Protein AF-A0A815R2T1-F1 (afdb_monomer)

Sequence (816 aa):
MIDSICLFLRKLRGEIQELIHELDVSPKSNQMCKLINLFTHLKQFQRIAEFSPKLVEKILEEIQKEFFEQMEDLEWKLKKLNLDFHHPDNVRLANEILQKLHSFKDLHRFLPQLKICEEQINNEFYESIKAIFDLIPQKFNLQERKVDNLRAELNRLKELQQQYESFCPSIVYLKELGYSNIDQVKNEIEQREKEHEKQNVEYLGEKNHLEKKINEPEVIIQSYGKSILFKNSKNIFGKDYDKLTDPAQQDGYSNINQVKDKMVNHRNDLEKMENHRNDLEKIHQTHLKNQNNLQKKLTNLQAIQNHYFKLIQEDSDKGNVFLNESSSNNYGNLSKKIEEITTDFNYYVQLKRQFYFNSECNASAMNCIFIYLNQFDNFIDPSIQKLAIEMNEYLKIYLNEYVKFAEKEIERYFNYLIKSKTNIFFKENLEKYLLNLLSMRKFEIVFKYSNGEKKLKHFQKKFVNFHHSIIIEIEEDKINENYVDFKSKLSLLCSLNCLDEFFIELNENETFAKSFQKYQEDFRQISKETYQLILNSISKQDFLLINSKLSYMIEVFANKRFVSHLKTNLEANLEVLIKNTKQFGNLFYENLQYKQENENLFQKLAANLDQLRIVRRQTNILNFIEKNLKISLENLANEVEQILRKKLLNLLQSIENYFKQNDFLLIEKTIEYVNYFLNQFQDYFSFKSTEHQINEMKTRISQLPKEILQQYDFIDLNKYLNDSPKYLCQQLKVVSSNGYTKYSDVYRQILEKIRTNFLSEINNVKDNRVLNRLNKMRSIRDAFYSLPDELQSVFENDIEEINQLIRKEVRMFEID

Foldseek 3Di:
DVVVLVVLVVVLVVLVVVLVVVCVVPDDPVSLVSVLVSLVSVVVVVVVCVVPPPVVVVVCVVCVVVVVVVLVVVVVVVVVPPLPLLDQVSLLSLLVVLVSLVVCVVCCVVPVSSVVSNVVSVVVLVVVLVVLVVVCCVVQVWDPVLLVVLVVVLVVLVVLLVVLCVLQVLCVLCVVVVHNDLVVLVVVLVVLVVVLVVLVVVLVVLLVVLVCLLVVVVVVVVVVVVVVVVVVPDPDDDDDPDDDDDVCPVVPHDDCVVVVVVVVVNVVSVVVSVVSVVVNVVSVVVSVVVNVVSVVVSVVSVVSSVVSVVSVVVRDPVSQVSCVVVVQNDSVSSVVVSVVSVVVSVVVVPPLDDTDGPDADPLVSLLSLLSSLVSLCPRPDVVSNVSSVVVNVSSLVVLQNVLVVLVVLLVVLVVCLVVVLDDPVSLVSNLVSLVSLVVNVVRVVSCVSNVSVVVLVVVLVVVVVVLVVLLVVLVVCVVVVVLQVNLSSLSSLVSCQSCQVSRCVPCVPRGSVVSSVVSVVVSVVVLVVLLVVLLVCLVVLVVVSVLVSVCCNVPRVNDPVSLVVSQVSNLVSLVVLLVLLLVLLVVLLVPLVDVPVNVVSLVSNVVSLVSLVSCLVRPSNLVSYDPVSNVSSVCSLVSSLVSLLVSLVVLLVVLVVCVVVVQLQSNVVSLVSSVVSCVSCVVRDPSVVCVVSNVVSVVVNVCVLVCLCVVDQLQDLLCCLVVQVQVNLVSLVVNCVVPPVSSVVSSVVNLVSNLVNLVVLLVVLVPDPLVVNVVSLVSSVSSLVSHHPVVNVVCVVSSVVSVVVSVVVVVVVVPD

pLDDT: mean 74.84, std 15.26, range [36.22, 95.62]

Radius of gyration: 73.09 Å; Cα contacts (8 Å, |Δi|>4): 529; chains: 1; bounding box: 175×119×204 Å

Mean predicted aligned error: 20.81 Å

Structure (mmCIF, N/CA/C/O backbone):
data_AF-A0A815R2T1-F1
#
_entry.id   AF-A0A815R2T1-F1
#
loop_
_atom_site.group_PDB
_atom_site.id
_atom_site.type_symbol
_atom_site.label_atom_id
_atom_site.label_alt_id
_atom_site.label_comp_id
_atom_site.label_asym_id
_atom_site.label_entity_id
_atom_site.label_seq_id
_atom_site.pdbx_PDB_ins_code
_atom_site.Cartn_x
_atom_site.Cartn_y
_atom_site.Cartn_z
_atom_site.occupancy
_atom_site.B_iso_or_equiv
_atom_site.auth_seq_id
_atom_site.auth_comp_id
_atom_site.auth_asym_id
_atom_site.auth_atom_id
_atom_site.pdbx_PDB_model_num
ATOM 1 N N . MET A 1 1 ? 36.269 -27.766 -87.206 1.00 42.69 1 MET A N 1
ATOM 2 C CA . MET A 1 1 ? 36.657 -26.888 -86.074 1.00 42.69 1 MET A CA 1
ATOM 3 C C . MET A 1 1 ? 35.861 -25.585 -86.104 1.00 42.69 1 MET A C 1
ATOM 5 O O . MET A 1 1 ? 35.136 -25.346 -85.152 1.00 42.69 1 MET A O 1
ATOM 9 N N . ILE A 1 2 ? 35.890 -24.820 -87.205 1.00 42.72 2 ILE A N 1
ATOM 10 C CA . ILE A 1 2 ? 35.067 -23.603 -87.393 1.00 42.72 2 ILE A CA 1
ATOM 11 C C . ILE A 1 2 ? 33.565 -23.884 -87.208 1.00 42.72 2 ILE A C 1
ATOM 13 O O . ILE A 1 2 ? 32.928 -23.211 -86.409 1.00 42.72 2 ILE A O 1
ATOM 17 N N . ASP A 1 3 ? 33.022 -24.945 -87.813 1.00 46.06 3 ASP A N 1
ATOM 18 C CA . ASP A 1 3 ? 31.597 -25.289 -87.644 1.00 46.06 3 ASP A CA 1
ATOM 19 C C . ASP A 1 3 ? 31.212 -25.610 -86.198 1.00 46.06 3 ASP A C 1
ATOM 21 O O . ASP A 1 3 ? 30.108 -25.296 -85.771 1.00 46.06 3 ASP A O 1
ATOM 25 N N . SER A 1 4 ? 32.137 -26.175 -85.416 1.00 46.44 4 SER A N 1
ATOM 26 C CA . SER A 1 4 ? 31.924 -26.476 -83.997 1.00 46.44 4 SER A CA 1
ATOM 27 C C . SER A 1 4 ? 31.918 -25.204 -83.143 1.00 46.44 4 SER A C 1
ATOM 29 O O . SER A 1 4 ? 31.178 -25.130 -82.166 1.00 46.44 4 SER A O 1
ATOM 31 N N . ILE A 1 5 ? 32.707 -24.197 -83.535 1.00 47.09 5 ILE A N 1
ATOM 32 C CA . ILE A 1 5 ? 32.726 -22.863 -82.919 1.00 47.09 5 ILE A CA 1
ATOM 33 C C . ILE A 1 5 ? 31.442 -22.108 -83.284 1.00 47.09 5 ILE A C 1
ATOM 35 O O . ILE A 1 5 ? 30.793 -21.551 -82.407 1.00 47.09 5 ILE A O 1
ATOM 39 N N . CYS A 1 6 ? 31.009 -22.155 -84.546 1.00 47.75 6 CYS A N 1
ATOM 40 C CA . CYS A 1 6 ? 29.745 -21.555 -84.977 1.00 47.75 6 CYS A CA 1
ATOM 41 C C . CYS A 1 6 ? 28.521 -22.228 -84.331 1.00 47.75 6 CYS A C 1
ATOM 43 O O . CYS A 1 6 ? 27.564 -21.539 -83.982 1.00 47.75 6 CYS A O 1
ATOM 45 N N . LEU A 1 7 ? 28.544 -23.552 -84.129 1.00 52.81 7 LEU A N 1
ATOM 46 C CA . LEU A 1 7 ? 27.495 -24.275 -83.398 1.00 52.81 7 LEU A CA 1
ATOM 47 C C . LEU A 1 7 ? 27.458 -23.876 -81.922 1.00 52.81 7 LEU A C 1
ATOM 49 O O . LEU A 1 7 ? 26.379 -23.641 -81.386 1.00 52.81 7 LEU A O 1
ATOM 53 N N . PHE A 1 8 ? 28.626 -23.765 -81.283 1.00 50.62 8 PHE A N 1
ATOM 54 C CA . PHE A 1 8 ? 28.740 -23.296 -79.905 1.00 50.62 8 PHE A CA 1
ATOM 55 C C . PHE A 1 8 ? 28.205 -21.866 -79.759 1.00 50.62 8 PHE A C 1
ATOM 57 O O . PHE A 1 8 ? 27.400 -21.613 -78.871 1.00 50.62 8 PHE A O 1
ATOM 64 N N . LEU A 1 9 ? 28.552 -20.963 -80.681 1.00 47.41 9 LEU A N 1
ATOM 65 C CA . LEU A 1 9 ? 28.066 -19.579 -80.702 1.00 47.41 9 LEU A CA 1
ATOM 66 C C . LEU A 1 9 ? 26.555 -19.471 -80.927 1.00 47.41 9 LEU A C 1
ATOM 68 O O . LEU A 1 9 ? 25.888 -18.694 -80.251 1.00 47.41 9 LEU A O 1
ATOM 72 N N . ARG A 1 10 ? 25.986 -20.272 -81.834 1.00 54.84 10 ARG A N 1
ATOM 73 C CA . ARG A 1 10 ? 24.527 -20.323 -82.030 1.00 54.84 10 ARG A CA 1
ATOM 74 C C . ARG A 1 10 ? 23.803 -20.879 -80.810 1.00 54.84 10 ARG A C 1
ATOM 76 O O . ARG A 1 10 ? 22.726 -20.393 -80.484 1.00 54.84 10 ARG A O 1
ATOM 83 N N . LYS A 1 11 ? 24.394 -21.869 -80.137 1.00 56.78 11 LYS A N 1
ATOM 84 C CA . LYS A 1 11 ? 23.846 -22.439 -78.905 1.00 56.78 11 LYS A CA 1
ATOM 85 C C . LYS A 1 11 ? 23.875 -21.421 -77.766 1.00 56.78 11 LYS A C 1
ATOM 87 O O . LYS A 1 11 ? 22.856 -21.215 -77.124 1.00 56.78 11 LYS A O 1
ATOM 92 N N . LEU A 1 12 ? 24.994 -20.719 -77.607 1.00 50.84 12 LEU A N 1
ATOM 93 C CA . LEU A 1 12 ? 25.162 -19.643 -76.633 1.00 50.84 12 LEU A CA 1
ATOM 94 C C . LEU A 1 12 ? 24.163 -18.505 -76.878 1.00 50.84 12 LEU A C 1
ATOM 96 O O . LEU A 1 12 ? 23.510 -18.048 -75.950 1.00 50.84 12 LEU A O 1
ATOM 100 N N . ARG A 1 13 ? 23.971 -18.110 -78.143 1.00 50.34 13 ARG A N 1
ATOM 101 C CA . ARG A 1 13 ? 22.956 -17.129 -78.552 1.00 50.34 13 ARG A CA 1
ATOM 102 C C . ARG A 1 13 ? 21.532 -17.583 -78.222 1.00 50.34 13 ARG A C 1
ATOM 104 O O . ARG A 1 13 ? 20.749 -16.781 -77.728 1.00 50.34 13 ARG A O 1
ATOM 111 N N . GLY A 1 14 ? 21.204 -18.850 -78.478 1.00 55.88 14 GLY A N 1
ATOM 112 C CA . GLY A 1 14 ? 19.902 -19.425 -78.133 1.00 55.88 14 GLY A CA 1
ATOM 113 C C . GLY A 1 14 ? 19.657 -19.443 -76.623 1.00 55.88 14 GLY A C 1
ATOM 114 O O . GLY A 1 14 ? 18.618 -18.979 -76.173 1.00 55.88 14 GLY A O 1
ATOM 115 N N . GLU A 1 15 ? 20.645 -19.884 -75.841 1.00 52.12 15 GLU A N 1
ATOM 116 C CA . GLU A 1 15 ? 20.579 -19.915 -74.373 1.00 52.12 15 GLU A CA 1
ATOM 117 C C . GLU A 1 15 ? 20.469 -18.502 -73.765 1.00 52.12 15 GLU A C 1
ATOM 119 O O . GLU A 1 15 ? 19.728 -18.309 -72.802 1.00 52.12 15 GLU A O 1
ATOM 124 N N . ILE A 1 16 ? 21.137 -17.500 -74.356 1.00 48.16 16 ILE A N 1
ATOM 125 C CA . ILE A 1 16 ? 20.976 -16.073 -74.021 1.00 48.16 16 ILE A CA 1
ATOM 126 C C . ILE A 1 16 ? 19.542 -15.603 -74.286 1.00 48.16 16 ILE A C 1
ATOM 128 O O . ILE A 1 16 ? 18.915 -15.009 -73.412 1.00 48.16 16 ILE A O 1
ATOM 132 N N . GLN A 1 17 ? 19.010 -15.860 -75.482 1.00 50.12 17 GLN A N 1
ATOM 133 C CA . GLN A 1 17 ? 17.680 -15.390 -75.882 1.00 50.12 17 GLN A CA 1
ATOM 134 C C . GLN A 1 17 ? 16.561 -16.035 -75.052 1.00 50.12 17 GLN A C 1
ATOM 136 O O . GLN A 1 17 ? 15.613 -15.357 -74.658 1.00 50.12 17 GLN A O 1
ATOM 141 N N . GLU A 1 18 ? 16.691 -17.324 -74.740 1.00 52.56 18 GLU A N 1
ATOM 142 C CA . GLU A 1 18 ? 15.740 -18.071 -73.910 1.00 52.56 18 GLU A CA 1
ATOM 143 C C . GLU A 1 18 ? 15.775 -17.589 -72.450 1.00 52.56 18 GLU A C 1
ATOM 145 O O . GLU A 1 18 ? 14.735 -17.402 -71.820 1.00 52.56 18 GLU A O 1
ATOM 150 N N . LEU A 1 19 ? 16.969 -17.279 -71.930 1.00 45.81 19 LEU A N 1
ATOM 151 C CA . LEU A 1 19 ? 17.144 -16.692 -70.604 1.00 45.81 19 LEU A CA 1
ATOM 152 C C . LEU A 1 19 ? 16.517 -15.295 -70.482 1.00 45.81 19 LEU A C 1
ATOM 154 O O . LEU A 1 19 ? 15.873 -15.001 -69.474 1.00 45.81 19 LEU A O 1
ATOM 158 N N . ILE A 1 20 ? 16.695 -14.445 -71.498 1.00 45.03 20 ILE A N 1
ATOM 159 C CA . ILE A 1 20 ? 16.103 -13.099 -71.555 1.00 45.03 20 ILE A CA 1
ATOM 160 C C . ILE A 1 20 ? 14.576 -13.190 -71.528 1.00 45.03 20 ILE A C 1
ATOM 162 O O . ILE A 1 20 ? 13.932 -12.500 -70.741 1.00 45.03 20 ILE A O 1
ATOM 166 N N . HIS A 1 21 ? 14.004 -14.087 -72.332 1.00 48.44 21 HIS A N 1
ATOM 167 C CA . HIS A 1 21 ? 12.559 -14.276 -72.394 1.00 48.44 21 HIS A CA 1
ATOM 168 C C . HIS A 1 21 ? 11.971 -14.779 -71.066 1.00 48.44 21 HIS A C 1
ATOM 170 O O . HIS A 1 21 ? 10.887 -14.366 -70.665 1.00 48.44 21 HIS A O 1
ATOM 176 N N . GLU A 1 22 ? 12.685 -15.642 -70.345 1.00 45.06 22 GLU A N 1
ATOM 177 C CA . GLU A 1 22 ? 12.240 -16.131 -69.039 1.00 45.06 22 GLU A CA 1
ATOM 178 C C . GLU A 1 22 ? 12.352 -15.066 -67.929 1.00 45.06 22 GLU A C 1
ATOM 180 O O . GLU A 1 22 ? 11.461 -14.977 -67.075 1.00 45.06 22 GLU A O 1
ATOM 185 N N . LEU A 1 23 ? 13.410 -14.243 -67.944 1.00 41.69 23 LEU A N 1
ATOM 186 C CA . LEU A 1 23 ? 13.605 -13.121 -67.009 1.00 41.69 23 LEU A CA 1
ATOM 187 C C . LEU A 1 23 ? 12.512 -12.046 -67.146 1.00 41.69 23 LEU A C 1
ATOM 189 O O . LEU A 1 23 ? 12.124 -11.454 -66.138 1.00 41.69 23 LEU A O 1
ATOM 193 N N . ASP A 1 24 ? 11.969 -11.847 -68.351 1.00 40.84 24 ASP A N 1
ATOM 194 C CA . ASP A 1 24 ? 10.828 -10.954 -68.605 1.00 40.84 24 ASP A CA 1
ATOM 195 C C . ASP A 1 24 ? 9.509 -11.451 -67.966 1.00 40.84 24 ASP A C 1
ATOM 197 O O . ASP A 1 24 ? 8.598 -10.653 -67.740 1.00 40.84 24 ASP A O 1
ATOM 201 N N . VAL A 1 25 ? 9.385 -12.751 -67.647 1.00 43.38 25 VAL A N 1
ATOM 202 C CA . VAL A 1 25 ? 8.124 -13.372 -67.184 1.00 43.38 25 VAL A CA 1
ATOM 203 C C . VAL A 1 25 ? 8.049 -13.543 -65.656 1.00 43.38 25 VAL A C 1
ATOM 205 O O . VAL A 1 25 ? 6.964 -13.407 -65.090 1.00 43.38 25 VAL A O 1
ATOM 208 N N . SER A 1 26 ? 9.156 -13.824 -64.948 1.00 40.75 26 SER A N 1
ATOM 209 C CA . SER A 1 26 ? 9.210 -13.821 -63.465 1.00 40.75 26 SER A CA 1
ATOM 210 C C . SER A 1 26 ? 10.647 -14.007 -62.946 1.00 40.75 26 SER A C 1
ATOM 212 O O . SER A 1 26 ? 11.163 -15.114 -63.090 1.00 40.75 26 SER A O 1
ATOM 214 N N . PRO A 1 27 ? 11.267 -13.015 -62.271 1.00 43.16 27 PRO A N 1
ATOM 215 C CA . PRO A 1 27 ? 12.644 -13.108 -61.783 1.00 43.16 27 PRO A CA 1
ATOM 216 C C . PRO A 1 27 ? 12.736 -14.076 -60.592 1.00 43.16 27 PRO A C 1
ATOM 218 O O . PRO A 1 27 ? 12.408 -13.726 -59.459 1.00 43.16 27 PRO A O 1
ATOM 221 N N . LYS A 1 28 ? 13.164 -15.321 -60.833 1.00 40.53 28 LYS A N 1
ATOM 222 C CA . LYS A 1 28 ? 13.415 -16.339 -59.785 1.00 40.53 28 LYS A CA 1
ATOM 223 C C . LYS A 1 28 ? 14.865 -16.835 -59.829 1.00 40.53 28 LYS A C 1
ATOM 225 O O . LYS A 1 28 ? 15.511 -16.778 -60.873 1.00 40.53 28 LYS A O 1
ATOM 230 N N . SER A 1 29 ? 15.369 -17.387 -58.716 1.00 41.31 29 SER A N 1
ATOM 231 C CA . SER A 1 29 ? 16.783 -17.795 -58.524 1.00 41.31 29 SER A CA 1
ATOM 232 C C . SER A 1 29 ? 17.366 -18.703 -59.624 1.00 41.31 29 SER A C 1
ATOM 234 O O . SER A 1 29 ? 18.567 -18.657 -59.893 1.00 41.31 29 SER A O 1
ATOM 236 N N . ASN A 1 30 ? 16.527 -19.491 -60.306 1.00 42.44 30 ASN A N 1
ATOM 237 C CA . ASN A 1 30 ? 16.948 -20.349 -61.418 1.00 42.44 30 ASN A CA 1
ATOM 238 C C . ASN A 1 30 ? 17.420 -19.567 -62.656 1.00 42.44 30 ASN A C 1
ATOM 240 O O . ASN A 1 30 ? 18.250 -20.075 -63.407 1.00 42.44 30 ASN A O 1
ATOM 244 N N . GLN A 1 31 ? 16.947 -18.338 -62.867 1.00 46.03 31 GLN A N 1
ATOM 245 C CA . GLN A 1 31 ? 17.343 -17.516 -64.016 1.00 46.03 31 GLN A CA 1
ATOM 246 C C . GLN A 1 31 ? 18.704 -16.841 -63.782 1.00 46.03 31 GLN A C 1
ATOM 248 O O . GLN A 1 31 ? 19.547 -16.803 -64.673 1.00 46.03 31 GLN A O 1
ATOM 253 N N . MET A 1 32 ? 19.010 -16.444 -62.546 1.00 45.31 32 MET A N 1
ATOM 254 C CA . MET A 1 32 ? 20.347 -15.950 -62.183 1.00 45.31 32 MET A CA 1
ATOM 255 C C . MET A 1 32 ? 21.429 -17.043 -62.296 1.00 45.31 32 MET A C 1
ATOM 257 O O . MET A 1 32 ? 22.542 -16.768 -62.741 1.00 45.31 32 MET A O 1
ATOM 261 N N . CYS A 1 33 ? 21.094 -18.312 -62.014 1.00 44.06 33 CYS A N 1
ATOM 262 C CA . CYS A 1 33 ? 21.986 -19.460 -62.251 1.00 44.06 33 CYS A CA 1
ATOM 263 C C . CYS A 1 33 ? 22.317 -19.679 -63.741 1.00 44.06 33 CYS A C 1
ATOM 265 O O . CYS A 1 33 ? 23.426 -20.094 -64.082 1.00 44.06 33 CYS A O 1
ATOM 267 N N . LYS A 1 34 ? 21.381 -19.379 -64.648 1.00 49.50 34 LYS A N 1
ATOM 268 C CA . LYS A 1 34 ? 21.619 -19.439 -66.098 1.00 49.50 34 LYS A CA 1
ATOM 269 C C . LYS A 1 34 ? 22.547 -18.305 -66.564 1.00 49.50 34 LYS A C 1
ATOM 271 O O . LYS A 1 34 ? 23.437 -18.560 -67.368 1.00 49.50 34 LYS A O 1
ATOM 276 N N . LEU A 1 35 ? 22.436 -17.110 -65.977 1.00 49.69 35 LEU A N 1
ATOM 277 C CA . LEU A 1 35 ? 23.343 -15.969 -66.199 1.00 49.69 35 LEU A CA 1
ATOM 278 C C . LEU A 1 35 ? 24.785 -16.295 -65.753 1.00 49.69 35 LEU A C 1
ATOM 280 O O . LEU A 1 35 ? 25.766 -16.075 -66.462 1.00 49.69 35 LEU A O 1
ATOM 284 N N . ILE A 1 36 ? 24.884 -16.955 -64.600 1.00 48.19 36 ILE A N 1
ATOM 285 C CA . ILE A 1 36 ? 26.086 -17.583 -64.045 1.00 48.19 36 ILE A CA 1
ATOM 286 C C . ILE A 1 36 ? 26.728 -18.567 -65.044 1.00 48.19 36 ILE A C 1
ATOM 288 O O . ILE A 1 36 ? 27.953 -18.550 -65.186 1.00 48.19 36 ILE A O 1
ATOM 292 N N . ASN A 1 37 ? 25.954 -19.416 -65.725 1.00 50.72 37 ASN A N 1
ATOM 293 C CA . ASN A 1 37 ? 26.470 -20.366 -66.725 1.00 50.72 37 ASN A CA 1
ATOM 294 C C . ASN A 1 37 ? 26.929 -19.666 -68.010 1.00 50.72 37 ASN A C 1
ATOM 296 O O . ASN A 1 37 ? 27.951 -20.029 -68.591 1.00 50.72 37 ASN A O 1
ATOM 300 N N . LEU A 1 38 ? 26.228 -18.609 -68.402 1.00 53.44 38 LEU A N 1
ATOM 301 C CA . LEU A 1 38 ? 26.529 -17.776 -69.562 1.00 53.44 38 LEU A CA 1
ATOM 302 C C . LEU A 1 38 ? 27.917 -17.132 -69.470 1.00 53.44 38 LEU A C 1
ATOM 304 O O . LEU A 1 38 ? 28.752 -17.258 -70.369 1.00 53.44 38 LEU A O 1
ATOM 308 N N . PHE A 1 39 ? 28.206 -16.547 -68.312 1.00 51.44 39 PHE A N 1
ATOM 309 C CA . PHE A 1 39 ? 29.529 -16.048 -67.961 1.00 51.44 39 PHE A CA 1
ATOM 310 C C . PHE A 1 39 ? 30.607 -17.147 -68.009 1.00 51.44 39 PHE A C 1
ATOM 312 O O . PHE A 1 39 ? 31.720 -16.932 -68.494 1.00 51.44 39 PHE A O 1
ATOM 319 N N . THR A 1 40 ? 30.289 -18.366 -67.565 1.00 51.84 40 THR A N 1
ATOM 320 C CA . THR A 1 40 ? 31.207 -19.512 -67.650 1.00 51.84 40 THR A CA 1
ATOM 321 C C . THR A 1 40 ? 31.510 -19.912 -69.099 1.00 51.84 40 THR A C 1
ATOM 323 O O . THR A 1 40 ? 32.660 -20.236 -69.411 1.00 51.84 40 THR A O 1
ATOM 326 N N . HIS A 1 41 ? 30.536 -19.826 -70.003 1.00 53.88 41 HIS A N 1
ATOM 327 C CA . HIS A 1 41 ? 30.744 -20.112 -71.421 1.00 53.88 41 HIS A CA 1
ATOM 328 C C . HIS A 1 41 ? 31.560 -19.031 -72.154 1.00 53.88 41 HIS A C 1
ATOM 330 O O . HIS A 1 41 ? 32.377 -19.369 -73.012 1.00 53.88 41 HIS A O 1
ATOM 336 N N . LEU A 1 42 ? 31.453 -17.757 -71.760 1.00 54.31 42 LEU A N 1
ATOM 337 C CA . LEU A 1 42 ? 32.324 -16.682 -72.266 1.00 54.31 42 LEU A CA 1
ATOM 338 C C . LEU A 1 42 ? 33.808 -16.923 -71.934 1.00 54.31 42 LEU A C 1
ATOM 340 O O . LEU A 1 42 ? 34.677 -16.713 -72.780 1.00 54.31 42 LEU A O 1
ATOM 344 N N . LYS A 1 43 ? 34.113 -17.475 -70.749 1.00 52.94 43 LYS A N 1
ATOM 345 C CA . LYS A 1 43 ? 35.482 -17.889 -70.374 1.00 52.94 43 LYS A CA 1
ATOM 346 C C . LYS A 1 43 ? 36.031 -19.003 -71.269 1.00 52.94 43 LYS A C 1
ATOM 348 O O . LYS A 1 43 ? 37.219 -19.031 -71.589 1.00 52.94 43 LYS A O 1
ATOM 353 N N . GLN A 1 44 ? 35.170 -19.945 -71.657 1.00 53.72 44 GLN A N 1
ATOM 354 C CA . GLN A 1 44 ? 35.525 -21.035 -72.570 1.00 53.72 44 GLN A CA 1
ATOM 355 C C . GLN A 1 44 ? 35.786 -20.506 -73.986 1.00 53.72 44 GLN A C 1
ATOM 357 O O . GLN A 1 44 ? 36.720 -20.962 -74.639 1.00 53.72 44 GLN A O 1
ATOM 362 N N . PHE A 1 45 ? 35.024 -19.501 -74.424 1.00 54.81 45 PHE A N 1
ATOM 363 C CA . PHE A 1 45 ? 35.221 -18.824 -75.705 1.00 54.81 45 PHE A CA 1
ATOM 364 C C . PHE A 1 45 ? 36.563 -18.072 -75.778 1.00 54.81 45 PHE A C 1
ATOM 366 O O . PHE A 1 45 ? 37.266 -18.149 -76.784 1.00 54.81 45 PHE A O 1
ATOM 373 N N . GLN A 1 46 ? 36.985 -17.433 -74.685 1.00 50.69 46 GLN A N 1
ATOM 374 C CA . GLN A 1 46 ? 38.270 -16.730 -74.598 1.00 50.69 46 GLN A CA 1
ATOM 375 C C . GLN A 1 46 ? 39.484 -17.665 -74.776 1.00 50.69 46 GLN A C 1
ATOM 377 O O . GLN A 1 46 ? 40.444 -17.310 -75.453 1.00 50.69 46 GLN A O 1
ATOM 382 N N . ARG A 1 47 ? 39.410 -18.902 -74.263 1.00 52.84 47 ARG A N 1
ATOM 383 C CA . ARG A 1 47 ? 40.433 -19.940 -74.509 1.00 52.84 47 ARG A CA 1
ATOM 384 C C . ARG A 1 47 ? 40.499 -20.391 -75.969 1.00 52.84 47 ARG A C 1
ATOM 386 O O . ARG A 1 47 ? 41.531 -20.883 -76.403 1.00 52.84 47 ARG A O 1
ATOM 393 N N . ILE A 1 48 ? 39.410 -20.253 -76.727 1.00 50.78 48 ILE A N 1
ATOM 394 C CA . ILE A 1 48 ? 39.357 -20.583 -78.160 1.00 50.78 48 ILE A CA 1
ATOM 395 C C . ILE A 1 48 ? 39.936 -19.428 -78.999 1.00 50.78 48 ILE A C 1
ATOM 397 O O . ILE A 1 48 ? 40.587 -19.677 -80.014 1.00 50.78 48 ILE A O 1
ATOM 401 N N . ALA A 1 49 ? 39.768 -18.177 -78.551 1.00 48.50 49 ALA A N 1
ATOM 402 C CA . ALA A 1 49 ? 40.320 -16.978 -79.191 1.00 48.50 49 ALA A CA 1
ATOM 403 C C . ALA A 1 49 ? 41.861 -16.971 -79.267 1.00 48.50 49 ALA A C 1
ATOM 405 O O . ALA A 1 49 ? 42.422 -16.471 -80.242 1.00 48.50 49 ALA A O 1
ATOM 406 N N . GLU A 1 50 ? 42.544 -17.594 -78.300 1.00 50.41 50 GLU A N 1
ATOM 407 C CA . GLU A 1 50 ? 44.009 -17.754 -78.284 1.00 50.41 50 GLU A CA 1
ATOM 408 C C . GLU A 1 50 ? 44.552 -18.596 -79.461 1.00 50.41 50 GLU A C 1
ATOM 410 O O . GLU A 1 50 ? 45.724 -18.471 -79.812 1.00 50.41 50 GLU A O 1
ATOM 415 N N . PHE A 1 51 ? 43.717 -19.412 -80.122 1.00 51.47 51 PHE A N 1
ATOM 416 C CA . PHE A 1 51 ? 44.141 -20.324 -81.195 1.00 51.47 51 PHE A CA 1
ATOM 417 C C . PHE A 1 51 ? 43.927 -19.792 -82.629 1.00 51.47 51 PHE A C 1
ATOM 419 O O . PHE A 1 51 ? 44.473 -20.375 -83.568 1.00 51.47 51 PHE A O 1
ATOM 426 N N . SER A 1 52 ? 43.160 -18.711 -82.855 1.00 51.38 52 SER A N 1
ATOM 427 C CA . SER A 1 52 ? 42.981 -18.143 -84.211 1.00 51.38 52 SER A CA 1
ATOM 428 C C . SER A 1 52 ? 42.550 -16.658 -84.222 1.00 51.38 52 SER A C 1
ATOM 430 O O . SER A 1 52 ? 41.364 -16.354 -84.322 1.00 51.38 52 SER A O 1
ATOM 432 N N . PRO A 1 53 ? 43.496 -15.701 -84.189 1.00 51.97 53 PRO A N 1
ATOM 433 C CA . PRO A 1 53 ? 43.198 -14.283 -83.932 1.00 51.97 53 PRO A CA 1
ATOM 434 C C . PRO A 1 53 ? 42.358 -13.569 -85.011 1.00 51.97 53 PRO A C 1
ATOM 436 O O . PRO A 1 53 ? 41.460 -12.797 -84.690 1.00 51.97 53 PRO A O 1
ATOM 439 N N . LYS A 1 54 ? 42.599 -13.845 -86.303 1.00 49.44 54 LYS A N 1
ATOM 440 C CA . LYS A 1 54 ? 42.037 -13.054 -87.425 1.00 49.44 54 LYS A CA 1
ATOM 441 C C . LYS A 1 54 ? 40.586 -13.380 -87.803 1.00 49.44 54 LYS A C 1
ATOM 443 O O . LYS A 1 54 ? 39.919 -12.550 -88.409 1.00 49.44 54 LYS A O 1
ATOM 448 N N . LEU A 1 55 ? 40.095 -14.584 -87.491 1.00 49.09 55 LEU A N 1
ATOM 449 C CA . LEU A 1 55 ? 38.680 -14.946 -87.689 1.00 49.09 55 LEU A CA 1
ATOM 450 C C . LEU A 1 55 ? 37.828 -14.525 -86.482 1.00 49.09 55 LEU A C 1
ATOM 452 O O . LEU A 1 55 ? 36.622 -14.319 -86.596 1.00 49.09 55 LEU A O 1
ATOM 456 N N . VAL A 1 56 ? 38.485 -14.410 -85.327 1.00 48.50 56 VAL A N 1
ATOM 457 C CA . VAL A 1 56 ? 37.878 -14.108 -84.038 1.00 48.50 56 VAL A CA 1
ATOM 458 C C . VAL A 1 56 ? 37.697 -12.605 -83.850 1.00 48.50 56 VAL A C 1
ATOM 460 O O . VAL A 1 56 ? 36.720 -12.248 -83.226 1.00 48.50 56 VAL A O 1
ATOM 463 N N . GLU A 1 57 ? 38.511 -11.724 -84.445 1.00 47.75 57 GLU A N 1
ATOM 464 C CA . GLU A 1 57 ? 38.327 -10.257 -84.367 1.00 47.75 57 GLU A CA 1
ATOM 465 C C . GLU A 1 57 ? 36.962 -9.775 -84.885 1.00 47.75 57 GLU A C 1
ATOM 467 O O . GLU A 1 57 ? 36.272 -9.037 -84.194 1.00 47.75 57 GLU A O 1
ATOM 472 N N . LYS A 1 58 ? 36.518 -10.243 -86.056 1.00 49.06 58 LYS A N 1
ATOM 473 C CA . LYS A 1 58 ? 35.244 -9.802 -86.656 1.00 49.06 58 LYS A CA 1
ATOM 474 C C . LYS A 1 58 ? 34.015 -10.354 -85.919 1.00 49.06 58 LYS A C 1
ATOM 476 O O . LYS A 1 58 ? 32.990 -9.693 -85.811 1.00 49.06 58 LYS A O 1
ATOM 481 N N . ILE A 1 59 ? 34.143 -11.576 -85.398 1.00 48.28 59 ILE A N 1
ATOM 482 C CA . ILE A 1 59 ? 33.126 -12.235 -84.568 1.00 48.28 59 ILE A CA 1
ATOM 483 C C . ILE A 1 59 ? 33.134 -11.642 -83.151 1.00 48.28 59 ILE A C 1
ATOM 485 O O . ILE A 1 59 ? 32.076 -11.497 -82.554 1.00 48.28 59 ILE A O 1
ATOM 489 N N . LEU A 1 60 ? 34.301 -11.256 -82.622 1.00 48.47 60 LEU A N 1
ATOM 490 C CA . LEU A 1 60 ? 34.443 -10.509 -81.376 1.00 48.47 60 LEU A CA 1
ATOM 491 C C . LEU A 1 60 ? 33.810 -9.137 -81.506 1.00 48.47 60 LEU A C 1
ATOM 493 O O . LEU A 1 60 ? 33.154 -8.764 -80.560 1.00 48.47 60 LEU A O 1
ATOM 497 N N . GLU A 1 61 ? 33.947 -8.418 -82.621 1.00 51.66 61 GLU A N 1
ATOM 498 C CA . GLU A 1 61 ? 33.289 -7.116 -82.820 1.00 51.66 61 GLU A CA 1
ATOM 499 C C . GLU A 1 61 ? 31.754 -7.237 -82.853 1.00 51.66 61 GLU A C 1
ATOM 501 O O . GLU A 1 61 ? 31.063 -6.435 -82.225 1.00 51.66 61 GLU A O 1
ATOM 506 N N . GLU A 1 62 ? 31.201 -8.254 -83.526 1.00 49.16 62 GLU A N 1
ATOM 507 C CA . GLU A 1 62 ? 29.748 -8.505 -83.549 1.00 49.16 62 GLU A CA 1
ATOM 508 C C . GLU A 1 62 ? 29.217 -9.000 -82.195 1.00 49.16 62 GLU A C 1
ATOM 510 O O . GLU A 1 62 ? 28.206 -8.489 -81.715 1.00 49.16 62 GLU A O 1
ATOM 515 N N . ILE A 1 63 ? 29.921 -9.933 -81.541 1.00 47.84 63 ILE A N 1
ATOM 516 C CA . ILE A 1 63 ? 29.586 -10.400 -80.188 1.00 47.84 63 ILE A CA 1
ATOM 517 C C . ILE A 1 63 ? 29.768 -9.274 -79.182 1.00 47.84 63 ILE A C 1
ATOM 519 O O . ILE A 1 63 ? 28.934 -9.134 -78.308 1.00 47.84 63 ILE A O 1
ATOM 523 N N . GLN A 1 64 ? 30.814 -8.457 -79.294 1.00 49.16 64 GLN A N 1
ATOM 524 C CA . GLN A 1 64 ? 31.016 -7.283 -78.455 1.00 49.16 64 GLN A CA 1
ATOM 525 C C . GLN A 1 64 ? 29.830 -6.347 -78.606 1.00 49.16 64 GLN A C 1
ATOM 527 O O . GLN A 1 64 ? 29.277 -5.960 -77.594 1.00 49.16 64 GLN A O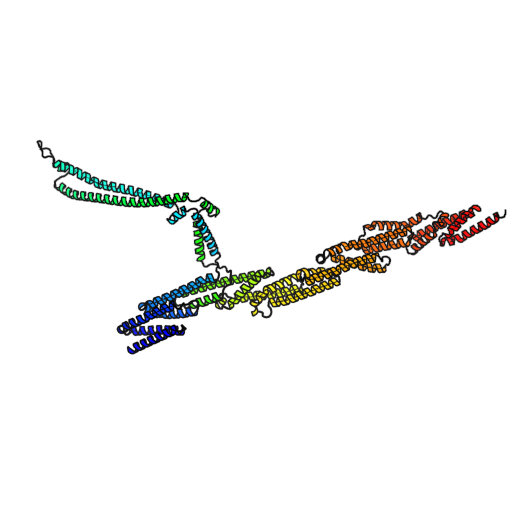 1
ATOM 532 N N . LYS A 1 65 ? 29.368 -6.055 -79.826 1.00 53.47 65 LYS A N 1
ATOM 533 C CA . LYS A 1 65 ? 28.203 -5.191 -80.056 1.00 53.47 65 LYS A CA 1
ATOM 534 C C . LYS A 1 65 ? 26.897 -5.753 -79.472 1.00 53.47 65 LYS A C 1
ATOM 536 O O . LYS A 1 65 ? 26.188 -5.020 -78.790 1.00 53.47 65 LYS A O 1
ATOM 541 N N . GLU A 1 66 ? 26.607 -7.042 -79.671 1.00 45.16 66 GLU A N 1
ATOM 542 C CA . GLU A 1 66 ? 25.405 -7.711 -79.127 1.00 45.16 66 GLU A CA 1
ATOM 543 C C . GLU A 1 66 ? 25.512 -7.900 -77.592 1.00 45.16 66 GLU A C 1
ATOM 545 O O . GLU A 1 66 ? 24.527 -7.774 -76.872 1.00 45.16 66 GLU A O 1
ATOM 550 N N . PHE A 1 67 ? 26.722 -8.117 -77.064 1.00 48.34 67 PHE A N 1
ATOM 551 C CA . PHE A 1 67 ? 27.033 -8.161 -75.631 1.00 48.34 67 PHE A CA 1
ATOM 552 C C . PHE A 1 67 ? 27.024 -6.761 -74.998 1.00 48.34 67 PHE A C 1
ATOM 554 O O . PHE A 1 67 ? 26.693 -6.646 -73.826 1.00 48.34 67 PHE A O 1
ATOM 561 N N . PHE A 1 68 ? 27.336 -5.695 -75.747 1.00 52.88 68 PHE A N 1
ATOM 562 C CA . PHE A 1 68 ? 27.299 -4.299 -75.296 1.00 52.88 68 PHE A CA 1
ATOM 563 C C . PHE A 1 68 ? 25.861 -3.818 -75.108 1.00 52.88 68 PHE A C 1
ATOM 565 O O . PHE A 1 68 ? 25.550 -3.316 -74.034 1.00 52.88 68 PHE A O 1
ATOM 572 N N . GLU A 1 69 ? 24.971 -4.055 -76.077 1.00 49.62 69 GLU A N 1
ATOM 573 C CA . GLU A 1 69 ? 23.539 -3.735 -75.933 1.00 49.62 69 GLU A CA 1
ATOM 574 C C . GLU A 1 69 ? 22.895 -4.541 -74.786 1.00 49.62 69 GLU A C 1
ATOM 576 O O . GLU A 1 69 ? 22.025 -4.041 -74.075 1.00 49.62 69 GLU A O 1
ATOM 581 N N . GLN A 1 70 ? 23.365 -5.770 -74.541 1.00 46.38 70 GLN A N 1
ATOM 582 C CA . GLN A 1 70 ? 22.859 -6.617 -73.457 1.00 46.38 70 GLN A CA 1
ATOM 583 C C . GLN A 1 70 ? 23.489 -6.348 -72.088 1.00 46.38 70 GLN A C 1
ATOM 585 O O . GLN A 1 70 ? 22.820 -6.547 -71.080 1.00 46.38 70 GLN A O 1
ATOM 590 N N . MET A 1 71 ? 24.735 -5.873 -72.019 1.00 50.31 71 MET A N 1
ATOM 591 C CA . MET A 1 71 ? 25.345 -5.373 -70.783 1.00 50.31 71 MET A CA 1
ATOM 592 C C . MET A 1 71 ? 24.757 -4.019 -70.385 1.00 50.31 71 MET A C 1
ATOM 594 O O . MET A 1 71 ? 24.586 -3.793 -69.195 1.00 50.31 71 MET A O 1
ATOM 598 N N . GLU A 1 72 ? 24.390 -3.157 -71.340 1.00 50.81 72 GLU A N 1
ATOM 599 C CA . GLU A 1 72 ? 23.632 -1.924 -71.073 1.00 50.81 72 GLU A CA 1
ATOM 600 C C . GLU A 1 72 ? 22.199 -2.229 -70.598 1.00 50.81 72 GLU A C 1
ATOM 602 O O . GLU A 1 72 ? 21.707 -1.572 -69.681 1.00 50.81 72 GLU A O 1
ATOM 607 N N . ASP A 1 73 ? 21.542 -3.266 -71.135 1.00 45.81 73 ASP A N 1
ATOM 608 C CA . ASP A 1 73 ? 20.244 -3.743 -70.628 1.00 45.81 73 ASP A CA 1
ATOM 609 C C . ASP A 1 73 ? 20.379 -4.462 -69.271 1.00 45.81 73 ASP A C 1
ATOM 611 O O . ASP A 1 73 ? 19.512 -4.313 -68.416 1.00 45.81 73 ASP A O 1
ATOM 615 N N . LEU A 1 74 ? 21.483 -5.176 -69.005 1.00 48.12 74 LEU A N 1
ATOM 616 C CA . LEU A 1 74 ? 21.804 -5.734 -67.682 1.00 48.12 74 LEU A CA 1
ATOM 617 C C . LEU A 1 74 ? 22.097 -4.618 -66.668 1.00 48.12 74 LEU A C 1
ATOM 619 O O . LEU A 1 74 ? 21.619 -4.690 -65.543 1.00 48.12 74 LEU A O 1
ATOM 623 N N . GLU A 1 75 ? 22.825 -3.571 -67.065 1.00 49.97 75 GLU A N 1
ATOM 624 C CA . GLU A 1 75 ? 23.072 -2.357 -66.278 1.00 49.97 75 GLU A CA 1
ATOM 625 C C . GLU A 1 75 ? 21.750 -1.633 -65.979 1.00 49.97 75 GLU A C 1
ATOM 627 O O . GLU A 1 75 ? 21.490 -1.243 -64.840 1.00 49.97 75 GLU A O 1
ATOM 632 N N . TRP A 1 76 ? 20.864 -1.507 -66.970 1.00 50.66 76 TRP A N 1
ATOM 633 C CA . TRP A 1 76 ? 19.541 -0.912 -66.793 1.00 50.66 76 TRP A CA 1
ATOM 634 C C . TRP A 1 76 ? 18.614 -1.785 -65.937 1.00 50.66 76 TRP A C 1
ATOM 636 O O . TRP A 1 76 ? 17.895 -1.263 -65.088 1.00 50.66 76 TRP A O 1
ATOM 646 N N . LYS A 1 77 ? 18.651 -3.113 -66.088 1.00 46.16 77 LYS A N 1
ATOM 647 C CA . LYS A 1 77 ? 17.856 -4.069 -65.301 1.00 46.16 77 LYS A CA 1
ATOM 648 C C . LYS A 1 77 ? 18.406 -4.278 -63.888 1.00 46.16 77 LYS A C 1
ATOM 650 O O . LYS A 1 77 ? 17.600 -4.528 -63.003 1.00 46.16 77 LYS A O 1
ATOM 655 N N . LEU A 1 78 ? 19.707 -4.097 -63.641 1.00 50.62 78 LEU A N 1
ATOM 656 C CA . LEU A 1 78 ? 20.303 -3.982 -62.300 1.00 50.62 78 LEU A CA 1
ATOM 657 C C . LEU A 1 78 ? 19.884 -2.676 -61.616 1.00 50.62 78 LEU A C 1
ATOM 659 O O . LEU A 1 78 ? 19.522 -2.719 -60.451 1.00 50.62 78 LEU A O 1
ATOM 663 N N . LYS A 1 79 ? 19.824 -1.555 -62.352 1.00 49.06 79 LYS A N 1
ATOM 664 C CA . LYS A 1 79 ? 19.255 -0.280 -61.866 1.00 49.06 79 LYS A CA 1
ATOM 665 C C . LYS A 1 79 ? 17.731 -0.329 -61.648 1.00 49.06 79 LYS A C 1
ATOM 667 O O . LYS A 1 79 ? 17.196 0.472 -60.888 1.00 49.06 79 LYS A O 1
ATOM 672 N N . LYS A 1 80 ? 17.009 -1.213 -62.356 1.00 41.81 80 LYS A N 1
ATOM 673 C CA . LYS A 1 80 ? 15.533 -1.348 -62.315 1.00 41.81 80 LYS A CA 1
ATOM 674 C C . LYS A 1 80 ? 15.040 -2.482 -61.413 1.00 41.81 80 LYS A C 1
ATOM 676 O O . LYS A 1 80 ? 13.904 -2.436 -60.936 1.00 41.81 80 LYS A O 1
ATOM 681 N N . LEU A 1 81 ? 15.883 -3.479 -61.141 1.00 43.97 81 LEU A N 1
ATOM 682 C CA . LEU A 1 81 ? 15.879 -4.175 -59.866 1.00 43.97 81 LEU A CA 1
ATOM 683 C C . LEU A 1 81 ? 16.094 -3.065 -58.840 1.00 43.97 81 LEU A C 1
ATOM 685 O O . LEU A 1 81 ? 17.221 -2.695 -58.555 1.00 43.97 81 LEU A O 1
ATOM 689 N N . ASN A 1 82 ? 15.013 -2.491 -58.316 1.00 40.09 82 ASN A N 1
ATOM 690 C CA . ASN A 1 82 ? 15.043 -1.894 -56.991 1.00 40.09 82 ASN A CA 1
ATOM 691 C C . ASN A 1 82 ? 15.578 -3.004 -56.088 1.00 40.09 82 ASN A C 1
ATOM 693 O O . ASN A 1 82 ? 14.789 -3.821 -55.607 1.00 40.09 82 ASN A O 1
ATOM 697 N N . LEU A 1 83 ? 16.901 -3.130 -55.963 1.00 46.31 83 LEU A N 1
ATOM 698 C CA . LEU A 1 83 ? 17.526 -4.034 -55.029 1.00 46.31 83 LEU A CA 1
ATOM 699 C C . LEU A 1 83 ? 17.137 -3.452 -53.690 1.00 46.31 83 LEU A C 1
ATOM 701 O O . LEU A 1 83 ? 17.778 -2.565 -53.137 1.00 46.31 83 LEU A O 1
ATOM 705 N N . ASP A 1 84 ? 15.994 -3.926 -53.217 1.00 47.78 84 ASP A N 1
ATOM 706 C CA . ASP A 1 84 ? 15.526 -3.761 -51.871 1.00 47.78 84 ASP A CA 1
ATOM 707 C C . ASP A 1 84 ? 16.518 -4.591 -51.053 1.00 47.78 84 ASP A C 1
ATOM 709 O O . ASP A 1 84 ? 16.266 -5.728 -50.638 1.00 47.78 84 ASP A O 1
ATOM 713 N N . PHE A 1 85 ? 17.720 -4.033 -50.876 1.00 49.53 85 PHE A N 1
ATOM 714 C CA . PHE A 1 85 ? 18.786 -4.490 -49.997 1.00 49.53 85 PHE A CA 1
ATOM 715 C C . PHE A 1 85 ? 18.320 -4.392 -48.534 1.00 49.53 85 PHE A C 1
ATOM 717 O O . PHE A 1 85 ? 19.098 -4.276 -47.607 1.00 49.53 85 PHE A O 1
ATOM 724 N N . HIS A 1 86 ? 17.018 -4.410 -48.280 1.00 50.91 86 HIS A N 1
ATOM 725 C CA . HIS A 1 86 ? 16.429 -4.710 -46.996 1.00 50.91 86 HIS A CA 1
ATOM 726 C C . HIS A 1 86 ? 16.250 -6.229 -46.811 1.00 50.91 86 HIS A C 1
ATOM 728 O O . HIS A 1 86 ? 16.094 -6.673 -45.673 1.00 50.91 86 HIS A O 1
ATOM 734 N N . HIS A 1 87 ? 16.319 -7.038 -47.886 1.00 57.97 87 HIS A N 1
ATOM 735 C CA . HIS A 1 87 ? 16.181 -8.497 -47.808 1.00 57.97 87 HIS A CA 1
ATOM 736 C C . HIS A 1 87 ? 17.540 -9.241 -47.826 1.00 57.97 87 HIS A C 1
ATOM 738 O O . HIS A 1 87 ? 18.315 -9.069 -48.771 1.00 57.97 87 HIS A O 1
ATOM 744 N N . PRO A 1 88 ? 17.830 -10.126 -46.847 1.00 62.34 88 PRO A N 1
ATOM 745 C CA . PRO A 1 88 ? 19.106 -10.853 -46.746 1.00 62.34 88 PRO A CA 1
ATOM 746 C C . PRO A 1 88 ? 19.463 -11.696 -47.983 1.00 62.34 88 PRO A C 1
ATOM 748 O O . PRO A 1 88 ? 20.624 -11.759 -48.384 1.00 62.34 88 PRO A O 1
ATOM 751 N N . ASP A 1 89 ? 18.466 -12.308 -48.627 1.00 59.88 89 ASP A N 1
ATOM 752 C CA . ASP A 1 89 ? 18.685 -13.157 -49.809 1.00 59.88 89 ASP A CA 1
ATOM 753 C C . ASP A 1 89 ? 19.217 -12.376 -51.023 1.00 59.88 89 ASP A C 1
ATOM 755 O O . ASP A 1 89 ? 19.982 -12.921 -51.822 1.00 59.88 89 ASP A O 1
ATOM 759 N N . ASN A 1 90 ? 18.877 -11.087 -51.133 1.00 62.00 90 ASN A N 1
ATOM 760 C CA . ASN A 1 90 ? 19.348 -10.226 -52.219 1.00 62.00 90 ASN A CA 1
ATOM 761 C C . ASN A 1 90 ? 20.843 -9.907 -52.066 1.00 62.00 90 ASN A C 1
ATOM 763 O O . ASN A 1 90 ? 21.564 -9.869 -53.060 1.00 62.00 90 ASN A O 1
ATOM 767 N N . VAL A 1 91 ? 21.330 -9.758 -50.826 1.00 65.25 91 VAL A N 1
ATOM 768 C CA . VAL A 1 91 ? 22.761 -9.560 -50.533 1.00 65.25 91 VAL A CA 1
ATOM 769 C C . VAL A 1 91 ? 23.571 -10.781 -50.936 1.00 65.25 91 VAL A C 1
ATOM 771 O O . VAL A 1 91 ? 24.594 -10.651 -51.609 1.00 65.25 91 VAL A O 1
ATOM 774 N N . ARG A 1 92 ? 23.105 -11.975 -50.549 1.00 64.44 92 ARG A N 1
ATOM 775 C CA . ARG A 1 92 ? 23.795 -13.230 -50.864 1.00 64.44 92 ARG A CA 1
ATOM 776 C C . ARG A 1 92 ? 23.926 -13.419 -52.373 1.00 64.44 92 ARG A C 1
ATOM 778 O O . ARG A 1 92 ? 25.013 -13.699 -52.870 1.00 64.44 92 ARG A O 1
ATOM 785 N N . LEU A 1 93 ? 22.828 -13.211 -53.094 1.00 59.56 93 LEU A N 1
ATOM 786 C CA . LEU A 1 93 ? 22.772 -13.368 -54.541 1.00 59.56 93 LEU A CA 1
ATOM 787 C C . LEU A 1 93 ? 23.653 -12.343 -55.274 1.00 59.56 93 LEU A C 1
ATOM 789 O O . LEU A 1 93 ? 24.367 -12.694 -56.210 1.00 59.56 93 LEU A O 1
ATOM 793 N N . ALA A 1 94 ? 23.661 -11.086 -54.834 1.00 63.19 94 ALA A N 1
ATOM 794 C CA . ALA A 1 94 ? 24.507 -10.073 -55.452 1.00 63.19 94 ALA A CA 1
ATOM 795 C C . ALA A 1 94 ? 26.006 -10.247 -55.107 1.00 63.19 94 ALA A C 1
ATOM 797 O O . ALA A 1 94 ? 26.853 -9.972 -55.958 1.00 63.19 94 ALA A O 1
ATOM 798 N N . ASN A 1 95 ? 26.357 -10.834 -53.953 1.00 66.38 95 ASN A N 1
ATOM 799 C CA . ASN A 1 95 ? 27.727 -11.300 -53.683 1.00 66.38 95 ASN A CA 1
ATOM 800 C C . ASN A 1 95 ? 28.150 -12.435 -54.638 1.00 66.38 95 ASN A C 1
ATOM 802 O O . ASN A 1 95 ? 29.254 -12.410 -55.173 1.00 66.38 95 ASN A O 1
ATOM 806 N N . GLU A 1 96 ? 27.275 -13.409 -54.917 1.00 62.56 96 GLU A N 1
ATOM 807 C CA . GLU A 1 96 ? 27.544 -14.479 -55.898 1.00 62.56 96 GLU A CA 1
ATOM 808 C C . GLU A 1 96 ? 27.781 -13.914 -57.320 1.00 62.56 96 GLU A C 1
ATOM 810 O O . GLU A 1 96 ? 28.659 -14.388 -58.049 1.00 62.56 96 GLU A O 1
ATOM 815 N N . ILE A 1 97 ? 27.049 -12.861 -57.709 1.00 59.56 97 ILE A N 1
ATOM 816 C CA . ILE A 1 97 ? 27.237 -12.147 -58.986 1.00 59.56 97 ILE A CA 1
ATOM 817 C C . ILE A 1 97 ? 28.585 -11.424 -59.018 1.00 59.56 97 ILE A C 1
ATOM 819 O O . ILE A 1 97 ? 29.332 -11.575 -59.985 1.00 59.56 97 ILE A O 1
ATOM 823 N N . LEU A 1 98 ? 28.937 -10.695 -57.957 1.00 65.06 98 LEU A N 1
ATOM 824 C CA . LEU A 1 98 ? 30.255 -10.071 -57.835 1.00 65.06 98 LEU A CA 1
ATOM 825 C C . LEU A 1 98 ? 31.378 -11.116 -57.853 1.00 65.06 98 LEU A C 1
ATOM 827 O O . LEU A 1 98 ? 32.400 -10.884 -58.489 1.00 65.06 98 LEU A O 1
ATOM 831 N N . GLN A 1 99 ? 31.177 -12.303 -57.265 1.00 62.88 99 GLN A N 1
ATOM 832 C CA . GLN A 1 99 ? 32.139 -13.419 -57.331 1.00 62.88 99 GLN A CA 1
ATOM 833 C C . GLN A 1 99 ? 32.392 -13.878 -58.745 1.00 62.88 99 GLN A C 1
ATOM 835 O O . GLN A 1 99 ? 33.536 -14.144 -59.133 1.00 62.88 99 GLN A O 1
ATOM 840 N N . LYS A 1 100 ? 31.339 -13.898 -59.549 1.00 55.91 100 LYS A N 1
ATOM 841 C CA . LYS A 1 100 ? 31.461 -14.181 -60.966 1.00 55.91 100 LYS A CA 1
ATOM 842 C C . LYS A 1 100 ? 32.138 -13.038 -61.709 1.00 55.91 100 LYS A C 1
ATOM 844 O O . LYS A 1 100 ? 33.122 -13.328 -62.380 1.00 55.91 100 LYS A O 1
ATOM 849 N N . LEU A 1 101 ? 31.703 -11.787 -61.557 1.00 59.81 101 LEU A N 1
ATOM 850 C CA . LEU A 1 101 ? 32.316 -10.619 -62.212 1.00 59.81 101 LEU A CA 1
ATOM 851 C C . LEU A 1 101 ? 33.815 -10.508 -61.896 1.00 59.81 101 LEU A C 1
ATOM 853 O O . LEU A 1 101 ? 34.631 -10.422 -62.811 1.00 59.81 101 LEU A O 1
ATOM 857 N N . HIS A 1 102 ? 34.195 -10.664 -60.628 1.00 59.25 102 HIS A N 1
ATOM 858 C CA . HIS A 1 102 ? 35.590 -10.637 -60.194 1.00 59.25 102 HIS A CA 1
ATOM 859 C C . HIS A 1 102 ? 36.429 -11.761 -60.825 1.00 59.25 102 HIS A C 1
ATOM 861 O O . HIS A 1 102 ? 37.614 -11.591 -61.105 1.00 59.25 102 HIS A O 1
ATOM 867 N N . SER A 1 103 ? 35.820 -12.912 -61.132 1.00 54.38 103 SER A N 1
ATOM 868 C CA . SER A 1 103 ? 36.489 -14.018 -61.835 1.00 54.38 103 SER A CA 1
ATOM 869 C C . SER A 1 103 ? 36.791 -13.739 -63.322 1.00 54.38 103 SER A C 1
ATOM 871 O O . SER A 1 103 ? 37.465 -14.557 -63.969 1.00 54.38 103 SER A O 1
ATOM 873 N N . PHE A 1 104 ? 36.313 -12.599 -63.843 1.00 51.75 104 PHE A N 1
ATOM 874 C CA . PHE A 1 104 ? 36.559 -12.054 -65.185 1.00 51.75 104 PHE A CA 1
ATOM 875 C C . PHE A 1 104 ? 37.450 -10.806 -65.176 1.00 51.75 104 PHE A C 1
ATOM 877 O O . PHE A 1 104 ? 37.542 -10.119 -66.189 1.00 51.75 104 PHE A O 1
ATOM 884 N N . LYS A 1 105 ? 38.159 -10.522 -64.078 1.00 58.09 105 LYS A N 1
ATOM 885 C CA . LYS A 1 105 ? 39.023 -9.337 -63.948 1.00 58.09 105 LYS A CA 1
ATOM 886 C C . LYS A 1 105 ? 40.042 -9.171 -65.084 1.00 58.09 105 LYS A C 1
ATOM 888 O O . LYS A 1 105 ? 40.333 -8.052 -65.501 1.00 58.09 105 LYS A O 1
ATOM 893 N N . ASP A 1 106 ? 40.524 -10.278 -65.644 1.00 48.31 106 ASP A N 1
ATOM 894 C CA . ASP A 1 106 ? 41.459 -10.294 -66.779 1.00 48.31 106 ASP A CA 1
ATOM 895 C C . ASP A 1 106 ? 40.829 -9.787 -68.094 1.00 48.31 106 ASP A C 1
ATOM 897 O O . ASP A 1 106 ? 41.531 -9.313 -68.990 1.00 48.31 106 ASP A O 1
ATOM 901 N N . LEU A 1 107 ? 39.495 -9.832 -68.208 1.00 50.75 107 LEU A N 1
ATOM 902 C CA . LEU A 1 107 ? 38.726 -9.288 -69.331 1.00 50.75 107 LEU A CA 1
ATOM 903 C C . LEU A 1 107 ? 38.464 -7.785 -69.211 1.00 50.75 107 LEU A C 1
ATOM 905 O O . LEU A 1 107 ? 38.091 -7.180 -70.212 1.00 50.75 107 LEU A O 1
ATOM 909 N N . HIS A 1 108 ? 38.718 -7.144 -68.063 1.00 58.47 108 HIS A N 1
ATOM 910 C CA . HIS A 1 108 ? 38.502 -5.696 -67.894 1.00 58.47 108 HIS A CA 1
ATOM 911 C C . HIS A 1 108 ? 39.300 -4.852 -68.895 1.00 58.47 108 HIS A C 1
ATOM 913 O O . HIS A 1 108 ? 38.887 -3.752 -69.251 1.00 58.47 108 HIS A O 1
ATOM 919 N N . ARG A 1 109 ? 40.437 -5.373 -69.379 1.00 53.50 109 ARG A N 1
ATOM 920 C CA . ARG A 1 109 ? 41.262 -4.723 -70.408 1.00 53.50 109 ARG A CA 1
ATOM 921 C C . ARG A 1 109 ? 40.597 -4.711 -71.790 1.00 53.50 109 ARG A C 1
ATOM 923 O O . ARG A 1 109 ? 40.889 -3.827 -72.587 1.00 53.50 109 ARG A O 1
ATOM 930 N N . PHE A 1 110 ? 39.736 -5.686 -72.063 1.00 49.50 110 PHE A N 1
ATOM 931 C CA . PHE A 1 110 ? 39.044 -5.860 -73.342 1.00 49.50 110 PHE A CA 1
ATOM 932 C C . PHE A 1 110 ? 37.572 -5.422 -73.279 1.00 49.50 110 PHE A C 1
ATOM 934 O O . PHE A 1 110 ? 36.992 -5.108 -74.312 1.00 49.50 110 PHE A O 1
ATOM 941 N N . LEU A 1 111 ? 36.985 -5.380 -72.077 1.00 55.34 111 LEU A N 1
ATOM 942 C CA . LEU A 1 111 ? 35.600 -4.993 -71.793 1.00 55.34 111 LEU A CA 1
ATOM 943 C C . LEU A 1 111 ? 35.544 -4.102 -70.533 1.00 55.34 111 LEU A C 1
ATOM 945 O O . LEU A 1 111 ? 35.208 -4.583 -69.445 1.00 55.34 111 LEU A O 1
ATOM 949 N N . PRO A 1 112 ? 35.879 -2.802 -70.646 1.00 60.88 112 PRO A N 1
ATOM 950 C CA . PRO A 1 112 ? 35.903 -1.869 -69.515 1.00 60.88 112 PRO A CA 1
ATOM 951 C C . PRO A 1 112 ? 34.555 -1.718 -68.791 1.00 60.88 112 PRO A C 1
ATOM 953 O O . PRO A 1 112 ? 34.530 -1.404 -67.605 1.00 60.88 112 PRO A O 1
ATOM 956 N N . GLN A 1 113 ? 33.435 -1.978 -69.469 1.00 56.03 113 GLN A N 1
ATOM 957 C CA . GLN A 1 113 ? 32.084 -1.907 -68.902 1.00 56.03 113 GLN A CA 1
ATOM 958 C C . GLN A 1 113 ? 31.848 -2.942 -67.791 1.00 56.03 113 GLN A C 1
ATOM 960 O O . GLN A 1 113 ? 31.084 -2.670 -66.871 1.00 56.03 113 GLN A O 1
ATOM 965 N N . LEU A 1 114 ? 32.544 -4.090 -67.809 1.00 57.72 114 LEU A N 1
ATOM 966 C CA . LEU A 1 114 ? 32.495 -5.058 -66.701 1.00 57.72 114 LEU A CA 1
ATOM 967 C C . LEU A 1 114 ? 33.046 -4.451 -65.406 1.00 57.72 114 LEU A C 1
ATOM 969 O O . LEU A 1 114 ? 32.472 -4.656 -64.340 1.00 57.72 114 LEU A O 1
ATOM 973 N N . LYS A 1 115 ? 34.110 -3.646 -65.520 1.00 66.69 115 LYS A N 1
ATOM 974 C CA . LYS A 1 115 ? 34.694 -2.912 -64.396 1.00 66.69 115 LYS A CA 1
ATOM 975 C C . LYS A 1 115 ? 33.745 -1.819 -63.890 1.00 66.69 115 LYS A C 1
ATOM 977 O O . LYS A 1 115 ? 33.583 -1.675 -62.687 1.00 66.69 115 LYS A O 1
ATOM 982 N N . ILE A 1 116 ? 33.088 -1.090 -64.797 1.00 66.31 116 ILE A N 1
ATOM 983 C CA . ILE A 1 116 ? 32.083 -0.072 -64.438 1.00 66.31 116 ILE A CA 1
ATOM 984 C C . ILE A 1 116 ? 30.896 -0.723 -63.710 1.00 66.31 116 ILE A C 1
ATOM 986 O O . ILE A 1 116 ? 30.450 -0.206 -62.691 1.00 66.31 116 ILE A O 1
ATOM 990 N N . CYS A 1 117 ? 30.421 -1.877 -64.184 1.00 60.09 117 CYS A N 1
ATOM 991 C CA . CYS A 1 117 ? 29.343 -2.631 -63.546 1.00 60.09 117 CYS A CA 1
ATOM 992 C C . CYS A 1 117 ? 29.745 -3.155 -62.153 1.00 60.09 117 CYS A C 1
ATOM 994 O O . CYS A 1 117 ? 28.955 -3.060 -61.218 1.00 60.09 117 CYS A O 1
ATOM 996 N N . GLU A 1 118 ? 30.969 -3.672 -61.991 1.00 66.31 118 GLU A N 1
ATOM 997 C CA . GLU A 1 118 ? 31.513 -4.087 -60.687 1.00 66.31 118 GLU A CA 1
ATOM 998 C C . GLU A 1 118 ? 31.588 -2.899 -59.707 1.00 66.31 118 GLU A C 1
ATOM 1000 O O . GLU A 1 118 ? 31.131 -3.007 -58.570 1.00 66.31 118 GLU A O 1
ATOM 1005 N N . GLU A 1 119 ? 32.096 -1.743 -60.153 1.00 72.12 119 GLU A N 1
ATOM 1006 C CA . GLU A 1 119 ? 32.180 -0.515 -59.349 1.00 72.12 119 GLU A CA 1
ATOM 1007 C C . GLU A 1 119 ? 30.793 0.033 -58.967 1.00 72.12 119 GLU A C 1
ATOM 1009 O O . GLU A 1 119 ? 30.591 0.444 -57.826 1.00 72.12 119 GLU A O 1
ATOM 1014 N N . GLN A 1 120 ? 29.816 0.010 -59.880 1.00 66.81 120 GLN A N 1
ATOM 1015 C CA . GLN A 1 120 ? 28.446 0.459 -59.605 1.00 66.81 120 GLN A CA 1
ATOM 1016 C C . GLN A 1 120 ? 27.739 -0.431 -58.575 1.00 66.81 120 GLN A C 1
ATOM 1018 O O . GLN A 1 120 ? 27.172 0.095 -57.619 1.00 66.81 120 GLN A O 1
ATOM 1023 N N . ILE A 1 121 ? 27.816 -1.761 -58.724 1.00 65.12 121 ILE A N 1
ATOM 1024 C CA . ILE A 1 121 ? 27.221 -2.702 -57.763 1.00 65.12 121 ILE A CA 1
ATOM 1025 C C . ILE A 1 121 ? 27.867 -2.515 -56.379 1.00 65.12 121 ILE A C 1
ATOM 1027 O O . ILE A 1 121 ? 27.156 -2.404 -55.382 1.00 65.12 121 ILE A O 1
ATOM 1031 N N . ASN A 1 122 ? 29.201 -2.409 -56.303 1.00 68.44 122 ASN A N 1
ATOM 1032 C CA . ASN A 1 122 ? 29.905 -2.151 -55.040 1.00 68.44 122 ASN A CA 1
ATOM 1033 C C . ASN A 1 122 ? 29.492 -0.813 -54.397 1.00 68.44 122 ASN A C 1
ATOM 1035 O O . ASN A 1 122 ? 29.283 -0.756 -53.184 1.00 68.44 122 ASN A O 1
ATOM 1039 N N . ASN A 1 123 ? 29.324 0.252 -55.189 1.00 71.56 123 ASN A N 1
ATOM 1040 C CA . ASN A 1 123 ? 28.869 1.552 -54.688 1.00 71.56 123 ASN A CA 1
ATOM 1041 C C . ASN A 1 123 ? 27.431 1.500 -54.147 1.00 71.56 123 ASN A C 1
ATOM 1043 O O . ASN A 1 123 ? 27.165 2.075 -53.092 1.00 71.56 123 ASN A O 1
ATOM 1047 N N . GLU A 1 124 ? 26.511 0.788 -54.803 1.00 66.12 124 GLU A N 1
ATOM 1048 C CA . GLU A 1 124 ? 25.149 0.618 -54.277 1.00 66.12 124 GLU A CA 1
ATOM 1049 C C . GLU A 1 124 ? 25.117 -0.176 -52.968 1.00 66.12 124 GLU A C 1
ATOM 1051 O O . GLU A 1 124 ? 24.373 0.177 -52.050 1.00 66.12 124 GLU A O 1
ATOM 1056 N N . PHE A 1 125 ? 25.954 -1.207 -52.832 1.00 66.69 125 PHE A N 1
ATOM 1057 C CA . PHE A 1 125 ? 26.107 -1.921 -51.564 1.00 66.69 125 PHE A CA 1
ATOM 1058 C C . PHE A 1 125 ? 26.647 -1.020 -50.457 1.00 66.69 125 PHE A C 1
ATOM 1060 O O . PHE A 1 125 ? 26.132 -1.046 -49.337 1.00 66.69 125 PHE A O 1
ATOM 1067 N N . TYR A 1 126 ? 27.659 -0.210 -50.769 1.00 69.31 126 TYR A N 1
ATOM 1068 C CA . TYR A 1 126 ? 28.225 0.751 -49.832 1.00 69.31 126 TYR A CA 1
ATOM 1069 C C . TYR A 1 126 ? 27.167 1.755 -49.349 1.00 69.31 126 TYR A C 1
ATOM 1071 O O . TYR A 1 126 ? 26.987 1.927 -48.141 1.00 69.31 126 TYR A O 1
ATOM 1079 N N . GLU A 1 127 ? 26.414 2.360 -50.271 1.00 69.44 127 GLU A N 1
ATOM 1080 C CA . GLU A 1 127 ? 25.341 3.302 -49.934 1.00 69.44 127 GLU A CA 1
ATOM 1081 C C . GLU A 1 127 ? 24.181 2.625 -49.189 1.00 69.44 127 GLU A C 1
ATOM 1083 O O . GLU A 1 127 ? 23.642 3.204 -48.251 1.00 69.44 127 GLU A O 1
ATOM 1088 N N . SER A 1 128 ? 23.842 1.372 -49.505 1.00 66.06 128 SER A N 1
ATOM 1089 C CA . SER A 1 128 ? 22.787 0.623 -48.802 1.00 66.06 128 SER A CA 1
ATOM 1090 C C . SER A 1 128 ? 23.168 0.284 -47.359 1.00 66.06 128 SER A C 1
ATOM 1092 O O . SER A 1 128 ? 22.368 0.453 -46.436 1.00 66.06 128 SER A O 1
ATOM 1094 N N . ILE A 1 129 ? 24.410 -0.157 -47.137 1.00 64.81 129 ILE A N 1
ATOM 1095 C CA . ILE A 1 129 ? 24.958 -0.402 -45.797 1.00 64.81 129 ILE A CA 1
ATOM 1096 C C . ILE A 1 129 ? 24.975 0.902 -44.987 1.00 64.81 129 ILE A C 1
ATOM 1098 O O . ILE A 1 129 ? 24.553 0.926 -43.827 1.00 64.81 129 ILE A O 1
ATOM 1102 N N . LYS A 1 130 ? 25.397 2.006 -45.608 1.00 67.50 130 LYS A N 1
ATOM 1103 C CA . LYS A 1 130 ? 25.420 3.336 -44.992 1.00 67.50 130 LYS A CA 1
ATOM 1104 C C . LYS A 1 130 ? 24.015 3.868 -44.683 1.00 67.50 130 LYS A C 1
ATOM 1106 O O . LYS A 1 130 ? 23.787 4.350 -43.581 1.00 67.50 130 LYS A O 1
ATOM 1111 N N . ALA A 1 131 ? 23.044 3.688 -45.573 1.00 66.81 131 ALA A N 1
ATOM 1112 C CA . ALA A 1 131 ? 21.652 4.052 -45.320 1.00 66.81 131 ALA A CA 1
ATOM 1113 C C . ALA A 1 131 ? 21.063 3.265 -44.135 1.00 66.81 131 ALA A C 1
ATOM 1115 O O . ALA A 1 131 ? 20.360 3.825 -43.294 1.00 66.81 131 ALA A O 1
ATOM 1116 N N . ILE A 1 132 ? 21.393 1.974 -44.009 1.00 63.81 132 ILE A N 1
ATOM 1117 C CA . ILE A 1 132 ? 21.017 1.171 -42.837 1.00 63.81 132 ILE A CA 1
ATOM 1118 C C . ILE A 1 132 ? 21.680 1.709 -41.566 1.00 63.81 132 ILE A C 1
ATOM 1120 O O . ILE A 1 132 ? 21.024 1.736 -40.525 1.00 63.81 132 ILE A O 1
ATOM 1124 N N . PHE A 1 133 ? 22.920 2.203 -41.644 1.00 63.72 133 PHE A N 1
ATOM 1125 C CA . PHE A 1 133 ? 23.563 2.909 -40.533 1.00 63.72 133 PHE A CA 1
ATOM 1126 C C . PHE A 1 133 ? 22.760 4.116 -40.070 1.00 63.72 133 PHE A C 1
ATOM 1128 O O . PHE A 1 133 ? 22.487 4.261 -38.882 1.00 63.72 133 PHE A O 1
ATOM 1135 N N . ASP A 1 134 ? 22.374 4.970 -41.013 1.00 63.50 134 ASP A N 1
ATOM 1136 C CA . ASP A 1 134 ? 21.715 6.241 -40.729 1.00 63.50 134 ASP A CA 1
ATOM 1137 C C . ASP A 1 134 ? 20.312 6.022 -40.133 1.00 63.50 134 ASP A C 1
ATOM 1139 O O . ASP A 1 134 ? 19.808 6.842 -39.359 1.00 63.50 134 ASP A O 1
ATOM 1143 N N . LEU A 1 135 ? 19.710 4.859 -40.407 1.00 61.81 135 LEU A N 1
ATOM 1144 C CA . LEU A 1 135 ? 18.454 4.413 -39.807 1.00 61.81 135 LEU A CA 1
ATOM 1145 C C . LEU A 1 135 ? 18.599 3.917 -38.360 1.00 61.81 135 LEU A C 1
ATOM 1147 O O . LEU A 1 135 ? 17.603 3.925 -37.633 1.00 61.81 135 LEU A O 1
ATOM 1151 N N . ILE A 1 136 ? 19.791 3.495 -37.915 1.00 60.28 136 ILE A N 1
ATOM 1152 C CA . ILE A 1 136 ? 20.010 2.986 -36.549 1.00 60.28 136 ILE A CA 1
ATOM 1153 C C . ILE A 1 136 ? 19.693 4.089 -35.513 1.00 60.28 136 ILE A C 1
ATOM 1155 O O . ILE A 1 136 ? 18.804 3.877 -34.685 1.00 60.28 136 ILE A O 1
ATOM 1159 N N . PRO A 1 137 ? 20.285 5.299 -35.552 1.00 56.25 137 PRO A N 1
ATOM 1160 C CA . PRO A 1 137 ? 19.943 6.357 -34.596 1.00 56.25 137 PRO A CA 1
ATOM 1161 C C . PRO A 1 137 ? 18.457 6.728 -34.565 1.00 56.25 137 PRO A C 1
ATOM 1163 O O . PRO A 1 137 ? 17.900 6.940 -33.486 1.00 56.25 137 PRO A O 1
ATOM 1166 N N . GLN A 1 138 ? 17.807 6.756 -35.735 1.00 58.22 138 GLN A N 1
ATOM 1167 C CA . GLN A 1 138 ? 16.398 7.132 -35.883 1.00 58.22 138 GLN A CA 1
ATOM 1168 C C . GLN A 1 138 ? 15.442 6.062 -35.339 1.00 58.22 138 GLN A C 1
ATOM 1170 O O . GLN A 1 138 ? 14.502 6.386 -34.617 1.00 58.22 138 GLN A O 1
ATOM 1175 N N . LYS A 1 139 ? 15.680 4.778 -35.645 1.00 55.22 139 LYS A N 1
ATOM 1176 C CA . LYS A 1 139 ? 14.816 3.669 -35.198 1.00 55.22 139 LYS A CA 1
ATOM 1177 C C . LYS A 1 139 ? 14.997 3.313 -33.725 1.00 55.22 139 LYS A C 1
ATOM 1179 O O . LYS A 1 139 ? 14.102 2.705 -33.141 1.00 55.22 139 LYS A O 1
ATOM 1184 N N . PHE A 1 140 ? 16.130 3.679 -33.130 1.00 54.19 140 PHE A N 1
ATOM 1185 C CA . PHE A 1 140 ? 16.501 3.264 -31.776 1.00 54.19 140 PHE A CA 1
ATOM 1186 C C . PHE A 1 140 ? 16.542 4.407 -30.750 1.00 54.19 140 PHE A C 1
ATOM 1188 O O . PHE A 1 140 ? 16.971 4.181 -29.617 1.00 54.19 140 PHE A O 1
ATOM 1195 N N . ASN A 1 141 ? 16.035 5.590 -31.132 1.00 50.22 141 ASN A N 1
ATOM 1196 C CA . ASN A 1 141 ? 15.782 6.755 -30.274 1.00 50.22 141 ASN A CA 1
ATOM 1197 C C . ASN A 1 141 ? 17.000 7.164 -29.425 1.00 50.22 141 ASN A C 1
ATOM 1199 O O . ASN A 1 141 ? 16.921 7.313 -28.204 1.00 50.22 141 ASN A O 1
ATOM 1203 N N . LEU A 1 142 ? 18.152 7.287 -30.087 1.00 52.59 142 LEU A N 1
ATOM 1204 C CA . LEU A 1 142 ? 19.413 7.663 -29.459 1.00 52.59 142 LEU A CA 1
ATOM 1205 C C . LEU A 1 142 ? 19.449 9.173 -29.193 1.00 52.59 142 LEU A C 1
ATOM 1207 O O . LEU A 1 142 ? 19.653 9.959 -30.114 1.00 52.59 142 LEU A O 1
ATOM 1211 N N . GLN A 1 143 ? 19.298 9.579 -27.932 1.00 52.09 143 GLN A N 1
ATOM 1212 C CA . GLN A 1 143 ? 19.621 10.941 -27.495 1.00 52.09 143 GLN A CA 1
ATOM 1213 C C . GLN A 1 143 ? 20.969 10.931 -26.777 1.00 52.09 143 GLN A C 1
ATOM 1215 O O . GLN A 1 143 ? 21.091 10.507 -25.623 1.00 52.09 143 GLN A O 1
ATOM 1220 N N . GLU A 1 144 ? 22.017 11.386 -27.461 1.00 55.81 144 GLU A N 1
ATOM 1221 C CA . GLU A 1 144 ? 23.288 11.681 -26.810 1.00 55.81 144 GLU A CA 1
ATOM 1222 C C . GLU A 1 144 ? 23.099 12.943 -25.954 1.00 55.81 144 GLU A C 1
ATOM 1224 O O . GLU A 1 144 ? 23.207 14.066 -26.439 1.00 55.81 144 GLU A O 1
ATOM 1229 N N . ARG A 1 145 ? 22.823 12.769 -24.652 1.00 51.38 145 ARG A N 1
ATOM 1230 C CA . ARG A 1 145 ? 22.518 13.849 -23.683 1.00 51.38 145 ARG A CA 1
ATOM 1231 C C . ARG A 1 145 ? 23.456 15.059 -23.772 1.00 51.38 145 ARG A C 1
ATOM 1233 O O . ARG A 1 145 ? 23.055 16.184 -23.492 1.00 51.38 145 ARG A O 1
ATOM 1240 N N . LYS A 1 146 ? 24.722 14.835 -24.124 1.00 59.50 146 LYS A N 1
ATOM 1241 C CA . LYS A 1 146 ? 25.717 15.899 -24.262 1.00 59.50 146 LYS A CA 1
ATOM 1242 C C . LYS A 1 146 ? 25.615 16.630 -25.604 1.00 59.50 146 LYS A C 1
ATOM 1244 O O . LYS A 1 146 ? 25.756 17.844 -25.616 1.00 59.50 146 LYS A O 1
ATOM 1249 N N . VAL A 1 147 ? 25.306 15.930 -26.692 1.00 62.66 147 VAL A N 1
ATOM 1250 C CA . VAL A 1 147 ? 25.109 16.513 -28.028 1.00 62.66 147 VAL A CA 1
ATOM 1251 C C . VAL A 1 147 ? 23.828 17.339 -28.078 1.00 62.66 147 VAL A C 1
ATOM 1253 O O . VAL A 1 147 ? 23.865 18.443 -28.607 1.00 62.66 147 VAL A O 1
ATOM 1256 N N . ASP A 1 148 ? 22.732 16.874 -27.474 1.00 61.66 148 ASP A N 1
ATOM 1257 C CA . ASP A 1 148 ? 21.476 17.638 -27.450 1.00 61.66 148 ASP A CA 1
ATOM 1258 C C . ASP A 1 148 ? 21.589 18.908 -26.599 1.00 61.66 148 ASP A C 1
ATOM 1260 O O . ASP A 1 148 ? 21.151 19.977 -27.024 1.00 61.66 148 ASP A O 1
ATOM 1264 N N . ASN A 1 149 ? 22.255 18.827 -25.443 1.00 69.00 149 ASN A N 1
ATOM 1265 C CA . ASN A 1 149 ? 22.533 20.005 -24.622 1.00 69.00 149 ASN A CA 1
ATOM 1266 C C . ASN A 1 149 ? 23.447 21.002 -25.351 1.00 69.00 149 ASN A C 1
ATOM 1268 O O . ASN A 1 149 ? 23.139 22.190 -25.383 1.00 69.00 149 ASN A O 1
ATOM 1272 N N . LEU A 1 150 ? 24.530 20.525 -25.978 1.00 74.19 150 LEU A N 1
ATOM 1273 C CA . LEU A 1 150 ? 25.434 21.374 -26.762 1.00 74.19 150 LEU A CA 1
ATOM 1274 C C . LEU A 1 150 ? 24.725 21.977 -27.984 1.00 74.19 150 LEU A C 1
ATOM 1276 O O . LEU A 1 150 ? 24.954 23.137 -28.303 1.00 74.19 150 LEU A O 1
ATOM 1280 N N . ARG A 1 151 ? 23.825 21.235 -28.643 1.00 77.88 151 ARG A N 1
ATOM 1281 C CA . ARG A 1 151 ? 23.015 21.720 -29.773 1.00 77.88 151 ARG A CA 1
ATOM 1282 C C . ARG A 1 151 ? 22.038 22.808 -29.337 1.00 77.88 151 ARG A C 1
ATOM 1284 O O . ARG A 1 151 ? 21.937 23.832 -30.007 1.00 77.88 151 ARG A O 1
ATOM 1291 N N . ALA A 1 152 ? 21.329 22.597 -28.230 1.00 77.94 152 ALA A N 1
ATOM 1292 C CA . ALA A 1 152 ? 20.406 23.583 -27.679 1.00 77.94 152 ALA A CA 1
ATOM 1293 C C . ALA A 1 152 ? 21.145 24.857 -27.241 1.00 77.94 152 ALA A C 1
ATOM 1295 O O . ALA A 1 152 ? 20.7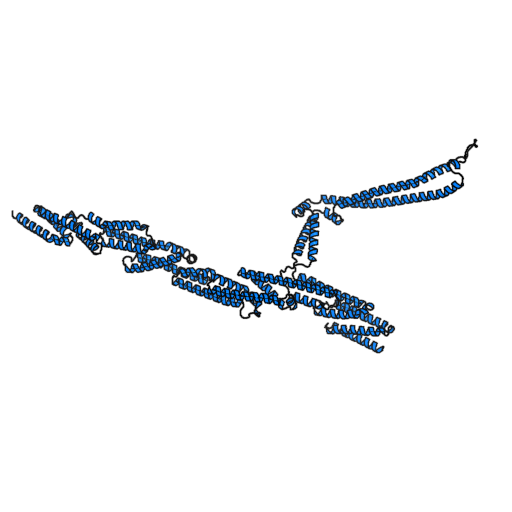05 25.963 -27.555 1.00 77.94 152 ALA A O 1
ATOM 1296 N N . GLU A 1 153 ? 22.296 24.711 -26.577 1.00 82.00 153 GLU A N 1
ATOM 1297 C CA . GLU A 1 153 ? 23.139 25.844 -26.188 1.00 82.00 153 GLU A CA 1
ATOM 1298 C C . GLU A 1 153 ? 23.689 26.587 -27.415 1.00 82.00 153 GLU A C 1
ATOM 1300 O O . GLU A 1 153 ? 23.612 27.813 -27.473 1.00 82.00 153 GLU A O 1
ATOM 1305 N N . LEU A 1 154 ? 24.157 25.866 -28.438 1.00 86.75 154 LEU A N 1
ATOM 1306 C CA . LEU A 1 154 ? 24.656 26.452 -29.682 1.00 86.75 154 LEU A CA 1
ATOM 1307 C C . LEU A 1 154 ? 23.572 27.238 -30.432 1.00 86.75 154 LEU A C 1
ATOM 1309 O O . LEU A 1 154 ? 23.836 28.344 -30.899 1.00 86.75 154 LEU A O 1
ATOM 1313 N N . ASN A 1 155 ? 22.357 26.692 -30.533 1.00 84.44 155 ASN A N 1
ATOM 1314 C CA . ASN A 1 155 ? 21.234 27.371 -31.181 1.00 84.44 155 ASN A CA 1
ATOM 1315 C C . ASN A 1 155 ? 20.869 28.661 -30.443 1.00 84.44 155 ASN A C 1
ATOM 1317 O O . ASN A 1 155 ? 20.785 29.715 -31.068 1.00 84.44 155 ASN A O 1
ATOM 1321 N N . ARG A 1 156 ? 20.767 28.604 -29.109 1.00 85.06 156 ARG A N 1
ATOM 1322 C CA . ARG A 1 156 ? 20.522 29.789 -28.278 1.00 85.06 156 ARG A CA 1
ATOM 1323 C C . ARG A 1 156 ? 21.588 30.869 -28.498 1.00 85.06 156 ARG A C 1
ATOM 1325 O O . ARG A 1 156 ? 21.258 32.046 -28.598 1.00 85.06 156 ARG A O 1
ATOM 1332 N N . LEU A 1 157 ? 22.869 30.499 -28.558 1.00 85.88 157 LEU A N 1
ATOM 1333 C CA . LEU A 1 157 ? 23.951 31.469 -28.768 1.00 85.88 157 LEU A CA 1
ATOM 1334 C C . LEU A 1 157 ? 23.927 32.079 -30.179 1.00 85.88 157 LEU A C 1
ATOM 1336 O O . LEU A 1 157 ? 24.189 33.271 -30.321 1.00 85.88 157 LEU A O 1
ATOM 1340 N N . LYS A 1 158 ? 23.564 31.301 -31.207 1.00 84.94 158 LYS A N 1
ATOM 1341 C CA . LYS A 1 158 ? 23.383 31.808 -32.579 1.00 84.94 158 LYS A CA 1
ATOM 1342 C C . LYS A 1 158 ? 22.200 32.769 -32.696 1.00 84.94 158 LYS A C 1
ATOM 1344 O O . LYS A 1 158 ? 22.309 33.775 -33.388 1.00 84.94 158 LYS A O 1
ATOM 1349 N N . GLU A 1 159 ? 21.101 32.505 -31.995 1.00 85.75 159 GLU A N 1
ATOM 1350 C CA . GLU A 1 159 ? 19.965 33.433 -31.922 1.00 85.75 159 GLU A CA 1
ATOM 1351 C C . GLU A 1 159 ? 20.362 34.755 -31.254 1.00 85.75 159 GLU A C 1
ATOM 1353 O O . GLU A 1 159 ? 20.052 35.826 -31.773 1.00 85.75 159 GLU A O 1
ATOM 1358 N N . LEU A 1 160 ? 21.118 34.697 -30.149 1.00 83.25 160 LEU A N 1
ATOM 1359 C CA . LEU A 1 160 ? 21.675 35.895 -29.508 1.00 83.25 160 LEU A CA 1
ATOM 1360 C C . LEU A 1 160 ? 22.602 36.672 -30.459 1.00 83.25 160 LEU A C 1
ATOM 1362 O O . LEU A 1 160 ? 22.560 37.902 -30.484 1.00 83.25 160 LEU A O 1
ATOM 1366 N N . GLN A 1 161 ? 23.412 35.972 -31.261 1.00 84.44 161 GLN A N 1
ATOM 1367 C CA . GLN A 1 161 ? 24.291 36.589 -32.258 1.00 84.44 161 GLN A CA 1
ATOM 1368 C C . GLN A 1 161 ? 23.490 37.331 -33.333 1.00 84.44 161 GLN A C 1
ATOM 1370 O O . GLN A 1 161 ? 23.782 38.493 -33.603 1.00 84.44 161 GLN A O 1
ATOM 1375 N N . GLN A 1 162 ? 22.455 36.697 -33.891 1.00 83.25 162 GLN A N 1
ATOM 1376 C CA . GLN A 1 162 ? 21.584 37.307 -34.901 1.00 83.25 162 GLN A CA 1
ATOM 1377 C C . GLN A 1 162 ? 20.842 38.535 -34.362 1.00 83.25 162 GLN A C 1
ATOM 1379 O O . GLN A 1 162 ? 20.742 39.553 -35.044 1.00 83.25 162 GLN A O 1
ATOM 1384 N N . GLN A 1 163 ? 20.344 38.463 -33.126 1.00 80.94 163 GLN A N 1
ATOM 1385 C CA . GLN A 1 163 ? 19.671 39.596 -32.492 1.00 80.94 163 GLN A CA 1
ATOM 1386 C C . GLN A 1 163 ? 20.635 40.766 -32.280 1.00 80.94 163 GLN A C 1
ATOM 1388 O O . GLN A 1 163 ? 20.288 41.897 -32.606 1.00 80.94 163 GLN A O 1
ATOM 1393 N N . TYR A 1 164 ? 21.863 40.516 -31.823 1.00 82.19 164 TYR A N 1
ATOM 1394 C CA . TYR A 1 164 ? 22.869 41.573 -31.714 1.00 82.19 164 TYR A CA 1
ATOM 1395 C C . TYR A 1 164 ? 23.238 42.181 -33.075 1.00 82.19 164 TYR A C 1
ATOM 1397 O O . TYR A 1 164 ? 23.259 43.401 -33.210 1.00 82.19 164 TYR A O 1
ATOM 1405 N N . GLU A 1 165 ? 23.474 41.348 -34.092 1.00 79.31 165 GLU A N 1
ATOM 1406 C CA . GLU A 1 165 ? 23.781 41.798 -35.458 1.00 79.31 165 GLU A CA 1
ATOM 1407 C C . GLU A 1 165 ? 22.662 42.680 -36.041 1.00 79.31 165 GLU A C 1
ATOM 1409 O O . GLU A 1 165 ? 22.950 43.629 -36.765 1.00 79.31 165 GLU A O 1
ATOM 1414 N N . SER A 1 166 ? 21.400 42.447 -35.656 1.00 80.50 166 SER A N 1
ATOM 1415 C CA . SER A 1 166 ? 20.272 43.307 -36.045 1.00 80.50 166 SER A CA 1
ATOM 1416 C C . SER A 1 166 ? 20.293 44.707 -35.411 1.00 80.50 166 SER A C 1
ATOM 1418 O O . SER A 1 166 ? 19.748 45.645 -35.989 1.00 80.50 166 SER A O 1
ATOM 1420 N N . PHE A 1 167 ? 20.931 44.869 -34.246 1.00 78.25 167 PHE A N 1
ATOM 1421 C CA . PHE A 1 167 ? 21.079 46.161 -33.563 1.00 78.25 167 PHE A CA 1
ATOM 1422 C C . PHE A 1 167 ? 22.335 46.935 -33.984 1.00 78.25 167 PHE A C 1
ATOM 1424 O O . PHE A 1 167 ? 22.417 48.133 -33.696 1.00 78.25 167 PHE A O 1
ATOM 1431 N N . CYS A 1 168 ? 23.294 46.256 -34.626 1.00 79.44 168 CYS A N 1
ATOM 1432 C CA . CYS A 1 168 ? 24.607 46.790 -34.994 1.00 79.44 168 CYS A CA 1
ATOM 1433 C C . CYS A 1 168 ? 24.971 46.461 -36.462 1.00 79.44 168 CYS A C 1
ATOM 1435 O O . CYS A 1 168 ? 25.916 45.697 -36.708 1.00 79.44 168 CYS A O 1
ATOM 1437 N N . PRO A 1 169 ? 24.241 47.013 -37.455 1.00 79.69 169 PRO A N 1
ATOM 1438 C CA . PRO A 1 169 ? 24.500 46.794 -38.883 1.00 79.69 169 PRO A CA 1
ATOM 1439 C C . PRO A 1 169 ? 25.919 47.181 -39.331 1.00 79.69 169 PRO A C 1
ATOM 1441 O O . PRO A 1 169 ? 26.425 46.618 -40.306 1.00 79.69 169 PRO A O 1
ATOM 1444 N N . SER A 1 170 ? 26.602 48.083 -38.617 1.00 79.38 170 SER A N 1
ATOM 1445 C CA . SER A 1 170 ? 27.993 48.453 -38.917 1.00 79.38 170 SER A CA 1
ATOM 1446 C C . SER A 1 170 ? 28.962 47.258 -38.860 1.00 79.38 170 SER A C 1
ATOM 1448 O O . SER A 1 170 ? 29.872 47.143 -39.687 1.00 79.38 170 SER A O 1
ATOM 1450 N N . ILE A 1 171 ? 28.744 46.328 -37.924 1.00 77.50 171 ILE A N 1
ATOM 1451 C CA . ILE A 1 171 ? 29.572 45.129 -37.735 1.00 77.50 171 ILE A CA 1
ATOM 1452 C C . ILE A 1 171 ? 29.304 44.114 -38.850 1.00 77.50 171 ILE A C 1
ATOM 1454 O O . ILE A 1 171 ? 30.241 43.499 -39.364 1.00 77.50 171 ILE A O 1
ATOM 1458 N N . VAL A 1 172 ? 28.040 43.970 -39.259 1.00 81.19 172 VAL A N 1
ATOM 1459 C CA . VAL A 1 172 ? 27.637 43.097 -40.374 1.00 81.19 172 VAL A CA 1
ATOM 1460 C C . VAL A 1 172 ? 28.309 43.551 -41.669 1.00 81.19 172 VAL A C 1
ATOM 1462 O O . VAL A 1 172 ? 28.934 42.743 -42.354 1.00 81.19 172 VAL A O 1
ATOM 1465 N N . TYR A 1 173 ? 28.274 44.856 -41.944 1.00 83.50 173 TYR A N 1
ATOM 1466 C CA . TYR A 1 173 ? 28.889 45.453 -43.128 1.00 83.50 173 TYR A CA 1
ATOM 1467 C C . TYR A 1 173 ? 30.396 45.160 -43.247 1.00 83.50 173 TYR A C 1
ATOM 1469 O O . TYR A 1 173 ? 30.872 44.774 -44.315 1.00 83.50 173 TYR A O 1
ATOM 1477 N N . LEU A 1 174 ? 31.168 45.288 -42.158 1.00 82.06 174 LEU A N 1
ATOM 1478 C CA . LEU A 1 174 ? 32.603 44.965 -42.191 1.00 82.06 174 LEU A CA 1
ATOM 1479 C C . LEU A 1 174 ? 32.861 43.480 -42.466 1.00 82.06 174 LEU A C 1
ATOM 1481 O O . LEU A 1 174 ? 33.772 43.143 -43.225 1.00 82.06 174 LEU A O 1
ATOM 1485 N N . LYS A 1 175 ? 32.043 42.602 -41.881 1.00 78.38 175 LYS A N 1
ATOM 1486 C CA . LYS A 1 175 ? 32.171 41.150 -42.021 1.00 78.38 175 LYS A CA 1
ATOM 1487 C C . LYS A 1 175 ? 31.881 40.684 -43.446 1.00 78.38 175 LYS A C 1
ATOM 1489 O O . LYS A 1 175 ? 32.619 39.848 -43.961 1.00 78.38 175 LYS A O 1
ATOM 1494 N N . GLU A 1 176 ? 30.860 41.240 -44.098 1.00 82.75 176 GLU A N 1
ATOM 1495 C CA . GLU A 1 176 ? 30.557 40.960 -45.512 1.00 82.75 176 GLU A CA 1
ATOM 1496 C C . GLU A 1 176 ? 31.713 41.351 -46.440 1.00 82.75 176 GLU A C 1
ATOM 1498 O O . GLU A 1 176 ? 31.960 40.691 -47.449 1.00 82.75 176 GLU A O 1
ATOM 1503 N N . LEU A 1 177 ? 32.471 42.382 -46.063 1.00 82.56 177 LEU A N 1
ATOM 1504 C CA . LEU A 1 177 ? 33.669 42.825 -46.773 1.00 82.56 177 LEU A CA 1
ATOM 1505 C C . LEU A 1 177 ? 34.948 42.072 -46.364 1.00 82.56 177 LEU A C 1
ATOM 1507 O O . LEU A 1 177 ? 36.020 42.374 -46.883 1.00 82.56 177 LEU A O 1
ATOM 1511 N N . GLY A 1 178 ? 34.846 41.082 -45.471 1.00 80.31 178 GLY A N 1
ATOM 1512 C CA . GLY A 1 178 ? 35.961 40.235 -45.040 1.00 80.31 178 GLY A CA 1
ATOM 1513 C C . GLY A 1 178 ? 36.835 40.820 -43.926 1.00 80.31 178 GLY A C 1
ATOM 1514 O O . GLY A 1 178 ? 37.892 40.260 -43.642 1.00 80.31 178 GLY A O 1
ATOM 1515 N N . TYR A 1 179 ? 36.411 41.906 -43.275 1.00 80.62 179 TYR A N 1
ATOM 1516 C CA . TYR A 1 179 ? 37.138 42.542 -42.174 1.00 80.62 179 TYR A CA 1
ATOM 1517 C C . TYR A 1 179 ? 36.548 42.152 -40.817 1.00 80.62 179 TYR A C 1
ATOM 1519 O O . TYR A 1 179 ? 35.335 42.180 -40.616 1.00 80.62 179 TYR A O 1
ATOM 1527 N N . SER A 1 180 ? 37.402 41.824 -39.843 1.00 71.81 180 SER A N 1
ATOM 1528 C CA . SER A 1 180 ? 36.947 41.464 -38.492 1.00 71.81 180 SER A CA 1
ATOM 1529 C C . SER A 1 180 ? 36.665 42.678 -37.604 1.00 71.81 180 SER A C 1
ATOM 1531 O O . SER A 1 180 ? 35.934 42.562 -36.625 1.00 71.81 180 SER A O 1
ATOM 1533 N N . ASN A 1 181 ? 37.280 43.831 -37.895 1.00 77.56 181 ASN A N 1
ATOM 1534 C CA . ASN A 1 181 ? 37.033 45.104 -37.213 1.00 77.56 181 ASN A CA 1
ATOM 1535 C C . ASN A 1 181 ? 37.527 46.295 -38.056 1.00 77.56 181 ASN A C 1
ATOM 1537 O O . ASN A 1 181 ? 38.256 46.128 -39.034 1.00 77.56 181 ASN A O 1
ATOM 1541 N N . ILE A 1 182 ? 37.150 47.510 -37.651 1.00 82.94 182 ILE A N 1
ATOM 1542 C CA . ILE A 1 182 ? 37.527 48.744 -38.356 1.00 82.94 182 ILE A CA 1
ATOM 1543 C C . ILE A 1 182 ? 39.025 49.059 -38.274 1.00 82.94 182 ILE A C 1
ATOM 1545 O O . ILE A 1 182 ? 39.559 49.750 -39.141 1.00 82.94 182 ILE A O 1
ATOM 1549 N N . ASP A 1 183 ? 39.720 48.556 -37.255 1.00 82.12 183 ASP A N 1
ATOM 1550 C CA . ASP A 1 183 ? 41.146 48.822 -37.081 1.00 82.12 183 ASP A CA 1
ATOM 1551 C C . ASP A 1 183 ? 41.984 48.092 -38.135 1.00 82.12 183 ASP A C 1
ATOM 1553 O O . ASP A 1 183 ? 43.004 48.620 -38.566 1.00 82.12 183 ASP A O 1
ATOM 1557 N N . GLN A 1 184 ? 41.523 46.946 -38.652 1.00 83.25 184 GLN A N 1
ATOM 1558 C CA . GLN A 1 184 ? 42.134 46.315 -39.827 1.00 83.25 184 GLN A CA 1
ATOM 1559 C C . GLN A 1 184 ? 42.066 47.216 -41.062 1.00 83.25 184 GLN A C 1
ATOM 1561 O O . GLN A 1 184 ? 43.080 47.413 -41.725 1.00 83.25 184 GLN A O 1
ATOM 1566 N N . VAL A 1 185 ? 40.904 47.819 -41.331 1.00 86.12 185 VAL A N 1
ATOM 1567 C CA . VAL A 1 185 ? 40.733 48.749 -42.459 1.00 86.12 185 VAL A CA 1
ATOM 1568 C C . VAL A 1 185 ? 41.625 49.982 -42.277 1.00 86.12 185 VAL A C 1
ATOM 1570 O O . VAL A 1 185 ? 42.280 50.408 -43.223 1.00 86.12 185 VAL A O 1
ATOM 1573 N N . LYS A 1 186 ? 41.713 50.531 -41.056 1.00 85.12 186 LYS A N 1
ATOM 1574 C CA . LYS A 1 186 ? 42.610 51.658 -40.739 1.00 85.12 186 LYS A CA 1
ATOM 1575 C C . LYS A 1 186 ? 44.080 51.309 -40.950 1.00 85.12 186 LYS A C 1
ATOM 1577 O O . LYS A 1 186 ? 44.793 52.072 -41.591 1.00 85.12 186 LYS A O 1
ATOM 1582 N N . ASN A 1 187 ? 44.519 50.156 -40.452 1.00 87.25 187 ASN A N 1
ATOM 1583 C CA . ASN A 1 187 ? 45.897 49.701 -40.612 1.00 87.25 187 ASN A CA 1
ATOM 1584 C C . ASN A 1 187 ? 46.240 49.476 -42.089 1.00 87.25 187 ASN A C 1
ATOM 1586 O O . ASN A 1 187 ? 47.335 49.832 -42.520 1.00 87.25 187 ASN A O 1
ATOM 1590 N N . GLU A 1 188 ? 45.307 48.933 -42.878 1.00 86.50 188 GLU A N 1
ATOM 1591 C CA . GLU A 1 188 ? 45.483 48.819 -44.326 1.00 86.50 188 GLU A CA 1
ATOM 1592 C C . GLU A 1 188 ? 45.586 50.192 -44.995 1.00 86.50 188 GLU A C 1
ATOM 1594 O O . GLU A 1 188 ? 46.467 50.377 -45.832 1.00 86.50 188 GLU A O 1
ATOM 1599 N N . ILE A 1 189 ? 44.756 51.169 -44.612 1.00 86.00 189 ILE A N 1
ATOM 1600 C CA . ILE A 1 189 ? 44.868 52.550 -45.109 1.00 86.00 189 ILE A CA 1
ATOM 1601 C C . ILE A 1 189 ? 46.257 53.116 -44.791 1.00 86.00 189 ILE A C 1
ATOM 1603 O O . ILE A 1 189 ? 46.970 53.506 -45.714 1.00 86.00 189 ILE A O 1
ATOM 1607 N N . GLU A 1 190 ? 46.688 53.078 -43.528 1.00 86.19 190 GLU A N 1
ATOM 1608 C CA . GLU A 1 190 ? 47.998 53.598 -43.113 1.00 86.19 190 GLU A CA 1
ATOM 1609 C C . GLU A 1 190 ? 49.161 52.903 -43.833 1.00 86.19 190 GLU A C 1
ATOM 1611 O O . GLU A 1 190 ? 50.143 53.539 -44.224 1.00 86.19 190 GLU A O 1
ATOM 1616 N N . GLN A 1 191 ? 49.081 51.582 -44.012 1.00 87.06 191 GLN A N 1
ATOM 1617 C CA . GLN A 1 191 ? 50.105 50.829 -44.727 1.00 87.06 191 GLN A CA 1
ATOM 1618 C C . GLN A 1 191 ? 50.185 51.269 -46.192 1.00 87.06 191 GLN A C 1
ATOM 1620 O O . GLN A 1 191 ? 51.283 51.466 -46.716 1.00 87.06 191 GLN A O 1
ATOM 1625 N N . ARG A 1 192 ? 49.037 51.456 -46.851 1.00 83.75 192 ARG A N 1
ATOM 1626 C CA . ARG A 1 192 ? 48.972 51.898 -48.249 1.00 83.75 192 ARG A CA 1
ATOM 1627 C C . ARG A 1 192 ? 49.404 53.353 -48.424 1.00 83.75 192 ARG A C 1
ATOM 1629 O O . ARG A 1 192 ? 50.048 53.658 -49.424 1.00 83.75 192 ARG A O 1
ATOM 1636 N N . GLU A 1 193 ? 49.123 54.227 -47.461 1.00 83.38 193 GLU A N 1
ATOM 1637 C CA . GLU A 1 193 ? 49.628 55.607 -47.443 1.00 83.38 193 GLU A CA 1
ATOM 1638 C C . GLU A 1 193 ? 51.159 55.633 -47.327 1.00 83.38 193 GLU A C 1
ATOM 1640 O O . GLU A 1 193 ? 51.828 56.298 -48.119 1.00 83.38 193 GLU A O 1
ATOM 1645 N N . LYS A 1 194 ? 51.739 54.813 -46.440 1.00 84.06 194 LYS A N 1
ATOM 1646 C CA . LYS A 1 194 ? 53.202 54.653 -46.330 1.00 84.06 194 LYS A CA 1
ATOM 1647 C C . LYS A 1 194 ? 53.827 54.068 -47.598 1.00 84.06 194 LYS A C 1
ATOM 1649 O O . LYS A 1 194 ? 54.924 54.469 -47.983 1.00 84.06 194 LYS A O 1
ATOM 1654 N N . GLU A 1 195 ? 53.167 53.109 -48.249 1.00 81.69 195 GLU A N 1
ATOM 1655 C CA . GLU A 1 195 ? 53.599 52.580 -49.552 1.00 81.69 195 GLU A CA 1
ATOM 1656 C C . GLU A 1 195 ? 53.590 53.675 -50.627 1.00 81.69 195 GLU A C 1
ATOM 1658 O O . GLU A 1 195 ? 54.548 53.785 -51.392 1.00 81.69 195 GLU A O 1
ATOM 1663 N N . HIS A 1 196 ? 52.552 54.515 -50.653 1.00 80.25 196 HIS A N 1
ATOM 1664 C CA . HIS A 1 196 ? 52.441 55.640 -51.580 1.00 80.25 196 HIS A CA 1
ATOM 1665 C C . HIS A 1 196 ? 53.556 56.680 -51.360 1.00 80.25 196 HIS A C 1
ATOM 1667 O O . HIS A 1 196 ? 54.196 57.111 -52.319 1.00 80.25 196 HIS A O 1
ATOM 1673 N N . GLU A 1 197 ? 53.864 57.034 -50.109 1.00 79.38 197 GLU A N 1
ATOM 1674 C CA . GLU A 1 197 ? 54.984 57.929 -49.783 1.00 79.38 197 GLU A CA 1
ATOM 1675 C C . GLU A 1 197 ? 56.341 57.346 -50.194 1.00 79.38 197 GLU A C 1
ATOM 1677 O O . GLU A 1 197 ? 57.144 58.036 -50.827 1.00 79.38 197 GLU A O 1
ATOM 1682 N N . LYS A 1 198 ? 56.593 56.065 -49.895 1.00 82.00 198 LYS A N 1
ATOM 1683 C CA . LYS A 1 198 ? 57.844 55.391 -50.278 1.00 82.00 198 LYS A CA 1
ATOM 1684 C C . LYS A 1 198 ? 58.043 55.360 -51.790 1.00 82.00 198 LYS A C 1
ATOM 1686 O O . LYS A 1 198 ? 59.134 55.685 -52.249 1.00 82.00 198 LYS A O 1
ATOM 1691 N N . GLN A 1 199 ? 57.000 55.030 -52.555 1.00 78.06 199 GLN A N 1
ATOM 1692 C CA . GLN A 1 199 ? 57.079 55.013 -54.018 1.00 78.06 199 GLN A CA 1
ATOM 1693 C C . GLN A 1 199 ? 57.370 56.397 -54.604 1.00 78.06 199 GLN A C 1
ATOM 1695 O O . GLN A 1 199 ? 58.102 56.496 -55.586 1.00 78.06 199 GLN A O 1
ATOM 1700 N N . ASN A 1 200 ? 56.839 57.466 -54.004 1.00 78.94 200 ASN A N 1
ATOM 1701 C CA . ASN A 1 200 ? 57.144 58.833 -54.433 1.00 78.94 200 ASN A CA 1
ATOM 1702 C C . ASN A 1 200 ? 58.610 59.200 -54.168 1.00 78.94 200 ASN A C 1
ATOM 1704 O O . ASN A 1 200 ? 59.251 59.816 -55.019 1.00 78.94 200 ASN A O 1
ATOM 1708 N N . VAL A 1 201 ? 59.158 58.808 -53.013 1.00 79.75 201 VAL A N 1
ATOM 1709 C CA . VAL A 1 201 ? 60.570 59.047 -52.671 1.00 79.75 201 VAL A CA 1
ATOM 1710 C C . VAL A 1 201 ? 61.506 58.261 -53.593 1.00 79.75 201 VAL A C 1
ATOM 1712 O O . VAL A 1 201 ? 62.481 58.822 -54.092 1.00 79.75 201 VAL A O 1
ATOM 1715 N N . GLU A 1 202 ? 61.202 56.988 -53.848 1.00 78.88 202 GLU A N 1
ATOM 1716 C CA . GLU A 1 202 ? 61.980 56.118 -54.736 1.00 78.88 202 GLU A CA 1
ATOM 1717 C C . GLU A 1 202 ? 61.971 56.643 -56.178 1.00 78.88 202 GLU A C 1
ATOM 1719 O O . GLU A 1 202 ? 63.036 56.846 -56.764 1.00 78.88 202 GLU A O 1
ATOM 1724 N N . TYR A 1 203 ? 60.791 57.003 -56.700 1.00 81.69 203 TYR A N 1
ATOM 1725 C CA . TYR A 1 203 ? 60.657 57.636 -58.012 1.00 81.69 203 TYR A CA 1
ATOM 1726 C C . TYR A 1 203 ? 61.450 58.946 -58.111 1.00 81.69 203 TYR A C 1
ATOM 1728 O O . TYR A 1 203 ? 62.165 59.150 -59.089 1.00 81.69 203 TYR A O 1
ATOM 1736 N N . LEU A 1 204 ? 61.373 59.830 -57.108 1.00 80.06 204 LEU A N 1
ATOM 1737 C CA . LEU A 1 204 ? 62.158 61.071 -57.083 1.00 80.06 204 LEU A CA 1
ATOM 1738 C C . LEU A 1 204 ? 63.668 60.793 -57.071 1.00 80.06 204 LEU A C 1
ATOM 1740 O O . LEU A 1 204 ? 64.422 61.498 -57.740 1.00 80.06 204 LEU A O 1
ATOM 1744 N N . GLY A 1 205 ? 64.115 59.768 -56.342 1.00 78.44 205 GLY A N 1
ATOM 1745 C CA . GLY A 1 205 ? 65.512 59.338 -56.309 1.00 78.44 205 GLY A CA 1
ATOM 1746 C C . GLY A 1 205 ? 66.011 58.846 -57.669 1.00 78.44 205 GLY A C 1
ATOM 1747 O O . GLY A 1 205 ? 67.033 59.332 -58.163 1.00 78.44 205 GLY A O 1
ATOM 1748 N N . GLU A 1 206 ? 65.269 57.934 -58.300 1.00 77.19 206 GLU A N 1
ATOM 1749 C CA . GLU A 1 206 ? 65.594 57.392 -59.625 1.00 77.19 206 GLU A CA 1
ATOM 1750 C C . GLU A 1 206 ? 65.525 58.461 -60.717 1.00 77.19 206 GLU A C 1
ATOM 1752 O O . GLU A 1 206 ? 66.447 58.570 -61.532 1.00 77.19 206 GLU A O 1
ATOM 1757 N N . LYS A 1 207 ? 64.484 59.304 -60.689 1.00 80.12 207 LYS A N 1
ATOM 1758 C CA . LYS A 1 207 ? 64.315 60.447 -61.590 1.00 80.12 207 LYS A CA 1
ATOM 1759 C C . LYS A 1 207 ? 65.511 61.388 -61.499 1.00 80.12 207 LYS A C 1
ATOM 1761 O O . LYS A 1 207 ? 66.141 61.654 -62.515 1.00 80.12 207 LYS A O 1
ATOM 1766 N N . ASN A 1 208 ? 65.875 61.834 -60.296 1.00 79.94 208 ASN A N 1
ATOM 1767 C CA . ASN A 1 208 ? 67.001 62.751 -60.095 1.00 79.94 208 ASN A CA 1
ATOM 1768 C C . ASN A 1 208 ? 68.337 62.138 -60.546 1.00 79.94 208 ASN A C 1
ATOM 1770 O O . ASN A 1 208 ? 69.206 62.838 -61.068 1.00 79.94 208 ASN A O 1
ATOM 1774 N N . HIS A 1 209 ? 68.531 60.835 -60.331 1.00 79.38 209 HIS A N 1
ATOM 1775 C CA . HIS A 1 209 ? 69.741 60.132 -60.752 1.00 79.38 209 HIS A CA 1
ATOM 1776 C C . HIS A 1 209 ? 69.837 60.017 -62.283 1.00 79.38 209 HIS A C 1
ATOM 1778 O O . HIS A 1 209 ? 70.898 60.280 -62.851 1.00 79.38 209 HIS A O 1
ATOM 1784 N N . LEU A 1 210 ? 68.740 59.667 -62.960 1.00 77.44 210 LEU A N 1
ATOM 1785 C CA . LEU A 1 210 ? 68.684 59.620 -64.422 1.00 77.44 210 LEU A CA 1
ATOM 1786 C C . LEU A 1 210 ? 68.777 61.021 -65.042 1.00 77.44 210 LEU A C 1
ATOM 1788 O O . LEU A 1 210 ? 69.520 61.198 -66.000 1.00 77.44 210 LEU A O 1
ATOM 1792 N N . GLU A 1 211 ? 68.131 62.034 -64.459 1.00 76.25 211 GLU A N 1
ATOM 1793 C CA . GLU A 1 211 ? 68.261 63.433 -64.886 1.00 76.25 211 GLU A CA 1
ATOM 1794 C C . GLU A 1 211 ? 69.701 63.939 -64.762 1.00 76.25 211 GLU A C 1
ATOM 1796 O O . GLU A 1 211 ? 70.189 64.595 -65.677 1.00 76.25 211 GLU A O 1
ATOM 1801 N N . LYS A 1 212 ? 70.438 63.591 -63.696 1.00 77.81 212 LYS A N 1
ATOM 1802 C CA . LYS A 1 212 ? 71.881 63.887 -63.605 1.00 77.81 212 LYS A CA 1
ATOM 1803 C C . LYS A 1 212 ? 72.679 63.222 -64.728 1.00 77.81 212 LYS A C 1
ATOM 1805 O O . LYS A 1 212 ? 73.496 63.890 -65.355 1.00 77.81 212 LYS A O 1
ATOM 1810 N N . LYS A 1 213 ? 72.406 61.943 -65.013 1.00 73.25 213 LYS A N 1
ATOM 1811 C CA . LYS A 1 213 ? 73.053 61.191 -66.104 1.00 73.25 213 LYS A CA 1
ATOM 1812 C C . LYS A 1 213 ? 72.704 61.711 -67.500 1.00 73.25 213 LYS A C 1
ATOM 1814 O O . LYS A 1 213 ? 73.488 61.510 -68.419 1.00 73.25 213 LYS A O 1
ATOM 1819 N N . ILE A 1 214 ? 71.554 62.365 -67.664 1.00 73.06 214 ILE A N 1
ATOM 1820 C CA . ILE A 1 214 ? 71.167 63.071 -68.894 1.00 73.06 214 ILE A CA 1
ATOM 1821 C C . ILE A 1 214 ? 71.875 64.435 -68.959 1.00 73.06 214 ILE A C 1
ATOM 1823 O O . ILE A 1 214 ? 72.465 64.771 -69.981 1.00 73.06 214 ILE A O 1
ATOM 1827 N N . ASN A 1 215 ? 71.876 65.196 -67.862 1.00 70.75 215 ASN A N 1
ATOM 1828 C CA . ASN A 1 215 ? 72.411 66.558 -67.813 1.00 70.75 215 ASN A CA 1
ATOM 1829 C C . ASN A 1 215 ? 73.945 66.618 -67.939 1.00 70.75 215 ASN A C 1
ATOM 1831 O O . ASN A 1 215 ? 74.463 67.551 -68.549 1.00 70.75 215 ASN A O 1
ATOM 1835 N N . GLU A 1 216 ? 74.685 65.651 -67.385 1.00 66.31 216 GLU A N 1
ATOM 1836 C CA . GLU A 1 216 ? 76.157 65.609 -67.454 1.00 66.31 216 GLU A CA 1
ATOM 1837 C C . GLU A 1 216 ? 76.691 65.599 -68.906 1.00 66.31 216 GLU A C 1
ATOM 1839 O O . GLU A 1 216 ? 77.472 66.492 -69.254 1.00 66.31 216 GLU A O 1
ATOM 1844 N N . PRO A 1 217 ? 76.258 64.680 -69.794 1.00 62.28 217 PRO A N 1
ATOM 1845 C CA . PRO A 1 217 ? 76.622 64.739 -71.205 1.00 62.28 217 PRO A CA 1
ATOM 1846 C C . PRO A 1 217 ? 75.977 65.922 -71.948 1.00 62.28 217 PRO A C 1
ATOM 1848 O O . PRO A 1 217 ? 76.604 66.459 -72.858 1.00 62.28 217 PRO A O 1
ATOM 1851 N N . GLU A 1 218 ? 74.782 66.393 -71.563 1.00 62.59 218 GLU A N 1
ATOM 1852 C CA . GLU A 1 218 ? 74.113 67.543 -72.203 1.00 62.59 218 GLU A CA 1
ATOM 1853 C C . GLU A 1 218 ? 74.900 68.856 -72.030 1.00 62.59 218 GLU A C 1
ATOM 1855 O O . GLU A 1 218 ? 75.045 69.625 -72.982 1.00 62.59 218 GLU A O 1
ATOM 1860 N N . VAL A 1 219 ? 75.499 69.085 -70.855 1.00 60.66 219 VAL A N 1
ATOM 1861 C CA . VAL A 1 219 ? 76.398 70.228 -70.590 1.00 60.66 219 VAL A CA 1
ATOM 1862 C C . VAL A 1 219 ? 77.679 70.136 -71.434 1.00 60.66 219 VAL A C 1
ATOM 1864 O O . VAL A 1 219 ? 78.156 71.144 -71.970 1.00 60.66 219 VAL A O 1
ATOM 1867 N N . ILE A 1 220 ? 78.216 68.927 -71.623 1.00 58.12 220 ILE A N 1
ATOM 1868 C CA . ILE A 1 220 ? 79.378 68.672 -72.490 1.00 58.12 220 ILE A CA 1
ATOM 1869 C C . ILE A 1 220 ? 79.015 68.923 -73.968 1.00 58.12 220 ILE A C 1
ATOM 1871 O O . ILE A 1 220 ? 79.758 69.599 -74.678 1.00 58.12 220 ILE A O 1
ATOM 1875 N N . ILE A 1 221 ? 77.839 68.480 -74.425 1.00 60.31 221 ILE A N 1
ATOM 1876 C CA . ILE A 1 221 ? 77.326 68.732 -75.785 1.00 60.31 221 ILE A CA 1
ATOM 1877 C C . ILE A 1 221 ? 77.111 70.234 -76.026 1.00 60.31 221 ILE A C 1
ATOM 1879 O O . ILE A 1 221 ? 77.545 70.770 -77.047 1.00 60.31 221 ILE A O 1
ATOM 1883 N N . GLN A 1 222 ? 76.464 70.943 -75.095 1.00 58.22 222 GLN A N 1
ATOM 1884 C CA . GLN A 1 222 ? 76.183 72.377 -75.231 1.00 58.22 222 GLN A CA 1
ATOM 1885 C C . GLN A 1 222 ? 77.455 73.237 -75.197 1.00 58.22 222 GLN A C 1
ATOM 1887 O O . GLN A 1 222 ? 77.544 74.230 -75.925 1.00 58.22 222 GLN A O 1
ATOM 1892 N N . SER A 1 223 ? 78.449 72.867 -74.383 1.00 54.53 223 SER A N 1
ATOM 1893 C CA . SER A 1 223 ? 79.758 73.533 -74.373 1.00 54.53 223 SER A CA 1
ATOM 1894 C C . SER A 1 223 ? 80.522 73.307 -75.684 1.00 54.53 223 SER A C 1
ATOM 1896 O O . SER A 1 223 ? 81.026 74.272 -76.253 1.00 54.53 223 SER A O 1
ATOM 1898 N N . TYR A 1 224 ? 80.488 72.094 -76.249 1.00 55.94 224 TYR A N 1
ATOM 1899 C CA . TYR A 1 224 ? 81.079 71.786 -77.558 1.00 55.94 224 TYR A CA 1
ATOM 1900 C C . TYR A 1 224 ? 80.364 72.492 -78.727 1.00 55.94 224 TYR A C 1
ATOM 1902 O O . TYR A 1 224 ? 81.008 73.008 -79.643 1.00 55.94 224 TYR A O 1
ATOM 1910 N N . GLY A 1 225 ? 79.030 72.592 -78.679 1.00 55.62 225 GLY A N 1
ATOM 1911 C CA . GLY A 1 225 ? 78.232 73.356 -79.643 1.00 55.62 225 GLY A CA 1
ATOM 1912 C C . GLY A 1 225 ? 78.595 74.845 -79.660 1.00 55.62 225 GLY A C 1
ATOM 1913 O O . GLY A 1 225 ? 78.692 75.444 -80.733 1.00 55.62 225 GLY A O 1
ATOM 1914 N N . LYS A 1 226 ? 78.894 75.430 -78.489 1.00 53.00 226 LYS A N 1
ATOM 1915 C CA . LYS A 1 226 ? 79.435 76.797 -78.381 1.00 53.00 226 LYS A CA 1
ATOM 1916 C C . LYS A 1 226 ? 80.846 76.912 -78.979 1.00 53.00 226 LYS A C 1
ATOM 1918 O O . LYS A 1 226 ? 81.114 77.904 -79.655 1.00 53.00 226 LYS A O 1
ATOM 1923 N N . SER A 1 227 ? 81.706 75.901 -78.823 1.00 49.06 227 SER A N 1
ATOM 1924 C CA . SER A 1 227 ? 83.056 75.864 -79.418 1.00 49.06 227 SER A CA 1
ATOM 1925 C C . SER A 1 227 ? 83.046 75.740 -80.952 1.00 49.06 227 SER A C 1
ATOM 1927 O O . SER A 1 227 ? 83.851 76.378 -81.630 1.00 49.06 227 SER A O 1
ATOM 1929 N N . ILE A 1 228 ? 82.107 74.978 -81.530 1.00 50.06 228 ILE A N 1
ATOM 1930 C CA . ILE A 1 228 ? 81.920 74.876 -82.992 1.00 50.06 228 ILE A CA 1
ATOM 1931 C C . ILE A 1 228 ? 81.318 76.165 -83.571 1.00 50.06 228 ILE A C 1
ATOM 1933 O O . ILE A 1 228 ? 81.763 76.631 -84.623 1.00 50.06 228 ILE A O 1
ATOM 1937 N N . LEU A 1 229 ? 80.350 76.782 -82.884 1.00 46.31 229 LEU A N 1
ATOM 1938 C CA . LEU A 1 229 ? 79.756 78.053 -83.317 1.00 46.31 229 LEU A CA 1
ATOM 1939 C C . LEU A 1 229 ? 80.778 79.203 -83.314 1.00 46.31 229 LEU A C 1
ATOM 1941 O O . LEU A 1 229 ? 80.742 80.032 -84.220 1.00 46.31 229 LEU A O 1
ATOM 1945 N N . PHE A 1 230 ? 81.758 79.193 -82.401 1.00 46.38 230 PHE A N 1
ATOM 1946 C CA . PHE A 1 230 ? 82.866 80.160 -82.395 1.00 46.38 230 PHE A CA 1
ATOM 1947 C C . PHE A 1 230 ? 83.828 80.007 -83.591 1.00 46.38 230 PHE A C 1
ATOM 1949 O O . PHE A 1 230 ? 84.471 80.978 -83.993 1.00 46.38 230 PHE A O 1
ATOM 1956 N N . LYS A 1 231 ? 83.911 78.812 -84.200 1.00 45.09 231 LYS A N 1
ATOM 1957 C CA . LYS A 1 231 ? 84.753 78.538 -85.382 1.00 45.09 231 LYS A CA 1
ATOM 1958 C C . LYS A 1 231 ? 84.098 78.973 -86.701 1.00 45.09 231 LYS A C 1
ATOM 1960 O O . LYS A 1 231 ? 84.808 79.278 -87.654 1.00 45.09 231 LYS A O 1
ATOM 1965 N N . ASN A 1 232 ? 82.767 79.081 -86.743 1.00 43.50 232 ASN A N 1
ATOM 1966 C CA . ASN A 1 232 ? 82.034 79.608 -87.902 1.00 43.50 232 ASN A CA 1
ATOM 1967 C C . ASN A 1 232 ? 81.861 81.139 -87.872 1.00 43.50 232 ASN A C 1
ATOM 1969 O O . ASN A 1 232 ? 81.460 81.729 -88.873 1.00 43.50 232 ASN A O 1
ATOM 1973 N N . SER A 1 233 ? 82.218 81.802 -86.767 1.00 42.69 233 SER A N 1
ATOM 1974 C CA . SER A 1 233 ? 82.146 83.258 -86.607 1.00 42.69 233 SER A CA 1
ATOM 1975 C C . SER A 1 233 ? 83.533 83.902 -86.451 1.00 42.69 233 SER A C 1
ATOM 1977 O O . SER A 1 233 ? 83.805 84.538 -85.437 1.00 42.69 233 SER A O 1
ATOM 1979 N N . LYS A 1 234 ? 84.434 83.731 -87.431 1.00 38.25 234 LYS A N 1
ATOM 1980 C CA . LYS A 1 234 ? 85.606 84.615 -87.645 1.00 38.25 234 LYS A CA 1
ATOM 1981 C C . LYS A 1 234 ? 86.191 84.496 -89.066 1.00 38.25 234 LYS A C 1
ATOM 1983 O O . LYS A 1 234 ? 87.389 84.344 -89.261 1.00 38.25 234 LYS A O 1
ATOM 1988 N N . ASN A 1 235 ? 85.335 84.644 -90.077 1.00 40.56 235 ASN A N 1
ATOM 1989 C CA . ASN A 1 235 ? 85.722 85.410 -91.264 1.00 40.56 235 ASN A CA 1
ATOM 1990 C C . ASN A 1 235 ? 85.433 86.873 -90.921 1.00 40.56 235 ASN A C 1
ATOM 1992 O O . ASN A 1 235 ? 84.263 87.218 -90.825 1.00 40.56 235 ASN A O 1
ATOM 1996 N N . ILE A 1 236 ? 86.479 87.662 -90.647 1.00 41.03 236 ILE A N 1
ATOM 1997 C CA . ILE A 1 236 ? 86.628 89.126 -90.828 1.00 41.03 236 ILE A CA 1
ATOM 1998 C C . ILE A 1 236 ? 87.825 89.581 -89.954 1.00 41.03 236 ILE A C 1
ATOM 2000 O O . ILE A 1 236 ? 87.703 89.700 -88.741 1.00 41.03 236 ILE A O 1
ATOM 2004 N N . PHE A 1 237 ? 88.988 89.708 -90.622 1.00 37.25 237 PHE A N 1
ATOM 2005 C CA . PHE A 1 237 ? 90.126 90.655 -90.481 1.00 37.25 237 PHE A CA 1
ATOM 2006 C C . PHE A 1 237 ? 90.545 91.174 -89.076 1.00 37.25 237 PHE A C 1
ATOM 2008 O O . PHE A 1 237 ? 89.708 91.600 -88.301 1.00 37.25 237 PHE A O 1
ATOM 2015 N N . GLY A 1 238 ? 91.817 91.316 -88.674 1.00 36.22 238 GLY A N 1
ATOM 2016 C CA . GLY A 1 238 ? 93.140 91.158 -89.291 1.00 36.22 238 GLY A CA 1
ATOM 2017 C C . GLY A 1 238 ? 94.238 91.725 -88.350 1.00 36.22 238 GLY A C 1
ATOM 2018 O O . GLY A 1 238 ? 93.926 92.539 -87.489 1.00 36.22 238 GLY A O 1
ATOM 2019 N N . LYS A 1 239 ? 95.500 91.308 -88.575 1.00 41.97 239 LYS A N 1
ATOM 2020 C CA . LYS A 1 239 ? 96.794 91.814 -88.032 1.00 41.97 239 LYS A CA 1
ATOM 2021 C C . LYS A 1 239 ? 97.105 91.609 -86.530 1.00 41.97 239 LYS A C 1
ATOM 2023 O O . LYS A 1 239 ? 96.848 92.492 -85.730 1.00 41.97 239 LYS A O 1
ATOM 2028 N N . ASP A 1 240 ? 97.680 90.438 -86.211 1.00 37.91 240 ASP A N 1
ATOM 2029 C CA . ASP A 1 240 ? 98.770 90.173 -85.228 1.00 37.91 240 ASP A CA 1
ATOM 2030 C C . ASP A 1 240 ? 98.886 88.648 -84.998 1.00 37.91 240 ASP A C 1
ATOM 2032 O O . ASP A 1 240 ? 98.512 88.097 -83.964 1.00 37.91 240 ASP A O 1
ATOM 2036 N N . TYR A 1 241 ? 99.332 87.929 -86.034 1.00 45.53 241 TYR A N 1
ATOM 2037 C CA . TYR A 1 241 ? 99.166 86.474 -86.181 1.00 45.53 241 TYR A CA 1
ATOM 2038 C C . TYR A 1 241 ? 100.435 85.656 -85.872 1.00 45.53 241 TYR A C 1
ATOM 2040 O O . TYR A 1 241 ? 100.743 84.728 -86.604 1.00 45.53 241 TYR A O 1
ATOM 2048 N N . ASP A 1 242 ? 101.146 85.967 -84.780 1.00 38.94 242 ASP A N 1
ATOM 2049 C CA . ASP A 1 242 ? 102.316 85.177 -84.321 1.00 38.94 242 ASP A CA 1
ATOM 2050 C C . ASP A 1 242 ? 102.260 84.758 -82.835 1.00 38.94 242 ASP A C 1
ATOM 2052 O O . ASP A 1 242 ? 103.254 84.332 -82.248 1.00 38.94 242 ASP A O 1
ATOM 2056 N N . LYS A 1 243 ? 101.082 84.820 -82.198 1.00 48.06 243 LYS A N 1
ATOM 2057 C CA . LYS A 1 243 ? 100.861 84.290 -80.837 1.00 48.06 243 LYS A CA 1
ATOM 2058 C C . LYS A 1 243 ? 99.456 83.709 -80.654 1.00 48.06 243 LYS A C 1
ATOM 2060 O O . LYS A 1 243 ? 98.693 84.208 -79.835 1.00 48.06 243 LYS A O 1
ATOM 2065 N N . LEU A 1 244 ? 99.103 82.654 -81.387 1.00 41.53 244 LEU A N 1
ATOM 2066 C CA . LEU A 1 244 ? 97.932 81.830 -81.061 1.00 41.53 244 LEU A CA 1
ATOM 2067 C C . LEU A 1 244 ? 98.263 80.349 -81.270 1.00 41.53 244 LEU A C 1
ATOM 2069 O O . LEU A 1 244 ? 98.413 79.872 -82.391 1.00 41.53 244 LEU A O 1
ATOM 2073 N N . THR A 1 245 ? 98.410 79.653 -80.146 1.00 42.91 245 THR A N 1
ATOM 2074 C CA . THR A 1 245 ? 98.442 78.197 -80.008 1.00 42.91 245 THR A CA 1
ATOM 2075 C C . THR A 1 245 ? 97.215 77.569 -80.674 1.00 42.91 245 THR A C 1
ATOM 2077 O O . THR A 1 245 ? 96.123 78.135 -80.620 1.00 42.91 245 THR A O 1
ATOM 2080 N N . ASP A 1 246 ? 97.397 76.401 -81.295 1.00 44.91 246 ASP A N 1
ATOM 2081 C CA . ASP A 1 246 ? 96.325 75.609 -81.909 1.00 44.91 246 ASP A CA 1
ATOM 2082 C C . ASP A 1 246 ? 95.133 75.477 -80.930 1.00 44.91 246 ASP A C 1
ATOM 2084 O O . ASP A 1 246 ? 95.324 74.981 -79.815 1.00 44.91 246 ASP A O 1
ATOM 2088 N N . PRO A 1 247 ? 93.908 75.909 -81.287 1.00 49.03 247 PRO A N 1
ATOM 2089 C CA . PRO A 1 247 ? 92.742 75.840 -80.403 1.00 49.03 247 PRO A CA 1
ATOM 2090 C C . PRO A 1 247 ? 92.405 74.415 -79.943 1.00 49.03 247 PRO A C 1
ATOM 2092 O O . PRO A 1 247 ? 91.740 74.245 -78.927 1.00 49.03 247 PRO A O 1
ATOM 2095 N N . ALA A 1 248 ? 92.888 73.381 -80.645 1.00 49.12 248 ALA A N 1
ATOM 2096 C CA . ALA A 1 248 ? 92.779 71.999 -80.180 1.00 49.12 248 ALA A CA 1
ATOM 2097 C C . ALA A 1 248 ? 93.619 71.730 -78.913 1.00 49.12 248 ALA A C 1
ATOM 2099 O O . ALA A 1 248 ? 93.201 70.940 -78.069 1.00 49.12 248 ALA A O 1
ATOM 2100 N N . GLN A 1 249 ? 94.746 72.425 -78.726 1.00 51.62 249 GLN A N 1
ATOM 2101 C CA . GLN A 1 249 ? 95.591 72.298 -77.534 1.00 51.62 249 GLN A CA 1
ATOM 2102 C C . GLN A 1 249 ? 95.075 73.111 -76.335 1.00 51.62 249 GLN A C 1
ATOM 2104 O O . GLN A 1 249 ? 95.356 72.730 -75.200 1.00 51.62 249 GLN A O 1
ATOM 2109 N N . GLN A 1 250 ? 94.298 74.184 -76.546 1.00 50.38 250 GLN A N 1
ATOM 2110 C CA . GLN A 1 250 ? 93.726 74.984 -75.446 1.00 50.38 250 GLN A CA 1
ATOM 2111 C C . GLN A 1 250 ? 92.605 74.263 -74.677 1.00 50.38 250 GLN A C 1
ATOM 2113 O O . GLN A 1 250 ? 92.458 74.508 -73.484 1.00 50.38 250 GLN A O 1
ATOM 2118 N N . ASP A 1 251 ? 91.915 73.307 -75.304 1.00 50.44 251 ASP A N 1
ATOM 2119 C CA . ASP A 1 251 ? 90.956 72.408 -74.637 1.00 50.44 251 ASP A CA 1
ATOM 2120 C C . ASP A 1 251 ? 91.567 71.024 -74.299 1.00 50.44 251 ASP A C 1
ATOM 2122 O O . ASP A 1 251 ? 90.849 70.070 -73.991 1.00 50.44 251 ASP A O 1
ATOM 2126 N N . GLY A 1 252 ? 92.903 70.901 -74.339 1.00 54.00 252 GLY A N 1
ATOM 2127 C CA . GLY A 1 252 ? 93.645 69.721 -73.874 1.00 54.00 252 GLY A CA 1
ATOM 2128 C C . GLY A 1 252 ? 93.815 68.571 -74.878 1.00 54.00 252 GLY A C 1
ATOM 2129 O O . GLY A 1 252 ? 94.200 67.475 -74.467 1.00 54.00 252 GLY A O 1
ATOM 2130 N N . TYR A 1 253 ? 93.567 68.776 -76.178 1.00 54.34 253 TYR A N 1
ATOM 2131 C CA . TYR A 1 253 ? 93.704 67.732 -77.206 1.00 54.34 253 TYR A CA 1
ATOM 2132 C C . TYR A 1 253 ? 94.999 67.847 -78.011 1.00 54.34 253 TYR A C 1
ATOM 2134 O O . TYR A 1 253 ? 95.481 68.929 -78.334 1.00 54.34 253 TYR A O 1
ATOM 2142 N N . SER A 1 254 ? 95.567 66.696 -78.366 1.00 50.75 254 SER A N 1
ATOM 2143 C CA . SER A 1 254 ? 96.882 66.591 -79.007 1.00 50.75 254 SER A CA 1
ATOM 2144 C C . SER A 1 254 ? 96.824 66.539 -80.543 1.00 50.75 254 SER A C 1
ATOM 2146 O O . SER A 1 254 ? 97.825 66.871 -81.170 1.00 50.75 254 SER A O 1
ATOM 2148 N N . ASN A 1 255 ? 95.707 66.114 -81.171 1.00 53.31 255 ASN A N 1
ATOM 2149 C CA . ASN A 1 255 ? 95.514 66.128 -82.638 1.00 53.31 255 ASN A CA 1
ATOM 2150 C C . ASN A 1 255 ? 94.036 65.954 -83.086 1.00 53.31 255 ASN A C 1
ATOM 2152 O O . ASN A 1 255 ? 93.149 65.668 -82.283 1.00 53.31 255 ASN A O 1
ATOM 2156 N N . ILE A 1 256 ? 93.779 66.053 -84.400 1.00 49.38 256 ILE A N 1
ATOM 2157 C CA . ILE A 1 256 ? 92.440 65.947 -85.020 1.00 49.38 256 ILE A CA 1
ATOM 2158 C C . ILE A 1 256 ? 91.851 64.520 -85.069 1.00 49.38 256 ILE A C 1
ATOM 2160 O O . ILE A 1 256 ? 90.645 64.358 -85.250 1.00 49.38 256 ILE A O 1
ATOM 2164 N N . ASN A 1 257 ? 92.661 63.476 -84.873 1.00 54.56 257 ASN A N 1
ATOM 2165 C CA . ASN A 1 257 ? 92.175 62.095 -84.765 1.00 54.56 257 ASN A CA 1
ATOM 2166 C C . ASN A 1 257 ? 91.557 61.823 -83.382 1.00 54.56 257 ASN A C 1
ATOM 2168 O O . ASN A 1 257 ? 90.541 61.139 -83.315 1.00 54.56 257 ASN A O 1
ATOM 2172 N N . GLN A 1 258 ? 92.034 62.474 -82.310 1.00 58.22 258 GLN A N 1
ATOM 2173 C CA . GLN A 1 258 ? 91.347 62.463 -81.004 1.00 58.22 258 GLN A CA 1
ATOM 2174 C C . GLN A 1 258 ? 89.948 63.101 -81.066 1.00 58.22 258 GLN A C 1
ATOM 2176 O O . GLN A 1 258 ? 89.059 62.719 -80.309 1.00 58.22 258 GLN A O 1
ATOM 2181 N N . VAL A 1 259 ? 89.720 64.037 -81.995 1.00 53.81 259 VAL A N 1
ATOM 2182 C CA . VAL A 1 259 ? 88.395 64.632 -82.243 1.00 53.81 259 VAL A CA 1
ATOM 2183 C C . VAL A 1 259 ? 87.450 63.630 -82.922 1.00 53.81 259 VAL A C 1
ATOM 2185 O O . VAL A 1 259 ? 86.269 63.575 -82.584 1.00 53.81 259 VAL A O 1
ATOM 2188 N N . LYS A 1 260 ? 87.959 62.787 -83.831 1.00 53.03 260 LYS A N 1
ATOM 2189 C CA . LYS A 1 260 ? 87.181 61.712 -84.475 1.00 53.03 260 LYS A CA 1
ATOM 2190 C C . LYS A 1 260 ? 86.875 60.550 -83.525 1.00 53.03 260 LYS A C 1
ATOM 2192 O O . LYS A 1 260 ? 85.733 60.096 -83.500 1.00 53.03 260 LYS A O 1
ATOM 2197 N N . ASP A 1 261 ? 87.830 60.140 -82.693 1.00 58.88 261 ASP A N 1
ATOM 2198 C CA . ASP A 1 261 ? 87.596 59.122 -81.656 1.00 58.88 261 ASP A CA 1
ATOM 2199 C C . ASP A 1 261 ? 86.589 59.616 -80.605 1.00 58.88 261 ASP A C 1
ATOM 2201 O O . 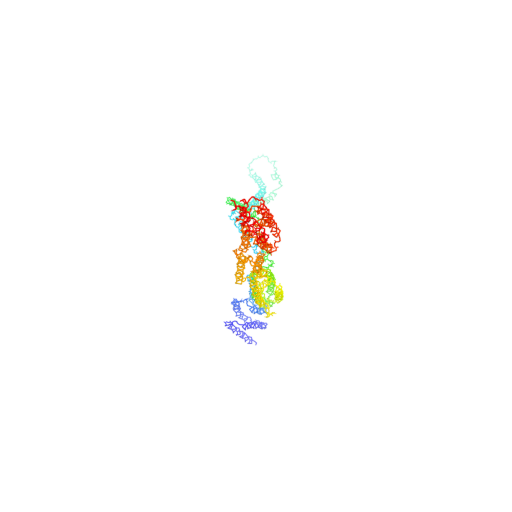ASP A 1 261 ? 85.722 58.865 -80.153 1.00 58.88 261 ASP A O 1
ATOM 2205 N N . LYS A 1 262 ? 86.604 60.918 -80.283 1.00 57.03 262 LYS A N 1
ATOM 2206 C CA . LYS A 1 262 ? 85.556 61.533 -79.461 1.00 57.03 262 LYS A CA 1
ATOM 2207 C C . LYS A 1 262 ? 84.203 61.646 -80.163 1.00 57.03 262 LYS A C 1
ATOM 2209 O O . LYS A 1 262 ? 83.208 61.487 -79.474 1.00 57.03 262 LYS A O 1
ATOM 2214 N N . MET A 1 263 ? 84.122 61.838 -81.484 1.00 54.53 263 MET A N 1
ATOM 2215 C CA . MET A 1 263 ? 82.846 61.812 -82.229 1.00 54.53 263 MET A CA 1
ATOM 2216 C C . MET A 1 263 ? 82.158 60.439 -82.195 1.00 54.53 263 MET A C 1
ATOM 2218 O O . MET A 1 263 ? 80.934 60.374 -82.082 1.00 54.53 263 MET A O 1
ATOM 2222 N N . VAL A 1 264 ? 82.926 59.347 -82.264 1.00 60.28 264 VAL A N 1
ATOM 2223 C CA . VAL A 1 264 ? 82.390 57.981 -82.117 1.00 60.28 264 VAL A CA 1
ATOM 2224 C C . VAL A 1 264 ? 81.882 57.755 -80.690 1.00 60.28 264 VAL A C 1
ATOM 2226 O O . VAL A 1 264 ? 80.775 57.249 -80.510 1.00 60.28 264 VAL A O 1
ATOM 2229 N N . ASN A 1 265 ? 82.618 58.232 -79.681 1.00 60.06 265 ASN A N 1
ATOM 2230 C CA . ASN A 1 265 ? 82.134 58.242 -78.298 1.00 60.06 265 ASN A CA 1
ATOM 2231 C C . ASN A 1 265 ? 80.893 59.143 -78.119 1.00 60.06 265 ASN A C 1
ATOM 2233 O O . ASN A 1 265 ? 79.979 58.779 -77.391 1.00 60.06 265 ASN A O 1
ATOM 2237 N N . HIS A 1 266 ? 80.782 60.247 -78.863 1.00 62.28 266 HIS A N 1
ATOM 2238 C CA . HIS A 1 266 ? 79.665 61.192 -78.778 1.00 62.28 266 HIS A CA 1
ATOM 2239 C C . HIS A 1 266 ? 78.337 60.624 -79.281 1.00 62.28 266 HIS A C 1
ATOM 2241 O O . HIS A 1 266 ? 77.286 60.912 -78.713 1.00 62.28 266 HIS A O 1
ATOM 2247 N N . ARG A 1 267 ? 78.380 59.823 -80.354 1.00 61.44 267 ARG A N 1
ATOM 2248 C CA . ARG A 1 267 ? 77.192 59.149 -80.891 1.00 61.44 267 ARG A CA 1
ATOM 2249 C C . ARG A 1 267 ? 76.680 58.099 -79.908 1.00 61.44 267 ARG A C 1
ATOM 2251 O O . ARG A 1 267 ? 75.482 58.040 -79.665 1.00 61.44 267 ARG A O 1
ATOM 2258 N N . ASN A 1 268 ? 77.604 57.371 -79.280 1.00 66.06 268 ASN A N 1
ATOM 2259 C CA . ASN A 1 268 ? 77.291 56.430 -78.209 1.00 66.06 268 ASN A CA 1
ATOM 2260 C C . ASN A 1 268 ? 76.731 57.145 -76.967 1.00 66.06 268 ASN A C 1
ATOM 2262 O O . ASN A 1 268 ? 75.849 56.607 -76.309 1.00 66.06 268 ASN A O 1
ATOM 2266 N N . ASP A 1 269 ? 77.209 58.348 -76.640 1.00 66.56 269 ASP A N 1
ATOM 2267 C CA . ASP A 1 269 ? 76.714 59.118 -75.492 1.00 66.56 269 ASP A CA 1
ATOM 2268 C C . ASP A 1 269 ? 75.340 59.760 -75.753 1.00 66.56 269 ASP A C 1
ATOM 2270 O O . ASP A 1 269 ? 74.500 59.768 -74.858 1.00 66.56 269 ASP A O 1
ATOM 2274 N N . LEU A 1 270 ? 75.063 60.217 -76.981 1.00 66.06 270 LEU A N 1
ATOM 2275 C CA . LEU A 1 270 ? 73.725 60.658 -77.402 1.00 66.06 270 LEU A CA 1
ATOM 2276 C C . LEU A 1 270 ? 72.720 59.502 -77.395 1.00 66.06 270 LEU A C 1
ATOM 2278 O O . LEU A 1 270 ? 71.630 59.648 -76.852 1.00 66.06 270 LEU A O 1
ATOM 2282 N N . GLU A 1 271 ? 73.102 58.344 -77.934 1.00 71.88 271 GLU A N 1
ATOM 2283 C CA . GLU A 1 271 ? 72.267 57.141 -77.913 1.00 71.88 271 GLU A CA 1
ATOM 2284 C C . GLU A 1 271 ? 72.010 56.670 -76.471 1.00 71.88 271 GLU A C 1
ATOM 2286 O O . GLU A 1 271 ? 70.886 56.317 -76.120 1.00 71.88 271 GLU A O 1
ATOM 2291 N N . LYS A 1 272 ? 73.009 56.753 -75.579 1.00 73.75 272 LYS A N 1
ATOM 2292 C CA . LYS A 1 272 ? 72.821 56.516 -74.136 1.00 73.75 272 LYS A CA 1
ATOM 2293 C C . LYS A 1 272 ? 71.902 57.546 -73.482 1.00 73.75 272 LYS A C 1
ATOM 2295 O O . LYS A 1 272 ? 71.064 57.150 -72.681 1.00 73.75 272 LYS A O 1
ATOM 2300 N N . MET A 1 273 ? 72.023 58.836 -73.801 1.00 74.00 273 MET A N 1
ATOM 2301 C CA . MET A 1 273 ? 71.117 59.873 -73.288 1.00 74.00 273 MET A CA 1
ATOM 2302 C C . MET A 1 273 ? 69.676 59.645 -73.739 1.00 74.00 273 MET A C 1
ATOM 2304 O O . MET A 1 273 ? 68.758 59.787 -72.936 1.00 74.00 273 MET A O 1
ATOM 2308 N N . GLU A 1 274 ? 69.468 59.301 -75.008 1.00 76.25 274 GLU A N 1
ATOM 2309 C CA . GLU A 1 274 ? 68.143 59.034 -75.565 1.00 76.25 274 GLU A CA 1
ATOM 2310 C C . GLU A 1 274 ? 67.543 57.760 -74.957 1.00 76.25 274 GLU A C 1
ATOM 2312 O O . GLU A 1 274 ? 66.385 57.764 -74.543 1.00 76.25 274 GLU A O 1
ATOM 2317 N N . ASN A 1 275 ? 68.359 56.722 -74.747 1.00 79.44 275 ASN A N 1
ATOM 2318 C CA . ASN A 1 275 ? 67.972 55.547 -73.966 1.00 79.44 275 ASN A CA 1
ATOM 2319 C C . ASN A 1 275 ? 67.622 55.910 -72.513 1.00 79.44 275 ASN A C 1
ATOM 2321 O O . ASN A 1 275 ? 66.578 55.490 -72.029 1.00 79.44 275 ASN A O 1
ATOM 2325 N N . HIS A 1 276 ? 68.406 56.755 -71.836 1.00 80.00 276 HIS A N 1
ATOM 2326 C CA . HIS A 1 276 ? 68.099 57.217 -70.478 1.00 80.00 276 HIS A CA 1
ATOM 2327 C C . HIS A 1 276 ? 66.843 58.098 -70.406 1.00 80.00 276 HIS A C 1
ATOM 2329 O O . HIS A 1 276 ? 66.110 58.014 -69.422 1.00 80.00 276 HIS A O 1
ATOM 2335 N N . ARG A 1 277 ? 66.554 58.910 -71.433 1.00 79.69 277 ARG A N 1
ATOM 2336 C CA . ARG A 1 277 ? 65.294 59.667 -71.546 1.00 79.69 277 ARG A CA 1
ATOM 2337 C C . ARG A 1 277 ? 64.104 58.728 -71.736 1.00 79.69 277 ARG A C 1
ATOM 2339 O O . ARG A 1 277 ? 63.113 58.872 -71.027 1.00 79.69 277 ARG A O 1
ATOM 2346 N N . ASN A 1 278 ? 64.233 57.732 -72.611 1.00 82.25 278 ASN A N 1
ATOM 2347 C CA . ASN A 1 278 ? 63.212 56.701 -72.810 1.00 82.25 278 ASN A CA 1
ATOM 2348 C C . ASN A 1 278 ? 62.990 55.864 -71.538 1.00 82.25 278 ASN A C 1
ATOM 2350 O O . ASN A 1 278 ? 61.851 55.533 -71.206 1.00 82.25 278 ASN A O 1
ATOM 2354 N N . ASP A 1 279 ? 64.053 55.543 -70.798 1.00 80.31 279 ASP A N 1
ATOM 2355 C CA . ASP A 1 279 ? 63.968 54.845 -69.513 1.00 80.31 279 ASP A CA 1
ATOM 2356 C C . ASP A 1 279 ? 63.279 55.714 -68.452 1.00 80.31 279 ASP A C 1
ATOM 2358 O O . ASP A 1 279 ? 62.403 55.225 -67.739 1.00 80.31 279 ASP A O 1
ATOM 2362 N N . LEU A 1 280 ? 63.593 57.013 -68.386 1.00 80.44 280 LEU A N 1
ATOM 2363 C CA . LEU A 1 280 ? 62.928 57.961 -67.488 1.00 80.44 280 LEU A CA 1
ATOM 2364 C C . LEU A 1 280 ? 61.433 58.100 -67.813 1.00 80.44 280 LEU A C 1
ATOM 2366 O O . LEU A 1 280 ? 60.606 58.135 -66.901 1.00 80.44 280 LEU A O 1
ATOM 2370 N N . GLU A 1 281 ? 61.067 58.128 -69.095 1.00 81.44 281 GLU A N 1
ATOM 2371 C CA . GLU A 1 281 ? 59.671 58.182 -69.532 1.00 81.44 281 GLU A CA 1
ATOM 2372 C C . GLU A 1 281 ? 58.919 56.886 -69.188 1.00 81.44 281 GLU A C 1
ATOM 2374 O O . GLU A 1 281 ? 57.811 56.938 -68.648 1.00 81.44 281 GLU A O 1
ATOM 2379 N N . LYS A 1 282 ? 59.544 55.717 -69.387 1.00 82.88 282 LYS A N 1
ATOM 2380 C CA . LYS A 1 282 ? 58.988 54.422 -68.957 1.00 82.88 282 LYS A CA 1
ATOM 2381 C C . LYS A 1 282 ? 58.808 54.342 -67.443 1.00 82.88 282 LYS A C 1
ATOM 2383 O O . LYS A 1 282 ? 57.762 53.879 -66.981 1.00 82.88 282 LYS A O 1
ATOM 2388 N N . ILE A 1 283 ? 59.789 54.799 -66.665 1.00 81.31 283 ILE A N 1
ATOM 2389 C CA . ILE A 1 283 ? 59.706 54.847 -65.198 1.00 81.31 283 ILE A CA 1
ATOM 2390 C C . ILE A 1 283 ? 58.582 55.797 -64.770 1.00 81.31 283 ILE A C 1
ATOM 2392 O O . ILE A 1 283 ? 57.768 55.431 -63.925 1.00 81.31 283 ILE A O 1
ATOM 2396 N N . HIS A 1 284 ? 58.453 56.968 -65.402 1.00 80.75 284 HIS A N 1
ATOM 2397 C CA . HIS A 1 284 ? 57.377 57.917 -65.113 1.00 80.75 284 HIS A CA 1
ATOM 2398 C C . HIS A 1 284 ? 55.984 57.346 -65.419 1.00 80.75 284 HIS A C 1
ATOM 2400 O O . HIS A 1 284 ? 55.091 57.421 -64.574 1.00 80.75 284 HIS A O 1
ATOM 2406 N N . GLN A 1 285 ? 55.796 56.714 -66.582 1.00 82.00 285 GLN A N 1
ATOM 2407 C CA . GLN A 1 285 ? 54.528 56.067 -66.941 1.00 82.00 285 GLN A CA 1
ATOM 2408 C C . GLN A 1 285 ? 54.188 54.906 -65.992 1.00 82.00 285 GLN A C 1
ATOM 2410 O O . GLN A 1 285 ? 53.031 54.738 -65.596 1.00 82.00 285 GLN A O 1
ATOM 2415 N N . THR A 1 286 ? 55.193 54.126 -65.586 1.00 81.56 286 THR A N 1
ATOM 2416 C CA . THR A 1 286 ? 55.028 53.026 -64.624 1.00 81.56 286 THR A CA 1
ATOM 2417 C C . THR A 1 286 ? 54.648 53.554 -63.241 1.00 81.56 286 THR A C 1
ATOM 2419 O O . THR A 1 286 ? 53.708 53.044 -62.629 1.00 81.56 286 THR A O 1
ATOM 2422 N N . HIS A 1 287 ? 55.306 54.618 -62.778 1.00 82.19 287 HIS A N 1
ATOM 2423 C CA . HIS A 1 287 ? 54.994 55.279 -61.515 1.00 82.19 287 HIS A CA 1
ATOM 2424 C C . HIS A 1 287 ? 53.568 55.849 -61.511 1.00 82.19 287 HIS A C 1
ATOM 2426 O O . HIS A 1 287 ? 52.801 55.520 -60.615 1.00 82.19 287 HIS A O 1
ATOM 2432 N N . LEU A 1 288 ? 53.154 56.581 -62.553 1.00 82.69 288 LEU A N 1
ATOM 2433 C CA . LEU A 1 288 ? 51.780 57.092 -62.703 1.00 82.69 288 LEU A CA 1
ATOM 2434 C C . LEU A 1 288 ? 50.729 55.976 -62.671 1.00 82.69 288 LEU A C 1
ATOM 2436 O O . LEU A 1 288 ? 49.676 56.112 -62.045 1.00 82.69 288 LEU A O 1
ATOM 2440 N N . LYS A 1 289 ? 50.997 54.848 -63.340 1.00 83.50 289 LYS A N 1
ATOM 2441 C CA . LYS A 1 289 ? 50.094 53.690 -63.333 1.00 83.50 289 LYS A CA 1
ATOM 2442 C C . LYS A 1 289 ? 49.989 53.070 -61.937 1.00 83.50 289 LYS A C 1
ATOM 2444 O O . LYS A 1 289 ? 48.883 52.756 -61.494 1.00 83.50 289 LYS A O 1
ATOM 2449 N N . ASN A 1 290 ? 51.113 52.920 -61.238 1.00 82.31 290 ASN A N 1
ATOM 2450 C CA . ASN A 1 290 ? 51.152 52.392 -59.874 1.00 82.31 290 ASN A CA 1
ATOM 2451 C C . ASN A 1 290 ? 50.471 53.339 -58.880 1.00 82.31 290 ASN A C 1
ATOM 2453 O O . ASN A 1 290 ? 49.645 52.887 -58.087 1.00 82.31 290 ASN A O 1
ATOM 2457 N N . GLN A 1 291 ? 50.722 54.641 -59.000 1.00 82.88 291 GLN A N 1
ATOM 2458 C CA . GLN A 1 291 ? 50.109 55.688 -58.192 1.00 82.88 291 GLN A CA 1
ATOM 2459 C C . GLN A 1 291 ? 48.588 55.697 -58.363 1.00 82.88 291 GLN A C 1
ATOM 2461 O O . GLN A 1 291 ? 47.857 55.631 -57.381 1.00 82.88 291 GLN A O 1
ATOM 2466 N N . ASN A 1 292 ? 48.091 55.666 -59.603 1.00 82.81 292 ASN A N 1
ATOM 2467 C CA . ASN A 1 292 ? 46.654 55.608 -59.878 1.00 82.81 292 ASN A CA 1
ATOM 2468 C C . ASN A 1 292 ? 45.999 54.333 -59.322 1.00 82.81 292 ASN A C 1
ATOM 2470 O O . ASN A 1 292 ? 44.870 54.375 -58.830 1.00 82.81 292 ASN A O 1
ATOM 2474 N N . ASN A 1 293 ? 46.692 53.192 -59.380 1.00 83.62 293 ASN A N 1
ATOM 2475 C CA . ASN A 1 293 ? 46.193 51.939 -58.812 1.00 83.62 293 ASN A CA 1
ATOM 2476 C C . ASN A 1 293 ? 46.148 51.971 -57.277 1.00 83.62 293 ASN A C 1
ATOM 2478 O O . ASN A 1 293 ? 45.166 51.512 -56.691 1.00 83.62 293 ASN A O 1
ATOM 2482 N N . LEU A 1 294 ? 47.179 52.513 -56.626 1.00 84.69 294 LEU A N 1
ATOM 2483 C CA . LEU A 1 294 ? 47.211 52.707 -55.174 1.00 84.69 294 LEU A CA 1
ATOM 2484 C C . LEU A 1 294 ? 46.145 53.705 -54.724 1.00 84.69 294 LEU A C 1
ATOM 2486 O O . LEU A 1 294 ? 45.404 53.403 -53.794 1.00 84.69 294 LEU A O 1
ATOM 2490 N N . GLN A 1 295 ? 45.990 54.823 -55.436 1.00 82.94 295 GLN A N 1
ATOM 2491 C CA . GLN A 1 295 ? 44.985 55.837 -55.132 1.00 82.94 295 GLN A CA 1
ATOM 2492 C C . GLN A 1 295 ? 43.569 55.266 -55.216 1.00 82.94 295 GLN A C 1
ATOM 2494 O O . GLN A 1 295 ? 42.779 55.471 -54.301 1.00 82.94 295 GLN A O 1
ATOM 2499 N N . LYS A 1 296 ? 43.252 54.477 -56.255 1.00 85.69 296 LYS A N 1
ATOM 2500 C CA . LYS A 1 296 ? 41.956 53.783 -56.359 1.00 85.69 296 LYS A CA 1
ATOM 2501 C C . LYS A 1 296 ? 41.702 52.848 -55.175 1.00 85.69 296 LYS A C 1
ATOM 2503 O O . LYS A 1 296 ? 40.602 52.842 -54.631 1.00 85.69 296 LYS A O 1
ATOM 2508 N N . LYS A 1 297 ? 42.709 52.073 -54.757 1.00 85.25 297 LYS A N 1
ATOM 2509 C CA . LYS A 1 297 ? 42.594 51.177 -53.592 1.00 85.25 297 LYS A CA 1
ATOM 2510 C C . LYS A 1 297 ? 42.403 51.957 -52.289 1.00 85.25 297 LYS A C 1
ATOM 2512 O O . LYS A 1 297 ? 41.533 51.594 -51.507 1.00 85.25 297 LYS A O 1
ATOM 2517 N N . LEU A 1 298 ? 43.155 53.039 -52.092 1.00 87.50 298 LEU A N 1
ATOM 2518 C CA . LEU A 1 298 ? 43.010 53.939 -50.945 1.00 87.50 298 LEU A CA 1
ATOM 2519 C C . LEU A 1 298 ? 41.624 54.581 -50.905 1.00 87.50 298 LEU A C 1
ATOM 2521 O O . LEU A 1 298 ? 40.970 54.536 -49.871 1.00 87.50 298 LEU A O 1
ATOM 2525 N N . THR A 1 299 ? 41.132 55.095 -52.035 1.00 86.06 299 THR A N 1
ATOM 2526 C CA . THR A 1 299 ? 39.783 55.677 -52.128 1.00 86.06 299 THR A CA 1
ATOM 2527 C C . THR A 1 299 ? 38.707 54.644 -51.791 1.00 86.06 299 THR A C 1
ATOM 2529 O O . THR A 1 299 ? 37.757 54.968 -51.085 1.00 86.06 299 THR A O 1
ATOM 2532 N N . ASN A 1 300 ? 38.869 53.389 -52.224 1.00 86.94 300 ASN A N 1
ATOM 2533 C CA . ASN A 1 300 ? 37.948 52.310 -51.863 1.00 86.94 300 ASN A CA 1
ATOM 2534 C C . ASN A 1 300 ? 37.979 52.000 -50.357 1.00 86.94 300 ASN A C 1
ATOM 2536 O O . ASN A 1 300 ? 36.922 51.921 -49.738 1.00 86.94 300 ASN A O 1
ATOM 2540 N N . LEU A 1 301 ? 39.162 51.867 -49.747 1.00 88.44 301 LEU A N 1
ATOM 2541 C CA . LEU A 1 301 ? 39.291 51.619 -48.304 1.00 88.44 301 LEU A CA 1
ATOM 2542 C C . LEU A 1 301 ? 38.733 52.784 -47.470 1.00 88.44 301 LEU A C 1
ATOM 2544 O O . LEU A 1 301 ? 38.009 52.565 -46.500 1.00 88.44 301 LEU A O 1
ATOM 2548 N N . GLN A 1 302 ? 38.995 54.024 -47.887 1.00 86.94 302 GLN A N 1
ATOM 2549 C CA . GLN A 1 302 ? 38.431 55.227 -47.270 1.00 86.94 302 GLN A CA 1
ATOM 2550 C C . GLN A 1 302 ? 36.905 55.284 -47.435 1.00 86.94 302 GLN A C 1
ATOM 2552 O O . GLN A 1 302 ? 36.200 55.684 -46.512 1.00 86.94 302 GLN A O 1
ATOM 2557 N N . ALA A 1 303 ? 36.361 54.843 -48.574 1.00 86.56 303 ALA A N 1
ATOM 2558 C CA . ALA A 1 303 ? 34.916 54.728 -48.766 1.00 86.56 303 ALA A CA 1
ATOM 2559 C C . ALA A 1 303 ? 34.297 53.681 -47.825 1.00 86.56 303 ALA A C 1
ATOM 2561 O O . ALA A 1 303 ? 33.264 53.962 -47.216 1.00 86.56 303 ALA A O 1
ATOM 2562 N N . ILE A 1 304 ? 34.949 52.524 -47.644 1.00 87.44 304 ILE A N 1
ATOM 2563 C CA . ILE A 1 304 ? 34.529 51.493 -46.681 1.00 87.44 304 ILE A CA 1
ATOM 2564 C C . ILE A 1 304 ? 34.511 52.068 -45.263 1.00 87.44 304 ILE A C 1
ATOM 2566 O O . ILE A 1 304 ? 33.497 51.973 -44.574 1.00 87.44 304 ILE A O 1
ATOM 2570 N N . GLN A 1 305 ? 35.599 52.722 -44.856 1.00 85.75 305 GLN A N 1
ATOM 2571 C CA . GLN A 1 305 ? 35.728 53.356 -43.548 1.00 85.75 305 GLN A CA 1
ATOM 2572 C C . GLN A 1 305 ? 34.650 54.427 -43.316 1.00 85.75 305 GLN A C 1
ATOM 2574 O O . GLN A 1 305 ? 34.006 54.448 -42.268 1.00 85.75 305 GLN A O 1
ATOM 2579 N N . ASN A 1 306 ? 34.410 55.293 -44.301 1.00 85.75 306 ASN A N 1
ATOM 2580 C CA . ASN A 1 306 ? 33.397 56.343 -44.211 1.00 85.75 306 ASN A CA 1
ATOM 2581 C C . ASN A 1 306 ? 31.976 55.776 -44.142 1.00 85.75 306 ASN A C 1
ATOM 2583 O O . ASN A 1 306 ? 31.141 56.314 -43.417 1.00 85.75 306 ASN A O 1
ATOM 2587 N N . HIS A 1 307 ? 31.685 54.703 -44.881 1.00 84.00 307 HIS A N 1
ATOM 2588 C CA . HIS A 1 307 ? 30.379 54.051 -44.817 1.00 84.00 307 HIS A CA 1
ATOM 2589 C C . HIS A 1 307 ? 30.156 53.380 -43.457 1.00 84.00 307 HIS A C 1
ATOM 2591 O O . HIS A 1 307 ? 29.105 53.568 -42.852 1.00 84.00 307 HIS A O 1
ATOM 2597 N N . TYR A 1 308 ? 31.176 52.708 -42.922 1.00 87.00 308 TYR A N 1
ATOM 2598 C CA . TYR A 1 308 ? 31.139 52.144 -41.575 1.00 87.00 308 TYR A CA 1
ATOM 2599 C C . TYR A 1 308 ? 30.857 53.208 -40.502 1.00 87.00 308 TYR A C 1
ATOM 2601 O O . TYR A 1 308 ? 29.993 53.012 -39.653 1.00 87.00 308 TYR A O 1
ATOM 2609 N N . PHE A 1 309 ? 31.521 54.369 -40.562 1.00 82.06 309 PHE A N 1
ATOM 2610 C CA . PHE A 1 309 ? 31.269 55.450 -39.603 1.00 82.06 309 PHE A CA 1
ATOM 2611 C C . PHE A 1 309 ? 29.871 56.067 -39.718 1.00 82.06 309 PHE A C 1
ATOM 2613 O O . PHE A 1 309 ? 29.352 56.547 -38.714 1.00 82.06 309 PHE A O 1
ATOM 2620 N N . LYS A 1 310 ? 29.248 56.038 -40.903 1.00 82.69 310 LYS A N 1
ATOM 2621 C CA . LYS A 1 310 ? 27.833 56.410 -41.050 1.00 82.69 310 LYS A CA 1
ATOM 2622 C C . LYS A 1 310 ? 26.919 55.390 -40.375 1.00 82.69 310 LYS A C 1
ATOM 2624 O O . LYS A 1 310 ? 26.048 55.791 -39.619 1.00 82.69 310 LYS A O 1
ATOM 2629 N N . LEU A 1 311 ? 27.168 54.095 -40.577 1.00 81.62 311 LEU A N 1
ATOM 2630 C CA . LEU A 1 311 ? 26.384 53.025 -39.951 1.00 81.62 311 LEU A CA 1
ATOM 2631 C C . LEU A 1 311 ? 26.512 53.022 -38.420 1.00 81.62 311 LEU A C 1
ATOM 2633 O O . LEU A 1 311 ? 25.521 52.810 -37.740 1.00 81.62 311 LEU A O 1
ATOM 2637 N N . ILE A 1 312 ? 27.683 53.357 -37.860 1.00 80.19 312 ILE A N 1
ATOM 2638 C CA . ILE A 1 312 ? 27.844 53.526 -36.401 1.00 80.19 312 ILE A CA 1
ATOM 2639 C C . ILE A 1 312 ? 26.884 54.578 -35.831 1.00 80.19 312 ILE A C 1
ATOM 2641 O O . ILE A 1 312 ? 26.425 54.438 -34.703 1.00 80.19 312 ILE A O 1
ATOM 2645 N N . GLN A 1 313 ? 26.595 55.648 -36.576 1.00 75.31 313 GLN A N 1
ATOM 2646 C CA . GLN A 1 313 ? 25.659 56.680 -36.114 1.00 75.31 313 GLN A CA 1
ATOM 2647 C C . GLN A 1 313 ? 24.207 56.178 -36.094 1.00 75.31 313 GLN A C 1
ATOM 2649 O O . GLN A 1 313 ? 23.369 56.777 -35.422 1.00 75.31 313 GLN A O 1
ATOM 2654 N N . GLU A 1 314 ? 23.920 55.098 -36.823 1.00 70.38 314 GLU A N 1
ATOM 2655 C CA . GLU A 1 314 ? 22.623 54.420 -36.888 1.00 70.38 314 GLU A CA 1
ATOM 2656 C C . GLU A 1 314 ? 22.542 53.213 -35.930 1.00 70.38 314 GLU A C 1
ATOM 2658 O O . GLU A 1 314 ? 21.439 52.764 -35.607 1.00 70.38 314 GLU A O 1
ATOM 2663 N N . ASP A 1 315 ? 23.683 52.706 -35.444 1.00 77.81 315 ASP A N 1
ATOM 2664 C CA . ASP A 1 315 ? 23.741 51.637 -34.447 1.00 77.81 315 ASP A CA 1
ATOM 2665 C C . ASP A 1 315 ? 23.074 52.083 -33.136 1.00 77.81 315 ASP A C 1
ATOM 2667 O O . ASP A 1 315 ? 23.242 53.205 -32.655 1.00 77.81 315 ASP A O 1
ATOM 2671 N N . SER A 1 316 ? 22.325 51.174 -32.512 1.00 66.81 316 SER A N 1
ATOM 2672 C CA . SER A 1 316 ? 21.647 51.477 -31.250 1.00 66.81 316 SER A CA 1
ATOM 2673 C C . SER A 1 316 ? 22.483 51.068 -30.034 1.00 66.81 316 SER A C 1
ATOM 2675 O O . SER A 1 316 ? 22.980 49.942 -29.963 1.00 66.81 316 SER A O 1
ATOM 2677 N N . ASP A 1 317 ? 22.511 51.908 -28.992 1.00 66.31 317 ASP A N 1
ATOM 2678 C CA . ASP A 1 317 ? 23.104 51.559 -27.684 1.00 66.31 317 ASP A CA 1
ATOM 2679 C C . ASP A 1 317 ? 22.483 50.290 -27.064 1.00 66.31 317 ASP A C 1
ATOM 2681 O O . ASP A 1 317 ? 23.085 49.622 -26.218 1.00 66.31 317 ASP A O 1
ATOM 2685 N N . LYS A 1 318 ? 21.281 49.913 -27.526 1.00 67.25 318 LYS A N 1
ATOM 2686 C CA . LYS A 1 318 ? 20.560 48.704 -27.115 1.00 67.25 318 LYS A CA 1
ATOM 2687 C C . LYS A 1 318 ? 21.348 47.424 -27.387 1.00 67.25 318 LYS A C 1
ATOM 2689 O O . LYS A 1 318 ? 21.204 46.490 -26.609 1.00 67.25 318 LYS A O 1
ATOM 2694 N N . GLY A 1 319 ? 22.197 47.373 -28.418 1.00 65.00 319 GLY A N 1
ATOM 2695 C CA . GLY A 1 319 ? 23.008 46.186 -28.715 1.00 65.00 319 GLY A CA 1
ATOM 2696 C C . GLY A 1 319 ? 23.987 45.840 -27.585 1.00 65.00 319 GLY A C 1
ATOM 2697 O O . GLY A 1 319 ? 24.074 44.689 -27.151 1.00 65.00 319 GLY A O 1
ATOM 2698 N N . ASN A 1 320 ? 24.686 46.840 -27.041 1.00 66.00 320 ASN A N 1
ATOM 2699 C CA . ASN A 1 320 ? 25.630 46.637 -25.935 1.00 66.00 320 ASN A CA 1
ATOM 2700 C C . ASN A 1 320 ? 24.916 46.365 -24.603 1.00 66.00 320 ASN A C 1
ATOM 2702 O O . ASN A 1 320 ? 25.382 45.544 -23.812 1.00 66.00 320 ASN A O 1
ATOM 2706 N N . VAL A 1 321 ? 23.759 46.996 -24.370 1.00 69.94 321 VAL A N 1
ATOM 2707 C CA . VAL A 1 321 ? 22.896 46.689 -23.216 1.00 69.94 321 VAL A CA 1
ATOM 2708 C C . VAL A 1 321 ? 22.399 45.238 -23.285 1.00 69.94 321 VAL A C 1
ATOM 2710 O O . VAL A 1 321 ? 22.532 44.499 -22.312 1.00 69.94 321 VAL A O 1
ATOM 2713 N N . PHE A 1 322 ? 21.948 44.791 -24.459 1.00 75.69 322 PHE A N 1
ATOM 2714 C CA . PHE A 1 322 ? 21.459 43.434 -24.708 1.00 75.69 322 PHE A CA 1
ATOM 2715 C C . PHE A 1 322 ? 22.511 42.347 -24.430 1.00 75.69 322 PHE A C 1
ATOM 2717 O O . PHE A 1 322 ? 22.203 41.339 -23.790 1.00 75.69 322 PHE A O 1
ATOM 2724 N N . LEU A 1 323 ? 23.769 42.537 -24.849 1.00 68.38 323 LEU A N 1
ATOM 2725 C CA . LEU A 1 323 ? 24.840 41.565 -24.569 1.00 68.38 323 LEU A CA 1
ATOM 2726 C C . LEU A 1 323 ? 25.251 41.516 -23.092 1.00 68.38 323 LEU A C 1
ATOM 2728 O O . LEU A 1 323 ? 25.620 40.441 -22.602 1.00 68.38 323 LEU A O 1
ATOM 2732 N N . ASN A 1 324 ? 25.181 42.649 -22.389 1.00 68.75 324 ASN A N 1
ATOM 2733 C CA . ASN A 1 324 ? 25.459 42.724 -20.955 1.00 68.75 324 ASN A CA 1
ATOM 2734 C C . ASN A 1 324 ? 24.353 42.045 -20.133 1.00 68.75 324 ASN A C 1
ATOM 2736 O O . ASN A 1 324 ? 24.659 41.248 -19.248 1.00 68.75 324 ASN A O 1
ATOM 2740 N N . GLU A 1 325 ? 23.081 42.268 -20.475 1.00 69.62 325 GLU A N 1
ATOM 2741 C CA . GLU A 1 325 ? 21.939 41.556 -19.876 1.00 69.62 325 GLU A CA 1
ATOM 2742 C C . GLU A 1 325 ? 21.975 40.049 -20.187 1.00 69.62 325 GLU A C 1
ATOM 2744 O O . GLU A 1 325 ? 21.648 39.216 -19.341 1.00 69.62 325 GLU A O 1
ATOM 2749 N N . SER A 1 326 ? 22.472 39.678 -21.371 1.00 64.62 326 SER A N 1
ATOM 2750 C CA . SER A 1 326 ? 22.631 38.287 -21.816 1.00 64.62 326 SER A CA 1
ATOM 2751 C C . SER A 1 326 ? 23.928 37.618 -21.334 1.00 64.62 326 SER A C 1
ATOM 2753 O O . SER A 1 326 ? 24.277 36.545 -21.830 1.00 64.62 326 SER A O 1
ATOM 2755 N N . SER A 1 327 ? 24.640 38.210 -20.361 1.00 63.62 327 SER A N 1
ATOM 2756 C CA . SER A 1 327 ? 25.860 37.685 -19.704 1.00 63.62 327 SER A CA 1
ATOM 2757 C C . SER A 1 327 ? 27.042 37.328 -20.627 1.00 63.62 327 SER A C 1
ATOM 2759 O O . SER A 1 327 ? 27.929 36.565 -20.243 1.00 63.62 327 SER A O 1
ATOM 2761 N N . SER A 1 328 ? 27.096 37.895 -21.838 1.00 67.12 328 SER A N 1
ATOM 2762 C CA . SER A 1 328 ? 28.178 37.638 -22.808 1.00 67.12 328 SER A CA 1
ATOM 2763 C C . SER A 1 328 ? 29.299 38.689 -22.772 1.00 67.12 328 SER A C 1
ATOM 2765 O O . SER A 1 328 ? 30.354 38.470 -23.362 1.00 67.12 328 SER A O 1
ATOM 2767 N N . ASN A 1 329 ? 29.121 39.791 -22.030 1.00 60.72 329 ASN A N 1
ATOM 2768 C CA . ASN A 1 329 ? 30.039 40.929 -21.825 1.00 60.72 329 ASN A CA 1
ATOM 2769 C C . ASN A 1 329 ? 30.465 41.702 -23.095 1.00 60.72 329 ASN A C 1
ATOM 2771 O O . ASN A 1 329 ? 30.648 42.911 -23.023 1.00 60.72 329 ASN A O 1
ATOM 2775 N N . ASN A 1 330 ? 30.654 41.045 -24.245 1.00 72.44 330 ASN A N 1
ATOM 2776 C CA . ASN A 1 330 ? 30.858 41.645 -25.565 1.00 72.44 330 ASN A CA 1
ATOM 2777 C C . ASN A 1 330 ? 30.642 40.608 -26.692 1.00 72.44 330 ASN A C 1
ATOM 2779 O O . ASN A 1 330 ? 30.557 39.400 -26.458 1.00 72.44 330 ASN A O 1
ATOM 2783 N N . TYR A 1 331 ? 30.572 41.085 -27.937 1.00 72.44 331 TYR A N 1
ATOM 2784 C CA . TYR A 1 331 ? 30.316 40.240 -29.110 1.00 72.44 331 TYR A CA 1
ATOM 2785 C C . TYR A 1 331 ? 31.473 39.273 -29.437 1.00 72.44 331 TYR A C 1
ATOM 2787 O O . TYR A 1 331 ? 31.246 38.164 -29.925 1.00 72.44 331 TYR A O 1
ATOM 2795 N N . GLY A 1 332 ? 32.718 39.654 -29.125 1.00 70.62 332 GLY A N 1
ATOM 2796 C CA . GLY A 1 332 ? 33.896 38.799 -29.320 1.00 70.62 332 GLY A CA 1
ATOM 2797 C C . GLY A 1 332 ? 33.858 37.532 -28.459 1.00 70.62 332 GLY A C 1
ATOM 2798 O O . GLY A 1 332 ? 34.123 36.437 -28.951 1.00 70.62 332 GLY A O 1
ATOM 2799 N N . ASN A 1 333 ? 33.445 37.659 -27.197 1.00 77.12 333 ASN A N 1
ATOM 2800 C CA . ASN A 1 333 ? 33.241 36.531 -26.289 1.00 77.12 333 ASN A CA 1
ATOM 2801 C C . ASN A 1 333 ? 32.094 35.628 -26.752 1.00 77.12 333 ASN A C 1
ATOM 2803 O O . ASN A 1 333 ? 32.224 34.407 -26.684 1.00 77.12 333 ASN A O 1
ATOM 2807 N N . LEU A 1 334 ? 30.994 36.209 -27.248 1.00 80.69 334 LEU A N 1
ATOM 2808 C CA . LEU A 1 334 ? 29.881 35.444 -27.815 1.00 80.69 334 LEU A CA 1
ATOM 2809 C C . LEU A 1 334 ? 30.346 34.599 -29.011 1.00 80.69 334 LEU A C 1
ATOM 2811 O O . LEU A 1 334 ? 30.106 33.394 -29.038 1.00 80.69 334 LEU A O 1
ATOM 2815 N N . SER A 1 335 ? 31.070 35.211 -29.953 1.00 79.06 335 SER A N 1
ATOM 2816 C CA . SER A 1 335 ? 31.596 34.525 -31.142 1.00 79.06 335 SER A CA 1
ATOM 2817 C C . SER A 1 335 ? 32.572 33.406 -30.772 1.00 79.06 335 SER A C 1
ATOM 2819 O O . SER A 1 335 ? 32.449 32.288 -31.269 1.00 79.06 335 SER A O 1
ATOM 2821 N N . LYS A 1 336 ? 33.484 33.666 -29.828 1.00 83.31 336 LYS A N 1
ATOM 2822 C CA . LYS A 1 336 ? 34.438 32.665 -29.338 1.00 83.31 336 LYS A CA 1
ATOM 2823 C C . LYS A 1 336 ? 33.743 31.497 -28.633 1.00 83.31 336 LYS A C 1
ATOM 2825 O O . LYS A 1 336 ? 34.081 30.345 -28.878 1.00 83.31 336 LYS A O 1
ATOM 2830 N N . LYS A 1 337 ? 32.728 31.771 -27.806 1.00 83.75 337 LYS A N 1
ATOM 2831 C CA . LYS A 1 337 ? 31.954 30.731 -27.113 1.00 83.75 337 LYS A CA 1
ATOM 2832 C C . LYS A 1 337 ? 31.159 29.857 -28.089 1.00 83.75 337 LYS A C 1
ATOM 2834 O O . LYS A 1 337 ? 31.072 28.647 -27.891 1.00 83.75 337 LYS A O 1
ATOM 2839 N N . ILE A 1 338 ? 30.610 30.448 -29.156 1.00 84.56 338 ILE A N 1
ATOM 2840 C CA . ILE A 1 338 ? 29.982 29.699 -30.258 1.00 84.56 338 ILE A CA 1
ATOM 2841 C C . ILE A 1 338 ? 31.001 28.750 -30.901 1.00 84.56 338 ILE A C 1
ATOM 2843 O O . ILE A 1 338 ? 30.678 27.589 -31.146 1.00 84.56 338 ILE A O 1
ATOM 2847 N N . GLU A 1 339 ? 32.224 29.213 -31.148 1.00 84.25 339 GLU A N 1
ATOM 2848 C CA . GLU A 1 339 ? 33.294 28.428 -31.772 1.00 84.25 339 GLU A CA 1
ATOM 2849 C C . GLU A 1 339 ? 33.787 27.280 -30.868 1.00 84.25 339 GLU A C 1
ATOM 2851 O O . GLU A 1 339 ? 33.911 26.138 -31.320 1.00 84.25 339 GLU A O 1
ATOM 2856 N N . GLU A 1 340 ? 33.966 27.543 -29.571 1.00 85.50 340 GLU A N 1
ATOM 2857 C CA . GLU A 1 340 ? 34.322 26.544 -28.552 1.00 85.50 340 GLU A CA 1
ATOM 2858 C C . GLU A 1 340 ? 33.251 25.445 -28.441 1.00 85.50 340 GLU A C 1
ATOM 2860 O O . GLU A 1 340 ? 33.563 24.260 -28.567 1.00 85.50 340 GLU A O 1
ATOM 2865 N N . ILE A 1 341 ? 31.973 25.820 -28.301 1.00 84.25 341 ILE A N 1
ATOM 2866 C CA . ILE A 1 341 ? 30.859 24.859 -28.219 1.00 84.25 341 ILE A CA 1
ATOM 2867 C C . ILE A 1 341 ? 30.683 24.098 -29.533 1.00 84.25 341 ILE A C 1
ATOM 2869 O O . ILE A 1 341 ? 30.363 22.913 -29.505 1.00 84.25 341 ILE A O 1
ATOM 2873 N N . THR A 1 342 ? 30.910 24.736 -30.685 1.00 82.25 342 THR A N 1
ATOM 2874 C CA . THR A 1 342 ? 30.879 24.057 -31.992 1.00 82.25 342 THR A CA 1
ATOM 2875 C C . THR A 1 342 ? 31.984 23.006 -32.084 1.00 82.25 342 THR A C 1
ATOM 2877 O O . THR A 1 342 ? 31.743 21.895 -32.557 1.00 82.25 342 THR A O 1
ATOM 2880 N N . THR A 1 343 ? 33.182 23.329 -31.597 1.00 81.62 343 THR A N 1
ATOM 2881 C CA . THR A 1 343 ? 34.322 22.406 -31.564 1.00 81.62 343 THR A CA 1
ATOM 2882 C C . THR A 1 343 ? 34.040 21.220 -30.647 1.00 81.62 343 THR A C 1
ATOM 2884 O O . THR A 1 343 ? 34.205 20.074 -31.066 1.00 81.62 343 THR A O 1
ATOM 2887 N N . ASP A 1 344 ? 33.526 21.476 -29.442 1.00 72.56 344 ASP A N 1
ATOM 2888 C CA . ASP A 1 344 ? 33.099 20.430 -28.515 1.00 72.56 344 ASP A CA 1
ATOM 2889 C C . ASP A 1 344 ? 31.984 19.575 -29.124 1.00 72.56 344 ASP A C 1
ATOM 2891 O O . ASP A 1 344 ? 32.104 18.353 -29.167 1.00 72.56 344 ASP A O 1
ATOM 2895 N N . PHE A 1 345 ? 30.923 20.184 -29.654 1.00 73.38 345 PHE A N 1
ATOM 2896 C CA . PHE A 1 345 ? 29.831 19.480 -30.327 1.00 73.38 345 PHE A CA 1
ATOM 2897 C C . PHE A 1 345 ? 30.364 18.527 -31.404 1.00 73.38 345 PHE A C 1
ATOM 2899 O O . PHE A 1 345 ? 30.050 17.337 -31.374 1.00 73.38 345 PHE A O 1
ATOM 2906 N N . ASN A 1 346 ? 31.247 19.009 -32.283 1.00 72.44 346 ASN A N 1
ATOM 2907 C CA . ASN A 1 346 ? 31.867 18.197 -33.330 1.00 72.44 346 ASN A CA 1
ATOM 2908 C C . ASN A 1 346 ? 32.736 17.065 -32.754 1.00 72.44 346 ASN A C 1
ATOM 2910 O O . ASN A 1 346 ? 32.674 15.935 -33.234 1.00 72.44 346 ASN A O 1
ATOM 2914 N N . TYR A 1 347 ? 33.500 17.331 -31.695 1.00 67.75 347 TYR A N 1
ATOM 2915 C CA . TYR A 1 347 ? 34.320 16.334 -31.002 1.00 67.75 347 TYR A CA 1
ATOM 2916 C C . TYR A 1 347 ? 33.482 15.238 -30.320 1.00 67.75 347 TYR A C 1
ATOM 2918 O O . TYR A 1 347 ? 33.831 14.057 -30.371 1.00 67.75 347 TYR A O 1
ATOM 2926 N N . TYR A 1 348 ? 32.358 15.594 -29.690 1.00 58.72 348 TYR A N 1
ATOM 2927 C CA . TYR A 1 348 ? 31.446 14.630 -29.063 1.00 58.72 348 TYR A CA 1
ATOM 2928 C C . TYR A 1 348 ? 30.716 13.783 -30.111 1.00 58.72 348 TYR A C 1
ATOM 2930 O O . TYR A 1 348 ? 30.681 12.564 -29.946 1.00 58.72 348 TYR A O 1
ATOM 2938 N N . VAL A 1 349 ? 30.268 14.395 -31.213 1.00 60.19 349 VAL A N 1
ATOM 2939 C CA . VAL A 1 349 ? 29.713 13.699 -32.389 1.00 60.19 349 VAL A CA 1
ATOM 2940 C C . VAL A 1 349 ? 30.719 12.701 -32.985 1.00 60.19 349 VAL A C 1
ATOM 2942 O O . VAL A 1 349 ? 30.332 11.625 -33.434 1.00 60.19 349 VAL A O 1
ATOM 2945 N N . GLN A 1 350 ? 32.021 13.004 -32.945 1.00 56.53 350 GLN A N 1
ATOM 2946 C CA . GLN A 1 350 ? 33.076 12.114 -33.449 1.00 56.53 350 GLN A CA 1
ATOM 2947 C C . GLN A 1 350 ? 33.415 10.931 -32.522 1.00 56.53 350 GLN A C 1
ATOM 2949 O O . GLN A 1 350 ? 33.955 9.931 -32.992 1.00 56.53 350 GLN A O 1
ATOM 2954 N N . LEU A 1 351 ? 33.117 11.000 -31.219 1.00 51.72 351 LEU A N 1
ATOM 2955 C CA . LEU A 1 351 ? 33.656 10.060 -30.223 1.00 51.72 351 LEU A CA 1
ATOM 2956 C C . LEU A 1 351 ? 32.768 8.865 -29.842 1.00 51.72 351 LEU A C 1
ATOM 2958 O O . LEU A 1 351 ? 33.141 8.170 -28.902 1.00 51.72 351 LEU A O 1
ATOM 2962 N N . LYS A 1 352 ? 31.645 8.604 -30.535 1.00 52.41 352 LYS A N 1
ATOM 2963 C CA . LYS A 1 352 ? 30.703 7.474 -30.300 1.00 52.41 352 LYS A CA 1
ATOM 2964 C C . LYS A 1 352 ? 30.553 7.115 -28.806 1.00 52.41 352 LYS A C 1
ATOM 2966 O O . LYS A 1 352 ? 31.211 6.208 -28.292 1.00 52.41 352 LYS A O 1
ATOM 2971 N N . ARG A 1 353 ? 29.703 7.860 -28.089 1.00 51.06 353 ARG A N 1
ATOM 2972 C CA . ARG A 1 353 ? 29.631 7.869 -26.615 1.00 51.06 353 ARG A CA 1
ATOM 2973 C C . ARG A 1 353 ? 28.299 7.356 -26.053 1.00 51.06 353 ARG A C 1
ATOM 2975 O O . ARG A 1 353 ? 27.315 7.205 -26.757 1.00 51.06 353 ARG A O 1
ATOM 2982 N N . GLN A 1 354 ? 28.337 7.118 -24.738 1.00 47.94 354 GLN A N 1
ATOM 2983 C CA . GLN A 1 354 ? 27.258 6.785 -23.795 1.00 47.94 354 GLN A CA 1
ATOM 2984 C C . GLN A 1 354 ? 25.832 7.133 -24.261 1.00 47.94 354 GLN A C 1
ATOM 2986 O O . GLN A 1 354 ? 25.492 8.300 -24.455 1.00 47.94 354 GLN A O 1
ATOM 2991 N N . PHE A 1 355 ? 24.990 6.104 -24.334 1.00 53.56 355 PHE A N 1
ATOM 2992 C CA . PHE A 1 355 ? 23.602 6.187 -24.780 1.00 53.56 355 PHE A CA 1
ATOM 2993 C C . PHE A 1 355 ? 22.630 6.473 -23.619 1.00 53.56 355 PHE A C 1
ATOM 2995 O O . PHE A 1 355 ? 22.856 6.037 -22.488 1.00 53.56 355 PHE A O 1
ATOM 3002 N N . TYR A 1 356 ? 21.525 7.172 -23.900 1.00 51.19 356 TYR A N 1
ATOM 3003 C CA . TYR A 1 356 ? 20.364 7.281 -23.011 1.00 51.19 356 TYR A CA 1
ATOM 3004 C C . TYR A 1 356 ? 19.146 6.654 -23.695 1.00 51.19 356 TYR A C 1
ATOM 3006 O O . TYR A 1 356 ? 18.881 6.936 -24.862 1.00 51.19 356 TYR A O 1
ATOM 3014 N N . PHE A 1 357 ? 18.430 5.787 -22.977 1.00 60.22 357 PHE A N 1
ATOM 3015 C CA . PHE A 1 357 ? 17.304 5.020 -23.506 1.00 60.22 357 PHE A CA 1
ATOM 3016 C C . PHE A 1 357 ? 16.001 5.509 -22.865 1.00 60.22 357 PHE A C 1
ATOM 3018 O O . PHE A 1 357 ? 15.830 5.414 -21.653 1.00 60.22 357 PHE A O 1
ATOM 3025 N N . ASN A 1 358 ? 15.082 6.019 -23.689 1.00 52.47 358 ASN A N 1
ATOM 3026 C CA . ASN A 1 358 ? 13.754 6.490 -23.261 1.00 52.47 358 ASN A CA 1
ATOM 3027 C C . ASN A 1 358 ? 12.608 5.569 -23.696 1.00 52.47 358 ASN A C 1
ATOM 3029 O O . ASN A 1 358 ? 11.457 5.766 -23.307 1.00 52.47 358 ASN A O 1
ATOM 3033 N N . SER A 1 359 ? 12.905 4.580 -24.534 1.00 57.09 359 SER A N 1
ATOM 3034 C CA . SER A 1 359 ? 11.914 3.728 -25.181 1.00 57.09 359 SER A CA 1
ATOM 3035 C C . SER A 1 359 ? 12.375 2.277 -25.246 1.00 57.09 359 SER A C 1
ATOM 3037 O O . SER A 1 359 ? 13.499 1.929 -24.885 1.00 57.09 359 SER A O 1
ATOM 3039 N N . GLU A 1 360 ? 11.461 1.416 -25.677 1.00 66.69 360 GLU A N 1
ATOM 3040 C CA . GLU A 1 360 ? 11.705 -0.012 -25.843 1.00 66.69 360 GLU A CA 1
ATOM 3041 C C . GLU A 1 360 ? 12.714 -0.276 -26.958 1.00 66.69 360 GLU A C 1
ATOM 3043 O O . GLU A 1 360 ? 12.751 0.431 -27.968 1.00 66.69 360 GLU A O 1
ATOM 3048 N N . CYS A 1 361 ? 13.520 -1.321 -26.781 1.00 72.50 361 CYS A N 1
ATOM 3049 C CA . CYS A 1 361 ? 14.349 -1.843 -27.853 1.00 72.50 361 CYS A CA 1
ATOM 3050 C C . CYS A 1 361 ? 13.462 -2.620 -28.829 1.00 72.50 361 CYS A C 1
ATOM 3052 O O . CYS A 1 361 ? 12.845 -3.621 -28.460 1.00 72.50 361 CYS A O 1
ATOM 3054 N N . ASN A 1 362 ? 13.427 -2.195 -30.093 1.00 73.94 362 ASN A N 1
ATOM 3055 C CA . ASN A 1 362 ? 12.781 -2.966 -31.147 1.00 73.94 362 ASN A CA 1
ATOM 3056 C C . ASN A 1 362 ? 13.685 -4.141 -31.559 1.00 73.94 362 ASN A C 1
ATOM 3058 O O . ASN A 1 362 ? 14.440 -4.066 -32.533 1.00 73.94 362 ASN A O 1
ATOM 3062 N N . ALA A 1 363 ? 13.607 -5.231 -30.790 1.00 75.75 363 ALA A N 1
ATOM 3063 C CA . ALA A 1 363 ? 14.406 -6.436 -31.000 1.00 75.75 363 ALA A CA 1
ATOM 3064 C C . ALA A 1 363 ? 14.190 -7.053 -32.392 1.00 75.75 363 ALA A C 1
ATOM 3066 O O . ALA A 1 363 ? 15.137 -7.571 -32.980 1.00 75.75 363 ALA A O 1
ATOM 3067 N N . SER A 1 364 ? 12.984 -6.927 -32.960 1.00 76.38 364 SER A N 1
ATOM 3068 C CA . SER A 1 364 ? 12.694 -7.376 -34.327 1.00 76.38 364 SER A CA 1
ATOM 3069 C C . SER A 1 364 ? 13.512 -6.605 -35.354 1.00 76.38 364 SER A C 1
ATOM 3071 O O . SER A 1 364 ? 14.143 -7.210 -36.216 1.00 76.38 364 SER A O 1
ATOM 3073 N N . ALA A 1 365 ? 13.526 -5.273 -35.254 1.00 73.62 365 ALA A N 1
ATOM 3074 C CA . ALA A 1 365 ? 14.292 -4.431 -36.163 1.00 73.62 365 ALA A CA 1
ATOM 3075 C C . ALA A 1 365 ? 15.796 -4.716 -36.049 1.00 73.62 365 ALA A C 1
ATOM 3077 O O . ALA A 1 365 ? 16.461 -4.857 -37.072 1.00 73.62 365 ALA A O 1
ATOM 3078 N N . MET A 1 366 ? 16.325 -4.873 -34.829 1.00 76.94 366 MET A N 1
ATOM 3079 C CA . MET A 1 366 ? 17.733 -5.247 -34.638 1.00 76.94 366 MET A CA 1
ATOM 3080 C C . MET A 1 366 ? 18.057 -6.606 -35.221 1.00 76.94 366 MET A C 1
ATOM 3082 O O . MET A 1 366 ? 19.091 -6.754 -35.859 1.00 76.94 366 MET A O 1
ATOM 3086 N N . ASN A 1 367 ? 17.187 -7.594 -35.022 1.00 80.75 367 ASN A N 1
ATOM 3087 C CA . ASN A 1 367 ? 17.401 -8.926 -35.559 1.00 80.75 367 ASN A CA 1
ATOM 3088 C C . ASN A 1 367 ? 17.465 -8.900 -37.087 1.00 80.75 367 ASN A C 1
ATOM 3090 O O . ASN A 1 367 ? 18.372 -9.493 -37.658 1.00 80.75 367 ASN A O 1
ATOM 3094 N N . CYS A 1 368 ? 16.569 -8.158 -37.744 1.00 75.88 368 CYS A N 1
ATOM 3095 C CA . CYS A 1 368 ? 16.627 -7.977 -39.193 1.00 75.88 368 CYS A CA 1
ATOM 3096 C C . CYS A 1 368 ? 17.946 -7.329 -39.636 1.00 75.88 368 CYS A C 1
ATOM 3098 O O . CYS A 1 368 ? 18.563 -7.810 -40.582 1.00 75.88 368 CYS A O 1
ATOM 3100 N N . ILE A 1 369 ? 18.409 -6.289 -38.933 1.00 77.00 369 ILE A N 1
ATOM 3101 C CA . ILE A 1 369 ? 19.674 -5.616 -39.262 1.00 77.00 369 ILE A CA 1
ATOM 3102 C C . ILE A 1 369 ? 20.874 -6.549 -39.031 1.00 77.00 369 ILE A C 1
ATOM 3104 O O . ILE A 1 369 ? 21.750 -6.619 -39.884 1.00 77.00 369 ILE A O 1
ATOM 3108 N N . PHE A 1 370 ? 20.906 -7.311 -37.934 1.00 81.12 370 PHE A N 1
ATOM 3109 C CA . PHE A 1 370 ? 21.959 -8.300 -37.690 1.00 81.12 370 PHE A CA 1
ATOM 3110 C C . PHE A 1 370 ? 21.974 -9.398 -38.759 1.00 81.12 370 PHE A C 1
ATOM 3112 O O . PHE A 1 370 ? 23.039 -9.728 -39.269 1.00 81.12 370 PHE A O 1
ATOM 3119 N N . ILE A 1 371 ? 20.811 -9.958 -39.122 1.00 78.50 371 ILE A N 1
ATOM 3120 C CA . ILE A 1 371 ? 20.715 -10.967 -40.192 1.00 78.50 371 ILE A CA 1
ATOM 3121 C C . ILE A 1 371 ? 21.251 -10.390 -41.501 1.00 78.50 371 ILE A C 1
ATOM 3123 O O . ILE A 1 371 ? 22.008 -11.070 -42.190 1.00 78.50 371 ILE A O 1
ATOM 3127 N N . TYR A 1 372 ? 20.865 -9.153 -41.819 1.00 75.12 372 TYR A N 1
ATOM 3128 C CA . TYR A 1 372 ? 21.300 -8.449 -43.016 1.00 75.12 372 TYR A CA 1
ATOM 3129 C C . TYR A 1 372 ? 22.820 -8.234 -43.040 1.00 75.12 372 TYR A C 1
ATOM 3131 O O . TYR A 1 372 ? 23.477 -8.656 -43.987 1.00 75.12 372 TYR A O 1
ATOM 3139 N N . LEU A 1 373 ? 23.397 -7.650 -41.984 1.00 77.62 373 LEU A N 1
ATOM 3140 C CA . LEU A 1 373 ? 24.834 -7.371 -41.904 1.00 77.62 373 LEU A CA 1
ATOM 3141 C C . LEU A 1 373 ? 25.682 -8.651 -41.896 1.00 77.62 373 LEU A C 1
ATOM 3143 O O . LEU A 1 373 ? 26.730 -8.687 -42.531 1.00 77.62 373 LEU A O 1
ATOM 3147 N N . ASN A 1 374 ? 25.209 -9.726 -41.260 1.00 79.88 374 ASN A N 1
ATOM 3148 C CA . ASN A 1 374 ? 25.905 -11.017 -41.261 1.00 79.88 374 ASN A CA 1
ATOM 3149 C C . ASN A 1 374 ? 25.996 -11.656 -42.662 1.00 79.88 374 ASN A C 1
ATOM 3151 O O . ASN A 1 374 ? 26.865 -12.495 -42.886 1.00 79.88 374 ASN A O 1
ATOM 3155 N N . GLN A 1 375 ? 25.152 -11.271 -43.633 1.00 75.75 375 GLN A N 1
ATOM 3156 C CA . GLN A 1 375 ? 25.315 -11.750 -45.018 1.00 75.75 375 GLN A CA 1
ATOM 3157 C C . GLN A 1 375 ? 26.599 -11.222 -45.680 1.00 75.75 375 GLN A C 1
ATOM 3159 O O . GLN A 1 375 ? 27.058 -11.801 -46.666 1.00 75.75 375 GLN A O 1
ATOM 3164 N N . PHE A 1 376 ? 27.205 -10.162 -45.134 1.00 75.19 376 PHE A N 1
ATOM 3165 C CA . PHE A 1 376 ? 28.432 -9.560 -45.655 1.00 75.19 376 PHE A CA 1
ATOM 3166 C C . PHE A 1 376 ? 29.717 -10.170 -45.082 1.00 75.19 376 PHE A C 1
ATOM 3168 O O . PHE A 1 376 ? 30.802 -9.817 -45.540 1.00 75.19 376 PHE A O 1
ATOM 3175 N N . ASP A 1 377 ? 29.628 -11.125 -44.147 1.00 68.88 377 ASP A N 1
ATOM 3176 C CA . ASP A 1 377 ? 30.805 -11.778 -43.553 1.00 68.88 377 ASP A CA 1
ATOM 3177 C C . ASP A 1 377 ? 31.698 -12.459 -44.610 1.00 68.88 377 ASP A C 1
ATOM 3179 O O . ASP A 1 377 ? 32.906 -12.567 -44.414 1.00 68.88 377 ASP A O 1
ATOM 3183 N N . ASN A 1 378 ? 31.125 -12.869 -45.750 1.00 67.88 378 ASN A N 1
ATOM 3184 C CA . ASN A 1 378 ? 31.822 -13.510 -46.874 1.00 67.88 378 ASN A CA 1
ATOM 3185 C C . ASN A 1 378 ? 31.780 -12.675 -48.169 1.00 67.88 378 ASN A C 1
ATOM 3187 O O . ASN A 1 378 ? 31.834 -13.229 -49.272 1.00 67.88 378 ASN A O 1
ATOM 3191 N N . PHE A 1 379 ? 31.596 -11.358 -48.059 1.00 75.50 379 PHE A N 1
ATOM 3192 C CA . PHE A 1 379 ? 31.554 -10.472 -49.220 1.00 75.50 379 PHE A CA 1
ATOM 3193 C C . PHE A 1 379 ? 32.937 -10.335 -49.869 1.00 75.50 379 PHE A C 1
ATOM 3195 O O . PHE A 1 379 ? 33.940 -10.325 -49.159 1.00 75.50 379 PHE A O 1
ATOM 3202 N N . ILE A 1 380 ? 33.016 -10.238 -51.204 1.00 69.06 380 ILE A N 1
ATOM 3203 C CA . ILE A 1 380 ? 34.329 -10.134 -51.874 1.00 69.06 380 ILE A CA 1
ATOM 3204 C C . ILE A 1 380 ? 35.063 -8.855 -51.530 1.00 69.06 380 ILE A C 1
ATOM 3206 O O . ILE A 1 380 ? 36.273 -8.904 -51.317 1.00 69.06 380 ILE A O 1
ATOM 3210 N N . ASP A 1 381 ? 34.372 -7.715 -51.568 1.00 73.88 381 ASP A N 1
ATOM 3211 C CA . ASP A 1 381 ? 35.020 -6.431 -51.339 1.00 73.88 381 ASP A CA 1
ATOM 3212 C C . ASP A 1 381 ? 35.424 -6.316 -49.856 1.00 73.88 381 ASP A C 1
ATOM 3214 O O . ASP A 1 381 ? 34.544 -6.237 -48.985 1.00 73.88 381 ASP A O 1
ATOM 3218 N N . PRO A 1 382 ? 36.735 -6.263 -49.542 1.00 75.94 382 PRO A N 1
ATOM 3219 C CA . PRO A 1 382 ? 37.207 -6.189 -48.162 1.00 75.94 382 PRO A CA 1
ATOM 3220 C C . PRO A 1 382 ? 36.750 -4.915 -47.438 1.00 75.94 382 PRO A C 1
ATOM 3222 O O . PRO A 1 382 ? 36.643 -4.902 -46.213 1.00 75.94 382 PRO A O 1
ATOM 3225 N N . SER A 1 383 ? 36.484 -3.834 -48.175 1.00 74.31 383 SER A N 1
ATOM 3226 C CA . SER A 1 383 ? 36.040 -2.546 -47.630 1.00 74.31 383 SER A CA 1
ATOM 3227 C C . SER A 1 383 ? 34.597 -2.633 -47.140 1.00 74.31 383 SER A C 1
ATOM 3229 O O . SER A 1 383 ? 34.284 -2.155 -46.050 1.00 74.31 383 SER A O 1
ATOM 3231 N N . ILE A 1 384 ? 33.737 -3.301 -47.914 1.00 72.62 384 ILE A N 1
ATOM 3232 C CA . ILE A 1 384 ? 32.332 -3.562 -47.572 1.00 72.62 384 ILE A CA 1
ATOM 3233 C C . ILE A 1 384 ? 32.251 -4.545 -46.399 1.00 72.62 384 ILE A C 1
ATOM 3235 O O . ILE A 1 384 ? 31.523 -4.298 -45.437 1.00 72.62 384 ILE A O 1
ATOM 3239 N N . GLN A 1 385 ? 33.061 -5.608 -46.423 1.00 79.62 385 GLN A N 1
ATOM 3240 C CA . GLN A 1 385 ? 33.170 -6.566 -45.319 1.00 79.62 385 GLN A CA 1
ATOM 3241 C C . GLN A 1 385 ? 33.607 -5.874 -44.017 1.00 79.62 385 GLN A C 1
ATOM 3243 O O . GLN A 1 385 ? 32.982 -6.050 -42.971 1.00 79.62 385 GLN A O 1
ATOM 3248 N N . LYS A 1 386 ? 34.651 -5.036 -44.076 1.00 80.25 386 LYS A N 1
ATOM 3249 C CA . LYS A 1 386 ? 35.133 -4.271 -42.920 1.00 80.25 386 LYS A CA 1
ATOM 3250 C C . LYS A 1 386 ? 34.050 -3.343 -42.362 1.00 80.25 386 LYS A C 1
ATOM 3252 O O . LYS A 1 386 ? 33.852 -3.321 -41.149 1.00 80.25 386 LYS A O 1
ATOM 3257 N N . LEU A 1 387 ? 33.329 -2.629 -43.229 1.00 73.38 387 LEU A N 1
ATOM 3258 C CA . LEU A 1 387 ? 32.234 -1.744 -42.824 1.00 73.38 387 LEU A CA 1
ATOM 3259 C C . LEU A 1 387 ? 31.107 -2.522 -42.124 1.00 73.38 387 LEU A C 1
ATOM 3261 O O . LEU A 1 387 ? 30.662 -2.121 -41.049 1.00 73.38 387 LEU A O 1
ATOM 3265 N N . ALA A 1 388 ? 30.692 -3.666 -42.676 1.00 77.19 388 ALA A N 1
ATOM 3266 C CA . ALA A 1 388 ? 29.669 -4.516 -42.069 1.00 77.19 388 ALA A CA 1
ATOM 3267 C C . ALA A 1 388 ? 30.099 -5.074 -40.698 1.00 77.19 388 ALA A C 1
ATOM 3269 O O . ALA A 1 388 ? 29.302 -5.070 -39.757 1.00 77.19 388 ALA A O 1
ATOM 3270 N N . ILE A 1 389 ? 31.365 -5.485 -40.547 1.00 81.50 389 ILE A N 1
ATOM 3271 C CA . ILE A 1 389 ? 31.931 -5.930 -39.261 1.00 81.50 389 ILE A CA 1
ATOM 3272 C C . ILE A 1 389 ? 31.900 -4.795 -38.229 1.00 81.50 389 ILE A C 1
ATOM 3274 O O . ILE A 1 389 ? 31.423 -4.994 -37.110 1.00 81.50 389 ILE A O 1
ATOM 3278 N N . GLU A 1 390 ? 32.365 -3.596 -38.594 1.00 78.19 390 GLU A N 1
ATOM 3279 C CA . GLU A 1 390 ? 32.353 -2.422 -37.710 1.00 78.19 390 GLU A CA 1
ATOM 3280 C C . GLU A 1 390 ? 30.929 -2.063 -37.252 1.00 78.19 390 GLU A C 1
ATOM 3282 O O . GLU A 1 390 ? 30.705 -1.696 -36.093 1.00 78.19 390 GLU A O 1
ATOM 3287 N N . MET A 1 391 ? 29.944 -2.213 -38.137 1.00 75.62 391 MET A N 1
ATOM 3288 C CA . MET A 1 391 ? 28.534 -1.979 -37.827 1.00 75.62 391 MET A CA 1
ATOM 3289 C C . MET A 1 391 ? 27.929 -3.047 -36.929 1.00 75.62 391 MET A C 1
ATOM 3291 O O . MET A 1 391 ? 27.197 -2.720 -35.993 1.00 75.62 391 MET A O 1
ATOM 3295 N N . ASN A 1 392 ? 28.260 -4.313 -37.173 1.00 80.69 392 ASN A N 1
ATOM 3296 C CA . ASN A 1 392 ? 27.865 -5.414 -36.309 1.00 80.69 392 ASN A CA 1
ATOM 3297 C C . ASN A 1 392 ? 28.403 -5.215 -34.886 1.00 80.69 392 ASN A C 1
ATOM 3299 O O . ASN A 1 392 ? 27.660 -5.390 -33.920 1.00 80.69 392 ASN A O 1
ATOM 3303 N N . GLU A 1 393 ? 29.661 -4.792 -34.734 1.00 81.62 393 GLU A N 1
ATOM 3304 C CA . GLU A 1 393 ? 30.226 -4.446 -33.424 1.00 81.62 393 GLU A CA 1
ATOM 3305 C C . GLU A 1 393 ? 29.506 -3.254 -32.778 1.00 81.62 393 GLU A C 1
ATOM 3307 O O . GLU A 1 393 ? 29.176 -3.301 -31.591 1.00 81.62 393 GLU A O 1
ATOM 3312 N N . TYR A 1 394 ? 29.166 -2.218 -33.550 1.00 76.06 394 TYR A N 1
ATOM 3313 C CA . TYR A 1 394 ? 28.394 -1.083 -33.037 1.00 76.06 394 TYR A CA 1
ATOM 3314 C C . TYR A 1 394 ? 27.012 -1.502 -32.503 1.00 76.06 394 TYR A C 1
ATOM 3316 O O . TYR A 1 394 ? 26.629 -1.106 -31.399 1.00 76.06 394 TYR A O 1
ATOM 3324 N N . LEU A 1 395 ? 26.285 -2.356 -33.231 1.00 78.38 395 LEU A N 1
ATOM 3325 C CA . LEU A 1 395 ? 24.990 -2.889 -32.793 1.00 78.38 395 LEU A CA 1
ATOM 3326 C C . LEU A 1 395 ? 25.111 -3.788 -31.558 1.00 78.38 395 LEU A C 1
ATOM 3328 O O . LEU A 1 395 ? 24.260 -3.724 -30.669 1.00 78.38 395 LEU A O 1
ATOM 3332 N N . LYS A 1 396 ? 26.174 -4.598 -31.459 1.00 82.38 396 LYS A N 1
ATOM 3333 C CA . LYS A 1 396 ? 26.456 -5.397 -30.253 1.00 82.38 396 LYS A CA 1
ATOM 3334 C C . LYS A 1 396 ? 26.689 -4.503 -29.037 1.00 82.38 396 LYS A C 1
ATOM 3336 O O . LYS A 1 396 ? 26.155 -4.787 -27.965 1.00 82.38 396 LYS A O 1
ATOM 3341 N N . ILE A 1 397 ? 27.462 -3.424 -29.185 1.00 78.38 397 ILE A N 1
ATOM 3342 C CA . ILE A 1 397 ? 27.698 -2.450 -28.108 1.00 78.38 397 ILE A CA 1
ATOM 3343 C C . ILE A 1 397 ? 26.378 -1.795 -27.691 1.00 78.38 397 ILE A C 1
ATOM 3345 O O . ILE A 1 397 ? 26.073 -1.770 -26.499 1.00 78.38 397 ILE A O 1
ATOM 3349 N N . TYR A 1 398 ? 25.571 -1.334 -28.654 1.00 76.06 398 TYR A N 1
ATOM 3350 C CA . TYR A 1 398 ? 24.246 -0.770 -28.387 1.00 76.06 398 TYR A CA 1
ATOM 3351 C C . TYR A 1 398 ? 23.386 -1.742 -27.570 1.00 76.06 398 TYR A C 1
ATOM 3353 O O . TYR A 1 398 ? 22.851 -1.378 -26.522 1.00 76.06 398 TYR A O 1
ATOM 3361 N N . LEU A 1 399 ? 23.267 -2.990 -28.036 1.00 80.12 399 LEU A N 1
ATOM 3362 C CA . LEU A 1 399 ? 22.400 -3.988 -27.420 1.00 80.12 399 LEU A CA 1
ATOM 3363 C C . LEU A 1 399 ? 22.845 -4.282 -25.987 1.00 80.12 399 LEU A C 1
ATOM 3365 O O . LEU A 1 399 ? 22.017 -4.340 -25.080 1.00 80.12 399 LEU A O 1
ATOM 3369 N N . ASN A 1 400 ? 24.155 -4.399 -25.768 1.00 81.50 400 ASN A N 1
ATOM 3370 C CA . ASN A 1 400 ? 24.722 -4.583 -24.438 1.00 81.50 400 ASN A CA 1
ATOM 3371 C C . ASN A 1 400 ? 24.415 -3.408 -23.499 1.00 81.50 400 ASN A C 1
ATOM 3373 O O . ASN A 1 400 ? 24.078 -3.635 -22.336 1.00 81.50 400 ASN A O 1
ATOM 3377 N N . GLU A 1 401 ? 24.511 -2.163 -23.968 1.00 77.69 401 GLU A N 1
ATOM 3378 C CA . GLU A 1 401 ? 24.172 -0.987 -23.157 1.00 77.69 401 GLU A CA 1
ATOM 3379 C C . GLU A 1 401 ? 22.669 -0.899 -22.861 1.00 77.69 401 GLU A C 1
ATOM 3381 O O . GLU A 1 401 ? 22.293 -0.608 -21.723 1.00 77.69 401 GLU A O 1
ATOM 3386 N N . TYR A 1 402 ? 21.806 -1.238 -23.825 1.00 79.56 402 TYR A N 1
ATOM 3387 C CA . TYR A 1 402 ? 20.361 -1.310 -23.594 1.00 79.56 402 TYR A CA 1
ATOM 3388 C C . TYR A 1 402 ? 20.010 -2.367 -22.543 1.00 79.56 402 TYR A C 1
ATOM 3390 O O . TYR A 1 402 ? 19.235 -2.099 -21.628 1.00 79.56 402 TYR A O 1
ATOM 3398 N N . VAL A 1 403 ? 20.602 -3.561 -22.628 1.00 83.50 403 VAL A N 1
ATOM 3399 C CA . VAL A 1 403 ? 20.352 -4.651 -21.671 1.00 83.50 403 VAL A CA 1
ATOM 3400 C C . VAL A 1 403 ? 20.795 -4.246 -20.264 1.00 83.50 403 VAL A C 1
ATOM 3402 O O . VAL A 1 403 ? 20.044 -4.436 -19.309 1.00 83.50 403 VAL A O 1
ATOM 3405 N N . LYS A 1 404 ? 21.963 -3.603 -20.120 1.00 83.62 404 LYS A N 1
ATOM 3406 C CA . LYS A 1 404 ? 22.416 -3.039 -18.833 1.00 83.62 404 LYS A CA 1
ATOM 3407 C C . LYS A 1 404 ? 21.458 -1.976 -18.295 1.00 83.62 404 LYS A C 1
ATOM 3409 O O . LYS A 1 404 ? 21.256 -1.893 -17.084 1.00 83.62 404 LYS A O 1
ATOM 3414 N N . PHE A 1 405 ? 20.910 -1.132 -19.166 1.00 83.38 405 PHE A N 1
ATOM 3415 C CA . PHE A 1 405 ? 19.905 -0.145 -18.786 1.00 83.38 405 PHE A CA 1
ATOM 3416 C C . PHE A 1 405 ? 18.615 -0.821 -18.307 1.00 83.38 405 PHE A C 1
ATOM 3418 O O . PHE A 1 405 ? 18.175 -0.546 -17.193 1.00 83.38 405 PHE A O 1
ATOM 3425 N N . ALA A 1 406 ? 18.062 -1.749 -19.091 1.00 84.75 406 ALA A N 1
ATOM 3426 C CA . ALA A 1 406 ? 16.852 -2.488 -18.745 1.00 84.75 406 ALA A CA 1
ATOM 3427 C C . ALA A 1 406 ? 17.012 -3.234 -17.412 1.00 84.75 406 ALA A C 1
ATOM 3429 O O . ALA A 1 406 ? 16.117 -3.196 -16.577 1.00 84.75 406 ALA A O 1
ATOM 3430 N N . GLU A 1 407 ? 18.177 -3.837 -17.160 1.00 88.12 407 GLU A N 1
ATOM 3431 C CA . GLU A 1 407 ? 18.503 -4.461 -15.874 1.00 88.12 407 GLU A CA 1
ATOM 3432 C C . GLU A 1 407 ? 18.415 -3.486 -1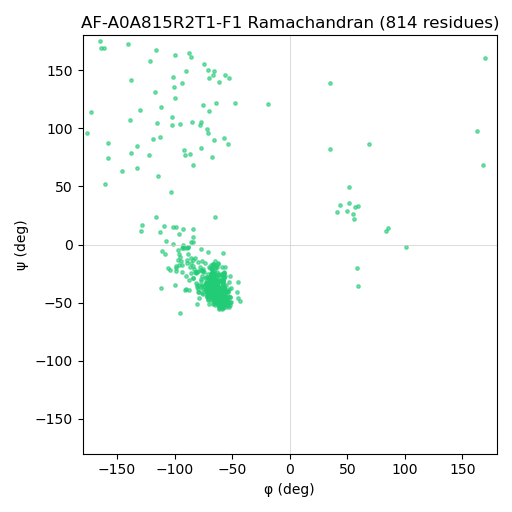4.704 1.00 88.12 407 GLU A C 1
ATOM 3434 O O . GLU A 1 407 ? 17.752 -3.775 -13.708 1.00 88.12 407 GLU A O 1
ATOM 3439 N N . LYS A 1 408 ? 19.059 -2.321 -14.829 1.00 87.69 408 LYS A N 1
ATOM 3440 C CA . LYS A 1 408 ? 19.018 -1.283 -13.793 1.00 87.69 408 LYS A CA 1
ATOM 3441 C C . LYS A 1 408 ? 17.597 -0.791 -13.556 1.00 87.69 408 LYS A C 1
ATOM 3443 O O . LYS A 1 408 ? 17.222 -0.574 -12.407 1.00 87.69 408 LYS A O 1
ATOM 3448 N N . GLU A 1 409 ? 16.811 -0.629 -14.614 1.00 87.44 409 GLU A N 1
ATOM 3449 C CA . GLU A 1 409 ? 15.414 -0.215 -14.515 1.00 87.44 409 GLU A CA 1
ATOM 3450 C C . GLU A 1 409 ? 14.549 -1.282 -13.839 1.00 87.44 409 GLU A C 1
ATOM 3452 O O . GLU A 1 409 ? 13.818 -0.959 -12.905 1.00 87.44 409 GLU A O 1
ATOM 3457 N N . ILE A 1 410 ? 14.691 -2.558 -14.209 1.00 90.12 410 ILE A N 1
ATOM 3458 C CA . ILE A 1 410 ? 14.012 -3.684 -13.547 1.00 90.12 410 ILE A CA 1
ATOM 3459 C C . ILE A 1 410 ? 14.344 -3.701 -12.055 1.00 90.12 410 ILE A C 1
ATOM 3461 O O . ILE A 1 410 ? 13.439 -3.764 -11.223 1.00 90.12 410 ILE A O 1
ATOM 3465 N N . GLU A 1 411 ? 15.623 -3.596 -11.686 1.00 91.19 411 GLU A N 1
ATOM 3466 C CA . GLU A 1 411 ? 16.020 -3.554 -10.276 1.00 91.19 411 GLU A CA 1
ATOM 3467 C C . GLU A 1 411 ? 15.459 -2.335 -9.549 1.00 91.19 411 GLU A C 1
ATOM 3469 O O . GLU A 1 411 ? 14.976 -2.452 -8.420 1.00 91.19 411 GLU A O 1
ATOM 3474 N N . ARG A 1 412 ? 15.498 -1.168 -10.192 1.00 89.25 412 ARG A N 1
ATOM 3475 C CA . ARG A 1 412 ? 14.976 0.082 -9.648 1.00 89.25 412 ARG A CA 1
ATOM 3476 C C . ARG A 1 412 ? 13.480 -0.029 -9.364 1.00 89.25 412 ARG A C 1
ATOM 3478 O O . ARG A 1 412 ? 13.064 0.221 -8.233 1.00 89.25 412 ARG A O 1
ATOM 3485 N N . TYR A 1 413 ? 12.683 -0.435 -10.350 1.00 89.38 413 TYR A N 1
ATOM 3486 C CA . TYR A 1 413 ? 11.234 -0.564 -10.201 1.00 89.38 413 TYR A CA 1
ATOM 3487 C C . TYR A 1 413 ? 10.844 -1.671 -9.227 1.00 89.38 413 TYR A C 1
ATOM 3489 O O . TYR A 1 413 ? 9.950 -1.460 -8.410 1.00 89.38 413 TYR A O 1
ATOM 3497 N N . PHE A 1 414 ? 11.552 -2.801 -9.230 1.00 88.88 414 PHE A N 1
ATOM 3498 C CA . PHE A 1 414 ? 11.340 -3.861 -8.248 1.00 88.88 414 PHE A CA 1
ATOM 3499 C C . PHE A 1 414 ? 11.590 -3.374 -6.815 1.00 88.88 414 PHE A C 1
ATOM 3501 O O . PHE A 1 414 ? 10.733 -3.524 -5.944 1.00 88.88 414 PHE A O 1
ATOM 3508 N N . ASN A 1 415 ? 12.720 -2.706 -6.573 1.00 88.75 415 ASN A N 1
ATOM 3509 C CA . ASN A 1 415 ? 13.043 -2.156 -5.257 1.00 88.75 415 ASN A CA 1
ATOM 3510 C C . ASN A 1 415 ? 12.036 -1.083 -4.818 1.00 88.75 415 ASN A C 1
ATOM 3512 O O . ASN A 1 415 ? 11.695 -0.999 -3.636 1.00 88.75 415 ASN A O 1
ATOM 3516 N N . TYR A 1 416 ? 11.541 -0.264 -5.751 1.00 86.56 416 TYR A N 1
ATOM 3517 C CA . TYR A 1 416 ? 10.486 0.699 -5.449 1.00 86.56 416 TYR A CA 1
ATOM 3518 C C . TYR A 1 416 ? 9.150 0.030 -5.144 1.00 86.56 416 TYR A C 1
ATOM 3520 O O . TYR A 1 416 ? 8.478 0.478 -4.219 1.00 86.56 416 TYR A O 1
ATOM 3528 N N . LEU A 1 417 ? 8.761 -1.034 -5.848 1.00 82.94 417 LEU A N 1
ATOM 3529 C CA . LEU A 1 417 ? 7.533 -1.780 -5.554 1.00 82.94 417 LEU A CA 1
ATOM 3530 C C . LEU A 1 417 ? 7.567 -2.386 -4.151 1.00 82.94 417 LEU A C 1
ATOM 3532 O O . LEU A 1 417 ? 6.608 -2.220 -3.401 1.00 82.94 417 LEU A O 1
ATOM 3536 N N . ILE A 1 418 ? 8.698 -2.980 -3.760 1.00 83.06 418 ILE A N 1
ATOM 3537 C CA . ILE A 1 418 ? 8.884 -3.522 -2.407 1.00 83.06 418 ILE A CA 1
ATOM 3538 C C . ILE A 1 418 ? 8.751 -2.417 -1.346 1.00 83.06 418 ILE A C 1
ATOM 3540 O O . ILE A 1 418 ? 8.109 -2.620 -0.319 1.00 83.06 418 ILE A O 1
ATOM 3544 N N . LYS A 1 419 ? 9.322 -1.228 -1.588 1.00 80.56 419 LYS A N 1
ATOM 3545 C CA . LYS A 1 419 ? 9.315 -0.120 -0.614 1.00 80.56 419 LYS A CA 1
ATOM 3546 C C . LYS A 1 419 ? 8.006 0.673 -0.564 1.00 80.56 419 LYS A C 1
ATOM 3548 O O . LYS A 1 419 ? 7.609 1.118 0.506 1.00 80.56 419 LYS A O 1
ATOM 3553 N N . SER A 1 420 ? 7.364 0.903 -1.709 1.00 66.00 420 SER A N 1
ATOM 3554 C CA . SER A 1 420 ? 6.223 1.829 -1.847 1.00 66.00 420 SER A CA 1
ATOM 3555 C C . SER A 1 420 ? 4.851 1.169 -1.679 1.00 66.00 420 SER A C 1
ATOM 3557 O O . SER A 1 420 ? 3.839 1.863 -1.726 1.00 66.00 420 SER A O 1
ATOM 3559 N N . LYS A 1 421 ? 4.815 -0.148 -1.444 1.00 61.22 421 LYS A N 1
ATOM 3560 C CA . LYS A 1 421 ? 3.646 -0.989 -1.125 1.00 61.22 421 LYS A CA 1
ATOM 3561 C C . LYS A 1 421 ? 2.496 -1.022 -2.149 1.00 61.22 421 LYS A C 1
ATOM 3563 O O . LYS A 1 421 ? 1.796 -2.022 -2.134 1.00 61.22 421 LYS A O 1
ATOM 3568 N N . THR A 1 422 ? 2.331 -0.057 -3.062 1.00 59.12 422 THR A N 1
ATOM 3569 C CA . THR A 1 422 ? 1.403 -0.099 -4.220 1.00 59.12 422 THR A CA 1
ATOM 3570 C C . THR A 1 422 ? 1.567 1.148 -5.100 1.00 59.12 422 THR A C 1
ATOM 3572 O O . THR A 1 422 ? 0.943 2.176 -4.834 1.00 59.12 422 THR A O 1
ATOM 3575 N N . ASN A 1 423 ? 2.353 1.091 -6.175 1.00 68.81 423 ASN A N 1
ATOM 3576 C CA . ASN A 1 423 ? 2.320 2.138 -7.201 1.00 68.81 423 ASN A CA 1
ATOM 3577 C C . ASN A 1 423 ? 2.175 1.506 -8.588 1.00 68.81 423 ASN A C 1
ATOM 3579 O O . ASN A 1 423 ? 3.070 0.797 -9.051 1.00 68.81 423 ASN A O 1
ATOM 3583 N N . ILE A 1 424 ? 1.042 1.793 -9.236 1.00 73.75 424 ILE A N 1
ATOM 3584 C CA . ILE A 1 424 ? 0.683 1.307 -10.576 1.00 73.75 424 ILE A CA 1
ATOM 3585 C C . ILE A 1 424 ? 1.781 1.656 -11.587 1.00 73.75 424 ILE A C 1
ATOM 3587 O O . ILE A 1 424 ? 2.186 0.802 -12.367 1.00 73.75 424 ILE A O 1
ATOM 3591 N N . PHE A 1 425 ? 2.363 2.855 -11.488 1.00 77.19 425 PHE A N 1
ATOM 3592 C CA . PHE A 1 425 ? 3.438 3.292 -12.376 1.00 77.19 425 PHE A CA 1
ATOM 3593 C C . PHE A 1 425 ? 4.673 2.382 -12.302 1.00 77.19 425 PHE A C 1
ATOM 3595 O O . PHE A 1 425 ? 5.278 2.062 -13.323 1.00 77.19 425 PHE A O 1
ATOM 3602 N N . PHE A 1 426 ? 5.075 1.947 -11.103 1.00 82.44 426 PHE A N 1
ATOM 3603 C CA . PHE A 1 426 ? 6.231 1.056 -10.967 1.00 82.44 426 PHE A CA 1
ATOM 3604 C C . PHE A 1 426 ? 5.914 -0.359 -11.453 1.00 82.44 426 PHE A C 1
ATOM 3606 O O . PHE A 1 426 ? 6.787 -1.004 -12.027 1.00 82.44 426 PHE A O 1
ATOM 3613 N N . LYS A 1 427 ? 4.668 -0.812 -11.263 1.00 83.56 427 LYS A N 1
ATOM 3614 C CA . LYS A 1 427 ? 4.180 -2.106 -11.749 1.00 83.56 427 LYS A CA 1
ATOM 3615 C C . LYS A 1 427 ? 4.240 -2.190 -13.276 1.00 83.56 427 LYS A C 1
ATOM 3617 O O . LYS A 1 427 ? 4.885 -3.093 -13.798 1.00 83.56 427 LYS A O 1
ATOM 3622 N N . GLU A 1 428 ? 3.621 -1.235 -13.967 1.00 84.00 428 GLU A N 1
ATOM 3623 C CA . GLU A 1 428 ? 3.543 -1.212 -15.434 1.00 84.00 428 GLU A CA 1
ATOM 3624 C C . GLU A 1 428 ? 4.930 -1.113 -16.075 1.00 84.00 428 GLU A C 1
ATOM 3626 O O . GLU A 1 428 ? 5.226 -1.814 -17.039 1.00 84.00 428 GLU A O 1
ATOM 3631 N N . ASN A 1 429 ? 5.820 -0.286 -15.517 1.00 84.06 429 ASN A N 1
ATOM 3632 C CA . ASN A 1 429 ? 7.183 -0.181 -16.034 1.00 84.06 429 ASN A CA 1
ATOM 3633 C C . ASN A 1 429 ? 7.998 -1.457 -15.787 1.00 84.06 429 ASN A C 1
ATOM 3635 O O . ASN A 1 429 ? 8.726 -1.883 -16.681 1.00 84.06 429 ASN A O 1
ATOM 3639 N N . LEU A 1 430 ? 7.881 -2.085 -14.610 1.00 88.62 430 LEU A N 1
ATOM 3640 C CA . LEU A 1 430 ? 8.564 -3.352 -14.338 1.00 88.62 430 LEU A CA 1
ATOM 3641 C C . LEU A 1 430 ? 8.125 -4.439 -15.330 1.00 88.62 430 LEU A C 1
ATOM 3643 O O . LEU A 1 430 ? 8.974 -5.091 -15.936 1.00 88.62 430 LEU A O 1
ATOM 3647 N N . GLU A 1 431 ? 6.813 -4.592 -15.518 1.00 87.06 431 GLU A N 1
ATOM 3648 C CA . GLU A 1 431 ? 6.215 -5.530 -16.473 1.00 87.06 431 GLU A CA 1
ATOM 3649 C C . GLU A 1 431 ? 6.708 -5.260 -17.897 1.00 87.06 431 GLU A C 1
ATOM 3651 O O . GLU A 1 431 ? 7.237 -6.157 -18.552 1.00 87.06 431 GLU A O 1
ATOM 3656 N N . LYS A 1 432 ? 6.659 -3.998 -18.334 1.00 85.94 432 LYS A N 1
ATOM 3657 C CA . LYS A 1 432 ? 7.158 -3.556 -19.638 1.00 85.94 432 LYS A CA 1
ATOM 3658 C C . LYS A 1 432 ? 8.604 -3.995 -19.894 1.00 85.94 432 LYS A C 1
ATOM 3660 O O . LYS A 1 432 ? 8.898 -4.587 -20.931 1.00 85.94 432 LYS A O 1
ATOM 3665 N N . TYR A 1 433 ? 9.535 -3.721 -18.978 1.00 86.44 433 TYR A N 1
ATOM 3666 C CA . TYR A 1 433 ? 10.946 -4.081 -19.186 1.00 86.44 433 TYR A CA 1
ATOM 3667 C C . TYR A 1 433 ? 11.191 -5.595 -19.144 1.00 86.44 433 TYR A C 1
ATOM 3669 O O . TYR A 1 433 ? 12.021 -6.097 -19.903 1.00 86.44 433 TYR A O 1
ATOM 3677 N N . LEU A 1 434 ? 10.456 -6.334 -18.311 1.00 87.00 434 LEU A N 1
ATOM 3678 C CA . LEU A 1 434 ? 10.556 -7.793 -18.250 1.00 87.00 434 LEU A CA 1
ATOM 3679 C C . LEU A 1 434 ? 9.994 -8.467 -19.504 1.00 87.00 434 LEU A C 1
ATOM 3681 O O . LEU A 1 434 ? 10.651 -9.346 -20.063 1.00 87.00 434 LEU A O 1
ATOM 3685 N N . LEU A 1 435 ? 8.842 -8.012 -20.002 1.00 84.69 435 LEU A N 1
ATOM 3686 C CA . LEU A 1 435 ? 8.273 -8.486 -21.265 1.00 84.69 435 LEU A CA 1
ATOM 3687 C C . LEU A 1 435 ? 9.177 -8.146 -22.452 1.00 84.69 435 LEU A C 1
ATOM 3689 O O . LEU A 1 435 ? 9.311 -8.961 -23.362 1.00 84.69 435 LEU A O 1
ATOM 3693 N N . ASN A 1 436 ? 9.862 -7.000 -22.428 1.00 82.50 436 ASN A N 1
ATOM 3694 C CA . ASN A 1 436 ? 10.866 -6.665 -23.439 1.00 82.50 436 ASN A CA 1
ATOM 3695 C C . ASN A 1 436 ? 12.063 -7.628 -23.420 1.00 82.50 436 ASN A C 1
ATOM 3697 O O . ASN A 1 436 ? 12.490 -8.086 -24.478 1.00 82.50 436 ASN A O 1
ATOM 3701 N N . LEU A 1 437 ? 12.584 -8.000 -22.244 1.00 85.19 437 LEU A N 1
ATOM 3702 C CA . LEU A 1 437 ? 13.634 -9.025 -22.156 1.00 85.19 437 LEU A CA 1
ATOM 3703 C C . LEU A 1 437 ? 13.142 -10.403 -22.620 1.00 85.19 437 LEU A C 1
ATOM 3705 O O . LEU A 1 437 ? 13.883 -11.132 -23.277 1.00 85.19 437 LEU A O 1
ATOM 3709 N N . LEU A 1 438 ? 11.899 -10.763 -22.294 1.00 84.44 438 LEU A N 1
ATOM 3710 C CA . LEU A 1 438 ? 11.307 -12.036 -22.702 1.00 84.44 438 LEU A CA 1
ATOM 3711 C C . LEU A 1 438 ? 11.063 -12.084 -24.217 1.00 84.44 438 LEU A C 1
ATOM 3713 O O . LEU A 1 438 ? 11.356 -13.090 -24.862 1.00 84.44 438 LEU A O 1
ATOM 3717 N N . SER A 1 439 ? 10.578 -10.991 -24.811 1.00 82.44 439 SER A N 1
ATOM 3718 C CA . SER A 1 439 ? 10.289 -10.905 -26.246 1.00 82.44 439 SER A CA 1
ATOM 3719 C C . SER A 1 439 ? 11.551 -11.015 -27.103 1.00 82.44 439 SER A C 1
ATOM 3721 O O . SER A 1 439 ? 11.487 -11.587 -28.193 1.00 82.44 439 SER A O 1
ATOM 3723 N N . MET A 1 440 ? 12.713 -10.581 -26.590 1.00 85.56 440 MET A N 1
ATOM 3724 C CA . MET A 1 440 ? 14.011 -10.784 -27.246 1.00 85.56 440 MET A CA 1
ATOM 3725 C C . MET A 1 440 ? 14.318 -12.259 -27.513 1.00 85.56 440 MET A C 1
ATOM 3727 O O . MET A 1 440 ? 14.998 -12.550 -28.491 1.00 85.56 440 MET A O 1
ATOM 3731 N N . ARG A 1 441 ? 13.787 -13.197 -26.715 1.00 85.38 441 ARG A N 1
ATOM 3732 C CA . ARG A 1 441 ? 13.978 -14.646 -26.913 1.00 85.38 441 ARG A CA 1
ATOM 3733 C C . ARG A 1 441 ? 13.456 -15.142 -28.264 1.00 85.38 441 ARG A C 1
ATOM 3735 O O . ARG A 1 441 ? 13.972 -16.126 -28.780 1.00 85.38 441 ARG A O 1
ATOM 3742 N N . LYS A 1 442 ? 12.482 -14.445 -28.867 1.00 84.69 442 LYS A N 1
ATOM 3743 C CA . LYS A 1 442 ? 11.976 -14.741 -30.222 1.00 84.69 442 LYS A CA 1
ATOM 3744 C C . LYS A 1 442 ? 13.020 -14.488 -31.318 1.00 84.69 442 LYS A C 1
ATOM 3746 O O . LYS A 1 442 ? 12.852 -14.963 -32.435 1.00 84.69 442 LYS A O 1
ATOM 3751 N N . PHE A 1 443 ? 14.075 -13.735 -31.011 1.00 86.06 443 PHE A N 1
ATOM 3752 C CA . PHE A 1 443 ? 15.084 -13.277 -31.958 1.00 86.06 443 PHE A CA 1
ATOM 3753 C C . PHE A 1 443 ? 16.458 -13.833 -31.572 1.00 86.06 443 PHE A C 1
ATOM 3755 O O . PHE A 1 443 ? 17.193 -13.219 -30.801 1.00 86.06 443 PHE A O 1
ATOM 3762 N N . GLU A 1 444 ? 16.806 -15.005 -32.106 1.00 84.25 444 GLU A N 1
ATOM 3763 C CA . GLU A 1 444 ? 17.971 -15.798 -31.680 1.00 84.25 444 GLU A CA 1
ATOM 3764 C C . GLU A 1 444 ? 19.286 -15.002 -31.645 1.00 84.25 444 GLU A C 1
ATOM 3766 O O . GLU A 1 444 ? 20.026 -15.072 -30.662 1.00 84.25 444 GLU A O 1
ATOM 3771 N N . ILE A 1 445 ? 19.566 -14.201 -32.678 1.00 83.31 445 ILE A N 1
ATOM 3772 C CA . ILE A 1 445 ? 20.824 -13.448 -32.784 1.00 83.31 445 ILE A CA 1
ATOM 3773 C C . ILE A 1 445 ? 20.901 -12.361 -31.707 1.00 83.31 445 ILE A C 1
ATOM 3775 O O . ILE A 1 445 ? 21.905 -12.249 -30.999 1.00 83.31 445 ILE A O 1
ATOM 3779 N N . VAL A 1 446 ? 19.818 -11.598 -31.538 1.00 84.56 446 VAL A N 1
ATOM 3780 C CA . VAL A 1 446 ? 19.705 -10.570 -30.494 1.00 84.56 446 VAL A CA 1
ATOM 3781 C C . VAL A 1 446 ? 19.811 -11.213 -29.112 1.00 84.56 446 VAL A C 1
ATOM 3783 O O . VAL A 1 446 ? 20.575 -10.750 -28.270 1.00 84.56 446 VAL A O 1
ATOM 3786 N N . PHE A 1 447 ? 19.102 -12.316 -28.882 1.00 87.31 447 PHE A N 1
ATOM 3787 C CA . PHE A 1 447 ? 19.100 -13.020 -27.603 1.00 87.31 447 PHE A CA 1
ATOM 3788 C C . PHE A 1 447 ? 20.474 -13.590 -27.229 1.00 87.31 447 PHE A C 1
ATOM 3790 O O . PHE A 1 447 ? 20.891 -13.534 -26.069 1.00 87.31 447 PHE A O 1
ATOM 3797 N N . LYS A 1 448 ? 21.208 -14.102 -28.221 1.00 86.19 448 LYS A N 1
ATOM 3798 C CA . LYS A 1 448 ? 22.577 -14.590 -28.051 1.00 86.19 448 LYS A CA 1
ATOM 3799 C C . LYS A 1 448 ? 23.529 -13.452 -27.685 1.00 86.19 448 LYS A C 1
ATOM 3801 O O . LYS A 1 448 ? 24.259 -13.573 -26.702 1.00 86.19 448 LYS A O 1
ATOM 3806 N N . TYR A 1 449 ? 23.518 -12.346 -28.433 1.00 83.75 449 TYR A N 1
ATOM 3807 C CA . TYR A 1 449 ? 24.437 -11.230 -28.184 1.00 83.75 449 TYR A CA 1
ATOM 3808 C C . TYR A 1 449 ? 24.141 -10.465 -26.892 1.00 83.75 449 TYR A C 1
ATOM 3810 O O . TYR A 1 449 ? 25.074 -9.968 -26.267 1.00 83.75 449 TYR A O 1
ATOM 3818 N N . SER A 1 450 ? 22.884 -10.421 -26.447 1.00 82.94 450 SER A N 1
ATOM 3819 C CA . SER A 1 450 ? 22.504 -9.810 -25.168 1.00 82.94 450 SER A CA 1
ATOM 3820 C C . SER A 1 450 ? 22.821 -10.670 -23.940 1.00 82.94 450 SER A C 1
ATOM 3822 O O . SER A 1 450 ? 22.593 -10.229 -22.813 1.00 82.94 450 SER A O 1
ATOM 3824 N N . ASN A 1 451 ? 23.323 -11.901 -24.116 1.00 85.81 451 ASN A N 1
ATOM 3825 C CA . ASN A 1 451 ? 23.350 -12.923 -23.063 1.00 85.81 451 ASN A CA 1
ATOM 3826 C C . ASN A 1 451 ? 21.967 -13.127 -22.408 1.00 85.81 451 ASN A C 1
ATOM 3828 O O . ASN A 1 451 ? 21.879 -13.380 -21.199 1.00 85.81 451 ASN A O 1
ATOM 3832 N N . GLY A 1 452 ? 20.895 -13.015 -23.201 1.00 85.31 452 GLY A N 1
ATOM 3833 C CA . GLY A 1 452 ? 19.515 -12.977 -22.722 1.00 85.31 452 GLY A CA 1
ATOM 3834 C C . GLY A 1 452 ? 19.158 -14.160 -21.824 1.00 85.31 452 GLY A C 1
ATOM 3835 O O . GLY A 1 452 ? 18.576 -13.960 -20.764 1.00 85.31 452 GLY A O 1
ATOM 3836 N N . GLU A 1 453 ? 19.618 -15.370 -22.153 1.00 87.50 453 GLU A N 1
ATOM 3837 C CA . GLU A 1 453 ? 19.360 -16.587 -21.365 1.00 87.50 453 GLU A CA 1
ATOM 3838 C C . GLU A 1 453 ? 19.869 -16.478 -19.920 1.00 87.50 453 GLU A C 1
ATOM 3840 O O . GLU A 1 453 ? 19.172 -16.815 -18.961 1.00 87.50 453 GLU A O 1
ATOM 3845 N N . LYS A 1 454 ? 21.094 -15.966 -19.739 1.00 89.50 454 LYS A N 1
ATOM 3846 C CA . LYS A 1 454 ? 21.694 -15.792 -18.410 1.00 89.50 454 LYS A CA 1
ATOM 3847 C C . LYS A 1 454 ? 20.929 -14.743 -17.601 1.00 89.50 454 LYS A C 1
ATOM 3849 O O . LYS A 1 454 ? 20.772 -14.902 -16.390 1.00 89.50 454 LYS A O 1
ATOM 3854 N N . LYS A 1 455 ? 20.475 -13.673 -18.258 1.00 87.50 455 LYS A N 1
ATOM 3855 C CA . LYS A 1 455 ? 19.766 -12.557 -17.620 1.00 87.50 455 LYS A CA 1
ATOM 3856 C C . LYS A 1 455 ? 18.325 -12.914 -17.267 1.00 87.50 455 LYS A C 1
ATOM 3858 O O . LYS A 1 455 ? 17.916 -12.657 -16.136 1.00 87.50 455 LYS A O 1
ATOM 3863 N N . LEU A 1 456 ? 17.606 -13.596 -18.160 1.00 85.88 456 LEU A N 1
ATOM 3864 C CA . LEU A 1 456 ? 16.281 -14.149 -17.876 1.00 85.88 456 LEU A CA 1
ATOM 3865 C C . LEU A 1 456 ? 16.335 -15.087 -16.668 1.00 85.88 456 LEU A C 1
ATOM 3867 O O . LEU A 1 456 ? 15.644 -14.834 -15.684 1.00 85.88 456 LEU A O 1
ATOM 3871 N N . LYS A 1 457 ? 17.241 -16.078 -16.666 1.00 87.06 457 LYS A N 1
ATOM 3872 C CA . LYS A 1 457 ? 17.409 -16.999 -15.526 1.00 87.06 457 LYS A CA 1
ATOM 3873 C C . LYS A 1 457 ? 17.740 -16.285 -14.218 1.00 87.06 457 LYS A C 1
ATOM 3875 O O . LYS A 1 457 ? 17.254 -16.684 -13.161 1.00 87.06 457 LYS A O 1
ATOM 3880 N N . HIS A 1 458 ? 18.567 -15.239 -14.269 1.00 89.69 458 HIS A N 1
ATOM 3881 C CA . HIS A 1 458 ? 18.897 -14.442 -13.088 1.00 89.69 458 HIS A CA 1
ATOM 3882 C C . HIS A 1 458 ? 17.650 -13.792 -12.473 1.00 89.69 458 HIS A C 1
ATOM 3884 O O . HIS A 1 458 ? 17.399 -13.973 -11.279 1.00 89.69 458 HIS A O 1
ATOM 3890 N N . PHE A 1 459 ? 16.858 -13.074 -13.274 1.00 88.81 459 PHE A N 1
ATOM 3891 C CA . PHE A 1 459 ? 15.654 -12.401 -12.782 1.00 88.81 459 PHE A CA 1
ATOM 3892 C C . PHE A 1 459 ? 14.563 -13.381 -12.377 1.00 88.81 459 PHE A C 1
ATOM 3894 O O . PHE A 1 459 ? 13.974 -13.222 -11.313 1.00 88.81 459 PHE A O 1
ATOM 3901 N N . GLN A 1 460 ? 14.351 -14.434 -13.161 1.00 86.88 460 GLN A N 1
ATOM 3902 C CA . GLN A 1 460 ? 13.415 -15.494 -12.821 1.00 86.88 460 GLN A CA 1
ATOM 3903 C C . GLN A 1 460 ? 13.734 -16.110 -11.450 1.00 86.88 460 GLN A C 1
ATOM 3905 O O . GLN A 1 460 ? 12.869 -16.152 -10.579 1.00 86.88 460 GLN A O 1
ATOM 3910 N N . LYS A 1 461 ? 14.997 -16.486 -11.197 1.00 87.69 461 LYS A N 1
ATOM 3911 C CA . LYS A 1 461 ? 15.421 -16.997 -9.883 1.00 87.69 461 LYS A CA 1
ATOM 3912 C C . LYS A 1 461 ? 15.217 -15.969 -8.766 1.00 87.69 461 LYS A C 1
ATOM 3914 O O . LYS A 1 461 ? 14.796 -16.331 -7.672 1.00 87.69 461 LYS A O 1
ATOM 3919 N N . LYS A 1 462 ? 15.507 -14.690 -9.026 1.00 88.81 462 LYS A N 1
ATOM 3920 C CA . LYS A 1 462 ? 15.319 -13.596 -8.058 1.00 88.81 462 LYS A CA 1
ATOM 3921 C C . LYS A 1 462 ? 13.847 -13.444 -7.660 1.00 88.81 462 LYS A C 1
ATOM 3923 O O . LYS A 1 462 ? 13.562 -13.375 -6.468 1.00 88.81 462 LYS A O 1
ATOM 3928 N N . PHE A 1 463 ? 12.927 -13.436 -8.626 1.00 88.38 463 PHE A N 1
ATOM 3929 C CA . PHE A 1 463 ? 11.491 -13.311 -8.358 1.00 88.38 463 PHE A CA 1
ATOM 3930 C C . PHE A 1 463 ? 10.906 -14.557 -7.695 1.00 88.38 463 PHE A C 1
ATOM 3932 O O . PHE A 1 463 ? 10.134 -14.409 -6.754 1.00 88.38 463 PHE A O 1
ATOM 3939 N N . VAL A 1 464 ? 11.326 -15.760 -8.100 1.00 87.25 464 VAL A N 1
ATOM 3940 C CA . VAL A 1 464 ? 10.918 -17.012 -7.441 1.00 87.25 464 VAL A CA 1
ATOM 3941 C C . VAL A 1 464 ? 11.379 -17.034 -5.984 1.00 87.25 464 VAL A C 1
ATOM 3943 O O . VAL A 1 464 ? 10.575 -17.291 -5.093 1.00 87.25 464 VAL A O 1
ATOM 3946 N N . ASN A 1 465 ? 12.641 -16.698 -5.704 1.00 88.75 465 ASN A N 1
ATOM 3947 C CA . ASN A 1 465 ? 13.141 -16.623 -4.327 1.00 88.75 465 ASN A CA 1
ATOM 3948 C C . ASN A 1 465 ? 12.372 -15.586 -3.494 1.00 88.75 465 ASN A C 1
ATOM 3950 O O . ASN A 1 465 ? 12.076 -15.825 -2.326 1.00 88.75 465 ASN A O 1
ATOM 3954 N N . PHE A 1 466 ? 12.040 -14.440 -4.094 1.00 90.00 466 PHE A N 1
ATOM 3955 C CA . PHE A 1 466 ? 11.252 -13.408 -3.428 1.00 90.00 466 PHE A CA 1
ATOM 3956 C C . PHE A 1 466 ? 9.816 -13.869 -3.139 1.00 90.00 466 PHE A C 1
ATOM 3958 O O . PHE A 1 466 ? 9.318 -13.633 -2.043 1.00 90.00 466 PHE A O 1
ATOM 3965 N N . HIS A 1 467 ? 9.175 -14.564 -4.085 1.00 89.25 467 HIS A N 1
ATOM 3966 C CA . HIS A 1 467 ? 7.849 -15.169 -3.911 1.00 89.25 467 HIS A CA 1
ATOM 3967 C C . HIS A 1 467 ? 7.825 -16.173 -2.749 1.00 89.25 467 HIS A C 1
ATOM 3969 O O . HIS A 1 467 ? 6.941 -16.105 -1.902 1.00 89.25 467 HIS A O 1
ATOM 3975 N N . HIS A 1 468 ? 8.845 -17.025 -2.632 1.00 89.50 468 HIS A N 1
ATOM 3976 C CA . HIS A 1 468 ? 8.964 -17.941 -1.494 1.00 89.50 468 HIS A CA 1
ATOM 3977 C C . HIS A 1 468 ? 9.146 -17.190 -0.166 1.00 89.50 468 HIS A C 1
ATOM 3979 O O . HIS A 1 468 ? 8.470 -17.506 0.811 1.00 89.50 468 HIS A O 1
ATOM 3985 N N . SER A 1 469 ? 10.016 -16.171 -0.131 1.00 92.06 469 SER A N 1
ATOM 3986 C CA . SER A 1 469 ? 10.246 -15.352 1.073 1.00 92.06 469 SER A CA 1
ATOM 3987 C C . SER A 1 469 ? 8.962 -14.681 1.550 1.00 92.06 469 SER A C 1
ATOM 3989 O O . SER A 1 469 ? 8.600 -14.800 2.716 1.00 92.06 469 SER A O 1
ATOM 3991 N N . ILE A 1 470 ? 8.229 -14.026 0.642 1.00 92.06 470 ILE A N 1
ATOM 3992 C CA . ILE A 1 470 ? 7.010 -13.302 1.013 1.00 92.06 470 ILE A CA 1
ATOM 3993 C C . ILE A 1 470 ? 5.893 -14.248 1.468 1.00 92.06 470 ILE A C 1
ATOM 3995 O O . ILE A 1 470 ? 5.100 -13.871 2.323 1.00 92.06 470 ILE A O 1
ATOM 3999 N N . ILE A 1 471 ? 5.831 -15.476 0.940 1.00 92.62 471 ILE A N 1
ATOM 4000 C CA . ILE A 1 471 ? 4.881 -16.493 1.407 1.00 92.62 471 ILE A CA 1
ATOM 4001 C C . ILE A 1 471 ? 5.188 -16.904 2.848 1.00 92.62 471 ILE A C 1
ATOM 4003 O O . ILE A 1 471 ? 4.277 -16.900 3.673 1.00 92.62 471 ILE A O 1
ATOM 4007 N N . ILE A 1 472 ? 6.452 -17.215 3.159 1.00 94.00 472 ILE A N 1
ATOM 4008 C CA . ILE A 1 472 ? 6.879 -17.560 4.527 1.00 94.00 472 ILE A CA 1
ATOM 4009 C C . ILE A 1 472 ? 6.525 -16.416 5.479 1.00 94.00 472 ILE A C 1
ATOM 4011 O O . ILE A 1 472 ? 5.868 -16.625 6.493 1.00 94.00 472 ILE A O 1
ATOM 4015 N N . GLU A 1 473 ? 6.874 -15.192 5.093 1.00 94.44 473 GLU A N 1
ATOM 4016 C CA . GLU A 1 473 ? 6.592 -13.987 5.864 1.00 94.44 473 GLU A CA 1
ATOM 4017 C C . GLU A 1 473 ? 5.088 -13.715 6.062 1.00 94.44 473 GLU A C 1
ATOM 4019 O O . GLU A 1 473 ? 4.706 -13.129 7.074 1.00 94.44 473 GLU A O 1
ATOM 4024 N N . ILE A 1 474 ? 4.228 -14.087 5.105 1.00 94.44 474 ILE A N 1
ATOM 4025 C CA . ILE A 1 474 ? 2.766 -13.981 5.239 1.00 94.44 474 ILE A CA 1
ATOM 4026 C C . ILE A 1 474 ? 2.234 -15.020 6.227 1.00 94.44 474 ILE A C 1
ATOM 4028 O O . ILE A 1 474 ? 1.388 -14.687 7.056 1.00 94.44 474 ILE A O 1
ATOM 4032 N N . GLU A 1 475 ? 2.706 -16.266 6.152 1.00 94.38 475 GLU A N 1
ATOM 4033 C CA . GLU A 1 475 ? 2.297 -17.318 7.091 1.00 94.38 475 GLU A CA 1
ATOM 4034 C C . GLU A 1 475 ? 2.750 -16.984 8.521 1.00 94.38 475 GLU A C 1
ATOM 4036 O O . GLU A 1 475 ? 1.977 -17.141 9.465 1.00 94.38 475 GLU A O 1
ATOM 4041 N N . GLU A 1 476 ? 3.957 -16.439 8.691 1.00 95.50 476 GLU A N 1
ATOM 4042 C CA . GLU A 1 476 ? 4.448 -15.952 9.985 1.00 95.50 476 GLU A CA 1
ATOM 4043 C C . GLU A 1 476 ? 3.596 -14.799 10.531 1.00 95.50 476 GLU A C 1
ATOM 4045 O O . GLU A 1 476 ? 3.179 -14.843 11.690 1.00 95.50 476 GLU A O 1
ATOM 4050 N N . ASP A 1 477 ? 3.284 -13.786 9.714 1.00 94.31 477 ASP A N 1
ATOM 4051 C CA . ASP A 1 477 ? 2.415 -12.678 10.134 1.00 94.31 477 ASP A CA 1
ATOM 4052 C C . ASP A 1 477 ? 1.013 -13.166 10.512 1.00 94.31 477 ASP A C 1
ATOM 4054 O O . ASP A 1 477 ? 0.409 -12.655 11.456 1.00 94.31 477 ASP A O 1
ATOM 4058 N N . LYS A 1 478 ? 0.490 -14.161 9.787 1.00 92.25 478 LYS A N 1
ATOM 4059 C CA . LYS A 1 478 ? -0.801 -14.790 10.075 1.00 92.25 478 LYS A CA 1
ATOM 4060 C C . LYS A 1 478 ? -0.777 -15.507 11.427 1.00 92.25 478 LYS A C 1
ATOM 4062 O O . LYS A 1 478 ? -1.690 -15.296 12.221 1.00 92.25 478 LYS A O 1
ATOM 4067 N N . ILE A 1 479 ? 0.254 -16.312 11.702 1.00 92.81 479 ILE A N 1
ATOM 4068 C CA . ILE A 1 479 ? 0.424 -17.035 12.978 1.00 92.81 479 ILE A CA 1
ATOM 4069 C C . ILE A 1 479 ? 0.588 -16.057 14.149 1.00 92.81 479 ILE A C 1
ATOM 4071 O O . ILE A 1 479 ? 0.006 -16.266 15.211 1.00 92.81 479 ILE A O 1
ATOM 4075 N N . ASN A 1 480 ? 1.342 -14.975 13.950 1.00 92.88 480 ASN A N 1
ATOM 4076 C CA . ASN A 1 480 ? 1.627 -13.973 14.979 1.00 92.88 480 ASN A CA 1
ATOM 4077 C C . ASN A 1 480 ? 0.527 -12.900 15.130 1.00 92.88 480 ASN A C 1
ATOM 4079 O O . ASN A 1 480 ? 0.722 -11.926 15.854 1.00 92.88 480 ASN A O 1
ATOM 4083 N N . GLU A 1 481 ? -0.608 -13.043 14.437 1.00 89.06 481 GLU A N 1
ATOM 4084 C CA . GLU A 1 481 ? -1.708 -12.065 14.389 1.00 89.06 481 GLU A CA 1
ATOM 4085 C C . GLU A 1 481 ? -1.285 -10.637 13.955 1.00 89.06 481 GLU A C 1
ATOM 4087 O O . GLU A 1 481 ? -1.951 -9.645 14.273 1.00 89.06 481 GLU A O 1
ATOM 4092 N N . ASN A 1 482 ? -0.198 -10.499 13.185 1.00 91.19 482 ASN A N 1
ATOM 4093 C CA . ASN A 1 482 ? 0.276 -9.218 12.654 1.00 91.19 482 ASN A CA 1
ATOM 4094 C C . ASN A 1 482 ? -0.448 -8.845 11.348 1.00 91.19 482 ASN A C 1
ATOM 4096 O O . ASN A 1 482 ? 0.112 -8.812 10.250 1.00 91.19 482 ASN A O 1
ATOM 4100 N N . TYR A 1 483 ? -1.742 -8.547 11.464 1.00 90.56 483 TYR A N 1
ATOM 4101 C CA . TYR A 1 483 ? -2.609 -8.342 10.300 1.00 90.56 483 TYR A CA 1
ATOM 4102 C C . TYR A 1 483 ? -2.281 -7.092 9.464 1.00 90.56 483 TYR A C 1
ATOM 4104 O O . TYR A 1 483 ? -2.676 -7.018 8.297 1.00 90.56 483 TYR A O 1
ATOM 4112 N N . VAL A 1 484 ? -1.573 -6.110 10.034 1.00 89.62 484 VAL A N 1
ATOM 4113 C CA . VAL A 1 484 ? -1.126 -4.904 9.313 1.00 89.62 484 VAL A CA 1
ATOM 4114 C C . VAL A 1 484 ? -0.099 -5.283 8.247 1.00 89.62 484 VAL A C 1
ATOM 4116 O O . VAL A 1 484 ? -0.267 -4.936 7.071 1.00 89.62 484 VAL A O 1
ATOM 4119 N N . ASP A 1 485 ? 0.934 -6.027 8.642 1.00 90.44 485 ASP A N 1
ATOM 4120 C CA . ASP A 1 485 ? 1.983 -6.468 7.725 1.00 90.44 485 ASP A CA 1
ATOM 4121 C C . ASP A 1 485 ? 1.479 -7.554 6.774 1.00 90.44 485 ASP A C 1
ATOM 4123 O O . ASP A 1 485 ? 1.764 -7.473 5.575 1.00 90.44 485 ASP A O 1
ATOM 4127 N N . PHE A 1 486 ? 0.587 -8.438 7.238 1.00 92.25 486 PHE A N 1
ATOM 4128 C CA . PHE A 1 486 ? -0.105 -9.381 6.359 1.00 92.25 486 PHE A CA 1
ATOM 4129 C C . PHE A 1 486 ? -0.841 -8.636 5.227 1.00 92.25 486 PHE A C 1
ATOM 4131 O O . PHE A 1 486 ? -0.586 -8.884 4.045 1.00 92.25 486 PHE A O 1
ATOM 4138 N N . LYS A 1 487 ? -1.695 -7.648 5.538 1.00 90.50 487 LYS A N 1
ATOM 4139 C CA . LYS A 1 487 ? -2.408 -6.864 4.509 1.00 90.50 487 LYS A CA 1
ATOM 4140 C C . LYS A 1 487 ? -1.445 -6.176 3.537 1.00 90.50 487 LYS A C 1
ATOM 4142 O O . LYS A 1 487 ? -1.696 -6.132 2.331 1.00 90.50 487 LYS A O 1
ATOM 4147 N N . SER A 1 488 ? -0.347 -5.635 4.057 1.00 89.06 488 SER A N 1
ATOM 4148 C CA . SER A 1 488 ? 0.697 -5.002 3.254 1.00 89.06 488 SER A CA 1
ATOM 4149 C C . SER A 1 488 ? 1.338 -5.983 2.266 1.00 89.06 488 SER A C 1
ATOM 4151 O O . SER A 1 488 ? 1.442 -5.675 1.079 1.00 89.06 488 SER A O 1
ATOM 4153 N N . LYS A 1 489 ? 1.758 -7.162 2.733 1.00 90.75 489 LYS A N 1
ATOM 4154 C CA . LYS A 1 489 ? 2.375 -8.203 1.898 1.00 90.75 489 LYS A CA 1
ATOM 4155 C C . LYS A 1 489 ? 1.380 -8.783 0.891 1.00 90.75 489 LYS A C 1
ATOM 4157 O O . LYS A 1 489 ? 1.741 -9.006 -0.260 1.00 90.75 489 LYS A O 1
ATOM 4162 N N . LEU A 1 490 ? 0.105 -8.911 1.264 1.00 91.19 490 LEU A N 1
ATOM 4163 C CA . LEU A 1 490 ? -0.972 -9.285 0.346 1.00 91.19 490 LEU A CA 1
ATOM 4164 C C . LEU A 1 490 ? -1.127 -8.264 -0.798 1.00 91.19 490 LEU A C 1
ATOM 4166 O O . LEU A 1 490 ? -1.299 -8.635 -1.958 1.00 91.19 490 LEU A O 1
ATOM 4170 N N . SER A 1 491 ? -1.021 -6.970 -0.494 1.00 88.94 491 SER A N 1
ATOM 4171 C CA . SER A 1 491 ? -1.048 -5.908 -1.506 1.00 88.94 491 SER A CA 1
ATOM 4172 C C . SER A 1 491 ? 0.180 -5.932 -2.426 1.00 88.94 491 SER A C 1
ATOM 4174 O O . SER A 1 491 ? 0.076 -5.659 -3.628 1.00 88.94 491 SER A O 1
ATOM 4176 N N . LEU A 1 492 ? 1.341 -6.306 -1.880 1.00 89.12 492 LEU A N 1
ATOM 4177 C CA . LEU A 1 492 ? 2.561 -6.515 -2.653 1.00 89.12 492 LEU A CA 1
ATOM 4178 C C . LEU A 1 492 ? 2.435 -7.726 -3.588 1.00 89.12 492 LEU A C 1
ATOM 4180 O O . LEU A 1 492 ? 2.751 -7.585 -4.766 1.00 89.12 492 LEU A O 1
ATOM 4184 N N . LEU A 1 493 ? 1.893 -8.859 -3.117 1.00 89.50 493 LEU A N 1
ATOM 4185 C CA . LEU A 1 493 ? 1.574 -10.011 -3.972 1.00 89.50 493 LEU A CA 1
ATOM 4186 C C . LEU A 1 493 ? 0.698 -9.581 -5.154 1.00 89.50 493 LEU A C 1
ATOM 4188 O O . LEU A 1 493 ? 1.094 -9.770 -6.296 1.00 89.50 493 LEU A O 1
ATOM 4192 N N . CYS A 1 494 ? -0.417 -8.889 -4.891 1.00 88.62 494 CYS A N 1
ATOM 4193 C CA . CYS A 1 494 ? -1.310 -8.367 -5.935 1.00 88.62 494 CYS A CA 1
ATOM 4194 C C . CYS A 1 494 ? -0.583 -7.498 -6.975 1.00 88.62 494 CYS A C 1
ATOM 4196 O O . CYS A 1 494 ? -0.844 -7.575 -8.181 1.00 88.62 494 CYS A O 1
ATOM 4198 N N . SER A 1 495 ? 0.344 -6.659 -6.506 1.00 85.62 495 SER A N 1
ATOM 4199 C CA . SER A 1 495 ? 1.136 -5.783 -7.371 1.00 85.62 495 SER A CA 1
ATOM 4200 C C . SER A 1 495 ? 2.087 -6.576 -8.268 1.00 85.62 495 SER A C 1
ATOM 4202 O O . SER A 1 495 ? 2.308 -6.171 -9.404 1.00 85.62 495 SER A O 1
ATOM 4204 N N . LEU A 1 496 ? 2.600 -7.710 -7.789 1.00 87.50 496 LEU A N 1
ATOM 4205 C CA . LEU A 1 496 ? 3.547 -8.570 -8.499 1.00 87.50 496 LEU A CA 1
ATOM 4206 C C . LEU A 1 496 ? 2.881 -9.637 -9.380 1.00 87.50 496 LEU A C 1
ATOM 4208 O O . LEU A 1 496 ? 3.585 -10.315 -10.116 1.00 87.50 496 LEU A O 1
ATOM 4212 N N . ASN A 1 497 ? 1.548 -9.741 -9.404 1.00 87.25 497 ASN A N 1
ATOM 4213 C CA . ASN A 1 497 ? 0.830 -10.656 -10.306 1.00 87.25 497 ASN A CA 1
ATOM 4214 C C . ASN A 1 497 ? 1.142 -10.431 -11.798 1.00 87.25 497 ASN A C 1
ATOM 4216 O O . ASN A 1 497 ? 1.011 -11.359 -12.585 1.00 87.25 497 ASN A O 1
ATOM 4220 N N . CYS A 1 498 ? 1.564 -9.225 -12.204 1.00 79.06 498 CYS A N 1
ATOM 4221 C CA . CYS A 1 498 ? 2.013 -8.982 -13.585 1.00 79.06 498 CYS A CA 1
ATOM 4222 C C . CYS A 1 498 ? 3.286 -9.753 -13.953 1.00 79.06 498 CYS A C 1
ATOM 4224 O O . CYS A 1 498 ? 3.607 -9.904 -15.126 1.00 79.06 498 CYS A O 1
ATOM 4226 N N . LEU A 1 499 ? 4.031 -10.232 -12.957 1.00 85.50 499 LEU A N 1
ATOM 4227 C CA . LEU A 1 499 ? 5.243 -10.999 -13.185 1.00 85.50 499 LEU A CA 1
ATOM 4228 C C . LEU A 1 499 ? 4.948 -12.449 -13.541 1.00 85.50 499 LEU A C 1
ATOM 4230 O O . LEU A 1 499 ? 5.862 -13.114 -14.015 1.00 85.50 499 LEU A O 1
ATOM 4234 N N . ASP A 1 500 ? 3.721 -12.935 -13.320 1.00 84.75 500 ASP A N 1
ATOM 4235 C CA . ASP A 1 500 ? 3.369 -14.346 -13.498 1.00 84.75 500 ASP A CA 1
ATOM 4236 C C . ASP A 1 500 ? 3.793 -14.840 -14.888 1.00 84.75 500 ASP A C 1
ATOM 4238 O O . ASP A 1 500 ? 4.554 -15.801 -14.985 1.00 84.75 500 ASP A O 1
ATOM 4242 N N . GLU A 1 501 ? 3.448 -14.108 -15.954 1.00 78.00 501 GLU A N 1
ATOM 4243 C CA . GLU A 1 501 ? 3.813 -14.459 -17.336 1.00 78.00 501 GLU A CA 1
ATOM 4244 C C . GLU A 1 501 ? 5.324 -14.615 -17.571 1.00 78.00 501 GLU A C 1
ATOM 4246 O O . GLU A 1 501 ? 5.748 -15.407 -18.412 1.00 78.00 501 GLU A O 1
ATOM 4251 N N . PHE A 1 502 ? 6.156 -13.902 -16.810 1.00 78.06 502 PHE A N 1
ATOM 4252 C CA . PHE A 1 502 ? 7.607 -13.909 -16.976 1.00 78.06 502 PHE A CA 1
ATOM 4253 C C . PHE A 1 502 ? 8.286 -15.185 -16.438 1.00 78.06 502 PHE A C 1
ATOM 4255 O O . PHE A 1 502 ? 9.396 -15.521 -16.868 1.00 78.06 502 PHE A O 1
ATOM 4262 N N . PHE A 1 503 ? 7.658 -15.910 -15.505 1.00 76.44 503 PHE A N 1
ATOM 4263 C CA . PHE A 1 503 ? 8.253 -17.103 -14.879 1.00 76.44 503 PHE A CA 1
ATOM 4264 C C . PHE A 1 503 ? 7.359 -18.354 -14.887 1.00 76.44 503 PHE A C 1
ATOM 4266 O O . PHE A 1 503 ? 7.741 -19.346 -14.263 1.00 76.44 503 PHE A O 1
ATOM 4273 N N . ILE A 1 504 ? 6.244 -18.359 -15.636 1.00 68.94 504 ILE A N 1
ATOM 4274 C CA . ILE A 1 504 ? 5.368 -19.540 -15.825 1.00 68.94 504 ILE A CA 1
ATOM 4275 C C . ILE A 1 504 ? 6.171 -20.818 -16.126 1.00 68.94 504 ILE A C 1
ATOM 4277 O O . ILE A 1 504 ? 5.880 -21.859 -15.546 1.00 68.94 504 ILE A O 1
ATOM 4281 N N . GLU A 1 505 ? 7.222 -20.738 -16.954 1.00 65.69 505 GLU A N 1
ATOM 4282 C CA . GLU A 1 505 ? 8.055 -21.894 -17.345 1.00 65.69 505 GLU A CA 1
ATOM 4283 C C . GLU A 1 505 ? 8.795 -22.580 -16.180 1.00 65.69 505 GLU A C 1
ATOM 4285 O O . GLU A 1 505 ? 9.293 -23.692 -16.342 1.00 65.69 505 GLU A O 1
ATOM 4290 N N . LEU A 1 506 ? 8.906 -21.936 -15.015 1.00 65.50 506 LEU A N 1
ATOM 4291 C CA . LEU A 1 506 ? 9.640 -22.468 -13.862 1.00 65.50 506 LEU A CA 1
ATOM 4292 C C . LEU A 1 506 ? 8.738 -22.985 -12.744 1.00 65.50 506 LEU A C 1
ATOM 4294 O O . LEU A 1 506 ? 9.224 -23.741 -11.905 1.00 65.50 506 LEU A O 1
ATOM 4298 N N . ASN A 1 507 ? 7.472 -22.560 -12.685 1.00 62.41 507 ASN A N 1
ATOM 4299 C CA . ASN A 1 507 ? 6.591 -22.921 -11.577 1.00 62.41 507 ASN A CA 1
ATOM 4300 C C . ASN A 1 507 ? 5.101 -22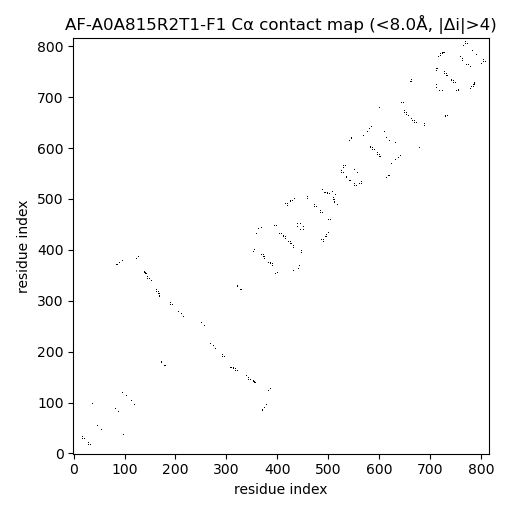.807 -11.966 1.00 62.41 507 ASN A C 1
ATOM 4302 O O . ASN A 1 507 ? 4.401 -21.887 -11.548 1.00 62.41 507 ASN A O 1
ATOM 4306 N N . GLU A 1 508 ? 4.589 -23.756 -12.760 1.00 59.12 508 GLU A N 1
ATOM 4307 C CA . GLU A 1 508 ? 3.195 -23.762 -13.261 1.00 59.12 508 GLU A CA 1
ATOM 4308 C C . GLU A 1 508 ? 2.127 -23.727 -12.139 1.00 59.12 508 GLU A C 1
ATOM 4310 O O . GLU A 1 508 ? 0.987 -23.275 -12.327 1.00 59.12 508 GLU A O 1
ATOM 4315 N N . ASN A 1 509 ? 2.493 -24.169 -10.933 1.00 63.69 509 ASN A N 1
ATOM 4316 C CA . ASN A 1 509 ? 1.552 -24.351 -9.831 1.00 63.69 509 ASN A CA 1
ATOM 4317 C C . ASN A 1 509 ? 1.519 -23.202 -8.816 1.00 63.69 509 ASN A C 1
ATOM 4319 O O . ASN A 1 509 ? 0.500 -23.048 -8.144 1.00 63.69 509 ASN A O 1
ATOM 4323 N N . GLU A 1 510 ? 2.542 -22.350 -8.759 1.00 73.62 510 GLU A N 1
ATOM 4324 C CA . GLU A 1 510 ? 2.699 -21.346 -7.699 1.00 73.62 510 GLU A CA 1
ATOM 4325 C C . GLU A 1 510 ? 3.045 -19.970 -8.277 1.00 73.62 510 GLU A C 1
ATOM 4327 O O . GLU A 1 510 ? 4.204 -19.571 -8.366 1.00 73.62 510 GLU A O 1
ATOM 4332 N N . THR A 1 511 ? 2.008 -19.235 -8.679 1.00 86.56 511 THR A N 1
ATOM 4333 C CA . THR A 1 511 ? 2.134 -17.870 -9.202 1.00 86.56 511 THR A CA 1
ATOM 4334 C C . THR A 1 511 ? 1.797 -16.827 -8.129 1.00 86.56 511 THR A C 1
ATOM 4336 O O . THR A 1 511 ? 1.169 -17.156 -7.114 1.00 86.56 511 THR A O 1
ATOM 4339 N N . PHE A 1 512 ? 2.183 -15.559 -8.318 1.00 89.12 512 PHE A N 1
ATOM 4340 C CA . PHE A 1 512 ? 1.797 -14.483 -7.396 1.00 89.12 512 PHE A CA 1
ATOM 4341 C C . PHE A 1 512 ? 0.272 -14.352 -7.340 1.00 89.12 512 PHE A C 1
ATOM 4343 O O . PHE A 1 512 ? -0.275 -14.213 -6.244 1.00 89.12 512 PHE A O 1
ATOM 4350 N N . ALA A 1 513 ? -0.429 -14.493 -8.476 1.00 89.56 513 ALA A N 1
ATOM 4351 C CA . ALA A 1 513 ? -1.887 -14.390 -8.516 1.00 89.56 513 ALA A CA 1
ATOM 4352 C C . ALA A 1 513 ? -2.589 -15.490 -7.715 1.00 89.56 513 ALA A C 1
ATOM 4354 O O . ALA A 1 513 ? -3.510 -15.188 -6.953 1.00 89.56 513 ALA A O 1
ATOM 4355 N N . LYS A 1 514 ? -2.140 -16.746 -7.839 1.00 90.38 514 LYS A N 1
ATOM 4356 C CA . LYS A 1 514 ? -2.686 -17.868 -7.060 1.00 90.38 514 LYS A CA 1
ATOM 4357 C C . LYS A 1 514 ? -2.451 -17.668 -5.561 1.00 90.38 514 LYS A C 1
ATOM 4359 O O . LYS A 1 514 ? -3.389 -17.793 -4.773 1.00 90.38 514 LYS A O 1
ATOM 4364 N N . SER A 1 515 ? -1.232 -17.288 -5.169 1.00 91.56 515 SER A N 1
ATOM 4365 C CA . SER A 1 515 ? -0.912 -16.994 -3.767 1.00 91.56 515 SER A CA 1
ATOM 4366 C C . SER A 1 515 ? -1.738 -15.823 -3.235 1.00 91.56 515 SER A C 1
ATOM 4368 O O . SER A 1 515 ? -2.309 -15.916 -2.151 1.00 91.56 515 SER A O 1
ATOM 4370 N N . PHE A 1 516 ? -1.879 -14.743 -4.009 1.00 93.62 516 PHE A N 1
ATOM 4371 C CA . PHE A 1 516 ? -2.724 -13.608 -3.648 1.00 93.62 516 PHE A CA 1
ATOM 4372 C C . PHE A 1 516 ? -4.178 -14.029 -3.417 1.00 93.62 516 PHE A C 1
ATOM 4374 O O . PHE A 1 516 ? -4.760 -13.624 -2.418 1.00 93.62 516 PHE A O 1
ATOM 4381 N N . GLN A 1 517 ? -4.762 -14.846 -4.299 1.00 93.44 517 GLN A N 1
ATOM 4382 C CA . GLN A 1 517 ? -6.138 -15.328 -4.143 1.00 93.44 517 GLN A CA 1
ATOM 4383 C C . GLN A 1 517 ? -6.309 -16.149 -2.861 1.00 93.44 517 GLN A C 1
ATOM 4385 O O . GLN A 1 517 ? -7.166 -15.810 -2.045 1.00 93.44 517 GLN A O 1
ATOM 4390 N N . LYS A 1 518 ? -5.443 -17.147 -2.637 1.00 93.75 518 LYS A N 1
ATOM 4391 C CA . LYS A 1 518 ? -5.440 -17.969 -1.415 1.00 93.75 518 LYS A CA 1
ATOM 4392 C C . LYS A 1 518 ? -5.387 -17.094 -0.159 1.00 93.75 518 LYS A C 1
ATOM 4394 O O . LYS A 1 518 ? -6.245 -17.182 0.715 1.00 93.75 518 LYS A O 1
ATOM 4399 N N . TYR A 1 519 ? -4.403 -16.201 -0.079 1.00 94.69 519 TYR A N 1
ATOM 4400 C CA . TYR A 1 519 ? -4.206 -15.374 1.109 1.00 94.69 519 TYR A CA 1
ATOM 4401 C C . TYR A 1 519 ? -5.237 -14.250 1.252 1.00 94.69 519 TYR A C 1
ATOM 4403 O O . TYR A 1 519 ? -5.505 -13.794 2.363 1.00 94.69 519 TYR A O 1
ATOM 4411 N N . GLN A 1 520 ? -5.863 -13.814 0.157 1.00 94.50 520 GLN A N 1
ATOM 4412 C CA . GLN A 1 520 ? -7.002 -12.904 0.207 1.00 94.50 520 GLN A CA 1
ATOM 4413 C C . GLN A 1 520 ? -8.227 -13.589 0.820 1.00 94.50 520 GLN A C 1
ATOM 4415 O O . GLN A 1 520 ? -8.953 -12.951 1.587 1.00 94.50 520 GLN A O 1
ATOM 4420 N N . GLU A 1 521 ? -8.475 -14.856 0.492 1.00 94.38 521 GLU A N 1
ATOM 4421 C CA . GLU A 1 521 ? -9.543 -15.646 1.106 1.00 94.38 521 GLU A CA 1
ATOM 4422 C C . GLU A 1 521 ? -9.286 -15.862 2.598 1.00 94.38 521 GLU A C 1
ATOM 4424 O O . GLU A 1 521 ? -10.168 -15.555 3.403 1.00 94.38 521 GLU A O 1
ATOM 4429 N N . ASP A 1 522 ? -8.064 -16.245 2.974 1.00 93.62 522 ASP A N 1
ATOM 4430 C CA . ASP A 1 522 ? -7.651 -16.347 4.379 1.00 93.62 522 ASP A CA 1
ATOM 4431 C C . ASP A 1 522 ? -7.879 -15.027 5.128 1.00 93.62 522 ASP A C 1
ATOM 4433 O O . ASP A 1 522 ? -8.518 -14.999 6.179 1.00 93.62 522 ASP A O 1
ATOM 4437 N N . PHE A 1 523 ? -7.426 -13.902 4.569 1.00 93.56 523 PHE A N 1
ATOM 4438 C CA . PHE A 1 523 ? -7.593 -12.586 5.188 1.00 93.56 523 PHE A CA 1
ATOM 4439 C C . PHE A 1 523 ? -9.075 -12.199 5.352 1.00 93.56 523 PHE A C 1
ATOM 4441 O O . PHE A 1 523 ? -9.468 -11.617 6.368 1.00 93.56 523 PHE A O 1
ATOM 4448 N N . ARG A 1 524 ? -9.932 -12.545 4.380 1.00 91.56 524 ARG A N 1
ATOM 4449 C CA . ARG A 1 524 ? -11.391 -12.347 4.480 1.00 91.56 524 ARG A CA 1
ATOM 4450 C C . ARG A 1 524 ? -12.010 -13.224 5.564 1.00 91.56 524 ARG A C 1
ATOM 4452 O O . ARG A 1 524 ? -12.890 -12.747 6.283 1.00 91.56 524 ARG A O 1
ATOM 4459 N N . GLN A 1 525 ? -11.569 -14.471 5.685 1.00 93.56 525 GLN A N 1
ATOM 4460 C CA . GLN A 1 525 ? -12.057 -15.395 6.701 1.00 93.56 525 GLN A CA 1
ATOM 4461 C C . GLN A 1 525 ? -11.671 -14.917 8.108 1.00 93.56 525 GLN A C 1
ATOM 4463 O O . GLN A 1 525 ? -12.550 -14.784 8.957 1.00 93.56 525 GLN A O 1
ATOM 4468 N N . ILE A 1 526 ? -10.416 -14.509 8.317 1.00 92.31 526 ILE A N 1
ATOM 4469 C CA . ILE A 1 526 ? -9.947 -13.916 9.582 1.00 92.31 526 ILE A CA 1
ATOM 4470 C C . ILE A 1 526 ? -10.741 -12.647 9.925 1.00 92.31 526 ILE A C 1
ATOM 4472 O O . ILE A 1 526 ? -11.154 -12.451 11.071 1.00 92.31 526 ILE A O 1
ATOM 4476 N N . SER A 1 527 ? -11.011 -11.787 8.935 1.00 92.44 527 SER A N 1
ATOM 4477 C CA . SER A 1 527 ? -11.852 -10.598 9.128 1.00 92.44 527 SER A CA 1
ATOM 4478 C C . SER A 1 527 ? -13.258 -10.965 9.609 1.00 92.44 527 SER A C 1
ATOM 4480 O O . SER A 1 527 ? -13.792 -10.323 10.515 1.00 92.44 527 SER A O 1
ATOM 4482 N N . LYS A 1 528 ? -13.860 -12.004 9.020 1.00 93.31 528 LYS A N 1
ATOM 4483 C CA . LYS A 1 528 ? -15.193 -12.495 9.385 1.00 93.31 528 LYS A CA 1
ATOM 4484 C C . LYS A 1 528 ? -15.209 -13.099 10.790 1.00 93.31 528 LYS A C 1
ATOM 4486 O O . LYS A 1 528 ? -16.132 -12.812 11.549 1.00 93.31 528 LYS A O 1
ATOM 4491 N N . GLU A 1 529 ? -14.203 -13.888 11.143 1.00 93.25 529 GLU A N 1
ATOM 4492 C CA . GLU A 1 529 ? -14.050 -14.478 12.478 1.00 93.25 529 GLU A CA 1
ATOM 4493 C C . GLU A 1 529 ? -13.839 -13.399 13.544 1.00 93.25 529 GLU A C 1
ATOM 4495 O O . GLU A 1 529 ? -14.524 -13.399 14.564 1.00 93.25 529 GLU A O 1
ATOM 4500 N N . THR A 1 530 ? -12.982 -12.410 13.271 1.00 93.12 530 THR A N 1
ATOM 4501 C CA . THR A 1 530 ? -12.761 -11.255 14.159 1.00 93.12 530 THR A CA 1
ATOM 4502 C C . THR A 1 530 ? -14.046 -10.446 14.341 1.00 93.12 530 THR A C 1
ATOM 4504 O O . THR A 1 530 ? -14.399 -10.073 15.460 1.00 93.12 530 THR A O 1
ATOM 4507 N N . TYR A 1 531 ? -14.794 -10.214 13.259 1.00 94.75 531 TYR A N 1
ATOM 4508 C CA . TYR A 1 531 ? -16.105 -9.572 13.314 1.00 94.75 531 TYR A CA 1
ATOM 4509 C C . TYR A 1 531 ? -17.091 -10.346 14.208 1.00 94.75 531 TYR A C 1
ATOM 4511 O O . TYR A 1 531 ? -17.733 -9.747 15.072 1.00 94.75 531 TYR A O 1
ATOM 4519 N N . GLN A 1 532 ? -17.194 -11.668 14.036 1.00 95.19 532 GLN A N 1
ATOM 4520 C CA . GLN A 1 532 ? -18.069 -12.519 14.850 1.00 95.19 532 GLN A CA 1
ATOM 4521 C C . GLN A 1 532 ? -17.640 -12.549 16.320 1.00 95.19 532 GLN A C 1
ATOM 4523 O O . GLN A 1 532 ? -18.495 -12.500 17.204 1.00 95.19 532 GLN A O 1
ATOM 4528 N N . LEU A 1 533 ? -16.333 -12.580 16.588 1.00 94.94 533 LEU A N 1
ATOM 4529 C CA . LEU A 1 533 ? -15.781 -12.504 17.936 1.00 94.94 533 LEU A CA 1
ATOM 4530 C C . LEU A 1 533 ? -16.211 -11.206 18.623 1.00 94.94 533 LEU A C 1
ATOM 4532 O O . LEU A 1 533 ? -16.780 -11.265 19.709 1.00 94.94 533 LEU A O 1
ATOM 4536 N N . ILE A 1 534 ? -16.020 -10.052 17.973 1.00 95.19 534 ILE A N 1
ATOM 4537 C CA . ILE A 1 534 ? -16.413 -8.755 18.543 1.00 95.19 534 ILE A CA 1
ATOM 4538 C C . ILE A 1 534 ? -17.926 -8.698 18.762 1.00 95.19 534 ILE A C 1
ATOM 4540 O O . ILE A 1 534 ? -18.367 -8.250 19.817 1.00 95.19 534 ILE A O 1
ATOM 4544 N N . LEU A 1 535 ? -18.731 -9.176 17.808 1.00 94.38 535 LEU A N 1
ATOM 4545 C CA . LEU A 1 535 ? -20.189 -9.198 17.950 1.00 94.38 535 LEU A CA 1
ATOM 4546 C C . LEU A 1 535 ? -20.631 -10.042 19.158 1.00 94.38 535 LEU A C 1
ATOM 4548 O O . LEU A 1 535 ? -21.468 -9.609 19.951 1.00 94.38 535 LEU A O 1
ATOM 4552 N N . ASN A 1 536 ? -20.022 -11.214 19.346 1.00 95.62 536 ASN A N 1
ATOM 4553 C CA . ASN A 1 536 ? -20.264 -12.057 20.513 1.00 95.62 536 ASN A CA 1
ATOM 4554 C C . ASN A 1 536 ? -19.808 -11.368 21.809 1.00 95.62 536 ASN A C 1
ATOM 4556 O O . ASN A 1 536 ? -20.527 -11.414 22.807 1.00 95.62 536 ASN A O 1
ATOM 4560 N N . SER A 1 537 ? -18.663 -10.684 21.804 1.00 95.06 537 SER A N 1
ATOM 4561 C CA . SER A 1 537 ? -18.179 -9.916 22.956 1.00 95.06 537 SER A CA 1
ATOM 4562 C C . SER A 1 537 ? -19.094 -8.745 23.309 1.00 95.06 537 SER A C 1
ATOM 4564 O O . SER A 1 537 ? -19.301 -8.499 24.493 1.00 95.06 537 SER A O 1
ATOM 4566 N N . ILE A 1 538 ? -19.715 -8.079 22.324 1.00 94.25 538 ILE A N 1
ATOM 4567 C CA . ILE A 1 538 ? -20.754 -7.059 22.563 1.00 94.25 538 ILE A CA 1
ATOM 4568 C C . ILE A 1 538 ? -21.929 -7.681 23.320 1.00 94.25 538 ILE A C 1
ATOM 4570 O O . ILE A 1 538 ? -22.361 -7.139 24.334 1.00 94.25 538 ILE A O 1
ATOM 4574 N N . SER A 1 539 ? -22.413 -8.849 22.883 1.00 91.12 539 SER A N 1
ATOM 4575 C CA . SER A 1 539 ? -23.528 -9.528 23.560 1.00 91.12 539 SER A CA 1
ATOM 4576 C C . SER A 1 539 ? -23.195 -9.951 24.999 1.00 91.12 539 SER A C 1
ATOM 4578 O O . SER A 1 539 ? -24.062 -9.898 25.867 1.00 91.12 539 SER A O 1
ATOM 4580 N N . LYS A 1 540 ? -21.932 -10.314 25.260 1.00 92.25 540 LYS A N 1
ATOM 4581 C CA . LYS A 1 540 ? -21.420 -10.716 26.580 1.00 92.25 540 LYS A CA 1
ATOM 4582 C C . LYS A 1 540 ? -20.908 -9.551 27.434 1.00 92.25 540 LYS A C 1
ATOM 4584 O O . LYS A 1 540 ? -20.498 -9.792 28.563 1.00 92.25 540 LYS A O 1
ATOM 4589 N N . GLN A 1 541 ? -20.920 -8.324 26.908 1.00 91.56 541 GLN A N 1
ATOM 4590 C CA . GLN A 1 541 ? -20.394 -7.124 27.569 1.00 91.56 541 GLN A CA 1
ATOM 4591 C C . GLN A 1 541 ? -18.896 -7.209 27.930 1.00 91.56 541 GLN A C 1
ATOM 4593 O O . GLN A 1 541 ? -18.449 -6.636 28.918 1.00 91.56 541 GLN A O 1
ATOM 4598 N N . ASP A 1 542 ? -18.089 -7.895 27.115 1.00 93.62 542 ASP A N 1
ATOM 4599 C CA . ASP A 1 542 ? -16.629 -7.943 27.287 1.00 93.62 542 ASP A CA 1
ATOM 4600 C C . ASP A 1 542 ? -15.955 -6.758 26.578 1.00 93.62 542 ASP A C 1
ATOM 4602 O O . ASP A 1 542 ? -15.415 -6.861 25.471 1.00 93.62 542 ASP A O 1
ATOM 4606 N N . PHE A 1 543 ? -16.017 -5.588 27.216 1.00 92.94 543 PHE A N 1
ATOM 4607 C CA . PHE A 1 543 ? -15.513 -4.338 26.641 1.00 92.94 543 PHE A CA 1
ATOM 4608 C C . PHE A 1 543 ? -13.987 -4.271 26.516 1.00 92.94 543 PHE A C 1
ATOM 4610 O O . PHE A 1 543 ? -13.482 -3.496 25.702 1.00 92.94 543 PHE A O 1
ATOM 4617 N N . LEU A 1 544 ? -13.238 -5.088 27.262 1.00 90.88 544 LEU A N 1
ATOM 4618 C CA . LEU A 1 544 ? -11.782 -5.163 27.116 1.00 90.88 544 LEU A CA 1
ATOM 4619 C C . LEU A 1 544 ? -11.407 -5.852 25.800 1.00 90.88 544 LEU A C 1
ATOM 4621 O O . LEU A 1 544 ? -10.595 -5.319 25.040 1.00 90.88 544 LEU A O 1
ATOM 4625 N N . LEU A 1 545 ? -12.043 -6.989 25.498 1.00 92.38 545 LEU A N 1
ATOM 4626 C CA . LEU A 1 545 ? -11.825 -7.713 24.246 1.00 92.38 545 LEU A CA 1
ATOM 4627 C C . LEU A 1 545 ? -12.338 -6.930 23.029 1.00 92.38 545 LEU A C 1
ATOM 4629 O O . LEU A 1 545 ? -11.683 -6.905 21.987 1.00 92.38 545 LEU A O 1
ATOM 4633 N N . ILE A 1 546 ? -13.476 -6.238 23.163 1.00 93.75 546 ILE A N 1
ATOM 4634 C CA . ILE A 1 546 ? -13.963 -5.332 22.111 1.00 93.75 546 ILE A CA 1
ATOM 4635 C C . ILE A 1 546 ? -12.903 -4.268 21.828 1.00 93.75 546 ILE A C 1
ATOM 4637 O O . ILE A 1 546 ? -12.510 -4.099 20.678 1.00 93.75 546 ILE A O 1
ATOM 4641 N N . ASN A 1 547 ? -12.397 -3.578 22.855 1.00 91.44 547 ASN A N 1
ATOM 4642 C CA . ASN A 1 547 ? -11.425 -2.504 22.661 1.00 91.44 547 ASN A CA 1
ATOM 4643 C C . ASN A 1 547 ? -10.133 -2.980 21.979 1.00 91.44 547 ASN A C 1
ATOM 4645 O O . ASN A 1 547 ? -9.604 -2.259 21.129 1.00 91.44 547 ASN A O 1
ATOM 4649 N N . SER A 1 548 ? -9.641 -4.175 22.326 1.00 89.94 548 SER A N 1
ATOM 4650 C CA . SER A 1 548 ? -8.397 -4.717 21.764 1.00 89.94 548 SER A CA 1
ATOM 4651 C C . SER A 1 548 ? -8.533 -5.179 20.311 1.00 89.94 548 SER A C 1
ATOM 4653 O O . SER A 1 548 ? -7.572 -5.067 19.554 1.00 89.94 548 SER A O 1
ATOM 4655 N N . LYS A 1 549 ? -9.708 -5.671 19.892 1.00 90.50 549 LYS A N 1
ATOM 4656 C CA . LYS A 1 549 ? -9.923 -6.187 18.526 1.00 90.50 549 LYS A CA 1
ATOM 4657 C C . LYS A 1 549 ? -10.590 -5.189 17.571 1.00 90.50 549 LYS A C 1
ATOM 4659 O O . LYS A 1 549 ? -10.466 -5.332 16.354 1.00 90.50 549 LYS A O 1
ATOM 4664 N N . LEU A 1 550 ? -11.267 -4.160 18.085 1.00 90.25 550 LEU A N 1
ATOM 4665 C CA . LEU A 1 550 ? -11.991 -3.175 17.273 1.00 90.25 550 LEU A CA 1
ATOM 4666 C C . LEU A 1 550 ? -11.068 -2.341 16.368 1.00 90.25 550 LEU A C 1
ATOM 4668 O O . LEU A 1 550 ? -11.449 -2.038 15.237 1.00 90.25 550 LEU A O 1
ATOM 4672 N N . SER A 1 551 ? -9.850 -2.025 16.817 1.00 86.75 551 SER A N 1
ATOM 4673 C CA . SER A 1 551 ? -8.850 -1.307 16.010 1.00 86.75 551 SER A CA 1
ATOM 4674 C C . SER A 1 551 ? -8.524 -2.055 14.715 1.00 86.75 551 SER A C 1
ATOM 4676 O O . SER A 1 551 ? -8.572 -1.460 13.641 1.00 86.75 551 SER A O 1
ATOM 4678 N N . TYR A 1 552 ? -8.320 -3.378 14.769 1.00 87.38 552 TYR A N 1
ATOM 4679 C CA . TYR A 1 552 ? -8.085 -4.192 13.569 1.00 87.38 552 TYR A CA 1
ATOM 4680 C C . TYR A 1 552 ? -9.263 -4.144 12.588 1.00 87.38 552 TYR A C 1
ATOM 4682 O O . TYR A 1 552 ? -9.061 -4.053 11.377 1.00 87.38 552 TYR A O 1
ATOM 4690 N N . MET A 1 553 ? -10.504 -4.157 13.082 1.00 89.44 553 MET A N 1
ATOM 4691 C CA . MET A 1 553 ? -11.684 -4.040 12.217 1.00 89.44 553 MET A CA 1
ATOM 4692 C C . MET A 1 553 ? -11.760 -2.699 11.489 1.00 89.44 553 MET A C 1
ATOM 4694 O O . MET A 1 553 ? -12.171 -2.665 10.327 1.00 89.44 553 MET A O 1
ATOM 4698 N N . ILE A 1 554 ? -11.364 -1.614 12.153 1.00 85.88 554 ILE A N 1
ATOM 4699 C CA . ILE A 1 554 ? -11.429 -0.255 11.607 1.00 85.88 554 ILE A CA 1
ATOM 4700 C C . ILE A 1 554 ? -10.245 0.013 10.671 1.00 85.88 554 ILE A C 1
ATOM 4702 O O . ILE A 1 554 ? -10.446 0.439 9.535 1.00 85.88 554 ILE A O 1
ATOM 4706 N N . GLU A 1 555 ? -9.023 -0.255 11.128 1.00 85.56 555 GLU A N 1
ATOM 4707 C CA . GLU A 1 555 ? -7.787 0.173 10.465 1.00 85.56 555 GLU A CA 1
ATOM 4708 C C . GLU A 1 555 ? -7.279 -0.858 9.449 1.00 85.56 555 GLU A C 1
ATOM 4710 O O . GLU A 1 555 ? -6.821 -0.507 8.358 1.00 85.56 555 GLU A O 1
ATOM 4715 N N . VAL A 1 556 ? -7.398 -2.149 9.771 1.00 85.44 556 VAL A N 1
ATOM 4716 C CA . VAL A 1 556 ? -6.827 -3.229 8.959 1.00 85.44 556 VAL A CA 1
ATOM 4717 C C . VAL A 1 556 ? -7.862 -3.802 7.999 1.00 85.44 556 VAL A C 1
ATOM 4719 O O . VAL A 1 556 ? -7.679 -3.729 6.783 1.00 85.44 556 VAL A O 1
ATOM 4722 N N . PHE A 1 557 ? -8.982 -4.318 8.501 1.00 87.88 557 PHE A N 1
ATOM 4723 C CA . PHE A 1 557 ? -9.995 -4.954 7.654 1.00 87.88 557 PHE A CA 1
ATOM 4724 C C . PHE A 1 557 ? -10.888 -3.942 6.919 1.00 87.88 557 PHE A C 1
ATOM 4726 O O . PHE A 1 557 ? -11.266 -4.184 5.773 1.00 87.88 557 PHE A O 1
ATOM 4733 N N . ALA A 1 558 ? -11.202 -2.806 7.553 1.00 81.12 558 ALA A N 1
ATOM 4734 C CA . ALA A 1 558 ? -11.907 -1.650 6.986 1.00 81.12 558 ALA A CA 1
ATOM 4735 C C . ALA A 1 558 ? -13.216 -1.969 6.220 1.00 81.12 558 ALA A C 1
ATOM 4737 O O . ALA A 1 558 ? -13.623 -1.240 5.309 1.00 81.12 558 ALA A O 1
ATOM 4738 N N . ASN A 1 559 ? -13.918 -3.051 6.574 1.00 86.44 559 ASN A N 1
ATOM 4739 C CA . ASN A 1 559 ? -15.181 -3.406 5.930 1.00 86.44 559 ASN A CA 1
ATOM 4740 C C . ASN A 1 559 ? -16.321 -2.532 6.471 1.00 86.44 559 ASN A C 1
ATOM 4742 O O . ASN A 1 559 ? -16.857 -2.793 7.548 1.00 86.44 559 ASN A O 1
ATOM 4746 N N . LYS A 1 560 ? -16.737 -1.527 5.690 1.00 87.50 560 LYS A N 1
ATOM 4747 C CA . LYS A 1 560 ? -17.776 -0.555 6.080 1.00 87.50 560 LYS A CA 1
ATOM 4748 C C . LYS A 1 560 ? -19.070 -1.199 6.593 1.00 87.50 560 LYS A C 1
ATOM 4750 O O . LYS A 1 560 ? -19.660 -0.674 7.531 1.00 87.50 560 LYS A O 1
ATOM 4755 N N . ARG A 1 561 ? -19.506 -2.330 6.018 1.00 89.88 561 ARG A N 1
ATOM 4756 C CA . ARG A 1 561 ? -20.733 -3.021 6.459 1.00 89.88 561 ARG A CA 1
ATOM 4757 C C . ARG A 1 561 ? -20.560 -3.634 7.847 1.00 89.88 561 ARG A C 1
ATOM 4759 O O . ARG A 1 561 ? -21.410 -3.425 8.706 1.00 89.88 561 ARG A O 1
ATOM 4766 N N . PHE A 1 562 ? -19.457 -4.349 8.077 1.00 92.19 562 PHE A N 1
ATOM 4767 C CA . PHE A 1 562 ? -19.159 -4.937 9.388 1.00 92.19 562 PHE A CA 1
ATOM 4768 C C . PHE A 1 562 ? -18.960 -3.860 10.446 1.00 92.19 562 PHE A C 1
ATOM 4770 O O . PHE A 1 562 ? -19.558 -3.940 11.512 1.00 92.19 562 PHE A O 1
ATOM 4777 N N . VAL A 1 563 ? -18.189 -2.822 10.125 1.00 90.88 563 VAL A N 1
ATOM 4778 C CA . VAL A 1 563 ? -17.930 -1.696 11.025 1.00 90.88 563 VAL A CA 1
ATOM 4779 C C . VAL A 1 563 ? -19.237 -0.991 11.404 1.00 90.88 563 VAL A C 1
ATOM 4781 O O . VAL A 1 563 ? -19.513 -0.827 12.587 1.00 90.88 563 VAL A O 1
ATOM 4784 N N . SER A 1 564 ? -20.096 -0.657 10.435 1.00 91.56 564 SER A N 1
ATOM 4785 C CA . SER A 1 564 ? -21.398 -0.040 10.725 1.00 91.56 564 SER A CA 1
ATOM 4786 C C . SER A 1 564 ? -22.272 -0.928 11.611 1.00 91.56 564 SER A C 1
ATOM 4788 O O . SER A 1 564 ? -22.896 -0.434 12.542 1.00 91.56 564 SER A O 1
ATOM 4790 N N . HIS A 1 565 ? -22.309 -2.236 11.348 1.00 94.06 565 HIS A N 1
ATOM 4791 C CA . HIS A 1 565 ? -23.133 -3.158 12.122 1.00 94.06 565 HIS A CA 1
ATOM 4792 C C . HIS A 1 565 ? -22.602 -3.356 13.553 1.00 94.06 565 HIS A C 1
ATOM 4794 O O . HIS A 1 565 ? -23.390 -3.394 14.497 1.00 94.06 565 HIS A O 1
ATOM 4800 N N . LEU A 1 566 ? -21.279 -3.437 13.738 1.00 94.75 566 LEU A N 1
ATOM 4801 C CA . LEU A 1 566 ? -20.662 -3.463 15.069 1.00 94.75 566 LEU A CA 1
ATOM 4802 C C . LEU A 1 566 ? -20.964 -2.181 15.845 1.00 94.75 566 LEU A C 1
ATOM 4804 O O . LEU A 1 566 ? -21.278 -2.267 17.028 1.00 94.75 566 LEU A O 1
ATOM 4808 N N . LYS A 1 567 ? -20.919 -1.018 15.180 1.00 94.38 567 LYS A N 1
ATOM 4809 C CA . LYS A 1 567 ? -21.253 0.273 15.791 1.00 94.38 567 LYS A CA 1
ATOM 4810 C C . LYS A 1 567 ? -22.678 0.264 16.334 1.00 94.38 567 LYS A C 1
ATOM 4812 O O . LYS A 1 567 ? -22.861 0.440 17.531 1.00 94.38 567 LYS A O 1
ATOM 4817 N N . THR A 1 568 ? -23.660 -0.054 15.491 1.00 94.44 568 THR A N 1
ATOM 4818 C CA . THR A 1 568 ? -25.073 -0.088 15.895 1.00 94.44 568 THR A CA 1
ATOM 4819 C C . THR A 1 568 ? -25.330 -1.059 17.051 1.00 94.44 568 THR A C 1
ATOM 4821 O O . THR A 1 568 ? -26.049 -0.716 17.983 1.00 94.44 568 THR A O 1
ATOM 4824 N N . ASN A 1 569 ? -24.730 -2.256 17.036 1.00 94.94 569 ASN A N 1
ATOM 4825 C CA . ASN A 1 569 ? -24.908 -3.214 18.136 1.00 94.94 569 ASN A CA 1
ATOM 4826 C C . ASN A 1 569 ? -24.232 -2.759 19.429 1.00 94.94 569 ASN A C 1
ATOM 4828 O O . ASN A 1 569 ? -24.798 -2.943 20.505 1.00 94.94 569 ASN A O 1
ATOM 4832 N N . LEU A 1 570 ? -23.028 -2.187 19.339 1.00 95.06 570 LEU A N 1
ATOM 4833 C CA . LEU A 1 570 ? -22.325 -1.669 20.507 1.00 95.06 570 LEU A CA 1
ATOM 4834 C C . LEU A 1 570 ? -23.107 -0.514 21.135 1.00 95.06 570 LEU A C 1
ATOM 4836 O O . LEU A 1 570 ? -23.293 -0.500 22.347 1.00 95.06 570 LEU A O 1
ATOM 4840 N N . GLU A 1 571 ? -23.601 0.413 20.317 1.00 94.81 571 GLU A N 1
ATOM 4841 C CA . GLU A 1 571 ? -24.408 1.548 20.766 1.00 94.81 571 GLU A CA 1
ATOM 4842 C C . GLU A 1 571 ? -25.707 1.082 21.419 1.00 94.81 571 GLU A C 1
ATOM 4844 O O . GLU A 1 571 ? -25.968 1.453 22.559 1.00 94.81 571 GLU A O 1
ATOM 4849 N N . ALA A 1 572 ? -26.457 0.182 20.776 1.00 94.06 572 ALA A N 1
ATOM 4850 C CA . ALA A 1 572 ? -27.681 -0.371 21.351 1.00 94.06 572 ALA A CA 1
ATOM 4851 C C . ALA A 1 572 ? -27.423 -1.105 22.681 1.00 94.06 572 ALA A C 1
ATOM 4853 O O . ALA A 1 572 ? -28.186 -0.958 23.637 1.00 94.06 572 ALA A O 1
ATOM 4854 N N . ASN A 1 573 ? -26.336 -1.880 22.780 1.00 95.00 573 ASN A N 1
ATOM 4855 C CA . ASN A 1 573 ? -25.985 -2.577 24.018 1.00 95.00 573 ASN A CA 1
ATOM 4856 C C . ASN A 1 573 ? -25.618 -1.592 25.140 1.00 95.00 573 ASN A C 1
ATOM 4858 O O . ASN A 1 573 ? -26.091 -1.738 26.268 1.00 95.00 573 ASN A O 1
ATOM 4862 N N . LEU A 1 574 ? -24.836 -0.557 24.823 1.00 94.94 574 LEU A N 1
ATOM 4863 C CA . LEU A 1 574 ? -24.483 0.503 25.765 1.00 94.94 574 LEU A CA 1
ATOM 4864 C C . LEU A 1 574 ? -25.709 1.315 26.194 1.00 94.94 574 LEU A C 1
ATOM 4866 O O . LEU A 1 574 ? -25.845 1.608 27.376 1.00 94.94 574 LEU A O 1
ATOM 4870 N N . GLU A 1 575 ? -26.630 1.637 25.289 1.00 93.62 575 GLU A N 1
ATOM 4871 C CA . GLU A 1 575 ? -27.891 2.309 25.621 1.00 93.62 575 GLU A CA 1
ATOM 4872 C C . GLU A 1 575 ? -28.746 1.477 26.579 1.00 93.62 575 GLU A C 1
ATOM 4874 O O . GLU A 1 575 ? -29.257 2.006 27.570 1.00 93.62 575 GLU A O 1
ATOM 4879 N N . VAL A 1 576 ? -28.859 0.166 26.337 1.00 93.56 576 VAL A N 1
ATOM 4880 C CA . VAL A 1 576 ? -29.541 -0.762 27.250 1.00 93.56 576 VAL A CA 1
ATOM 4881 C C . VAL A 1 576 ? -28.835 -0.801 28.604 1.00 93.56 576 VAL A C 1
ATOM 4883 O O . VAL A 1 576 ? -29.503 -0.721 29.634 1.00 93.56 576 VAL A O 1
ATOM 4886 N N . LEU A 1 577 ? -27.501 -0.860 28.633 1.00 93.50 577 LEU A N 1
ATOM 4887 C CA . LEU A 1 577 ? -26.724 -0.847 29.874 1.00 93.50 577 LEU A CA 1
ATOM 4888 C C . LEU A 1 577 ? -26.928 0.459 30.657 1.00 93.50 577 LEU A C 1
ATOM 4890 O O . LEU A 1 577 ? -27.194 0.418 31.859 1.00 93.50 577 LEU A O 1
ATOM 4894 N N . ILE A 1 578 ? -26.893 1.613 29.986 1.00 92.75 578 ILE A N 1
ATOM 4895 C CA . ILE A 1 578 ? -27.174 2.933 30.569 1.00 92.75 578 ILE A CA 1
ATOM 4896 C C . ILE A 1 578 ? -28.597 2.963 31.136 1.00 92.75 578 ILE A C 1
ATOM 4898 O O . ILE A 1 578 ? -28.796 3.332 32.295 1.00 92.75 578 ILE A O 1
ATOM 4902 N N . LYS A 1 579 ? -29.593 2.547 30.346 1.00 92.94 579 LYS A N 1
ATOM 4903 C CA . LYS A 1 579 ? -31.003 2.533 30.751 1.00 92.94 579 LYS A CA 1
ATOM 4904 C C . LYS A 1 579 ? -31.232 1.625 31.956 1.00 92.94 579 LYS A C 1
ATOM 4906 O O . LYS A 1 579 ? -31.861 2.059 32.918 1.00 92.94 579 LYS A O 1
ATOM 4911 N N . ASN A 1 580 ? -30.680 0.414 31.937 1.00 92.50 580 ASN A N 1
ATOM 4912 C CA . ASN A 1 580 ? -30.778 -0.538 33.042 1.00 92.50 580 ASN A CA 1
ATOM 4913 C C . ASN A 1 580 ? -30.108 0.010 34.304 1.00 92.50 580 ASN A C 1
ATOM 4915 O O . ASN A 1 580 ? -30.667 -0.112 35.385 1.00 92.50 580 ASN A O 1
ATOM 4919 N N . THR A 1 581 ? -28.959 0.680 34.178 1.00 91.81 581 THR A N 1
ATOM 4920 C CA . THR A 1 581 ? -28.288 1.347 35.308 1.00 91.81 581 THR A CA 1
ATOM 4921 C C . THR A 1 581 ? -29.183 2.415 35.939 1.00 91.81 581 THR A C 1
ATOM 4923 O O . THR A 1 581 ? -29.369 2.416 37.154 1.00 91.81 581 THR A O 1
ATOM 4926 N N . LYS A 1 582 ? -29.808 3.283 35.128 1.00 89.75 582 LYS A N 1
ATOM 4927 C CA . LYS A 1 582 ? -30.763 4.290 35.629 1.00 89.75 582 LYS A CA 1
ATOM 4928 C C . LYS A 1 582 ? -31.986 3.635 36.274 1.00 89.75 582 LYS A C 1
ATOM 4930 O O . LYS A 1 582 ? -32.415 4.054 37.345 1.00 89.75 582 LYS A O 1
ATOM 4935 N N . GLN A 1 583 ? -32.529 2.591 35.647 1.00 89.69 583 GLN A N 1
ATOM 4936 C CA . GLN A 1 583 ? -33.680 1.855 36.163 1.00 89.69 583 GLN A CA 1
ATOM 4937 C C . GLN A 1 583 ? -33.364 1.166 37.493 1.00 89.69 583 GLN A C 1
ATOM 4939 O O . GLN A 1 583 ? -34.169 1.262 38.409 1.00 89.69 583 GLN A O 1
ATOM 4944 N N . PHE A 1 584 ? -32.204 0.522 37.637 1.00 88.50 584 PHE A N 1
ATOM 4945 C CA . PHE A 1 584 ? -31.787 -0.071 38.907 1.00 88.50 584 PHE A CA 1
ATOM 4946 C C . PHE A 1 584 ? -31.544 0.994 39.973 1.00 88.50 584 PHE A C 1
ATOM 4948 O O . PHE A 1 584 ? -31.965 0.788 41.103 1.00 88.50 584 PHE A O 1
ATOM 4955 N N . GLY A 1 585 ? -30.982 2.157 39.624 1.00 85.44 585 GLY A N 1
ATOM 4956 C CA . GLY A 1 585 ? -30.910 3.302 40.538 1.00 85.44 585 GLY A CA 1
ATOM 4957 C C . GLY A 1 585 ? -32.290 3.760 41.034 1.00 85.44 585 GLY 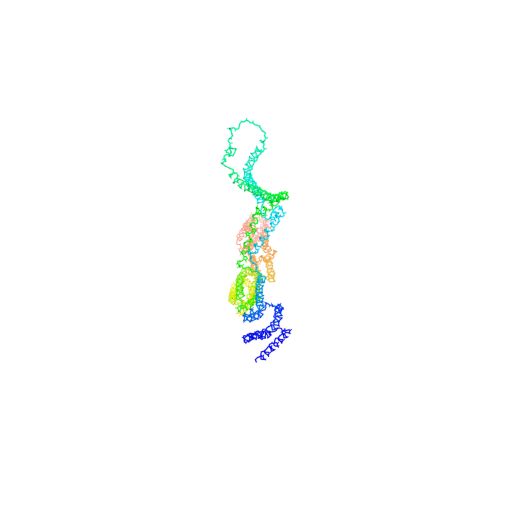A C 1
ATOM 4958 O O . GLY A 1 585 ? -32.467 3.994 42.228 1.00 85.44 585 GLY A O 1
ATOM 4959 N N . ASN A 1 586 ? -33.289 3.821 40.146 1.00 84.44 586 ASN A N 1
ATOM 4960 C CA . ASN A 1 586 ? -34.671 4.176 40.498 1.00 84.44 586 ASN A CA 1
ATOM 4961 C C . ASN A 1 586 ? -35.393 3.077 41.302 1.00 84.44 586 ASN A C 1
ATOM 4963 O O . ASN A 1 586 ? -36.057 3.372 42.286 1.00 84.44 586 ASN A O 1
ATOM 4967 N N . LEU A 1 587 ? -35.244 1.802 40.939 1.00 83.56 587 LEU A N 1
ATOM 4968 C CA . LEU A 1 587 ? -35.838 0.690 41.695 1.00 83.56 587 LEU A CA 1
ATOM 4969 C C . LEU A 1 587 ? -35.217 0.570 43.087 1.00 83.56 587 LEU A C 1
ATOM 4971 O O . LEU A 1 587 ? -35.913 0.317 44.067 1.00 83.56 587 LEU A O 1
ATOM 4975 N N . PHE A 1 588 ? -33.910 0.806 43.186 1.00 77.00 588 PHE A N 1
ATOM 4976 C CA . PHE A 1 588 ? -33.223 0.906 44.464 1.00 77.00 588 PHE A CA 1
ATOM 4977 C C . PHE A 1 588 ? -33.753 2.097 45.283 1.00 77.00 588 PHE A C 1
ATOM 4979 O O . PHE A 1 588 ? -33.958 1.979 46.489 1.00 77.00 588 PHE A O 1
ATOM 4986 N N . TYR A 1 589 ? -34.063 3.227 44.633 1.00 70.94 589 TYR A N 1
ATOM 4987 C CA . TYR A 1 589 ? -34.768 4.350 45.260 1.00 70.94 589 TYR A CA 1
ATOM 4988 C C . TYR A 1 589 ? -36.153 3.935 45.802 1.00 70.94 589 TYR A C 1
ATOM 4990 O O . TYR A 1 589 ? -36.548 4.401 46.872 1.00 70.94 589 TYR A O 1
ATOM 4998 N N . GLU A 1 590 ? -36.899 3.067 45.123 1.00 71.00 590 GLU A N 1
ATOM 4999 C CA . GLU A 1 590 ? -38.261 2.669 45.516 1.00 71.00 590 GLU A CA 1
ATOM 5000 C C . GLU A 1 590 ? -38.294 1.609 46.638 1.00 71.00 590 GLU A C 1
ATOM 5002 O O . GLU A 1 590 ? -39.062 1.768 47.587 1.00 71.00 590 GLU A O 1
ATOM 5007 N N . ASN A 1 591 ? -37.410 0.602 46.610 1.00 64.56 591 ASN A N 1
ATOM 5008 C CA . ASN A 1 591 ? -37.523 -0.631 47.420 1.00 64.56 591 ASN A CA 1
ATOM 5009 C C . ASN A 1 591 ? -36.635 -0.702 48.680 1.00 64.56 591 ASN A C 1
ATOM 5011 O O . ASN A 1 591 ? -36.494 -1.755 49.308 1.00 64.56 591 ASN A O 1
ATOM 5015 N N . LEU A 1 592 ? -36.082 0.430 49.120 1.00 59.94 592 LEU A N 1
ATOM 5016 C CA . LEU A 1 592 ? -35.120 0.517 50.232 1.00 59.94 592 LEU A CA 1
ATOM 5017 C C . LEU A 1 592 ? -35.593 -0.035 51.601 1.00 59.94 592 LEU A C 1
ATOM 5019 O O . LEU A 1 592 ? -34.787 -0.157 52.519 1.00 59.94 592 LEU A O 1
ATOM 5023 N N . GLN A 1 593 ? -36.867 -0.411 51.750 1.00 55.66 593 GLN A N 1
ATOM 5024 C CA . GLN A 1 593 ? -37.434 -0.974 52.983 1.00 55.66 593 GLN A CA 1
ATOM 5025 C C . GLN A 1 593 ? -37.218 -2.499 53.144 1.00 55.66 593 GLN A C 1
ATOM 5027 O O . GLN A 1 593 ? -37.374 -3.010 54.254 1.00 55.66 593 GLN A O 1
ATOM 5032 N N . TYR A 1 594 ? -36.799 -3.226 52.094 1.00 58.97 594 TYR A N 1
ATOM 5033 C CA . TYR A 1 594 ? -36.640 -4.693 52.106 1.00 58.97 594 TYR A CA 1
ATOM 5034 C C . TYR A 1 594 ? -35.172 -5.136 51.932 1.00 58.97 594 TYR A C 1
ATOM 5036 O O . TYR A 1 594 ? -34.625 -5.102 50.832 1.00 58.97 594 TYR A O 1
ATOM 5044 N N . LYS A 1 595 ? -34.507 -5.586 53.012 1.00 60.72 595 LYS A N 1
ATOM 5045 C CA . LYS A 1 595 ? -33.053 -5.898 53.019 1.00 60.72 595 LYS A CA 1
ATOM 5046 C C . LYS A 1 595 ? -32.579 -6.842 51.897 1.00 60.72 595 LYS A C 1
ATOM 5048 O O . LYS A 1 595 ? -31.563 -6.549 51.279 1.00 60.72 595 LYS A O 1
ATOM 5053 N N . GLN A 1 596 ? -33.286 -7.942 51.625 1.00 62.03 596 GLN A N 1
ATOM 5054 C CA . GLN A 1 596 ? -32.826 -8.969 50.670 1.00 62.03 596 GLN A CA 1
ATOM 5055 C C . GLN A 1 596 ? -32.963 -8.551 49.197 1.00 62.03 596 GLN A C 1
ATOM 5057 O O . GLN A 1 596 ? -32.079 -8.827 48.389 1.00 62.03 596 GLN A O 1
ATOM 5062 N N . GLU A 1 597 ? -34.041 -7.855 48.829 1.00 63.56 597 GLU A N 1
ATOM 5063 C CA . GLU A 1 597 ? -34.231 -7.373 47.453 1.00 63.56 597 GLU A CA 1
ATOM 5064 C C . GLU A 1 597 ? -33.243 -6.250 47.106 1.00 63.56 597 GLU A C 1
ATOM 5066 O O . GLU A 1 597 ? -32.751 -6.173 45.977 1.00 63.56 597 GLU A O 1
ATOM 5071 N N . ASN A 1 598 ? -32.876 -5.436 48.101 1.00 69.25 598 ASN A N 1
ATOM 5072 C CA . ASN A 1 598 ? -31.888 -4.370 47.952 1.00 69.25 598 ASN A CA 1
ATOM 5073 C C . ASN A 1 598 ? -30.476 -4.887 47.677 1.00 69.25 598 ASN A C 1
ATOM 5075 O O . ASN A 1 598 ? -29.748 -4.257 46.916 1.00 69.25 598 ASN A O 1
ATOM 5079 N N . GLU A 1 599 ? -30.089 -6.033 48.235 1.00 73.75 599 GLU A N 1
ATOM 5080 C CA . GLU A 1 599 ? -28.758 -6.602 48.005 1.00 73.75 599 GLU A CA 1
ATOM 5081 C C . GLU A 1 599 ? -28.579 -7.055 46.545 1.00 73.75 599 GLU A C 1
ATOM 5083 O O . GLU A 1 599 ? -27.572 -6.747 45.909 1.00 73.75 599 GLU A O 1
ATOM 5088 N N . ASN A 1 600 ? -29.602 -7.687 45.962 1.00 81.94 600 ASN A N 1
ATOM 5089 C CA . ASN A 1 600 ? -29.598 -8.090 44.552 1.00 81.94 600 ASN A CA 1
ATOM 5090 C C . ASN A 1 600 ? -29.619 -6.872 43.605 1.00 81.94 600 ASN A C 1
ATOM 5092 O O . ASN A 1 600 ? -28.882 -6.822 42.618 1.00 81.94 600 ASN A O 1
ATOM 5096 N N . LEU A 1 601 ? -30.440 -5.858 43.908 1.00 82.44 601 LEU A N 1
ATOM 5097 C CA . LEU A 1 601 ? -30.475 -4.613 43.131 1.00 82.44 601 LEU A CA 1
ATOM 5098 C C . LEU A 1 601 ? -29.144 -3.856 43.202 1.00 82.44 601 LEU A C 1
ATOM 5100 O O . LEU A 1 601 ? -28.681 -3.352 42.177 1.00 82.44 601 LEU A O 1
ATOM 5104 N N . PHE A 1 602 ? -28.509 -3.823 44.375 1.00 81.81 602 PHE A N 1
ATOM 5105 C CA . PHE A 1 602 ? -27.181 -3.246 44.549 1.00 81.81 602 PHE A CA 1
ATOM 5106 C C . PHE A 1 602 ? -26.139 -3.970 43.695 1.00 81.81 602 PHE A C 1
ATOM 5108 O O . PHE A 1 602 ? -25.450 -3.320 42.914 1.00 81.81 602 PHE A O 1
ATOM 5115 N N . GLN A 1 603 ? -26.063 -5.303 43.774 1.00 84.31 603 GLN A N 1
ATOM 5116 C CA . GLN A 1 603 ? -25.104 -6.088 42.989 1.00 84.31 603 GLN A CA 1
ATOM 5117 C C . GLN A 1 603 ? -25.256 -5.839 41.482 1.00 84.31 603 GLN A C 1
ATOM 5119 O O . GLN A 1 603 ? -24.260 -5.655 40.783 1.00 84.31 603 GLN A O 1
ATOM 5124 N N . LYS A 1 604 ? -26.496 -5.762 40.977 1.00 88.12 604 LYS A N 1
ATOM 5125 C CA . LYS A 1 604 ? -26.774 -5.434 39.567 1.00 88.12 604 LYS A CA 1
ATOM 5126 C C . LYS A 1 604 ? -26.342 -4.016 39.196 1.00 88.12 604 LYS A C 1
ATOM 5128 O O . LYS A 1 604 ? -25.768 -3.811 38.128 1.00 88.12 604 LYS A O 1
ATOM 5133 N N . LEU A 1 605 ? -26.617 -3.037 40.057 1.00 88.31 605 LEU A N 1
ATOM 5134 C CA . LEU A 1 605 ? -26.224 -1.649 39.825 1.00 88.31 605 LEU A CA 1
ATOM 5135 C C . LEU A 1 605 ? -24.697 -1.486 39.846 1.00 88.31 605 LEU A C 1
ATOM 5137 O O . LEU A 1 605 ? -24.146 -0.864 38.941 1.00 88.31 605 LEU A O 1
ATOM 5141 N N . ALA A 1 606 ? -24.023 -2.081 40.830 1.00 86.06 606 ALA A N 1
ATOM 5142 C CA . ALA A 1 606 ? -22.570 -2.086 40.963 1.00 86.06 606 ALA A CA 1
ATOM 5143 C C . ALA A 1 606 ? -21.895 -2.726 39.740 1.00 86.06 606 ALA A C 1
ATOM 5145 O O . ALA A 1 606 ? -21.053 -2.095 39.104 1.00 86.06 606 ALA A O 1
ATOM 5146 N N . ALA A 1 607 ? -22.351 -3.916 39.328 1.00 88.69 607 ALA A N 1
ATOM 5147 C CA . ALA A 1 607 ? -21.835 -4.595 38.140 1.00 88.69 607 ALA A CA 1
ATOM 5148 C C . ALA A 1 607 ? -21.960 -3.729 36.873 1.00 88.69 607 ALA A C 1
ATOM 5150 O O . ALA A 1 607 ? -21.013 -3.629 36.091 1.00 88.69 607 ALA A O 1
ATOM 5151 N N . ASN A 1 608 ? -23.096 -3.049 36.681 1.00 91.56 608 ASN A N 1
ATOM 5152 C CA . ASN A 1 608 ? -23.254 -2.138 35.550 1.00 91.56 608 ASN A CA 1
ATOM 5153 C C . ASN A 1 608 ? -22.303 -0.934 35.634 1.00 91.56 608 ASN A C 1
ATOM 5155 O O . ASN A 1 608 ? -21.710 -0.555 34.622 1.00 91.56 608 ASN A O 1
ATOM 5159 N N . LEU A 1 609 ? -22.163 -0.318 36.813 1.00 88.62 609 LEU A N 1
ATOM 5160 C CA . LEU A 1 609 ? -21.268 0.823 37.020 1.00 88.62 609 LEU A CA 1
ATOM 5161 C C . LEU A 1 609 ? -19.807 0.450 36.735 1.00 88.62 609 LEU A C 1
ATOM 5163 O O . LEU A 1 609 ? -19.099 1.235 36.101 1.00 88.62 609 LEU A O 1
ATOM 5167 N N . ASP A 1 610 ? -19.379 -0.753 37.117 1.00 88.75 610 ASP A N 1
ATOM 5168 C CA . ASP A 1 610 ? -18.049 -1.276 36.800 1.00 88.75 610 ASP A CA 1
ATOM 5169 C C . ASP A 1 610 ? -17.844 -1.472 35.295 1.00 88.75 610 ASP A C 1
ATOM 5171 O O . ASP A 1 610 ? -16.844 -1.007 34.740 1.00 88.75 610 ASP A O 1
ATOM 5175 N N . GLN A 1 611 ? -18.813 -2.076 34.602 1.00 90.44 611 GLN A N 1
ATOM 5176 C CA . GLN A 1 611 ? -18.761 -2.237 33.146 1.00 90.44 611 GLN A CA 1
ATOM 5177 C C . GLN A 1 611 ? -18.672 -0.883 32.425 1.00 90.44 611 GLN A C 1
ATOM 5179 O O . GLN A 1 611 ? -17.828 -0.672 31.551 1.00 90.44 611 GLN A O 1
ATOM 5184 N N . LEU A 1 612 ? -19.482 0.088 32.844 1.00 89.69 612 LEU A N 1
ATOM 5185 C CA . LEU A 1 612 ? -19.468 1.444 32.295 1.00 89.69 612 LEU A CA 1
ATOM 5186 C C . LEU A 1 612 ? -18.157 2.178 32.603 1.00 89.69 612 LEU A C 1
ATOM 5188 O O . LEU A 1 612 ? -17.643 2.924 31.766 1.00 89.69 612 LEU A O 1
ATOM 5192 N N . ARG A 1 613 ? -17.570 1.947 33.781 1.00 87.25 613 ARG A N 1
ATOM 5193 C CA . ARG A 1 613 ? -16.247 2.463 34.145 1.00 87.25 613 ARG A CA 1
ATOM 5194 C C . ARG A 1 613 ? -15.147 1.869 33.263 1.00 87.25 613 ARG A C 1
ATOM 5196 O O . ARG A 1 613 ? -14.232 2.609 32.896 1.00 87.25 613 ARG A O 1
ATOM 5203 N N . ILE A 1 614 ? -15.229 0.585 32.897 1.00 89.88 614 ILE A N 1
ATOM 5204 C CA . ILE A 1 614 ? -14.319 -0.035 31.920 1.00 89.88 614 ILE A CA 1
ATOM 5205 C C . ILE A 1 614 ? -14.460 0.674 30.573 1.00 89.88 614 ILE A C 1
ATOM 5207 O O . ILE A 1 614 ? -13.458 1.173 30.063 1.00 89.88 614 ILE A O 1
ATOM 5211 N N . VAL A 1 615 ? -15.683 0.801 30.043 1.00 91.81 615 VAL A N 1
ATOM 5212 C CA . VAL A 1 615 ? -15.970 1.472 28.758 1.00 91.81 615 VAL A CA 1
ATOM 5213 C C . VAL A 1 615 ? -15.391 2.887 28.716 1.00 91.81 615 VAL A C 1
ATOM 5215 O O . VAL A 1 615 ? -14.713 3.247 27.757 1.00 91.81 615 VAL A O 1
ATOM 5218 N N . ARG A 1 616 ? -15.571 3.675 29.784 1.00 88.69 616 ARG A N 1
ATOM 5219 C CA . ARG A 1 616 ? -15.047 5.052 29.888 1.00 88.69 616 ARG A CA 1
ATOM 5220 C C . ARG A 1 616 ? -13.519 5.153 29.842 1.00 88.69 616 ARG A C 1
ATOM 5222 O O . ARG A 1 616 ? -12.998 6.243 29.627 1.00 88.69 616 ARG A O 1
ATOM 5229 N N . ARG A 1 617 ? -12.796 4.054 30.064 1.00 88.31 617 ARG A N 1
ATOM 5230 C CA . ARG A 1 617 ? -11.327 3.998 29.977 1.00 88.31 617 ARG A CA 1
ATOM 5231 C C . ARG A 1 617 ? -10.829 3.503 28.618 1.00 88.31 617 ARG A C 1
ATOM 5233 O O . ARG A 1 617 ? -9.636 3.601 28.353 1.00 88.31 617 ARG A O 1
ATOM 5240 N N . GLN A 1 618 ? -11.714 2.986 27.766 1.00 90.50 618 GLN A N 1
ATOM 5241 C CA . GLN A 1 618 ? -11.361 2.383 26.483 1.00 90.50 618 GLN A CA 1
ATOM 5242 C C . GLN A 1 618 ? -11.489 3.393 25.333 1.00 90.50 618 GLN A C 1
ATOM 5244 O O . GLN A 1 618 ? -12.585 3.696 24.858 1.00 90.50 618 GLN A O 1
ATOM 5249 N N . THR A 1 619 ? -10.356 3.911 24.858 1.00 87.19 619 THR A N 1
ATOM 5250 C CA . THR A 1 619 ? -10.297 4.955 23.820 1.00 87.19 619 THR A CA 1
ATOM 5251 C C . THR A 1 619 ? -10.890 4.517 22.484 1.00 87.19 619 THR A C 1
ATOM 5253 O O . THR A 1 619 ? -11.615 5.302 21.873 1.00 87.19 619 THR A O 1
ATOM 5256 N N . ASN A 1 620 ? -10.644 3.280 22.037 1.00 88.06 620 ASN A N 1
ATOM 5257 C CA . ASN A 1 620 ? -11.153 2.815 20.742 1.00 88.06 620 ASN A CA 1
ATOM 5258 C C . ASN A 1 620 ? -12.680 2.736 20.761 1.00 88.06 620 ASN A C 1
ATOM 5260 O O . ASN A 1 620 ? -13.319 3.147 19.800 1.00 88.06 620 ASN A O 1
ATOM 5264 N N . ILE A 1 621 ? -13.269 2.285 21.874 1.00 91.75 621 ILE A N 1
ATOM 5265 C CA . ILE A 1 621 ? -14.727 2.259 22.052 1.00 91.75 621 ILE A CA 1
ATOM 5266 C C . ILE A 1 621 ? -15.299 3.681 22.061 1.00 91.75 621 ILE A C 1
ATOM 5268 O O . ILE A 1 621 ? -16.235 3.965 21.317 1.00 91.75 621 ILE A O 1
ATOM 5272 N N . LEU A 1 622 ? -14.725 4.591 22.855 1.00 90.56 622 LEU A N 1
ATOM 5273 C CA . LEU A 1 622 ? -15.220 5.969 22.962 1.00 90.56 622 LEU A CA 1
ATOM 5274 C C . LEU A 1 622 ? -15.126 6.758 21.651 1.00 90.56 622 LEU A C 1
ATOM 5276 O O . LEU A 1 622 ? -15.953 7.635 21.415 1.00 90.56 622 LEU A O 1
ATOM 5280 N N . ASN A 1 623 ? -14.123 6.470 20.821 1.00 89.81 623 ASN A N 1
ATOM 5281 C CA . ASN A 1 623 ? -13.973 7.085 19.502 1.00 89.81 623 ASN A CA 1
ATOM 5282 C C . ASN A 1 623 ? -14.909 6.469 18.454 1.00 89.81 623 ASN A C 1
ATOM 5284 O O . ASN A 1 623 ? -15.150 7.081 17.415 1.00 89.81 623 ASN A O 1
ATOM 5288 N N . PHE A 1 624 ? -15.414 5.262 18.706 1.00 91.38 624 PHE A N 1
ATOM 5289 C CA . PHE A 1 624 ? -16.246 4.522 17.766 1.00 91.38 624 PHE A CA 1
ATOM 5290 C C . PHE A 1 624 ? -17.739 4.854 17.870 1.00 91.38 624 PHE A C 1
ATOM 5292 O O . PHE A 1 624 ? -18.459 4.793 16.872 1.00 91.38 624 PHE A O 1
ATOM 5299 N N . ILE A 1 625 ? -18.195 5.213 19.069 1.00 92.88 625 ILE A N 1
ATOM 5300 C CA . ILE A 1 625 ? -19.592 5.554 19.350 1.00 92.88 625 ILE A CA 1
ATOM 5301 C C . ILE A 1 625 ? -19.912 7.023 19.061 1.00 92.88 625 ILE A C 1
ATOM 5303 O O . ILE A 1 625 ? -19.038 7.891 19.008 1.00 92.88 625 ILE A O 1
ATOM 5307 N N . GLU A 1 626 ? -21.197 7.324 18.913 1.00 92.19 626 GLU A N 1
ATOM 5308 C CA . GLU A 1 626 ? -21.673 8.687 18.713 1.00 92.19 626 GLU A CA 1
ATOM 5309 C C . GLU A 1 626 ? -21.454 9.617 19.909 1.00 92.19 626 GLU A C 1
ATOM 5311 O O . GLU A 1 626 ? -21.520 9.242 21.084 1.00 92.19 626 GLU A O 1
ATOM 5316 N N . LYS A 1 627 ? -21.269 10.904 19.587 1.00 91.44 627 LYS A N 1
ATOM 5317 C CA . LYS A 1 627 ? -21.017 11.971 20.562 1.00 91.44 627 LYS A CA 1
ATOM 5318 C C . LYS A 1 627 ? -22.111 12.061 21.633 1.00 91.44 627 LYS A C 1
ATOM 5320 O O . LYS A 1 627 ? -21.795 12.284 22.797 1.00 91.44 627 LYS A O 1
ATOM 5325 N N . ASN A 1 628 ? -23.377 11.865 21.265 1.00 91.25 628 ASN A N 1
ATOM 5326 C CA . ASN A 1 628 ? -24.502 11.940 22.204 1.00 91.25 628 ASN A CA 1
ATOM 5327 C C . ASN A 1 628 ? -24.470 10.802 23.234 1.00 91.25 628 ASN A C 1
ATOM 5329 O O . ASN A 1 628 ? -24.698 11.030 24.426 1.00 91.25 628 ASN A O 1
ATOM 5333 N N . LEU A 1 629 ? -24.131 9.587 22.794 1.00 91.94 629 LEU A N 1
ATOM 5334 C CA . LEU A 1 629 ? -23.983 8.439 23.682 1.00 91.94 629 LEU A CA 1
ATOM 5335 C C . LEU A 1 629 ? -22.771 8.612 24.602 1.00 91.94 629 LEU A C 1
ATOM 5337 O O . LEU A 1 629 ? -22.864 8.350 25.800 1.00 91.94 629 LEU A O 1
ATOM 5341 N N . LYS A 1 630 ? -21.663 9.143 24.073 1.00 91.50 630 LYS A N 1
ATOM 5342 C CA . LYS A 1 630 ? -20.481 9.499 24.867 1.00 91.50 630 LYS A CA 1
ATOM 5343 C C . LYS A 1 630 ? -20.812 10.490 25.991 1.00 91.50 630 LYS A C 1
ATOM 5345 O O . LYS A 1 630 ? -20.462 10.232 27.138 1.00 91.50 630 LYS A O 1
ATOM 5350 N N . ILE A 1 631 ? -21.542 11.567 25.687 1.00 89.31 631 ILE A N 1
ATOM 5351 C CA . ILE A 1 631 ? -22.004 12.539 26.696 1.00 89.31 631 ILE A CA 1
ATOM 5352 C C . ILE A 1 631 ? -22.886 11.848 27.747 1.00 89.31 631 ILE A C 1
ATOM 5354 O O . ILE A 1 631 ? -22.736 12.086 28.945 1.00 89.31 631 ILE A O 1
ATOM 5358 N N . SER A 1 632 ? -23.777 10.951 27.314 1.00 88.81 632 SER A N 1
ATOM 5359 C CA . SER A 1 632 ? -24.642 10.190 28.224 1.00 88.81 632 SER A CA 1
ATOM 5360 C C . SER A 1 632 ? -23.838 9.286 29.168 1.00 88.81 632 SER A C 1
ATOM 5362 O O . SER A 1 632 ? -24.138 9.234 30.358 1.00 88.81 632 SER A O 1
ATOM 5364 N N . LEU A 1 633 ? -22.787 8.619 28.678 1.00 89.50 633 LEU A N 1
ATOM 5365 C CA . LEU A 1 633 ? -21.874 7.804 29.492 1.00 89.50 633 LEU A CA 1
ATOM 5366 C C . LEU A 1 633 ? -21.084 8.640 30.507 1.00 89.50 633 LEU A C 1
ATOM 5368 O O . LEU A 1 633 ? -20.878 8.209 31.643 1.00 89.50 633 LEU A O 1
ATOM 5372 N N . GLU A 1 634 ? -20.629 9.826 30.103 1.00 86.75 634 GLU A N 1
ATOM 5373 C CA . GLU A 1 634 ? -19.882 10.743 30.967 1.00 86.75 634 GLU A CA 1
ATOM 5374 C C . GLU A 1 634 ? -20.760 11.294 32.103 1.00 86.75 634 GLU A C 1
ATOM 5376 O O . GLU A 1 634 ? -20.302 11.358 33.247 1.00 86.75 634 GLU A O 1
ATOM 5381 N N . ASN A 1 635 ? -22.028 11.605 31.811 1.00 89.31 635 ASN A N 1
ATOM 5382 C CA . ASN A 1 635 ? -22.984 12.164 32.771 1.00 89.31 635 ASN A CA 1
ATOM 5383 C C . ASN A 1 635 ? -23.679 11.118 33.655 1.00 89.31 635 ASN A C 1
ATOM 5385 O O . ASN A 1 635 ? -24.161 11.464 34.733 1.00 89.31 635 ASN A O 1
ATOM 5389 N N . LEU A 1 636 ? -23.714 9.846 33.244 1.00 88.94 636 LEU A N 1
ATOM 5390 C CA . LEU A 1 636 ? -24.486 8.802 33.923 1.00 88.94 636 LEU A CA 1
ATOM 5391 C C . LEU A 1 636 ? -24.146 8.656 35.412 1.00 88.94 636 LEU A C 1
ATOM 5393 O O . LEU A 1 636 ? -25.051 8.489 36.225 1.00 88.94 636 LEU A O 1
ATOM 5397 N N . ALA A 1 637 ? -22.864 8.740 35.777 1.00 84.81 637 ALA A N 1
ATOM 5398 C CA . ALA A 1 637 ? -22.449 8.648 37.178 1.00 84.81 637 ALA A CA 1
ATOM 5399 C C . ALA A 1 637 ? -23.094 9.758 38.025 1.00 84.81 637 ALA A C 1
ATOM 5401 O O . ALA A 1 637 ? -23.651 9.475 39.081 1.00 84.81 637 ALA A O 1
ATOM 5402 N N . ASN A 1 638 ? -23.107 10.993 37.516 1.00 87.31 638 ASN A N 1
ATOM 5403 C CA . ASN A 1 638 ? -23.725 12.129 38.196 1.00 87.31 638 ASN A CA 1
ATOM 5404 C C . ASN A 1 638 ? -25.250 11.977 38.276 1.00 87.31 638 ASN A C 1
ATOM 5406 O O . ASN A 1 638 ? -25.850 12.319 39.290 1.00 87.31 638 ASN A O 1
ATOM 5410 N N . GLU A 1 639 ? -25.892 11.466 37.223 1.00 89.25 639 GLU A N 1
ATOM 5411 C CA . GLU A 1 639 ? -27.341 11.231 37.222 1.00 89.25 639 GLU A CA 1
ATOM 5412 C C . GLU A 1 639 ? -27.752 10.175 38.257 1.00 89.25 639 GLU A C 1
ATOM 5414 O O . GLU A 1 639 ? -28.692 10.392 39.023 1.00 89.25 639 GLU A O 1
ATOM 5419 N N . VAL A 1 640 ? -27.024 9.055 38.324 1.00 88.19 640 VAL A N 1
ATOM 5420 C CA . VAL A 1 640 ? -27.260 8.000 39.323 1.00 88.19 640 VAL A CA 1
ATOM 5421 C C . VAL A 1 640 ? -26.974 8.524 40.729 1.00 88.19 640 VAL A C 1
ATOM 5423 O O . VAL A 1 640 ? -27.802 8.334 41.619 1.00 88.19 640 VAL A O 1
ATOM 5426 N N . GLU A 1 641 ? -25.872 9.256 40.927 1.00 87.88 641 GLU A N 1
ATOM 5427 C CA . GLU A 1 641 ? -25.566 9.901 42.209 1.00 87.88 641 GLU A CA 1
ATOM 5428 C C . GLU A 1 641 ? -26.700 10.839 42.644 1.00 87.88 641 GLU A C 1
ATOM 5430 O O . GLU A 1 641 ? -27.094 10.823 43.807 1.00 87.88 641 GLU A O 1
ATOM 5435 N N . GLN A 1 642 ? -27.281 11.624 41.731 1.00 88.31 642 GLN A N 1
ATOM 5436 C CA . GLN A 1 642 ? -28.402 12.514 42.044 1.00 88.31 642 GLN A CA 1
ATOM 5437 C C . GLN A 1 642 ? -29.674 11.757 42.446 1.00 88.31 642 GLN A C 1
ATOM 5439 O O . GLN A 1 642 ? -30.347 12.180 43.390 1.00 88.31 642 GLN A O 1
ATOM 5444 N N . ILE A 1 643 ? -30.010 10.658 41.761 1.00 86.81 643 ILE A N 1
ATOM 5445 C CA . ILE A 1 643 ? -31.153 9.793 42.113 1.00 86.81 643 ILE A CA 1
ATOM 5446 C C . ILE A 1 643 ? -30.963 9.245 43.533 1.00 86.81 643 ILE A C 1
ATOM 5448 O O . ILE A 1 643 ? -31.831 9.402 44.397 1.00 86.81 643 ILE A O 1
ATOM 5452 N N . LEU A 1 644 ? -29.786 8.675 43.787 1.00 86.25 644 LEU A N 1
ATOM 5453 C CA . LEU A 1 644 ? -29.398 8.095 45.069 1.00 86.25 644 LEU A CA 1
ATOM 5454 C C . LEU A 1 644 ? -29.364 9.149 46.191 1.00 86.25 644 LEU A C 1
ATOM 5456 O O . LEU A 1 644 ? -29.926 8.938 47.267 1.00 86.25 644 LEU A O 1
ATOM 5460 N N . ARG A 1 645 ? -28.804 10.332 45.921 1.00 86.94 645 ARG A N 1
ATOM 5461 C CA . ARG A 1 645 ? -28.744 11.462 46.858 1.00 86.94 645 ARG A CA 1
ATOM 5462 C C . ARG A 1 645 ? -30.131 11.971 47.240 1.00 86.94 645 ARG A C 1
ATOM 5464 O O . ARG A 1 645 ? -30.377 12.222 48.418 1.00 86.94 645 ARG A O 1
ATOM 5471 N N . LYS A 1 646 ? -31.046 12.133 46.278 1.00 85.62 646 LYS A N 1
ATOM 5472 C CA . LYS A 1 646 ? -32.430 12.548 46.571 1.00 85.62 646 LYS A CA 1
ATOM 5473 C C . LYS A 1 646 ? -33.107 11.569 47.529 1.00 85.62 646 LYS A C 1
ATOM 5475 O O . LYS A 1 646 ? -33.822 12.003 48.428 1.00 85.62 646 LYS A O 1
ATOM 5480 N N . LYS A 1 647 ? -32.849 10.264 47.392 1.00 80.69 647 LYS A N 1
ATOM 5481 C CA . LYS A 1 647 ? -33.386 9.283 48.342 1.00 80.69 647 LYS A CA 1
ATOM 5482 C C . LYS A 1 647 ? -32.797 9.436 49.731 1.00 80.69 647 LYS A C 1
ATOM 5484 O O . LYS A 1 647 ? -33.542 9.391 50.704 1.00 80.69 647 LYS A O 1
ATOM 5489 N N . LEU A 1 648 ? -31.481 9.612 49.811 1.00 85.69 648 LEU A N 1
ATOM 5490 C CA . LEU A 1 648 ? -30.771 9.796 51.071 1.00 85.69 648 LEU A CA 1
ATOM 5491 C C . LEU A 1 648 ? -31.344 10.989 51.846 1.00 85.69 648 LEU A C 1
ATOM 5493 O O . LEU A 1 648 ? -31.656 10.863 53.024 1.00 85.69 648 LEU A O 1
ATOM 5497 N N . LEU A 1 649 ? -31.588 12.106 51.155 1.00 86.44 649 LEU A N 1
ATOM 5498 C CA . LEU A 1 649 ? -32.266 13.278 51.714 1.00 86.44 649 LEU A CA 1
ATOM 5499 C C . LEU A 1 649 ? -33.676 12.950 52.231 1.00 86.44 649 LEU A C 1
ATOM 5501 O O . LEU A 1 649 ? -34.018 13.329 53.347 1.00 86.44 649 LEU A O 1
ATOM 5505 N N . ASN A 1 650 ? -34.473 12.192 51.473 1.00 84.44 650 ASN A N 1
ATOM 5506 C CA . ASN A 1 650 ? -35.813 11.777 51.907 1.00 84.44 650 ASN A CA 1
ATOM 5507 C C . ASN A 1 650 ? -35.783 10.851 53.135 1.00 84.44 650 ASN A C 1
ATOM 5509 O O . ASN A 1 650 ? -36.668 10.932 53.987 1.00 84.44 650 ASN A O 1
ATOM 5513 N N . LEU A 1 651 ? -34.776 9.977 53.248 1.00 85.50 651 LEU A N 1
ATOM 5514 C CA . LEU A 1 651 ? -34.571 9.152 54.443 1.00 85.50 651 LEU A CA 1
ATOM 5515 C C . LEU A 1 651 ? -34.232 10.028 55.651 1.00 85.50 651 LEU A C 1
ATOM 5517 O O . LEU A 1 651 ? -34.852 9.869 56.697 1.00 85.50 651 LEU A O 1
ATOM 5521 N N . LEU A 1 652 ? -33.327 11.000 55.498 1.00 87.56 652 LEU A N 1
ATOM 5522 C CA . LEU A 1 652 ? -32.988 11.949 56.566 1.00 87.56 652 LEU A CA 1
ATOM 5523 C C . LEU A 1 652 ? -34.208 12.775 57.007 1.00 87.56 652 LEU A C 1
ATOM 5525 O O . LEU A 1 652 ? -34.442 12.937 58.200 1.00 87.56 652 LEU A O 1
ATOM 5529 N N . GLN A 1 653 ? -35.043 13.216 56.066 1.00 87.31 653 GLN A N 1
ATOM 5530 C CA . GLN A 1 653 ? -36.287 13.924 56.377 1.00 87.31 653 GLN A CA 1
ATOM 5531 C C . GLN A 1 653 ? -37.330 13.016 57.051 1.00 87.31 653 GLN A C 1
ATOM 5533 O O . GLN A 1 653 ? -38.103 13.462 57.898 1.00 87.31 653 GLN A O 1
ATOM 5538 N N . SER A 1 654 ? -37.346 11.723 56.717 1.00 86.12 654 SER A N 1
ATOM 5539 C CA . SER A 1 654 ? -38.197 10.748 57.409 1.00 86.12 654 SER A CA 1
ATOM 5540 C C . SER A 1 654 ? -37.763 10.587 58.865 1.00 86.12 654 SER A C 1
ATOM 5542 O O . SER A 1 654 ? -38.615 10.608 59.748 1.00 86.12 654 SER A O 1
ATOM 5544 N N . ILE A 1 655 ? -36.450 10.536 59.127 1.00 87.81 655 ILE A N 1
ATOM 5545 C CA . ILE A 1 655 ? -35.901 10.546 60.488 1.00 87.81 655 ILE A CA 1
ATOM 5546 C C . ILE A 1 655 ? -36.406 11.786 61.245 1.00 87.81 655 ILE A C 1
ATOM 5548 O O . ILE A 1 655 ? -36.931 11.639 62.345 1.00 87.81 655 ILE A O 1
ATOM 5552 N N . GLU A 1 656 ? -36.341 12.989 60.660 1.00 86.38 656 GLU A N 1
ATOM 5553 C CA . GLU A 1 656 ? -36.884 14.213 61.286 1.00 86.38 656 GLU A CA 1
ATOM 5554 C C . GLU A 1 656 ? -38.375 14.125 61.628 1.00 86.38 656 GLU A C 1
ATOM 5556 O O . GLU A 1 656 ? -38.812 14.645 62.657 1.00 86.38 656 GLU A O 1
ATOM 5561 N N . ASN A 1 657 ? -39.175 13.484 60.777 1.00 87.69 657 ASN A N 1
ATOM 5562 C CA . ASN A 1 657 ? -40.594 13.280 61.053 1.00 87.69 657 ASN A CA 1
ATOM 5563 C C . ASN A 1 657 ? -40.806 12.284 62.200 1.00 87.69 657 ASN A C 1
ATOM 5565 O O . ASN A 1 657 ? -41.650 12.534 63.060 1.00 87.69 657 ASN A O 1
ATOM 5569 N N . TYR A 1 658 ? -40.006 11.217 62.272 1.00 87.94 658 TYR A N 1
ATOM 5570 C CA . TYR A 1 658 ? -40.043 10.268 63.387 1.00 87.94 658 TYR A CA 1
ATOM 5571 C C . TYR A 1 658 ? -39.614 10.909 64.713 1.00 87.94 658 TYR A C 1
ATOM 5573 O O . TYR A 1 658 ? -40.227 10.632 65.743 1.00 87.94 658 TYR A O 1
ATOM 5581 N N . PHE A 1 659 ? -38.654 11.846 64.689 1.00 84.12 659 PHE A N 1
ATOM 5582 C CA . PHE A 1 659 ? -38.323 12.686 65.848 1.00 84.12 659 PHE A CA 1
ATOM 5583 C C . PHE A 1 659 ? -39.551 13.447 66.369 1.00 84.12 659 PHE A C 1
ATOM 5585 O O . PHE A 1 659 ? -39.785 13.471 67.572 1.00 84.12 659 PHE A O 1
ATOM 5592 N N . LYS A 1 660 ? -40.372 14.034 65.484 1.00 83.62 660 LYS A N 1
ATOM 5593 C CA . LYS A 1 660 ? -41.597 14.762 65.880 1.00 83.62 660 LYS A CA 1
ATOM 5594 C C . LYS A 1 660 ? -42.688 13.847 66.444 1.00 83.62 660 LYS A C 1
ATOM 5596 O O . LYS A 1 660 ? -43.536 14.312 67.196 1.00 83.62 660 LYS A O 1
ATOM 5601 N N . GLN A 1 661 ? -42.685 12.572 66.059 1.00 83.31 661 GLN A N 1
ATOM 5602 C CA . GLN A 1 661 ? -43.670 11.569 66.475 1.00 83.31 661 GLN A CA 1
ATOM 5603 C C . GLN A 1 661 ? -43.230 10.753 67.703 1.00 83.31 661 GLN A C 1
ATOM 5605 O O . GLN A 1 661 ? -44.005 9.929 68.187 1.00 83.31 661 GLN A O 1
ATOM 5610 N N . ASN A 1 662 ? -42.015 10.982 68.218 1.00 80.81 662 ASN A N 1
ATOM 5611 C CA . ASN A 1 662 ? -41.385 10.176 69.269 1.00 80.81 662 ASN A CA 1
ATOM 5612 C C . ASN A 1 662 ? -41.271 8.673 68.914 1.00 80.81 662 ASN A C 1
ATOM 5614 O O . ASN A 1 662 ? -41.342 7.821 69.799 1.00 80.81 662 ASN A O 1
ATOM 5618 N N . ASP A 1 663 ? -41.088 8.332 67.631 1.00 86.00 663 ASP A N 1
ATOM 5619 C CA . ASP A 1 663 ? -40.897 6.942 67.186 1.00 86.00 663 ASP A CA 1
ATOM 5620 C C . ASP A 1 663 ? -39.404 6.583 67.147 1.00 86.00 663 ASP A C 1
ATOM 5622 O O . ASP A 1 663 ? -38.725 6.629 66.117 1.00 86.00 663 ASP A O 1
ATOM 5626 N N . PHE A 1 664 ? -38.867 6.255 68.320 1.00 88.00 664 PHE A N 1
ATOM 5627 C CA . PHE A 1 664 ? -37.437 6.005 68.504 1.00 88.00 664 PHE A CA 1
ATOM 5628 C C . PHE A 1 664 ? -36.940 4.765 67.757 1.00 88.00 664 PHE A C 1
ATOM 5630 O O . PHE A 1 664 ? -35.787 4.720 67.326 1.00 88.00 664 PHE A O 1
ATOM 5637 N N . LEU A 1 665 ? -37.803 3.762 67.575 1.00 86.50 665 LEU A N 1
ATOM 5638 C CA . LEU A 1 665 ? -37.437 2.538 66.873 1.00 86.50 665 LEU A CA 1
ATOM 5639 C C . LEU A 1 665 ? -37.226 2.797 65.380 1.00 86.50 665 LEU A C 1
ATOM 5641 O O . LEU A 1 665 ? -36.254 2.299 64.806 1.00 86.50 665 LEU A O 1
ATOM 5645 N N . LEU A 1 666 ? -38.109 3.576 64.748 1.00 86.19 666 LEU A N 1
ATOM 5646 C CA . LEU A 1 666 ? -37.951 3.938 63.341 1.00 86.19 666 LEU A CA 1
ATOM 5647 C C . LEU A 1 666 ? -36.756 4.869 63.111 1.00 86.19 666 LEU A C 1
ATOM 5649 O O . LEU A 1 666 ? -36.085 4.721 62.088 1.00 86.19 666 LEU A O 1
ATOM 5653 N N . ILE A 1 667 ? -36.431 5.761 64.053 1.00 89.00 667 ILE A N 1
ATOM 5654 C CA . ILE A 1 667 ? -35.220 6.602 63.993 1.00 89.00 667 ILE A CA 1
ATOM 5655 C C . ILE A 1 667 ? -33.957 5.734 63.896 1.00 89.00 667 ILE A C 1
ATOM 5657 O O . ILE A 1 667 ? -33.178 5.886 62.952 1.00 89.00 667 ILE A O 1
ATOM 5661 N N . GLU A 1 668 ? -33.771 4.801 64.836 1.00 88.06 668 GLU A N 1
ATOM 5662 C CA . GLU A 1 668 ? -32.574 3.950 64.888 1.00 88.06 668 GLU A CA 1
ATOM 5663 C C . GLU A 1 668 ? -32.478 3.006 63.682 1.00 88.06 668 GLU A C 1
ATOM 5665 O O . GLU A 1 668 ? -31.436 2.913 63.028 1.00 88.06 668 GLU A O 1
ATOM 5670 N N . LYS A 1 669 ? -33.591 2.361 63.306 1.00 85.62 669 LYS A N 1
ATOM 5671 C CA . LYS A 1 669 ? -33.612 1.490 62.124 1.00 85.62 669 LYS A CA 1
ATOM 5672 C C . LYS A 1 669 ? -33.279 2.267 60.852 1.00 85.62 669 LYS A C 1
ATOM 5674 O O . LYS A 1 669 ? -32.503 1.790 60.027 1.00 85.62 669 LYS A O 1
ATOM 5679 N N . THR A 1 670 ? -33.825 3.471 60.682 1.00 85.00 670 THR A N 1
ATOM 5680 C CA . THR A 1 670 ? -33.596 4.272 59.469 1.00 85.00 670 THR A CA 1
ATOM 5681 C C . THR A 1 670 ? -32.150 4.769 59.375 1.00 85.00 670 THR A C 1
ATOM 5683 O O . THR A 1 670 ? -31.586 4.756 58.280 1.00 85.00 670 THR A O 1
ATOM 5686 N N . ILE A 1 671 ? -31.498 5.143 60.488 1.00 88.19 671 ILE A N 1
ATOM 5687 C CA . ILE A 1 671 ? -30.081 5.553 60.451 1.00 88.19 671 ILE A CA 1
ATOM 5688 C C . ILE A 1 671 ? -29.131 4.372 60.189 1.00 88.19 671 ILE A C 1
ATOM 5690 O O . ILE A 1 671 ? -28.133 4.538 59.486 1.00 88.19 671 ILE A O 1
ATOM 5694 N N . GLU A 1 672 ? -29.445 3.164 60.669 1.00 84.69 672 GLU A N 1
ATOM 5695 C CA . GLU A 1 672 ? -28.714 1.949 60.283 1.00 84.69 672 GLU A CA 1
ATOM 5696 C C . GLU A 1 672 ? -28.793 1.695 58.776 1.00 84.69 672 GLU A C 1
ATOM 5698 O O . GLU A 1 672 ? -27.775 1.398 58.148 1.00 84.69 672 GLU A O 1
ATOM 5703 N N . TYR A 1 673 ? -29.975 1.873 58.178 1.00 80.06 673 TYR A N 1
ATOM 5704 C CA . TYR A 1 673 ? -30.143 1.770 56.728 1.00 80.06 673 TYR A CA 1
ATOM 5705 C C . TYR A 1 673 ? -29.337 2.824 55.969 1.00 80.06 673 TYR A C 1
ATOM 5707 O O . TYR A 1 673 ? -28.698 2.490 54.973 1.00 80.06 673 TYR A O 1
ATOM 5715 N N . VAL A 1 674 ? -29.310 4.072 56.449 1.00 85.81 674 VAL A N 1
ATOM 5716 C CA . VAL A 1 674 ? -28.460 5.133 55.881 1.00 85.81 674 VAL A CA 1
ATOM 5717 C C . VAL A 1 674 ? -26.980 4.736 55.930 1.00 85.81 674 VAL A C 1
ATOM 5719 O O . VAL A 1 674 ? -26.268 4.911 54.945 1.00 85.81 674 VAL A O 1
ATOM 5722 N N . ASN A 1 675 ? -26.506 4.151 57.033 1.00 84.44 675 ASN A N 1
ATOM 5723 C CA . ASN A 1 675 ? -25.118 3.692 57.141 1.00 84.44 675 ASN A CA 1
ATOM 5724 C C . ASN A 1 675 ? -24.810 2.522 56.202 1.00 84.44 675 ASN A C 1
ATOM 5726 O O . ASN A 1 675 ? -23.780 2.532 55.532 1.00 84.44 675 ASN A O 1
ATOM 5730 N N . TYR A 1 676 ? -25.705 1.535 56.123 1.00 82.38 676 TYR A N 1
ATOM 5731 C CA . TYR A 1 676 ? -25.570 0.425 55.182 1.00 82.38 676 TYR A CA 1
ATOM 5732 C C . TYR A 1 676 ? -25.508 0.934 53.735 1.00 82.38 676 TYR A C 1
ATOM 5734 O O . TYR A 1 676 ? -24.614 0.549 52.990 1.00 82.38 676 TYR A O 1
ATOM 5742 N N . PHE A 1 677 ? -26.399 1.856 53.365 1.00 82.12 677 PHE A N 1
ATOM 5743 C CA . PHE A 1 677 ? -26.419 2.501 52.053 1.00 82.12 677 PHE A CA 1
ATOM 5744 C C . PHE A 1 677 ? -25.088 3.183 51.716 1.00 82.12 677 PHE A C 1
ATOM 5746 O O . PHE A 1 677 ? -24.528 2.948 50.647 1.00 82.12 677 PHE A O 1
ATOM 5753 N N . LEU A 1 678 ? -24.569 4.013 52.626 1.00 84.75 678 LEU A N 1
ATOM 5754 C CA . LEU A 1 678 ? -23.312 4.731 52.407 1.00 84.75 678 LEU A CA 1
ATOM 5755 C C . LEU A 1 678 ? -22.141 3.763 52.228 1.00 84.75 678 LEU A C 1
ATOM 5757 O O . LEU A 1 678 ? -21.356 3.938 51.302 1.00 84.75 678 LEU A O 1
ATOM 5761 N N . ASN A 1 679 ? -22.068 2.719 53.057 1.00 83.06 679 ASN A N 1
ATOM 5762 C CA . ASN A 1 679 ? -21.011 1.714 52.968 1.00 83.06 679 ASN A CA 1
ATOM 5763 C C . ASN A 1 679 ? -21.043 0.953 51.638 1.00 83.06 679 ASN A C 1
ATOM 5765 O O . ASN A 1 679 ? -19.989 0.683 51.075 1.00 83.06 679 ASN A O 1
ATOM 5769 N N . GLN A 1 680 ? -22.230 0.623 51.120 1.00 78.62 680 GLN A N 1
ATOM 5770 C CA . GLN A 1 680 ? -22.357 -0.090 49.845 1.00 78.62 680 GLN A CA 1
ATOM 5771 C C . GLN A 1 680 ? -21.897 0.768 48.652 1.00 78.62 680 GLN A C 1
ATOM 5773 O O . GLN A 1 680 ? -21.290 0.262 47.714 1.00 78.62 680 GLN A O 1
ATOM 5778 N N . PHE A 1 681 ? -22.141 2.080 48.680 1.00 82.38 681 PHE A N 1
ATOM 5779 C CA . PHE A 1 681 ? -21.855 2.963 47.543 1.00 82.38 681 PHE A CA 1
ATOM 5780 C C . PHE A 1 681 ? -20.567 3.789 47.657 1.00 82.38 681 PHE A C 1
ATOM 5782 O O . PHE A 1 681 ? -20.253 4.527 46.720 1.00 82.38 681 PHE A O 1
ATOM 5789 N N . GLN A 1 682 ? -19.806 3.660 48.748 1.00 84.00 682 GLN A N 1
ATOM 5790 C CA . GLN A 1 682 ? -18.611 4.477 49.007 1.00 84.00 682 GLN A CA 1
ATOM 5791 C C . GLN A 1 682 ? -17.541 4.386 47.904 1.00 84.00 682 GLN A C 1
ATOM 5793 O O . GLN A 1 682 ? -16.850 5.366 47.634 1.00 84.00 682 GLN A O 1
ATOM 5798 N N . ASP A 1 683 ? -17.437 3.234 47.231 1.00 80.94 683 ASP A N 1
ATOM 5799 C CA . ASP A 1 683 ? -16.446 2.997 46.171 1.00 80.94 683 ASP A CA 1
ATOM 5800 C C . ASP A 1 683 ? -16.818 3.672 44.839 1.00 80.94 683 ASP A C 1
ATOM 5802 O O . ASP A 1 683 ? -15.980 3.811 43.943 1.00 80.94 683 ASP A O 1
ATOM 5806 N N . TYR A 1 684 ? -18.073 4.114 44.708 1.00 82.50 684 TYR A N 1
ATOM 5807 C CA . TYR A 1 684 ? -18.621 4.717 43.493 1.00 82.50 684 TYR A CA 1
ATOM 5808 C C . TYR A 1 684 ? -18.930 6.205 43.667 1.00 82.50 684 TYR A C 1
ATOM 5810 O O . TYR A 1 684 ? -18.708 6.986 42.740 1.00 82.50 684 TYR A O 1
ATOM 5818 N N . PHE A 1 685 ? -19.425 6.607 44.842 1.00 85.06 685 PHE A N 1
ATOM 5819 C CA . PHE A 1 685 ? -19.923 7.956 45.106 1.00 85.06 685 PHE A CA 1
ATOM 5820 C C . PHE A 1 685 ? -19.469 8.460 46.474 1.00 85.06 685 PHE A C 1
ATOM 5822 O O . PHE A 1 685 ? -19.466 7.729 47.458 1.00 85.06 685 PHE A O 1
ATOM 5829 N N . SER A 1 686 ? -19.135 9.751 46.551 1.00 76.12 686 SER A N 1
ATOM 5830 C CA . SER A 1 686 ? -18.642 10.357 47.797 1.00 76.12 686 SER A CA 1
ATOM 5831 C C . SER A 1 686 ? -19.725 11.035 48.639 1.00 76.12 686 SER A C 1
ATOM 5833 O O . SER A 1 686 ? -19.458 11.366 49.787 1.00 76.12 686 SER A O 1
ATOM 5835 N N . PHE A 1 687 ? -20.923 11.284 48.086 1.00 81.12 687 PHE A N 1
ATOM 5836 C CA . PHE A 1 687 ? -22.078 11.919 48.751 1.00 81.12 687 PHE A CA 1
ATOM 5837 C C . PHE A 1 687 ? -21.751 13.127 49.665 1.00 81.12 687 PHE A C 1
ATOM 5839 O O . PHE A 1 687 ? -22.508 13.440 50.587 1.00 81.12 687 PHE A O 1
ATOM 5846 N N . LYS A 1 688 ? -20.662 13.866 49.398 1.00 77.81 688 LYS A N 1
ATOM 5847 C CA . LYS A 1 688 ? -20.121 14.921 50.287 1.00 77.81 688 LYS A CA 1
ATOM 5848 C C . LYS A 1 688 ? -21.158 15.964 50.690 1.00 77.81 688 LYS A C 1
ATOM 5850 O O . LYS A 1 688 ? -21.228 16.420 51.822 1.00 77.81 688 LYS A O 1
ATOM 5855 N N . SER A 1 689 ? -22.016 16.321 49.744 1.00 74.62 689 SER A N 1
ATOM 5856 C CA . SER A 1 689 ? -23.065 17.327 49.930 1.00 74.62 689 SER A CA 1
ATOM 5857 C C . SER A 1 689 ? -24.161 16.963 50.946 1.00 74.62 689 SER A C 1
ATOM 5859 O O . SER A 1 689 ? -24.927 17.837 51.339 1.00 74.62 689 SER A O 1
ATOM 5861 N N . THR A 1 690 ? -24.257 15.699 51.355 1.00 81.56 690 THR A N 1
ATOM 5862 C CA . THR A 1 690 ? -25.199 15.208 52.378 1.00 81.56 690 THR A CA 1
ATOM 5863 C C . THR A 1 690 ? -24.498 14.781 53.666 1.00 81.56 690 THR A C 1
ATOM 5865 O O . THR A 1 690 ? -25.157 14.487 54.657 1.00 81.56 690 THR A O 1
ATOM 5868 N N . GLU A 1 691 ? -23.166 14.782 53.679 1.00 82.81 691 GLU A N 1
ATOM 5869 C CA . GLU A 1 691 ? -22.346 14.310 54.795 1.00 82.81 691 GLU A CA 1
ATOM 5870 C C . GLU A 1 691 ? -22.593 15.112 56.079 1.00 82.81 691 GLU A C 1
ATOM 5872 O O . GLU A 1 691 ? -22.780 14.527 57.144 1.00 82.81 691 GLU A O 1
ATOM 5877 N N . HIS A 1 692 ? -22.697 16.443 55.972 1.00 84.19 692 HIS A N 1
ATOM 5878 C CA . HIS A 1 692 ? -23.022 17.305 57.112 1.00 84.19 692 HIS A CA 1
ATOM 5879 C C . HIS A 1 692 ? -24.362 16.923 57.748 1.00 84.19 692 HIS A C 1
ATOM 5881 O O . HIS A 1 692 ? -24.427 16.711 58.953 1.00 84.19 692 HIS A O 1
ATOM 5887 N N . GLN A 1 693 ? -25.422 16.788 56.945 1.00 85.50 693 GLN A N 1
ATOM 5888 C CA . GLN A 1 693 ? -26.763 16.456 57.441 1.00 85.50 693 GLN A CA 1
ATOM 5889 C C . GLN A 1 693 ? -26.805 15.062 58.074 1.00 85.50 693 GLN A C 1
ATOM 5891 O O . GLN A 1 693 ? -27.458 14.860 59.093 1.00 85.50 693 GLN A O 1
ATOM 5896 N N . ILE A 1 694 ? -26.071 14.099 57.512 1.00 86.81 694 ILE A N 1
ATOM 5897 C CA . ILE A 1 694 ? -25.947 12.758 58.092 1.00 86.81 694 ILE A CA 1
ATOM 5898 C C . ILE A 1 694 ? -25.238 12.818 59.446 1.00 86.81 694 ILE A C 1
ATOM 5900 O O . ILE A 1 694 ? -25.701 12.206 60.406 1.00 86.81 694 ILE A O 1
ATOM 5904 N N . ASN A 1 695 ? -24.127 13.548 59.542 1.00 87.19 695 ASN A N 1
ATOM 5905 C CA . ASN A 1 695 ? -23.360 13.671 60.782 1.00 87.19 695 ASN A CA 1
ATOM 5906 C C . ASN A 1 695 ? -24.130 14.442 61.860 1.00 87.19 695 ASN A C 1
ATOM 5908 O O . ASN A 1 695 ? -24.100 14.060 63.032 1.00 87.19 695 ASN A O 1
ATOM 5912 N N . GLU A 1 696 ? -24.874 15.471 61.465 1.00 86.94 696 GLU A N 1
ATOM 5913 C CA . GLU A 1 696 ? -25.786 16.211 62.334 1.00 86.94 696 GLU A CA 1
ATOM 5914 C C . GLU A 1 696 ? -26.888 15.290 62.875 1.00 86.94 696 GLU A C 1
ATOM 5916 O O . GLU A 1 696 ? -27.072 15.204 64.089 1.00 86.94 696 GLU A O 1
ATOM 5921 N N . MET A 1 697 ? -27.533 14.497 62.008 1.00 87.69 697 MET A N 1
ATOM 5922 C CA . MET A 1 697 ? -28.526 13.502 62.430 1.00 87.69 697 MET A CA 1
ATOM 5923 C C . MET A 1 697 ? -27.933 12.448 63.361 1.00 87.69 697 MET A C 1
ATOM 5925 O O . MET A 1 697 ? -28.519 12.154 64.398 1.00 87.69 697 MET A O 1
ATOM 5929 N N . LYS A 1 698 ? -26.751 11.905 63.051 1.00 88.25 698 LYS A N 1
ATOM 5930 C CA . LYS A 1 698 ? -26.052 10.949 63.927 1.00 88.25 698 LYS A CA 1
ATOM 5931 C C . LYS A 1 698 ? -25.780 11.544 65.305 1.00 88.25 698 LYS A C 1
ATOM 5933 O O . LYS A 1 698 ? -26.022 10.887 66.317 1.00 88.25 698 LYS A O 1
ATOM 5938 N N . THR A 1 699 ? -25.315 12.790 65.342 1.00 88.75 699 THR A N 1
ATOM 5939 C CA . THR A 1 699 ? -25.063 13.517 66.591 1.00 88.75 699 THR A CA 1
ATOM 5940 C C . THR A 1 699 ? -26.352 13.669 67.384 1.00 88.75 699 THR A C 1
ATOM 5942 O O . THR A 1 699 ? -26.395 13.288 68.553 1.00 88.75 699 THR A O 1
ATOM 5945 N N . ARG A 1 700 ? -27.431 14.109 66.739 1.00 88.06 700 ARG A N 1
ATOM 5946 C CA . ARG A 1 700 ? -28.736 14.273 67.379 1.00 88.06 700 ARG A CA 1
ATOM 5947 C C . ARG A 1 700 ? -29.300 12.950 67.914 1.00 88.06 700 ARG A C 1
ATOM 5949 O O . ARG A 1 700 ? -29.702 12.872 69.067 1.00 88.06 700 ARG A O 1
ATOM 5956 N N . ILE A 1 701 ? -29.230 11.865 67.140 1.00 88.19 701 ILE A N 1
ATOM 5957 C CA . ILE A 1 701 ? -29.664 10.518 67.567 1.00 88.19 701 ILE A CA 1
ATOM 5958 C C . ILE A 1 701 ? -28.828 10.000 68.754 1.00 88.19 701 ILE A C 1
ATOM 5960 O O . ILE A 1 701 ? -29.327 9.291 69.631 1.00 88.19 701 ILE A O 1
ATOM 5964 N N . SER A 1 702 ? -27.541 10.352 68.813 1.00 86.06 702 SER A N 1
ATOM 5965 C CA . SER A 1 702 ? -26.678 10.023 69.955 1.00 86.06 702 SER A CA 1
ATOM 5966 C C . SER A 1 702 ? -27.031 10.819 71.218 1.00 86.06 702 SER A C 1
ATOM 5968 O O . SER A 1 702 ? -26.848 10.319 72.328 1.00 86.06 702 SER A O 1
ATOM 5970 N N . GLN A 1 703 ? -27.575 12.029 71.054 1.00 87.75 703 GLN A N 1
ATOM 5971 C CA . GLN A 1 703 ? -28.007 12.917 72.136 1.00 87.75 703 GLN A CA 1
ATOM 5972 C C . GLN A 1 703 ? -29.446 12.641 72.594 1.00 87.75 703 GLN A C 1
ATOM 5974 O O . GLN A 1 703 ? -29.773 12.957 73.739 1.00 87.75 703 GLN A O 1
ATOM 5979 N N . LEU A 1 704 ? -30.254 11.961 71.771 1.00 87.31 704 LEU A N 1
ATOM 5980 C CA . LEU A 1 704 ? -31.653 11.612 72.043 1.00 87.31 704 LEU A CA 1
ATOM 5981 C C . LEU A 1 704 ? -31.911 11.069 73.461 1.00 87.31 704 LEU A C 1
ATOM 5983 O O . LEU A 1 704 ? -32.835 11.552 74.111 1.00 87.31 704 LEU A O 1
ATOM 5987 N N . PRO A 1 705 ? -31.103 10.134 74.011 1.00 86.00 705 PRO A N 1
ATOM 5988 C CA . PRO A 1 705 ? -31.307 9.650 75.377 1.00 86.00 705 PRO A CA 1
ATOM 5989 C C . PRO A 1 705 ? -31.281 10.764 76.436 1.00 86.00 705 PRO A C 1
ATOM 5991 O O . PRO A 1 705 ? -32.049 10.729 77.395 1.00 86.00 705 PRO A O 1
ATOM 5994 N N . LYS A 1 706 ? -30.406 11.764 76.261 1.00 85.19 706 LYS A N 1
ATOM 5995 C CA . LYS A 1 706 ? -30.298 12.921 77.161 1.00 85.19 706 LYS A CA 1
ATOM 5996 C C . LYS A 1 706 ? -31.435 13.912 76.933 1.00 85.19 706 LYS A C 1
ATOM 5998 O O . LYS A 1 706 ? -31.985 14.411 77.908 1.00 85.19 706 LYS A O 1
ATOM 6003 N N . GLU A 1 707 ? -31.789 14.166 75.673 1.00 85.12 707 GLU A N 1
ATOM 6004 C CA . GLU A 1 707 ? -32.897 15.059 75.306 1.00 85.12 707 GLU A CA 1
ATOM 6005 C C . GLU A 1 707 ? -34.220 14.568 75.904 1.00 85.12 707 GLU A C 1
ATOM 6007 O O . GLU A 1 707 ? -34.931 15.345 76.534 1.00 85.12 707 GLU A O 1
ATOM 6012 N N . ILE A 1 708 ? -34.502 13.263 75.819 1.00 84.38 708 ILE A N 1
ATOM 6013 C CA . ILE A 1 708 ? -35.705 12.654 76.406 1.00 84.38 708 ILE A CA 1
ATOM 6014 C C . ILE A 1 708 ? -35.740 12.865 77.933 1.00 84.38 708 ILE A C 1
ATOM 6016 O O . ILE A 1 708 ? -36.771 13.252 78.478 1.00 84.38 708 ILE A O 1
ATOM 6020 N N . LEU A 1 709 ? -34.619 12.671 78.637 1.00 82.38 709 LEU A N 1
ATOM 6021 C CA . LEU A 1 709 ? -34.549 12.865 80.095 1.00 82.38 709 LEU A CA 1
ATOM 6022 C C . LEU A 1 709 ? -34.726 14.327 80.541 1.00 82.38 709 LEU A C 1
ATOM 6024 O O . LEU A 1 709 ? -35.119 14.558 81.686 1.00 82.38 709 LEU A O 1
ATOM 6028 N N . GLN A 1 710 ? -34.399 15.291 79.674 1.00 82.50 710 GLN A N 1
ATOM 6029 C CA . GLN A 1 710 ? -34.543 16.730 79.929 1.00 82.50 710 GLN A CA 1
ATOM 6030 C C . GLN A 1 710 ? -35.930 17.256 79.549 1.00 82.50 710 GLN A C 1
ATOM 6032 O O . GLN A 1 710 ? -36.476 18.102 80.250 1.00 82.50 710 GLN A O 1
ATOM 6037 N N . GLN A 1 711 ? -36.492 16.770 78.441 1.00 79.69 711 GLN A N 1
ATOM 6038 C CA . GLN A 1 711 ? -37.785 17.209 77.919 1.00 79.69 711 GLN A CA 1
ATOM 6039 C C . GLN A 1 711 ? -38.948 16.733 78.796 1.00 79.69 711 GLN A C 1
ATOM 6041 O O . GLN A 1 711 ? -39.936 17.449 78.954 1.00 79.69 711 GLN A O 1
ATOM 6046 N N . TYR A 1 712 ? -38.828 15.540 79.380 1.00 74.00 712 TYR A N 1
ATOM 6047 C CA . TYR A 1 712 ? -39.886 14.915 80.164 1.00 74.00 712 TYR A CA 1
ATOM 6048 C C . TYR A 1 712 ? -39.494 14.830 81.643 1.00 74.00 712 TYR A C 1
ATOM 6050 O O . TYR A 1 712 ? -38.860 13.869 82.078 1.00 74.00 712 TYR A O 1
ATOM 6058 N N . ASP A 1 713 ? -39.875 15.840 82.432 1.00 67.94 713 ASP A N 1
ATOM 6059 C CA . ASP A 1 713 ? -39.518 15.890 83.859 1.00 67.94 713 ASP A CA 1
ATOM 6060 C C . ASP A 1 713 ? -40.595 15.299 84.788 1.00 67.94 713 ASP A C 1
ATOM 6062 O O . ASP A 1 713 ? -40.309 14.950 85.928 1.00 67.94 713 ASP A O 1
ATOM 6066 N N . PHE A 1 714 ? -41.835 15.141 84.299 1.00 72.38 714 PHE A N 1
ATOM 6067 C CA . PHE A 1 714 ? -42.960 14.496 85.001 1.00 72.38 714 PHE A CA 1
ATOM 6068 C C . PHE A 1 714 ? -43.126 14.899 86.489 1.00 72.38 714 PHE A C 1
ATOM 6070 O O . PHE A 1 714 ? -43.542 14.085 87.317 1.00 72.38 714 PHE A O 1
ATOM 6077 N N . ILE A 1 715 ? -42.807 16.155 86.833 1.00 71.06 715 ILE A N 1
ATOM 6078 C CA . ILE A 1 715 ? -42.874 16.693 88.207 1.00 71.06 715 ILE A CA 1
ATOM 6079 C C . ILE A 1 715 ? -44.319 17.002 88.628 1.00 71.06 715 ILE A C 1
ATOM 6081 O O . ILE A 1 715 ? -44.682 16.790 89.779 1.00 71.06 715 ILE A O 1
ATOM 6085 N N . ASP A 1 716 ? -45.155 17.489 87.707 1.00 72.88 716 ASP A N 1
ATOM 6086 C CA . ASP A 1 716 ? -46.529 17.918 87.998 1.00 72.88 716 ASP A CA 1
ATOM 6087 C C . ASP A 1 716 ? -47.550 16.864 87.546 1.00 72.88 716 ASP A C 1
ATOM 6089 O O . ASP A 1 716 ? -47.775 16.676 86.347 1.00 72.88 716 ASP A O 1
ATOM 6093 N N . LEU A 1 717 ? -48.194 16.201 88.513 1.00 72.38 717 LEU A N 1
ATOM 6094 C CA . LEU A 1 717 ? -49.220 15.180 88.270 1.00 72.38 717 LEU A CA 1
ATOM 6095 C C . LEU A 1 717 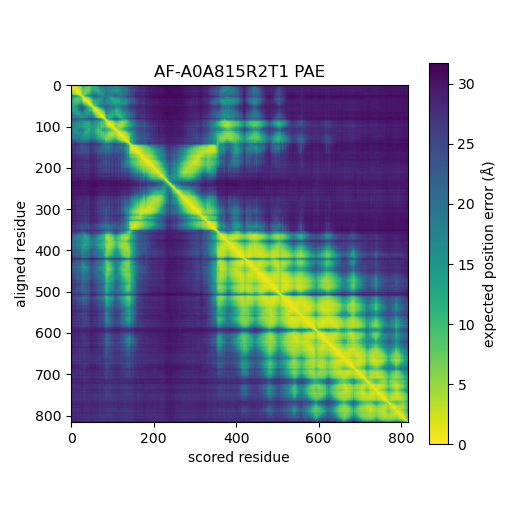? -50.408 15.696 87.458 1.00 72.38 717 LEU A C 1
ATOM 6097 O O . LEU A 1 717 ? -50.991 14.939 86.685 1.00 72.38 717 LEU A O 1
ATOM 6101 N N . ASN A 1 718 ? -50.761 16.979 87.580 1.00 70.81 718 ASN A N 1
ATOM 6102 C CA . ASN A 1 718 ? -51.908 17.528 86.852 1.00 70.81 718 ASN A CA 1
ATOM 6103 C C . ASN A 1 718 ? -51.652 17.586 85.339 1.00 70.81 718 ASN A C 1
ATOM 6105 O O . ASN A 1 718 ? -52.594 17.670 84.553 1.00 70.81 718 ASN A O 1
ATOM 6109 N N . LYS A 1 719 ? -50.384 17.508 84.916 1.00 74.50 719 LYS A N 1
ATOM 6110 C CA . LYS A 1 719 ? -50.000 17.473 83.501 1.00 74.50 719 LYS A CA 1
ATOM 6111 C C . LYS A 1 719 ? -50.022 16.070 82.904 1.00 74.50 719 LYS A C 1
ATOM 6113 O O . LYS A 1 719 ? -49.995 15.960 81.684 1.00 74.50 719 LYS A O 1
ATOM 6118 N N . TYR A 1 720 ? -50.138 15.014 83.713 1.00 79.44 720 TYR A N 1
ATOM 6119 C CA . TYR A 1 720 ? -50.105 13.628 83.221 1.00 79.44 720 TYR A CA 1
ATOM 6120 C C . TYR A 1 720 ? -51.303 13.297 82.322 1.00 79.44 720 TYR A C 1
ATOM 6122 O O . TYR A 1 720 ? -51.205 12.412 81.479 1.00 79.44 720 TYR A O 1
ATOM 6130 N N . LEU A 1 721 ? -52.418 14.017 82.475 1.00 68.81 721 LEU A N 1
ATOM 6131 C CA . LEU A 1 721 ? -53.584 13.897 81.597 1.00 68.81 721 LEU A CA 1
ATOM 6132 C C . LEU A 1 721 ? -53.320 14.426 80.181 1.00 68.81 721 LEU A C 1
ATOM 6134 O O . LEU A 1 721 ? -53.883 13.904 79.223 1.00 68.81 721 LEU A O 1
ATOM 6138 N N . ASN A 1 722 ? -52.475 15.452 80.053 1.00 70.44 722 ASN A N 1
ATOM 6139 C CA . ASN A 1 722 ? -52.143 16.064 78.767 1.00 70.44 722 ASN A CA 1
ATOM 6140 C C . ASN A 1 722 ? -50.913 15.396 78.135 1.00 70.44 722 ASN A C 1
ATOM 6142 O O . ASN A 1 722 ? -50.910 15.143 76.936 1.00 70.44 722 ASN A O 1
ATOM 6146 N N . ASP A 1 723 ? -49.916 15.049 78.954 1.00 71.88 723 ASP A N 1
ATOM 6147 C CA . ASP A 1 723 ? -48.669 14.397 78.550 1.00 71.88 723 ASP A CA 1
ATOM 6148 C C . ASP A 1 723 ? -48.506 13.067 79.303 1.00 71.88 723 ASP A C 1
ATOM 6150 O O . ASP A 1 723 ? -47.758 12.958 80.279 1.00 71.88 723 ASP A O 1
ATOM 6154 N N . SER A 1 724 ? -49.248 12.043 78.870 1.00 81.06 724 SER A N 1
ATOM 6155 C CA . SER A 1 724 ? -49.258 10.738 79.541 1.00 81.06 724 SER A CA 1
ATOM 6156 C C . SER A 1 724 ? -47.884 10.049 79.488 1.00 81.06 724 SER A C 1
ATOM 6158 O O . SER A 1 724 ? -47.393 9.736 78.395 1.00 81.06 724 SER A O 1
ATOM 6160 N N . PRO A 1 725 ? -47.274 9.711 80.644 1.00 83.44 725 PRO A N 1
ATOM 6161 C CA . PRO A 1 725 ? -45.998 8.995 80.674 1.00 83.44 725 PRO A CA 1
ATOM 6162 C C . PRO A 1 725 ? -46.089 7.567 80.119 1.00 83.44 725 PRO A C 1
ATOM 6164 O O . PRO A 1 725 ? -45.083 7.015 79.668 1.00 83.44 725 PRO A O 1
ATOM 6167 N N . LYS A 1 726 ? -47.287 6.963 80.120 1.00 86.25 726 LYS A N 1
ATOM 6168 C CA . LYS A 1 726 ? -47.531 5.594 79.646 1.00 86.25 726 LYS A CA 1
ATOM 6169 C C . LYS A 1 726 ? -47.029 5.368 78.220 1.00 86.25 726 LYS A C 1
ATOM 6171 O O . LYS A 1 726 ? -46.302 4.406 77.978 1.00 86.25 726 LYS A O 1
ATOM 6176 N N . TYR A 1 727 ? -47.367 6.265 77.294 1.00 82.31 727 TYR A N 1
ATOM 6177 C CA . TYR A 1 727 ? -47.001 6.126 75.881 1.00 82.31 727 TYR A CA 1
ATOM 6178 C C . TYR A 1 727 ? -45.484 6.224 75.660 1.00 82.31 727 TYR A C 1
ATOM 6180 O O . TYR A 1 727 ? -44.898 5.391 74.967 1.00 82.31 727 TYR A O 1
ATOM 6188 N N . LEU A 1 728 ? -44.823 7.192 76.304 1.00 85.81 728 LEU A N 1
ATOM 6189 C CA . LEU A 1 728 ? -43.370 7.359 76.217 1.00 85.81 728 LEU A CA 1
ATOM 6190 C C . LEU A 1 728 ? -42.629 6.127 76.760 1.00 85.81 728 LEU A C 1
ATOM 6192 O O . LEU A 1 728 ? -41.713 5.614 76.118 1.00 85.81 728 LEU A O 1
ATOM 6196 N N . CYS A 1 729 ? -43.050 5.623 77.922 1.00 86.88 729 CYS A N 1
ATOM 6197 C CA . CYS A 1 729 ? -42.490 4.418 78.527 1.00 86.88 729 CYS A CA 1
ATOM 6198 C C . CYS A 1 729 ? -42.683 3.181 77.636 1.00 86.88 729 CYS A C 1
ATOM 6200 O O . CYS A 1 729 ? -41.749 2.392 77.491 1.00 86.88 729 CYS A O 1
ATOM 6202 N N . GLN A 1 730 ? -43.842 3.032 76.985 1.00 85.31 730 GLN A N 1
ATOM 6203 C CA . GLN A 1 730 ? -44.079 1.960 76.012 1.00 85.31 730 GLN A CA 1
ATOM 6204 C C . GLN A 1 730 ? -43.130 2.060 74.807 1.00 85.31 730 GLN A C 1
ATOM 6206 O O . GLN A 1 730 ? -42.495 1.066 74.458 1.00 85.31 730 GLN A O 1
ATOM 6211 N N . GLN A 1 731 ? -42.958 3.248 74.220 1.00 84.88 731 GLN A N 1
ATOM 6212 C CA . GLN A 1 731 ? -42.027 3.462 73.102 1.00 84.88 731 GLN A CA 1
ATOM 6213 C C . GLN A 1 731 ? -40.572 3.155 73.488 1.00 84.88 731 GLN A C 1
ATOM 6215 O O . GLN A 1 731 ? -39.871 2.433 72.775 1.00 84.88 731 GLN A O 1
ATOM 6220 N N . LEU A 1 732 ? -40.129 3.628 74.657 1.00 88.12 732 LEU A N 1
ATOM 6221 C CA . LEU A 1 732 ? -38.786 3.367 75.184 1.00 88.12 732 LEU A CA 1
ATOM 6222 C C . LEU A 1 732 ? -38.538 1.875 75.469 1.00 88.12 732 LEU A C 1
ATOM 6224 O O . LEU A 1 732 ? -37.441 1.365 75.229 1.00 88.12 732 LEU A O 1
ATOM 6228 N N . LYS A 1 733 ? -39.561 1.157 75.944 1.00 86.12 733 LYS A N 1
ATOM 6229 C CA . LYS A 1 733 ? -39.515 -0.294 76.163 1.00 86.12 733 LYS A CA 1
ATOM 6230 C C . LYS A 1 733 ? -39.452 -1.071 74.846 1.00 86.12 733 LYS A C 1
ATOM 6232 O O . LYS A 1 733 ? -38.708 -2.045 74.736 1.00 86.12 733 LYS A O 1
ATOM 6237 N N . VAL A 1 734 ? -40.200 -0.640 73.831 1.00 88.25 734 VAL A N 1
ATOM 6238 C CA . VAL A 1 734 ? -40.191 -1.261 72.498 1.00 88.25 734 VAL A CA 1
ATOM 6239 C C . VAL A 1 734 ? -38.826 -1.098 71.830 1.00 88.25 734 VAL A C 1
ATOM 6241 O O . VAL A 1 734 ? -38.265 -2.083 71.342 1.00 88.25 734 VAL A O 1
ATOM 6244 N N . VAL A 1 735 ? -38.252 0.109 71.837 1.00 89.75 735 VAL A N 1
ATOM 6245 C CA . VAL A 1 735 ? -36.942 0.353 71.213 1.00 89.75 735 VAL A CA 1
ATOM 6246 C C . VAL A 1 735 ? -35.809 -0.368 71.955 1.00 89.75 735 VAL A C 1
ATOM 6248 O O . VAL A 1 735 ? -34.943 -0.958 71.310 1.00 89.75 735 VAL A O 1
ATOM 6251 N N . SER A 1 736 ? -35.842 -0.429 73.292 1.00 87.75 736 SER A N 1
ATOM 6252 C CA . SER A 1 736 ? -34.835 -1.167 74.069 1.00 87.75 736 SER A CA 1
ATOM 6253 C C . SER A 1 736 ? -34.903 -2.678 73.824 1.00 87.75 736 SER A C 1
ATOM 6255 O O . SER A 1 736 ? -33.866 -3.317 73.641 1.00 87.75 736 SER A O 1
ATOM 6257 N N . SER A 1 737 ? -36.113 -3.234 73.700 1.00 85.94 737 SER A N 1
ATOM 6258 C CA . SER A 1 737 ? -36.341 -4.652 73.379 1.00 85.94 737 SER A CA 1
ATOM 6259 C C . SER A 1 737 ? -35.884 -5.038 71.964 1.00 85.94 737 SER A C 1
ATOM 6261 O O . SER A 1 737 ? -35.704 -6.218 71.678 1.00 85.94 737 SER A O 1
ATOM 6263 N N . ASN A 1 738 ? -35.666 -4.060 71.076 1.00 85.94 738 ASN A N 1
ATOM 6264 C CA . ASN A 1 738 ? -35.143 -4.261 69.718 1.00 85.94 738 ASN A CA 1
ATOM 6265 C C . ASN A 1 738 ? -33.604 -4.136 69.630 1.00 85.94 738 ASN A C 1
ATOM 6267 O O . ASN A 1 738 ? -33.068 -4.055 68.529 1.00 85.94 738 ASN A O 1
ATOM 6271 N N . GLY A 1 739 ? -32.886 -4.134 70.761 1.00 81.44 739 GLY A N 1
ATOM 6272 C CA . GLY A 1 739 ? -31.415 -4.164 70.801 1.00 81.44 739 GLY A CA 1
ATOM 6273 C C . GLY A 1 739 ? -30.735 -2.817 71.071 1.00 81.44 739 GLY A C 1
ATOM 6274 O O . GLY A 1 739 ? -29.515 -2.774 71.229 1.00 81.44 739 GLY A O 1
ATOM 6275 N N . TYR A 1 740 ? -31.491 -1.721 71.202 1.00 87.94 740 TYR A N 1
ATOM 6276 C CA . TYR A 1 740 ? -30.945 -0.386 71.479 1.00 87.94 740 TYR A CA 1
ATOM 6277 C C . TYR A 1 740 ? -30.878 -0.099 72.986 1.00 87.94 740 TYR A C 1
ATOM 6279 O O . TYR A 1 740 ? -31.691 0.634 73.556 1.00 87.94 740 TYR A O 1
ATOM 6287 N N . THR A 1 741 ? -29.875 -0.675 73.650 1.00 83.25 741 THR A N 1
ATOM 6288 C CA . THR A 1 741 ? -29.735 -0.690 75.120 1.00 83.25 741 THR A CA 1
ATOM 6289 C C . THR A 1 741 ? -29.670 0.692 75.776 1.00 83.25 741 THR A C 1
ATOM 6291 O O . THR A 1 741 ? -30.156 0.845 76.895 1.00 83.25 741 THR A O 1
ATOM 6294 N N . LYS A 1 742 ? -29.182 1.727 75.074 1.00 85.44 742 LYS A N 1
ATOM 6295 C CA . LYS A 1 742 ? -29.133 3.118 75.575 1.00 85.44 742 LYS A CA 1
ATOM 6296 C C . LYS A 1 742 ? -30.502 3.673 76.007 1.00 85.44 742 LYS A C 1
ATOM 6298 O O . LYS A 1 742 ? -30.562 4.521 76.891 1.00 85.44 742 LYS A O 1
ATOM 6303 N N . TYR A 1 743 ? -31.601 3.174 75.436 1.00 89.62 743 TYR A N 1
ATOM 6304 C CA . TYR A 1 743 ? -32.960 3.570 75.826 1.00 89.62 743 TYR A CA 1
ATOM 6305 C C . TYR A 1 743 ? -33.499 2.796 77.033 1.00 89.62 743 TYR A C 1
ATOM 6307 O O . TYR A 1 743 ? -34.425 3.268 77.686 1.00 89.62 743 TYR A O 1
ATOM 6315 N N . SER A 1 744 ? -32.908 1.645 77.373 1.00 84.81 744 SER A N 1
ATOM 6316 C CA . SER A 1 744 ? -33.265 0.891 78.581 1.00 84.81 744 SER A CA 1
ATOM 6317 C C . SER A 1 744 ? -32.928 1.679 79.847 1.00 84.81 744 SER A C 1
ATOM 6319 O O . SER A 1 744 ? -33.702 1.690 80.803 1.00 84.81 744 SER A O 1
ATOM 6321 N N . ASP A 1 745 ? -31.787 2.370 79.849 1.00 85.06 745 ASP A N 1
ATOM 6322 C CA . ASP A 1 745 ? -31.382 3.213 80.973 1.00 85.06 745 ASP A CA 1
ATOM 6323 C C . ASP A 1 745 ? -32.267 4.453 81.114 1.00 85.06 745 ASP A C 1
ATOM 6325 O O . ASP A 1 745 ? -32.636 4.814 82.231 1.00 85.06 745 ASP A O 1
ATOM 6329 N N . VAL A 1 746 ? -32.659 5.063 79.993 1.00 87.38 746 VAL A N 1
ATOM 6330 C CA . VAL A 1 746 ? -33.606 6.189 79.965 1.00 87.38 746 VAL A CA 1
ATOM 6331 C C . VAL A 1 746 ? -34.978 5.758 80.477 1.00 87.38 746 VAL A C 1
ATOM 6333 O O . VAL A 1 746 ? -35.536 6.414 81.352 1.00 87.38 746 VAL A O 1
ATOM 6336 N N . TYR A 1 747 ? -35.491 4.625 79.989 1.00 89.12 747 TYR A N 1
ATOM 6337 C CA . TYR A 1 747 ? -36.748 4.026 80.441 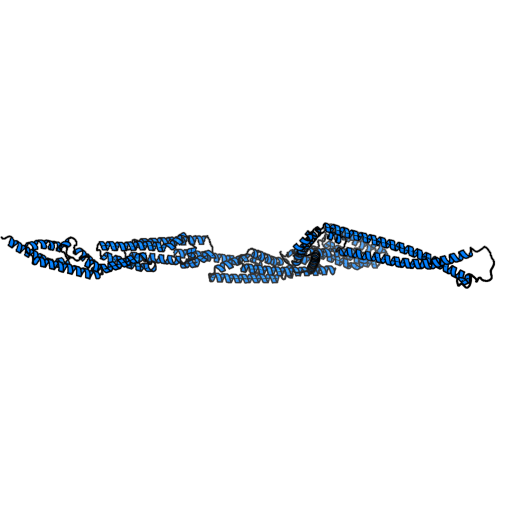1.00 89.12 747 TYR A CA 1
ATOM 6338 C C . TYR A 1 747 ? -36.770 3.829 81.959 1.00 89.12 747 TYR A C 1
ATOM 6340 O O . TYR A 1 747 ? -37.699 4.280 82.627 1.00 89.12 747 TYR A O 1
ATOM 6348 N N . ARG A 1 748 ? -35.715 3.220 82.517 1.00 86.06 748 ARG A N 1
ATOM 6349 C CA . ARG A 1 748 ? -35.587 2.982 83.961 1.00 86.06 748 ARG A CA 1
ATOM 6350 C C . ARG A 1 748 ? -35.551 4.284 84.763 1.00 86.06 748 ARG A C 1
ATOM 6352 O O . ARG A 1 748 ? -36.227 4.382 85.780 1.00 86.06 748 ARG A O 1
ATOM 6359 N N . GLN A 1 749 ? -34.783 5.279 84.318 1.00 85.75 749 GLN A N 1
ATOM 6360 C CA . GLN A 1 749 ? -34.679 6.568 85.012 1.00 85.75 749 GLN A CA 1
ATOM 6361 C C . GLN A 1 749 ? -36.000 7.343 85.001 1.00 85.75 749 GLN A C 1
ATOM 6363 O O . GLN A 1 749 ? -36.370 7.925 86.017 1.00 85.75 749 GLN A O 1
ATOM 6368 N N . ILE A 1 750 ? -36.729 7.327 83.884 1.00 86.94 750 ILE A N 1
ATOM 6369 C CA . ILE A 1 750 ? -38.050 7.958 83.786 1.00 86.94 750 ILE A CA 1
ATOM 6370 C C . ILE A 1 750 ? -39.060 7.239 84.677 1.00 86.94 750 ILE A C 1
ATOM 6372 O O . ILE A 1 750 ? -39.776 7.902 85.424 1.00 86.94 750 ILE A O 1
ATOM 6376 N N . LEU A 1 751 ? -39.082 5.903 84.662 1.00 87.38 751 LEU A N 1
ATOM 6377 C CA . LEU A 1 751 ? -39.936 5.123 85.559 1.00 87.38 751 LEU A CA 1
ATOM 6378 C C . LEU A 1 751 ? -39.665 5.435 87.033 1.00 87.38 751 LEU A C 1
ATOM 6380 O O . LEU A 1 751 ? -40.612 5.662 87.779 1.00 87.38 751 LEU A O 1
ATOM 6384 N N . GLU A 1 752 ? -38.400 5.488 87.454 1.00 85.62 752 GLU A N 1
ATOM 6385 C CA . GLU A 1 752 ? -38.036 5.822 88.838 1.00 85.62 752 GLU A CA 1
ATOM 6386 C C . GLU A 1 752 ? -38.384 7.273 89.203 1.00 85.62 752 GLU A C 1
ATOM 6388 O O . GLU A 1 752 ? -38.880 7.522 90.304 1.00 85.62 752 GLU A O 1
ATOM 6393 N N . LYS A 1 753 ? -38.212 8.233 88.281 1.00 84.44 753 LYS A N 1
ATOM 6394 C CA . LYS A 1 753 ? -38.673 9.620 88.474 1.00 84.44 753 LYS A CA 1
ATOM 6395 C C . LYS A 1 753 ? -40.187 9.680 88.688 1.00 84.44 753 LYS A C 1
ATOM 6397 O O . LYS A 1 753 ? -40.638 10.262 89.673 1.00 84.44 753 LYS A O 1
ATOM 6402 N N . ILE A 1 754 ? -40.964 9.050 87.802 1.00 86.25 754 ILE A N 1
ATOM 6403 C CA . ILE A 1 754 ? -42.429 8.994 87.905 1.00 86.25 754 ILE A CA 1
ATOM 6404 C C . ILE A 1 754 ? -42.829 8.332 89.223 1.00 86.25 754 ILE A C 1
ATOM 6406 O O . ILE A 1 754 ? -43.644 8.878 89.957 1.00 86.25 754 ILE A O 1
ATOM 6410 N N . ARG A 1 755 ? -42.219 7.190 89.560 1.00 86.31 755 ARG A N 1
ATOM 6411 C CA . ARG A 1 755 ? -42.469 6.461 90.806 1.00 86.31 755 ARG A CA 1
ATOM 6412 C C . ARG A 1 755 ? -42.216 7.335 92.033 1.00 86.31 755 ARG A C 1
ATOM 6414 O O . ARG A 1 755 ? -43.069 7.403 92.910 1.00 86.31 755 ARG A O 1
ATOM 6421 N N . THR A 1 756 ? -41.071 8.009 92.089 1.00 85.12 756 THR A N 1
ATOM 6422 C CA . THR A 1 756 ? -40.684 8.856 93.227 1.00 85.12 756 THR A CA 1
ATOM 6423 C C . THR A 1 756 ? -41.639 10.039 93.387 1.00 85.12 756 THR A C 1
ATOM 6425 O O . THR A 1 756 ? -42.113 10.299 94.493 1.00 85.12 756 THR A O 1
ATOM 6428 N N . ASN A 1 757 ? -41.980 10.716 92.287 1.00 81.19 757 ASN A N 1
ATOM 6429 C CA . ASN A 1 757 ? -42.896 11.859 92.301 1.00 81.19 757 ASN A CA 1
ATOM 6430 C C . ASN A 1 757 ? -44.326 11.439 92.673 1.00 81.19 757 ASN A C 1
ATOM 6432 O O . ASN A 1 757 ? -44.955 12.070 93.520 1.00 81.19 757 ASN A O 1
ATOM 6436 N N . PHE A 1 758 ? -44.821 10.343 92.092 1.00 85.12 758 PHE A N 1
ATOM 6437 C CA . PHE A 1 758 ? -46.158 9.816 92.365 1.00 85.12 758 PHE A CA 1
ATOM 6438 C C . PHE A 1 758 ? -46.291 9.340 93.821 1.00 85.12 758 PHE A C 1
ATOM 6440 O O . PHE A 1 758 ? -47.271 9.665 94.486 1.00 85.12 758 PHE A O 1
ATOM 6447 N N . LEU A 1 759 ? -45.270 8.657 94.356 1.00 84.38 759 LEU A N 1
ATOM 6448 C CA . LEU A 1 759 ? -45.208 8.242 95.763 1.00 84.38 759 LEU A CA 1
ATOM 6449 C C . LEU A 1 759 ? -45.162 9.446 96.721 1.00 84.38 759 LEU A C 1
ATOM 6451 O O . LEU A 1 759 ? -45.854 9.451 97.737 1.00 84.38 759 LEU A O 1
ATOM 6455 N N . SER A 1 760 ? -44.365 10.471 96.401 1.00 81.50 760 SER A N 1
ATOM 6456 C CA . SER A 1 760 ? -44.290 11.717 97.179 1.00 81.50 760 SER A CA 1
ATOM 6457 C C . SER A 1 760 ? -45.657 12.400 97.278 1.00 81.50 760 SER A C 1
ATOM 6459 O O . SER A 1 760 ? -46.084 12.791 98.361 1.00 81.50 760 SER A O 1
ATOM 6461 N N . GLU A 1 761 ? -46.396 12.473 96.171 1.00 79.44 761 GLU A N 1
ATOM 6462 C CA . GLU A 1 761 ? -47.731 13.072 96.150 1.00 79.44 761 GLU A CA 1
ATOM 6463 C C . GLU A 1 761 ? -48.794 12.219 96.857 1.00 79.44 761 GLU A C 1
ATOM 6465 O O . GLU A 1 761 ? -49.623 12.764 97.587 1.00 79.44 761 GLU A O 1
ATOM 6470 N N . ILE A 1 762 ? -48.735 10.887 96.733 1.00 80.31 762 ILE A N 1
ATOM 6471 C CA . ILE A 1 762 ? -49.536 9.953 97.545 1.00 80.31 762 ILE A CA 1
ATOM 6472 C C . ILE A 1 762 ? -49.321 10.229 99.041 1.00 80.31 762 ILE A C 1
ATOM 6474 O O . ILE A 1 762 ? -50.291 10.379 99.789 1.00 80.31 762 ILE A O 1
ATOM 6478 N N . ASN A 1 763 ? -48.065 10.359 99.476 1.00 79.25 763 ASN A N 1
ATOM 6479 C CA . ASN A 1 763 ? -47.725 10.645 100.872 1.00 79.25 763 ASN A CA 1
ATOM 6480 C C . ASN A 1 763 ? -48.180 12.051 101.298 1.00 79.25 763 ASN A C 1
ATOM 6482 O O . ASN A 1 763 ? -48.815 12.197 102.340 1.00 79.25 763 ASN A O 1
ATOM 6486 N N . ASN A 1 764 ? -47.986 13.071 100.454 1.00 77.62 764 ASN A N 1
ATOM 6487 C CA . ASN A 1 764 ? -48.490 14.427 100.696 1.00 77.62 764 ASN A CA 1
ATOM 6488 C C . ASN A 1 764 ? -50.017 14.454 100.874 1.00 77.62 764 ASN A C 1
ATOM 6490 O O . ASN A 1 764 ? -50.543 15.270 101.635 1.00 77.62 764 ASN A O 1
ATOM 6494 N N . VAL A 1 765 ? -50.769 13.598 100.174 1.00 75.19 765 VAL A N 1
ATOM 6495 C CA . VAL A 1 765 ? -52.225 13.487 100.355 1.00 75.19 765 VAL A CA 1
ATOM 6496 C C . VAL A 1 765 ? -52.587 12.841 101.689 1.00 75.19 765 VAL A C 1
ATOM 6498 O O . VAL A 1 765 ? -53.532 13.318 102.321 1.00 75.19 765 VAL A O 1
ATOM 6501 N N . LYS A 1 766 ? -51.826 11.851 102.173 1.00 69.56 766 LYS A N 1
ATOM 6502 C CA . LYS A 1 766 ? -52.039 11.250 103.505 1.00 69.56 766 LYS A CA 1
ATOM 6503 C C . LYS A 1 766 ? -51.965 12.302 104.636 1.00 69.56 766 LYS A C 1
ATOM 6505 O O . LYS A 1 766 ? -52.760 12.234 105.572 1.00 69.56 766 LYS A O 1
ATOM 6510 N N . ASP A 1 767 ? -51.158 13.355 104.486 1.00 67.94 767 ASP A N 1
ATOM 6511 C CA . ASP A 1 767 ? -50.923 14.377 105.529 1.00 67.94 767 ASP A CA 1
ATOM 6512 C C . ASP A 1 767 ? -51.836 15.627 105.473 1.00 67.94 767 ASP A C 1
ATOM 6514 O O . ASP A 1 767 ? -51.756 16.514 106.324 1.00 67.94 767 ASP A O 1
ATOM 6518 N N . ASN A 1 768 ? -52.741 15.736 104.493 1.00 68.69 768 ASN A N 1
ATOM 6519 C CA . ASN A 1 768 ? -53.590 16.930 104.308 1.00 68.69 768 ASN A CA 1
ATOM 6520 C C . ASN A 1 768 ? -54.902 16.898 105.128 1.00 68.69 768 ASN A C 1
ATOM 6522 O O . ASN A 1 768 ? -55.310 15.852 105.603 1.00 68.69 768 ASN A O 1
ATOM 6526 N N . ARG A 1 769 ? -55.624 18.020 105.299 1.00 69.31 769 ARG A N 1
ATOM 6527 C CA . ARG A 1 769 ? -56.988 18.008 105.896 1.00 69.31 769 ARG A CA 1
ATOM 6528 C C . ARG A 1 769 ? -58.013 17.387 104.928 1.00 69.31 769 ARG A C 1
ATOM 6530 O O . ARG A 1 769 ? -57.862 17.551 103.719 1.00 69.31 769 ARG A O 1
ATOM 6537 N N . VAL A 1 770 ? -59.076 16.753 105.442 1.00 67.06 770 VAL A N 1
ATOM 6538 C CA . VAL A 1 770 ? -60.083 15.958 104.686 1.00 67.06 770 VAL A CA 1
ATOM 6539 C C . VAL A 1 770 ? -60.547 16.604 103.367 1.00 67.06 770 VAL A C 1
ATOM 6541 O O . VAL A 1 770 ? -60.503 15.960 102.320 1.00 67.06 770 VAL A O 1
ATOM 6544 N N . LEU A 1 771 ? -60.915 17.893 103.376 1.00 62.34 771 LEU A N 1
ATOM 6545 C CA . LEU A 1 771 ? -61.396 18.597 102.174 1.00 62.34 771 LEU A CA 1
ATOM 6546 C C . LEU A 1 771 ? -60.310 18.749 101.084 1.00 62.34 771 LEU A C 1
ATOM 6548 O O . LEU A 1 771 ? -60.589 18.622 99.893 1.00 62.34 771 LEU A O 1
ATOM 6552 N N . ASN A 1 772 ? -59.053 18.967 101.486 1.00 66.31 772 ASN A N 1
ATOM 6553 C CA . ASN A 1 772 ? -57.907 19.050 100.574 1.00 66.31 772 ASN A CA 1
ATOM 6554 C C . ASN A 1 772 ? -57.449 17.664 100.093 1.00 66.31 772 ASN A C 1
ATOM 6556 O O . ASN A 1 772 ? -56.970 17.556 98.963 1.00 66.31 772 ASN A O 1
ATOM 6560 N N . ARG A 1 773 ? -57.630 16.604 100.902 1.00 74.19 773 ARG A N 1
ATOM 6561 C CA . ARG A 1 773 ? -57.378 15.215 100.472 1.00 74.19 773 ARG A CA 1
ATOM 6562 C C . ARG A 1 773 ? -58.290 14.822 99.315 1.00 74.19 773 ARG A C 1
ATOM 6564 O O . ARG A 1 773 ? -57.802 14.301 98.321 1.00 74.19 773 ARG A O 1
ATOM 6571 N N . LEU A 1 774 ? -59.587 15.130 99.404 1.00 70.50 774 LEU A N 1
ATOM 6572 C CA . LEU A 1 774 ? -60.574 14.816 98.360 1.00 70.50 774 LEU A CA 1
ATOM 6573 C C . LEU A 1 774 ? -60.222 15.427 96.996 1.00 70.50 774 LEU A C 1
ATOM 6575 O O . LEU A 1 774 ? -60.270 14.730 95.982 1.00 70.50 774 LEU A O 1
ATOM 6579 N N . ASN A 1 775 ? -59.844 16.709 96.965 1.00 70.19 775 ASN A N 1
ATOM 6580 C CA . ASN A 1 775 ? -59.498 17.395 95.716 1.00 70.19 775 ASN A CA 1
ATOM 6581 C C . ASN A 1 775 ? -58.190 16.872 95.109 1.00 70.19 775 ASN A C 1
ATOM 6583 O O . ASN A 1 775 ? -58.145 16.607 93.911 1.00 70.19 775 ASN A O 1
ATOM 6587 N N . LYS A 1 776 ? -57.151 16.651 95.924 1.00 73.62 776 LYS A N 1
ATOM 6588 C CA . LYS A 1 776 ? -55.882 16.087 95.439 1.00 73.62 776 LYS A CA 1
ATOM 6589 C C . LYS A 1 776 ? -56.008 14.620 95.017 1.00 73.62 776 LYS A C 1
ATOM 6591 O O . LYS A 1 776 ? -55.353 14.203 94.069 1.00 73.62 776 LYS A O 1
ATOM 6596 N N . MET A 1 777 ? -56.887 13.851 95.661 1.00 80.31 777 MET A N 1
ATOM 6597 C CA . MET A 1 777 ? -57.117 12.448 95.311 1.00 80.31 777 MET A CA 1
ATOM 6598 C C . MET A 1 777 ? -57.783 12.282 93.940 1.00 80.31 777 MET A C 1
ATOM 6600 O O . MET A 1 777 ? -57.528 11.291 93.260 1.00 80.31 777 MET A O 1
ATOM 6604 N N . ARG A 1 778 ? -58.594 13.256 93.492 1.00 74.56 778 ARG A N 1
ATOM 6605 C CA . ARG A 1 778 ? -59.100 13.281 92.108 1.00 74.56 778 ARG A CA 1
ATOM 6606 C C . ARG A 1 778 ? -57.945 13.397 91.111 1.00 74.56 778 ARG A C 1
ATOM 6608 O O . ARG A 1 778 ? -57.820 12.527 90.259 1.00 74.56 778 ARG A O 1
ATOM 6615 N N . SER A 1 779 ? -57.038 14.358 91.305 1.00 76.62 779 SER A N 1
ATOM 6616 C CA . SER A 1 779 ? -55.836 14.501 90.470 1.00 76.62 779 SER A CA 1
ATOM 6617 C C . SER A 1 779 ? -54.939 13.256 90.484 1.00 76.62 779 SER A C 1
ATOM 6619 O O . SER A 1 779 ? -54.457 12.848 89.433 1.00 76.62 779 SER A O 1
ATOM 6621 N N . ILE A 1 780 ? -54.741 12.610 91.643 1.00 82.62 780 ILE A N 1
ATOM 6622 C CA . ILE A 1 780 ? -53.961 11.359 91.744 1.00 82.62 780 ILE A CA 1
ATOM 6623 C C . ILE A 1 780 ? -54.645 10.218 90.993 1.00 82.62 780 ILE A C 1
ATOM 6625 O O . ILE A 1 780 ? -53.981 9.475 90.276 1.00 82.62 780 ILE A O 1
ATOM 6629 N N . ARG A 1 781 ? -55.966 10.071 91.132 1.00 78.81 781 ARG A N 1
ATOM 6630 C CA . ARG A 1 781 ? -56.730 9.029 90.438 1.00 78.81 781 ARG A CA 1
ATOM 6631 C C . ARG A 1 781 ? -56.696 9.226 88.925 1.00 78.81 781 ARG A C 1
ATOM 6633 O O . ARG A 1 781 ? -56.534 8.254 88.195 1.00 78.81 781 ARG A O 1
ATOM 6640 N N . ASP A 1 782 ? -56.818 10.462 88.465 1.00 79.94 782 ASP A N 1
ATOM 6641 C CA . ASP A 1 782 ? -56.772 10.784 87.042 1.00 79.94 782 ASP A CA 1
ATOM 6642 C C . ASP A 1 782 ? -55.351 10.585 86.470 1.00 79.94 782 ASP A C 1
ATOM 6644 O O . ASP A 1 782 ? -55.178 10.020 85.386 1.00 79.94 782 ASP A O 1
ATOM 6648 N N . ALA A 1 783 ? -54.313 10.942 87.235 1.00 82.94 783 ALA A N 1
ATOM 6649 C CA . ALA A 1 783 ? -52.919 10.681 86.879 1.00 82.94 783 ALA A CA 1
ATOM 6650 C C . ALA A 1 783 ? -52.557 9.181 86.919 1.00 82.94 783 ALA A C 1
ATOM 6652 O O . ALA A 1 783 ? -51.769 8.729 86.089 1.00 82.94 783 ALA A O 1
ATOM 6653 N N . PHE A 1 784 ? -53.156 8.391 87.820 1.00 85.69 784 PHE A N 1
ATOM 6654 C CA . PHE A 1 784 ? -52.924 6.946 87.960 1.00 85.69 784 PHE A CA 1
ATOM 6655 C C . PHE A 1 784 ? -53.217 6.179 86.669 1.00 85.69 784 PHE A C 1
ATOM 6657 O O . PHE A 1 784 ? -52.384 5.400 86.205 1.00 85.69 784 PHE A O 1
ATOM 6664 N N . TYR A 1 785 ? -54.358 6.450 86.028 1.00 83.56 785 TYR A N 1
ATOM 6665 C CA . TYR A 1 785 ? -54.714 5.804 84.758 1.00 83.56 785 TYR A CA 1
ATOM 6666 C C . TYR A 1 785 ? -53.758 6.161 83.611 1.00 83.56 785 TYR A C 1
ATOM 6668 O O . TYR A 1 785 ? -53.671 5.421 82.630 1.00 83.56 785 TYR A O 1
ATOM 6676 N N . SER A 1 786 ? -53.006 7.251 83.761 1.00 84.12 786 SER A N 1
ATOM 6677 C CA . SER A 1 786 ? -52.014 7.727 82.798 1.00 84.12 786 SER A CA 1
ATOM 6678 C C . SER A 1 786 ? -50.601 7.185 83.061 1.00 84.12 786 SER A C 1
ATOM 6680 O O . SER A 1 786 ? -49.699 7.464 82.269 1.00 84.12 786 SER A O 1
ATOM 6682 N N . LEU A 1 787 ? -50.391 6.416 84.140 1.00 86.00 787 LEU A N 1
ATOM 6683 C CA . LEU A 1 787 ? -49.114 5.769 84.455 1.00 86.00 787 LEU A CA 1
ATOM 6684 C C . LEU A 1 787 ? -48.820 4.556 83.549 1.00 86.00 787 LEU A C 1
ATOM 6686 O O . LEU A 1 787 ? -49.745 3.912 83.050 1.00 86.00 787 LEU A O 1
ATOM 6690 N N . PRO A 1 788 ? -47.538 4.193 83.372 1.00 85.94 788 PRO A N 1
ATOM 6691 C CA . PRO A 1 788 ? -47.143 2.905 82.804 1.00 85.94 788 PRO A CA 1
ATOM 6692 C C . PRO A 1 788 ? -47.727 1.728 83.595 1.00 85.94 788 PRO A C 1
ATOM 6694 O O . PRO A 1 788 ? -47.828 1.803 84.822 1.00 85.94 788 PRO A O 1
ATOM 6697 N N . ASP A 1 789 ? -48.068 0.636 82.904 1.00 84.31 789 ASP A N 1
ATOM 6698 C CA . ASP A 1 789 ? -48.725 -0.537 83.505 1.00 84.31 789 ASP A CA 1
ATOM 6699 C C . ASP A 1 789 ? -47.913 -1.103 84.685 1.00 84.31 789 ASP A C 1
ATOM 6701 O O . ASP A 1 789 ? -48.481 -1.512 85.695 1.00 84.31 789 ASP A O 1
ATOM 6705 N N . GLU A 1 790 ? -46.578 -1.040 84.604 1.00 82.50 790 GLU A N 1
ATOM 6706 C CA . GLU A 1 790 ? -45.682 -1.509 85.663 1.00 82.50 790 GLU A CA 1
ATOM 6707 C C . GLU A 1 790 ? -45.796 -0.702 86.966 1.00 82.50 790 GLU A C 1
ATOM 6709 O O . GLU A 1 790 ? -45.573 -1.248 88.044 1.00 82.50 790 GLU A O 1
ATOM 6714 N N . LEU A 1 791 ? -46.136 0.590 86.893 1.00 85.94 791 LEU A N 1
ATOM 6715 C CA . LEU A 1 791 ? -46.332 1.440 88.073 1.00 85.94 791 LEU A CA 1
ATOM 6716 C C . LEU A 1 791 ? -47.780 1.418 88.562 1.00 85.94 791 LEU A C 1
ATOM 6718 O O . LEU A 1 791 ? -48.009 1.581 89.759 1.00 85.94 791 LEU A O 1
ATOM 6722 N N . GLN A 1 792 ? -48.749 1.172 87.674 1.00 85.25 792 GLN A N 1
ATOM 6723 C CA . GLN A 1 792 ? -50.151 1.021 88.068 1.00 85.25 792 GLN A CA 1
ATOM 6724 C C . GLN A 1 792 ? -50.314 -0.117 89.077 1.00 85.25 792 GLN A C 1
ATOM 6726 O O . GLN A 1 792 ? -50.851 0.106 90.157 1.00 85.25 792 GLN A O 1
ATOM 6731 N N . SER A 1 793 ? -49.733 -1.288 88.798 1.00 81.50 793 SER A N 1
ATOM 6732 C CA . SER A 1 793 ? -49.766 -2.426 89.729 1.00 81.50 793 SER A CA 1
ATOM 6733 C C . SER A 1 793 ? -49.050 -2.167 91.060 1.00 81.50 793 SER A C 1
ATOM 6735 O O . SER A 1 793 ? -49.334 -2.829 92.052 1.00 81.50 793 SER A O 1
ATOM 6737 N N . VAL A 1 794 ? -48.095 -1.229 91.094 1.00 83.75 794 VAL A N 1
ATOM 6738 C CA . VAL A 1 794 ? -47.335 -0.895 92.312 1.00 83.75 794 VAL A CA 1
ATOM 6739 C C . VAL A 1 794 ? -48.150 0.004 93.240 1.00 83.75 794 VAL A C 1
ATOM 6741 O O . VAL A 1 794 ? -48.133 -0.209 94.447 1.00 83.75 794 VAL A O 1
ATOM 6744 N N . PHE A 1 795 ? -48.873 0.984 92.690 1.00 86.38 795 PHE A N 1
ATOM 6745 C CA . PHE A 1 795 ? -49.603 1.991 93.471 1.00 86.38 795 PHE A CA 1
ATOM 6746 C C . PHE A 1 795 ? -51.096 1.690 93.669 1.00 86.38 795 PHE A C 1
ATOM 6748 O O . PHE A 1 795 ? -51.772 2.435 94.378 1.00 86.38 795 PHE A O 1
ATOM 6755 N N . GLU A 1 796 ? -51.625 0.625 93.060 1.00 84.62 796 GLU A N 1
ATOM 6756 C CA . GLU A 1 796 ? -53.046 0.248 93.131 1.00 84.62 796 GLU A CA 1
ATOM 6757 C C . GLU A 1 796 ? -53.542 0.117 94.582 1.00 84.62 796 GLU A C 1
ATOM 6759 O O . GLU A 1 796 ? -54.522 0.760 94.966 1.00 84.62 796 GLU A O 1
ATOM 6764 N N . ASN A 1 797 ? -52.793 -0.614 95.414 1.00 81.88 797 ASN A N 1
ATOM 6765 C CA . ASN A 1 797 ? -53.114 -0.806 96.831 1.00 81.88 797 ASN A CA 1
ATOM 6766 C C . ASN A 1 797 ? -53.016 0.500 97.640 1.00 81.88 797 ASN A C 1
ATOM 6768 O O . ASN A 1 797 ? -53.878 0.769 98.476 1.00 81.88 797 ASN A O 1
ATOM 6772 N N . ASP A 1 798 ? -52.001 1.332 97.380 1.00 80.06 798 ASP A N 1
ATOM 6773 C CA . ASP A 1 798 ? -51.791 2.604 98.091 1.00 80.06 798 ASP A CA 1
ATOM 6774 C C . ASP A 1 798 ? -52.918 3.610 97.798 1.00 80.06 798 ASP A C 1
ATOM 6776 O O . ASP A 1 798 ? -53.389 4.330 98.684 1.00 80.06 798 ASP A O 1
ATOM 6780 N N . ILE A 1 799 ? -53.396 3.643 96.552 1.00 82.38 799 ILE A N 1
ATOM 6781 C CA . ILE A 1 799 ? -54.540 4.457 96.131 1.00 82.38 799 ILE A CA 1
ATOM 6782 C C . ILE A 1 799 ? -55.835 3.947 96.761 1.00 82.38 799 ILE A C 1
ATOM 6784 O O . ILE A 1 799 ? -56.671 4.749 97.194 1.00 82.38 799 ILE A O 1
ATOM 6788 N N . GLU A 1 800 ? -56.037 2.631 96.804 1.00 80.94 800 GLU A N 1
ATOM 6789 C CA . GLU A 1 800 ? -57.217 2.037 97.425 1.00 80.94 800 GLU A CA 1
ATOM 6790 C C . GLU A 1 800 ? -57.254 2.303 98.939 1.00 80.94 800 GLU A C 1
ATOM 6792 O O . GLU A 1 800 ? -58.295 2.706 99.465 1.00 80.94 800 GLU A O 1
ATOM 6797 N N . GLU A 1 801 ? -56.111 2.198 99.620 1.00 78.62 801 GLU A N 1
ATOM 6798 C CA . GLU A 1 801 ? -55.956 2.509 101.043 1.00 78.62 801 GLU A CA 1
ATOM 6799 C C . GLU A 1 801 ? -56.323 3.973 101.353 1.00 78.62 801 GLU A C 1
ATOM 6801 O O . GLU A 1 801 ? -57.137 4.238 102.244 1.00 78.62 801 GLU A O 1
ATOM 6806 N N . ILE A 1 802 ? -55.807 4.938 100.580 1.00 75.75 802 ILE A N 1
ATOM 6807 C CA . ILE A 1 802 ? -56.150 6.363 100.744 1.00 75.75 802 ILE A CA 1
ATOM 6808 C C . ILE A 1 802 ? -57.640 6.609 100.478 1.00 75.75 802 ILE A C 1
ATOM 6810 O O . ILE A 1 802 ? -58.292 7.343 101.224 1.00 75.75 802 ILE A O 1
ATOM 6814 N N . ASN A 1 803 ? -58.216 5.973 99.453 1.00 76.69 803 ASN A N 1
ATOM 6815 C CA . ASN A 1 803 ? -59.650 6.074 99.172 1.00 76.69 803 ASN A CA 1
ATOM 6816 C C . ASN A 1 803 ? -60.503 5.539 100.335 1.00 76.69 803 ASN A C 1
ATOM 6818 O O . ASN A 1 803 ? -61.546 6.118 100.652 1.00 76.69 803 ASN A O 1
ATOM 6822 N N . GLN A 1 804 ? -60.076 4.456 100.988 1.00 77.25 804 GLN A N 1
ATOM 6823 C CA . GLN A 1 804 ? -60.747 3.916 102.172 1.00 77.25 804 GLN A CA 1
ATOM 6824 C C . GLN A 1 804 ? -60.602 4.837 103.393 1.00 77.25 804 GLN A C 1
ATOM 6826 O O . GLN A 1 804 ? -61.582 5.026 104.117 1.00 77.25 804 GLN A O 1
ATOM 6831 N N . LEU A 1 805 ? -59.429 5.447 103.602 1.00 72.81 805 LEU A N 1
ATOM 6832 C CA . LEU A 1 805 ? -59.191 6.440 104.658 1.00 72.81 805 LEU A CA 1
ATOM 6833 C C . LEU A 1 805 ? -60.085 7.677 104.488 1.00 72.81 805 LEU A C 1
ATOM 6835 O O . LEU A 1 805 ? -60.790 8.051 105.425 1.00 72.81 805 LEU A O 1
ATOM 6839 N N . ILE A 1 806 ? -60.157 8.242 103.278 1.00 71.69 806 ILE A N 1
ATOM 6840 C CA . ILE A 1 806 ? -61.047 9.371 102.960 1.00 71.69 806 ILE A CA 1
ATOM 6841 C C . ILE A 1 806 ? -62.518 8.987 103.191 1.00 71.69 806 ILE A C 1
ATOM 6843 O O . ILE A 1 806 ? -63.260 9.747 103.805 1.00 71.69 806 ILE A O 1
ATOM 6847 N N . ARG A 1 807 ? -62.955 7.793 102.756 1.00 73.44 807 ARG A N 1
ATOM 6848 C CA . ARG A 1 807 ? -64.331 7.305 102.988 1.00 73.44 807 ARG A CA 1
ATOM 6849 C C . ARG A 1 807 ? -64.663 7.148 104.474 1.00 73.44 807 ARG A C 1
ATOM 6851 O O . ARG A 1 807 ? -65.802 7.400 104.856 1.00 73.44 807 ARG A O 1
ATOM 6858 N N . LYS A 1 808 ? -63.706 6.709 105.299 1.00 71.44 808 LYS A N 1
ATOM 6859 C CA . LYS A 1 808 ? -63.884 6.592 106.756 1.00 71.44 808 LYS A CA 1
ATOM 6860 C C . LYS A 1 808 ? -63.999 7.962 107.423 1.00 71.44 808 LYS A C 1
ATOM 6862 O O . LYS A 1 808 ? -64.886 8.143 108.246 1.00 71.44 808 LYS A O 1
ATOM 6867 N N . GLU A 1 809 ? -63.153 8.920 107.058 1.00 66.75 809 GLU A N 1
ATOM 6868 C CA . GLU A 1 809 ? -63.164 10.264 107.650 1.00 66.75 809 GLU A CA 1
ATOM 6869 C C . GLU A 1 809 ? -64.353 11.118 107.187 1.00 66.75 809 GLU A C 1
ATOM 6871 O O . GLU A 1 809 ? -64.954 11.792 108.014 1.00 66.75 809 GLU A O 1
ATOM 6876 N N . VAL A 1 810 ? -64.759 11.058 105.912 1.00 65.38 810 VAL A N 1
ATOM 6877 C CA . VAL A 1 810 ? -65.967 11.755 105.417 1.00 65.38 810 VAL A CA 1
ATOM 6878 C C . VAL A 1 810 ? -67.222 11.263 106.145 1.00 65.38 810 VAL A C 1
ATOM 6880 O O . VAL A 1 810 ? -68.027 12.081 106.575 1.00 65.38 810 VAL A O 1
ATOM 6883 N N . ARG A 1 811 ? -67.336 9.950 106.401 1.00 65.00 811 ARG A N 1
ATOM 6884 C CA . ARG A 1 811 ? -68.417 9.385 107.231 1.00 65.00 811 ARG A CA 1
ATOM 6885 C C . ARG A 1 811 ? -68.406 9.883 108.681 1.00 65.00 811 ARG A C 1
ATOM 6887 O O . ARG A 1 811 ? -69.455 9.863 109.310 1.00 65.00 811 ARG A O 1
ATOM 6894 N N . MET A 1 812 ? -67.256 10.304 109.219 1.00 58.53 812 MET A N 1
ATOM 6895 C CA . MET A 1 812 ? -67.181 10.911 110.557 1.00 58.53 812 MET A CA 1
ATOM 6896 C C . MET A 1 812 ? -67.590 12.392 110.566 1.00 58.53 812 MET A C 1
ATOM 6898 O O . MET A 1 812 ? -68.002 12.877 111.609 1.00 58.53 812 MET A O 1
ATOM 6902 N N . PHE A 1 813 ? -67.523 13.094 109.427 1.00 55.72 813 PHE A N 1
ATOM 6903 C CA . PHE A 1 813 ? -68.001 14.479 109.272 1.00 55.72 813 PHE A CA 1
ATOM 6904 C C . PHE A 1 813 ? -69.479 14.580 108.844 1.00 55.72 813 PHE A C 1
ATOM 6906 O O . PHE A 1 813 ? -70.053 15.656 108.933 1.00 55.72 813 PHE A O 1
ATOM 6913 N N . GLU A 1 814 ? -70.102 13.488 108.390 1.00 51.53 814 GLU A N 1
ATOM 6914 C CA . GLU A 1 814 ? -71.545 13.411 108.082 1.00 51.53 814 GLU A CA 1
ATOM 6915 C C . GLU A 1 814 ? -72.422 13.116 109.326 1.00 51.53 814 GLU A C 1
ATOM 6917 O O . GLU A 1 814 ? -73.635 12.969 109.187 1.00 51.53 814 GLU A O 1
ATOM 6922 N N . ILE A 1 815 ? -71.830 13.006 110.528 1.00 51.06 815 ILE A N 1
ATOM 6923 C CA . ILE A 1 815 ? -72.523 12.694 111.801 1.00 51.06 815 ILE A CA 1
ATOM 6924 C C . ILE A 1 815 ? -72.632 13.906 112.761 1.00 51.06 815 ILE A C 1
ATOM 6926 O O . ILE A 1 815 ? -73.234 13.765 113.820 1.00 51.06 815 ILE A O 1
ATOM 6930 N N . ASP A 1 816 ? -72.182 15.106 112.377 1.00 36.31 816 ASP A N 1
ATOM 6931 C CA . ASP A 1 816 ? -72.495 16.357 113.103 1.00 36.31 816 ASP A CA 1
ATOM 6932 C C . ASP A 1 816 ? -73.370 17.309 112.273 1.00 36.31 816 ASP A C 1
ATOM 6934 O O . ASP A 1 816 ? -72.939 17.705 111.162 1.00 36.31 816 ASP A O 1
#

Secondary structure (DSSP, 8-state):
-HHHHHHHHHHHHHHHHHHHHHHTT---HHHHHHHHHHHHHHHHHHHHHTT-HHHHHHHHHHHHHHHHHHHHHHHHHHHHS---TTSHHHHHHHHHHHHHHHTTGGGGGT-HHHHHHHHHHHHHHHHHHHHHHHHHHHHTT---HHHHHHHHHHHHHHHHHHHHHHH-HHHHHHHHTT-SSHHHHHHHHHHHHHHHHHHHHHHHHHHHHHHHHHHHHHHHHHHHHHHHHHHHS--S--S--S----HHHHTT---HHHHHHHHHHHHHHHHHHHHHHHHHHHHHHHHHHHHHHHHHHHHHHHHHHHHHHHHHHHS-THHHHHHHHTT--SHHHHHHHHHHHHHHHHHHHHT-------S---HHHHHHHHHHHHGGGG-S-HHHHHHHHHHHHHHHHHHHHHHHHHHHHHHHHHHHHHHHS--HHHHHHHHHHHHHHHHGGGSHHHHHHTTHHHHHHHHHHHHHHHHHHHHHHHHHHHHTT-HHHHHHHHHHHHHHGGGHHHHGGG-TT--HHHHHHHHHHHHHHHHHHHHHHHHHHHHHT-HHHHHHHHHIIIIII--HHHHHHHHHHHHHHHHHHHHHHHHHHHHHHHHTT-HHHHHHHHHHHHHHHHHHHHHTT-HHHHHHS-HHHHHHHHHHHHHHHHHHHHHHHHHHHHHHHHHHHT-HHHHHHHHHHHHHHHHHHTTT---HHHHHHHHHHHHHHHHHHHHHHHH-----GGGTTTS-HHHHHHHHHHHHHTT-THHHHHHHHHHHHHHHHHHHHHHHHHTS-HHHHHHHHHHHHHHHHTS-HHHHHHHHHHHHHHHHHHHHHHHHHTT-

Solvent-accessible surface area (backbone atoms only — not comparable to full-atom values): 44748 Å² total; per-residue (Å²): 109,69,66,59,52,53,49,51,50,53,49,52,51,49,55,50,54,55,50,53,59,48,53,76,75,57,86,49,76,73,56,58,54,52,55,57,49,52,58,53,49,52,58,56,49,55,67,53,43,77,77,46,62,82,74,39,52,65,52,43,52,52,50,46,52,59,48,46,60,48,49,52,49,48,53,49,48,55,69,64,44,73,74,62,77,84,41,49,69,56,50,46,52,51,41,53,50,48,55,52,55,60,74,43,56,85,45,34,85,83,40,56,64,61,49,53,52,52,52,49,53,52,49,53,51,51,52,50,56,49,53,54,52,66,43,46,52,68,76,64,56,63,47,44,68,65,52,55,51,41,49,54,52,47,51,52,52,51,52,53,48,53,56,38,45,72,32,32,55,34,59,51,55,37,47,78,72,72,36,95,50,69,65,59,56,49,51,51,46,54,52,51,52,53,50,53,54,50,51,53,53,51,51,52,52,53,48,53,54,48,49,49,64,40,46,57,58,48,54,53,50,53,53,49,51,52,56,54,54,56,70,75,66,70,91,74,88,82,92,80,94,85,79,77,77,61,70,56,51,78,78,73,42,91,55,75,64,61,54,52,57,46,49,59,51,46,53,54,50,51,53,48,34,52,50,48,51,53,49,50,50,50,50,49,53,51,47,53,53,51,50,54,55,51,49,52,51,47,53,50,51,52,48,52,53,53,51,39,58,54,34,51,75,69,38,46,74,60,32,64,52,49,33,49,77,67,74,40,77,42,70,67,53,45,54,49,51,49,51,51,50,49,51,50,41,54,51,56,72,69,59,80,68,77,81,44,81,88,69,82,82,61,49,67,62,50,31,52,50,50,56,41,41,59,52,31,79,79,39,82,54,65,68,57,27,51,51,34,50,55,47,52,51,50,51,49,53,51,46,43,52,50,50,55,47,46,51,52,48,40,52,50,26,50,55,45,43,71,71,62,46,73,50,70,71,38,41,55,50,30,40,51,49,51,51,53,60,56,56,28,64,81,31,64,68,49,20,58,72,54,45,36,69,65,52,51,53,50,52,42,52,51,52,52,53,47,53,53,51,53,50,54,54,37,54,51,22,59,75,68,67,36,54,64,60,30,53,46,52,47,43,38,30,58,58,47,32,68,49,34,82,78,40,43,95,79,41,85,86,70,40,37,54,59,51,28,52,55,52,50,50,52,54,51,51,53,47,51,52,52,50,51,51,40,52,51,25,51,77,70,66,38,58,67,63,31,40,70,51,47,54,47,46,60,75,60,62,52,45,66,68,60,51,52,52,50,42,54,52,45,48,54,48,48,51,50,49,52,50,49,37,51,48,35,42,52,50,50,60,70,48,73,88,41,76,72,66,42,52,56,42,46,54,55,34,52,53,42,53,52,54,52,52,52,47,78,70,31,64,62,50,61,72,65,50,57,69,70,59,52,52,49,62,70,45,42,62,58,54,45,50,49,52,51,47,53,44,53,52,52,52,55,52,48,38,57,50,26,62,77,69,64,38,62,49,61,35,54,54,51,52,52,51,53,51,52,52,49,66,74,40,52,93,80,49,78,62,65,94,49,46,62,61,51,52,50,48,52,51,50,64,71,42,40,56,57,50,53,60,66,74,57,71,70,76,57,56,81,46,23,75,80,59,42,54,25,62,57,47,51,46,29,50,53,29,23,74,72,72,43,58,72,32,45,58,42,38,51,52,51,52,50,49,43,50,51,44,53,51,50,50,54,53,54,42,73,74,46,60,72,76,58,27,56,58,51,48,50,45,49,55,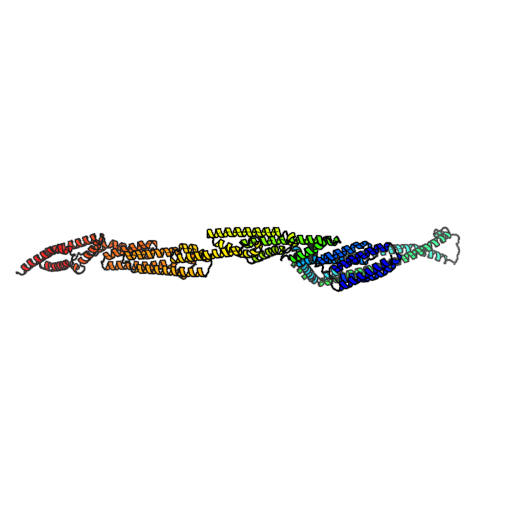57,25,47,78,28,42,37,71,80,53,39,74,68,45,49,64,60,52,51,52,52,52,50,50,51,54,55,53,52,59,62,61,73,75,114

Organism: Adineta ricciae (NCBI:txid249248)